Protein AF-A0A9D8QSZ0-F1 (afdb_monomer_lite)

pLDDT: mean 86.06, std 13.31, range [30.45, 98.5]

Sequence (767 aa):
LYDNDGTLAATESTEVPTGPDGMKYVWVFEVTDDGYAAQNLTTGRYIHIAGTGNGGAVEMQTSPSFFTIESDGDYVAFKNESGQYIDMSYSGIKPVTWGGGVAGSRRLCICEAVVEGVDDLTIAKDRLNSCFGKYSDYLPDFGQNSIDDMRGTEIGQYNFTDEDRNTFVENMQQALAILQEEVEEVTVEQIYEIIENIETSFANIMASLVELTIADGNYRIVSALEWTNTTRIDTGEVDEDGKPIYEEVTTHPTKAMYATLDEGKAMWANIDSTDCRYLWNLTNTEAGFVKMMNIATDGILNDCSQSSQAFLTADSQTEMLFQFIERREDGKIVVAMKPSTRGDYGFLHCNGHSGGAGKAGNIVGWIAGAGASQWVLEPVSDEEVAELVDAYAPIKDHELLVSMFQDLIAEAEAAIAQAKDDQYITERSAGLITSTDQFSSPFTDPEEGSFDYVLSDDASTFWHSTWREGDKQNHDHYFHVSFTEPIEGDIQCFMRRRNVINDHITALGVFGSNDESALESTTEEGWTDLGSFDLSANASSSLTVYSNAINFPEGYQYLRFYIDGTTTGRGYGHFATFQLYQLTIDGNTQWSQMGAYADTISYALETAKAVDLDEMYDMTEYNALKAALDAFKAVLCDPSALAAAISANKDVSNLIAIGENPGFWKPDNQAGVFADLIQEATTYLKSGAYTQAQLDAYAEAITSGASDIFSLANPVEEGKWYAFKFDSLEHYEAHGWNKDDPANATLGDLFDNFAAPANNGEEGLEG

Radius of gyration: 54.48 Å; chains: 1; bounding box: 111×75×162 Å

Secondary structure (DSSP, 8-state):
-EEETTEEE----SS---SGGGGGG-EEEEEETTEEEEEETTT-PEEE---SSTT-B-EEESS---BEEEEETTEEEEE-TTSEEEEE-TTSSSEEEEESSS-GGG-B--------S--HHHHHHHHHHHHHHHHGGGSTTT-SS-HHHHBSSSTTSB---HHHHHHHHHHHHHHHHHHTT--S---HHHHHHHHHHHHHHHHHHHHTB----PPSEEEEEEESSPPBEEEEEEEEEE-TTSPEEEEEEEE---EEEEE-TTT-BEEEEE--TT-GGGEEEEEEETTTEEEEEETTT-PEEEE--BTSB-EEETT----EEEEEEEE-TTSPEEEEEEETT--TT-EEEE-S-BTTB-SSEEEEEE-TTSGGG-EEEEEE-HHHHHHHHHHHHHHH-HHHHHHHHHHHHHHHHHHHHHHH-TTTSEEE-S-S---GGGEE-TTB-SSS--GGGTTS--TTS-EEB--TT----TTS-EEEEEEEEEEEEEEEEEEEPPSSSS-BEEEEEEEEES-GGGGG-SSSTT-EEEEEEE--TT-STT-EEEEEEEEEEEEEEEEEEEEEEETT--S--EESEEEEEEEEE-S--HHHH-THHHHHHHHHHHHHHTS-GGG--SSHHHHHHHHHHHHHHTT----HHHHHHHHHHTTGGGG--BSSSTTPBPSSSHHHHHHHHHHHHHHHHHTS---HHHHHHHHHHHHHHHHHHHHTSPPPPTT-------S-HHHHHHTT--TT-GGGTTGGGGSS----------S----

Foldseek 3Di:
DFDDPQWDKFDDDPDQDDDPVSQRVDWDWDQDPQAIWTARLQARWTFDQPDLEWFAATGTHNDTDHWHWDDDPQFIWTAHPSQWTFFADPVNIHTGTHHDGCDDRRGDGDDDDDDPDDDSLNSLLVVLVVLLVVCVQQPPVGHPNHLVVQDDQDASRFPDDPVLVCQLNVLSVVSVCVNVVVDVDDDSVNSVVSSVSNVVSVVNRVVRHNHDDDDWAKWQKWQPFFAKEWDWAFPVDADPVRHTDTDIDIDGAIKTWFADQPFQFIKMAGDDLLAQRRMWTWDDDPPQWIWIARPLRCFTFAFAAAPDTTGTHNPHPFTKHWAFDDQDPVRFTKIWIATPPDDQQGTFFHPDDDPRYDGMTGTHTGGGPDSRRIITIGGDDPVSSVVSCVVCVCLSPLVSVLVLLVVLLVLLVVLLVQLQVLVQQWDWDPFQDDALVQKDWPQWAPPPADSRQQAVLDLQHKTWGDCPVDFDAFQQTKMKGFHPWFDFFKKKKKFWHHQDAWFQQQKKWKWFAPDPVCVVDSDCVRIHGQGMWGFNPPLGGGDMGMTGITGGHDTGRMMMITRRDIPVRRRIHMTSHMTMTHIDRQAGGLLNVPPPLNVQLVVLSVVSVPDDSVPDNDCPSVVSNVVSSVVSVVQRARLVLLSVLLVVQLCLLVCAADDDDAQHAHPPCLSVVLNVLSVVSSVQNRHSPDDNVVSVVSSVCSVVSSVVVSVRGHHDDPPDDDADADPDPVVVVVVPDDPPDPVCPPVVPSPDDDDDDPDDPPDDPDD

Structure (mmCIF, N/CA/C/O backbone):
data_AF-A0A9D8QSZ0-F1
#
_entry.id   AF-A0A9D8QSZ0-F1
#
loop_
_atom_site.group_PDB
_atom_site.id
_atom_site.type_symbol
_atom_site.label_atom_id
_atom_site.label_alt_id
_atom_site.label_comp_id
_atom_site.label_asym_id
_atom_site.label_entity_id
_atom_site.label_seq_id
_atom_site.pdbx_PDB_ins_code
_atom_site.Cartn_x
_atom_site.Cartn_y
_atom_site.Cartn_z
_atom_site.occupancy
_atom_site.B_iso_or_equiv
_atom_site.auth_seq_id
_atom_site.auth_comp_id
_atom_site.auth_asym_id
_atom_site.auth_atom_id
_atom_site.pdbx_PDB_model_num
ATOM 1 N N . LEU A 1 1 ? -29.999 6.059 73.323 1.00 84.62 1 LEU A N 1
ATOM 2 C CA . LEU A 1 1 ? -29.677 5.383 72.046 1.00 84.62 1 LEU A CA 1
ATOM 3 C C . LEU A 1 1 ? -30.974 4.850 71.468 1.00 84.62 1 LEU A C 1
ATOM 5 O O . LEU A 1 1 ? -31.795 4.377 72.249 1.00 84.62 1 LEU A O 1
ATOM 9 N N . TYR A 1 2 ? -31.172 4.964 70.161 1.00 81.94 2 TYR A N 1
ATOM 10 C CA . TYR A 1 2 ? -32.324 4.377 69.483 1.00 81.94 2 TYR A CA 1
ATOM 11 C C . TYR A 1 2 ? -31.925 3.740 68.170 1.00 81.94 2 TYR A C 1
ATOM 13 O O . TYR A 1 2 ? -30.892 4.080 67.594 1.00 81.94 2 TYR A O 1
ATOM 21 N N . ASP A 1 3 ? -32.768 2.827 67.721 1.00 78.00 3 ASP A N 1
ATOM 22 C CA . ASP A 1 3 ? -32.660 2.249 66.398 1.00 78.00 3 ASP A CA 1
ATOM 23 C C . ASP A 1 3 ? -33.382 3.113 65.353 1.00 78.00 3 ASP A C 1
ATOM 25 O O . ASP A 1 3 ? -34.538 3.502 65.537 1.00 78.00 3 ASP A O 1
ATOM 29 N N . ASN A 1 4 ? -32.684 3.439 64.271 1.00 78.81 4 ASN A N 1
ATOM 30 C CA . ASN A 1 4 ? -33.230 4.095 63.094 1.00 78.81 4 ASN A CA 1
ATOM 31 C C . ASN A 1 4 ? -33.138 3.136 61.901 1.00 78.81 4 ASN A C 1
ATOM 33 O O . ASN A 1 4 ? -32.187 3.207 61.118 1.00 78.81 4 ASN A O 1
ATOM 37 N N . ASP A 1 5 ? -34.112 2.232 61.804 1.00 74.31 5 ASP A N 1
ATOM 38 C CA . ASP A 1 5 ? -34.252 1.238 60.731 1.00 74.31 5 ASP A CA 1
ATOM 39 C C . ASP A 1 5 ? -33.036 0.300 60.583 1.00 74.31 5 ASP A C 1
ATOM 41 O O . ASP A 1 5 ? -32.543 0.022 59.491 1.00 74.31 5 ASP A O 1
ATOM 45 N N . GLY A 1 6 ? -32.524 -0.190 61.713 1.00 69.62 6 GLY A N 1
ATOM 46 C CA . GLY A 1 6 ? -31.388 -1.105 61.805 1.00 69.62 6 GLY A CA 1
ATOM 47 C C . GLY A 1 6 ? -30.033 -0.413 61.970 1.00 69.62 6 GLY A C 1
ATOM 48 O O . GLY A 1 6 ? -29.011 -1.105 61.977 1.00 69.62 6 GLY A O 1
ATOM 49 N N . THR A 1 7 ? -30.012 0.917 62.103 1.00 79.75 7 THR A N 1
ATOM 50 C CA . THR A 1 7 ? -28.805 1.722 62.342 1.00 79.75 7 THR A CA 1
ATOM 51 C C . THR A 1 7 ? -28.857 2.359 63.727 1.00 79.75 7 THR A C 1
ATOM 53 O O . THR A 1 7 ? -29.817 3.053 64.064 1.00 79.75 7 THR A O 1
ATOM 56 N N . LEU A 1 8 ? -27.796 2.191 64.523 1.00 84.94 8 LEU A N 1
ATOM 57 C CA . LEU A 1 8 ? -27.723 2.804 65.848 1.00 84.94 8 LEU A CA 1
ATOM 58 C C . LEU A 1 8 ? -27.572 4.328 65.742 1.00 84.94 8 LEU A C 1
ATOM 60 O O . LEU A 1 8 ? -26.616 4.840 65.157 1.00 84.94 8 LEU A O 1
ATOM 64 N N . ALA A 1 9 ? -28.489 5.053 66.373 1.00 84.06 9 ALA A N 1
ATOM 65 C CA . ALA A 1 9 ? -28.493 6.505 66.429 1.00 84.06 9 ALA A CA 1
ATOM 66 C C . ALA A 1 9 ? -28.609 7.020 67.871 1.00 84.06 9 ALA A C 1
ATOM 68 O O . ALA A 1 9 ? -28.971 6.311 68.822 1.00 84.06 9 ALA A O 1
ATOM 69 N N . ALA A 1 10 ? -28.298 8.302 68.041 1.00 80.00 10 ALA A N 1
ATOM 70 C CA . ALA A 1 10 ? -28.492 9.014 69.291 1.00 80.00 10 ALA A CA 1
ATOM 71 C C . ALA A 1 10 ? -29.227 10.333 69.059 1.00 80.00 10 ALA A C 1
ATOM 73 O O . ALA A 1 10 ? -29.180 10.928 67.986 1.00 80.00 10 ALA A O 1
ATOM 74 N N . THR A 1 11 ? -29.962 10.761 70.078 1.00 74.31 11 THR A N 1
ATOM 75 C CA . THR A 1 11 ? -30.587 12.080 70.136 1.00 74.31 11 THR A CA 1
ATOM 76 C C . THR A 1 11 ? -30.447 12.587 71.558 1.00 74.31 11 THR A C 1
ATOM 78 O O . THR A 1 11 ? -30.545 11.806 72.508 1.00 74.31 11 THR A O 1
ATOM 81 N N . GLU A 1 12 ? -30.233 13.887 71.704 1.00 69.56 12 GLU A N 1
ATOM 82 C CA . GLU A 1 12 ? -30.336 14.563 72.989 1.00 69.56 12 GLU A CA 1
ATOM 83 C C . GLU A 1 12 ? -31.829 14.780 73.272 1.00 69.56 12 GLU A C 1
ATOM 85 O O . GLU A 1 12 ? -32.507 15.502 72.544 1.00 69.56 12 GLU A O 1
ATOM 90 N N . SER A 1 13 ? -32.379 14.089 74.269 1.00 65.75 13 SER A N 1
ATOM 91 C CA . SER A 1 13 ? -33.752 14.310 74.731 1.00 65.75 13 SER A CA 1
ATOM 92 C C . SER A 1 13 ? -33.812 14.178 76.246 1.00 65.75 13 SER A C 1
ATOM 94 O O . SER A 1 13 ? -33.230 13.257 76.816 1.00 65.75 13 SER A O 1
ATOM 96 N N . THR A 1 14 ? -34.531 15.093 76.896 1.00 61.75 14 THR A N 1
ATOM 97 C CA . THR A 1 14 ? -34.831 15.036 78.335 1.00 61.75 14 THR A CA 1
ATOM 98 C C . THR A 1 14 ? -36.057 14.178 78.651 1.00 61.75 14 THR A C 1
ATOM 100 O O . THR A 1 14 ? -36.317 13.907 79.820 1.00 61.75 14 THR A O 1
ATOM 103 N N . GLU A 1 15 ? -36.808 13.753 77.631 1.00 69.81 15 GLU A N 1
ATOM 104 C CA . GLU A 1 15 ? -37.982 12.886 77.759 1.00 69.81 15 GLU A CA 1
ATOM 105 C C . GLU A 1 15 ? -37.806 11.642 76.876 1.00 69.81 15 GLU A C 1
ATOM 107 O O . GLU A 1 15 ? -37.470 11.747 75.692 1.00 69.81 15 GLU A O 1
ATOM 112 N N . VAL A 1 16 ? -38.002 10.453 77.454 1.00 69.25 16 VAL A N 1
ATOM 113 C CA . VAL A 1 16 ? -37.995 9.193 76.699 1.00 69.25 16 VAL A CA 1
ATOM 114 C C . VAL A 1 16 ? -39.350 9.062 75.991 1.00 69.25 16 VAL A C 1
ATOM 116 O O . VAL A 1 16 ? -40.376 9.122 76.675 1.00 69.25 16 VAL A O 1
ATOM 119 N N . PRO A 1 17 ? -39.396 8.914 74.653 1.00 72.38 17 PRO A N 1
ATOM 120 C CA . PRO A 1 17 ? -40.657 8.790 73.924 1.00 72.38 17 PRO A CA 1
ATOM 121 C C . PRO A 1 17 ? -41.485 7.591 74.404 1.00 72.38 17 PRO A C 1
ATOM 123 O O . PRO A 1 17 ? -40.939 6.530 74.697 1.00 72.38 17 PRO A O 1
ATOM 126 N N . THR A 1 18 ? -42.808 7.759 74.468 1.00 74.38 18 THR A N 1
ATOM 127 C CA . THR A 1 18 ? -43.773 6.707 74.839 1.00 74.38 18 THR A CA 1
ATOM 128 C C . THR A 1 18 ? -44.669 6.355 73.647 1.00 74.38 18 THR A C 1
ATOM 130 O O . THR A 1 18 ? -44.801 7.150 72.717 1.00 74.38 18 THR A O 1
ATOM 133 N N . GLY A 1 19 ? -45.286 5.168 73.659 1.00 70.31 19 GLY A N 1
ATOM 134 C CA . GLY A 1 19 ? -46.095 4.653 72.543 1.00 70.31 19 GLY A CA 1
ATOM 135 C C . GLY A 1 19 ? -45.280 3.852 71.512 1.00 70.31 19 GLY A C 1
ATOM 136 O O . GLY A 1 19 ? -44.119 3.541 71.781 1.00 70.31 19 GLY A O 1
ATOM 137 N N . PRO A 1 20 ? -45.860 3.513 70.342 1.00 67.38 20 PRO A N 1
ATOM 138 C CA . PRO A 1 20 ? -45.211 2.669 69.328 1.00 67.38 20 PRO A CA 1
ATOM 139 C C . PRO A 1 20 ? -43.840 3.193 68.879 1.00 67.38 20 PRO A C 1
ATOM 141 O O . PRO A 1 20 ? -42.871 2.442 68.834 1.00 67.38 20 PRO A O 1
ATOM 144 N N . ASP A 1 21 ? -43.714 4.509 68.680 1.00 72.88 21 ASP A N 1
ATOM 145 C CA . ASP A 1 21 ? -42.447 5.159 68.309 1.00 72.88 21 ASP A CA 1
ATOM 146 C C . ASP A 1 21 ? -41.397 5.150 69.434 1.00 72.88 21 ASP A C 1
ATOM 148 O O . ASP A 1 21 ? -40.227 5.455 69.197 1.00 72.88 21 ASP A O 1
ATOM 152 N N . GLY A 1 22 ? -41.799 4.826 70.666 1.00 77.38 22 GLY A N 1
ATOM 153 C CA . GLY A 1 22 ? -40.908 4.637 71.809 1.00 77.38 22 GLY A CA 1
ATOM 154 C C . GLY A 1 22 ? -40.168 3.298 71.780 1.00 77.38 22 GLY A C 1
ATOM 155 O O . GLY A 1 22 ? -39.092 3.193 72.368 1.00 77.38 22 GLY A O 1
ATOM 156 N N . MET A 1 23 ? -40.674 2.300 71.045 1.00 77.88 23 MET A N 1
ATOM 157 C CA . MET A 1 23 ? -40.112 0.940 71.022 1.00 77.88 23 MET A CA 1
ATOM 158 C C . MET A 1 23 ? -38.676 0.884 70.488 1.00 77.88 23 MET A C 1
ATOM 160 O O . MET A 1 23 ? -37.874 0.076 70.953 1.00 77.88 23 MET A O 1
ATOM 164 N N . LYS A 1 24 ? -38.288 1.811 69.603 1.00 82.81 24 LYS A N 1
ATOM 165 C CA . LYS A 1 24 ? -36.904 1.934 69.111 1.00 82.81 24 LYS A CA 1
ATOM 166 C C . LYS A 1 24 ? -35.879 2.296 70.192 1.00 82.81 24 LYS A C 1
ATOM 168 O O . LYS A 1 24 ? -34.681 2.121 69.970 1.00 82.81 24 LYS A O 1
ATOM 173 N N . TYR A 1 25 ? -36.327 2.800 71.345 1.00 86.06 25 TYR A N 1
ATOM 174 C CA . TYR A 1 25 ? -35.489 3.104 72.513 1.00 86.06 25 TYR A CA 1
ATOM 175 C C . TYR A 1 25 ? -35.452 1.960 73.535 1.00 86.06 25 TYR A C 1
ATOM 177 O O . TYR A 1 25 ? -34.746 2.082 74.536 1.00 86.06 25 TYR A O 1
ATOM 185 N N . VAL A 1 26 ? -36.200 0.875 73.316 1.00 86.31 26 VAL A N 1
ATOM 186 C CA . VAL A 1 26 ? -36.296 -0.248 74.252 1.00 86.31 26 VAL A CA 1
ATOM 187 C C . VAL A 1 26 ? -35.237 -1.293 73.913 1.00 86.31 26 VAL A C 1
ATOM 189 O O . VAL A 1 26 ? -35.172 -1.803 72.793 1.00 86.31 26 VAL A O 1
ATOM 192 N N . TRP A 1 27 ? -34.408 -1.609 74.906 1.00 89.25 27 TRP A N 1
ATOM 193 C CA . TRP A 1 27 ? -33.313 -2.568 74.800 1.00 89.25 27 TRP A CA 1
ATOM 194 C C . TRP A 1 27 ? -33.464 -3.643 75.870 1.00 89.25 27 TRP A C 1
ATOM 196 O O . TRP A 1 27 ? -33.718 -3.327 77.034 1.00 89.25 27 TRP A O 1
ATOM 206 N N . VAL A 1 28 ? -33.272 -4.899 75.483 1.00 87.50 28 VAL A N 1
ATOM 207 C CA . VAL A 1 28 ? -33.205 -6.040 76.395 1.00 87.50 28 VAL A CA 1
ATOM 208 C C . VAL A 1 28 ? -31.741 -6.301 76.709 1.00 87.50 28 VAL A C 1
ATOM 210 O O . VAL A 1 28 ? -30.931 -6.476 75.801 1.00 87.50 28 VAL A O 1
ATOM 213 N N . PHE A 1 29 ? -31.398 -6.291 77.996 1.00 89.12 29 PHE A N 1
ATOM 214 C CA . PHE A 1 29 ? -30.052 -6.611 78.455 1.00 89.12 29 PHE A CA 1
ATOM 215 C C . PHE A 1 29 ? -29.974 -8.084 78.846 1.00 89.12 29 PHE A C 1
ATOM 217 O O . PHE A 1 29 ? -30.644 -8.527 79.778 1.00 89.12 29 PHE A O 1
ATOM 224 N N . GLU A 1 30 ? -29.108 -8.816 78.162 1.00 88.00 30 GLU A N 1
ATOM 225 C CA . GLU A 1 30 ? -28.732 -10.183 78.493 1.00 88.00 30 GLU A CA 1
ATOM 226 C C . GLU A 1 30 ? -27.446 -10.157 79.325 1.00 88.00 30 GLU A C 1
ATOM 228 O O . GLU A 1 30 ? -26.480 -9.473 78.978 1.00 88.00 30 GLU A O 1
ATOM 233 N N . VAL A 1 31 ? -27.435 -10.892 80.440 1.00 86.31 31 VAL A N 1
ATOM 234 C CA . VAL A 1 31 ? -26.274 -11.000 81.334 1.00 86.31 31 VAL A CA 1
ATOM 235 C C . VAL A 1 31 ? -25.610 -12.354 81.121 1.00 86.31 31 VAL A C 1
ATOM 237 O O . VAL A 1 31 ? -26.260 -13.390 81.260 1.00 86.31 31 VAL A O 1
ATOM 240 N N . THR A 1 32 ? -24.313 -12.344 80.827 1.00 77.94 32 THR A N 1
ATOM 241 C CA . THR A 1 32 ? -23.484 -13.542 80.626 1.00 77.94 32 THR A CA 1
ATOM 242 C C . THR A 1 32 ? -22.218 -13.479 81.481 1.00 77.94 32 THR A C 1
ATOM 244 O O . THR A 1 32 ? -21.911 -12.438 82.068 1.00 77.94 32 THR A O 1
ATOM 247 N N . ASP A 1 33 ? -21.462 -14.580 81.537 1.00 80.38 33 ASP A N 1
ATOM 248 C CA . ASP A 1 33 ? -20.154 -14.614 82.208 1.00 80.38 33 ASP A CA 1
ATOM 249 C C . ASP A 1 33 ? -19.140 -13.644 81.560 1.00 80.38 33 ASP A C 1
ATOM 251 O O . ASP A 1 33 ? -18.243 -13.145 82.243 1.00 80.38 33 ASP A O 1
ATOM 255 N N . ASP A 1 34 ? -19.326 -13.320 80.274 1.00 75.44 34 ASP A N 1
ATOM 256 C CA . ASP A 1 34 ? -18.440 -12.470 79.465 1.00 75.44 34 ASP A CA 1
ATOM 257 C C . ASP A 1 34 ? -18.853 -10.980 79.456 1.00 75.44 34 ASP A C 1
ATOM 259 O O . ASP A 1 34 ? -18.141 -10.126 78.922 1.00 75.44 34 ASP A O 1
ATOM 263 N N . GLY A 1 35 ? -19.984 -10.630 80.085 1.00 88.81 35 GLY A N 1
ATOM 264 C CA . GLY A 1 35 ? -20.485 -9.257 80.192 1.00 88.81 35 GLY A CA 1
ATOM 265 C C . GLY A 1 35 ? -21.966 -9.121 79.837 1.00 88.81 35 GLY A C 1
ATOM 266 O O . GLY A 1 35 ? -22.768 -10.026 80.063 1.00 88.81 35 GLY A O 1
ATOM 267 N N . TYR A 1 36 ? -22.333 -7.960 79.298 1.00 92.81 36 TYR A N 1
ATOM 268 C CA . TYR A 1 36 ? -23.693 -7.626 78.885 1.00 92.81 36 TYR A CA 1
ATOM 269 C C . TYR A 1 36 ? -23.796 -7.617 77.364 1.00 92.81 36 TYR A C 1
ATOM 271 O O . TYR A 1 36 ? -22.921 -7.070 76.694 1.00 92.81 36 TYR A O 1
ATOM 279 N N . ALA A 1 37 ? -24.891 -8.145 76.834 1.00 92.12 37 ALA A N 1
ATOM 280 C CA . ALA A 1 37 ? -25.332 -7.866 75.474 1.00 92.12 37 ALA A CA 1
ATOM 281 C C . ALA A 1 37 ? -26.634 -7.060 75.547 1.00 92.12 37 ALA A C 1
ATOM 283 O O . ALA A 1 37 ? -27.479 -7.323 76.398 1.00 92.12 37 ALA A O 1
ATOM 284 N N . ALA A 1 38 ? -26.791 -6.050 74.692 1.00 92.00 38 ALA A N 1
ATOM 285 C CA . ALA A 1 38 ? -28.031 -5.281 74.598 1.00 92.00 38 ALA A CA 1
ATOM 286 C C . ALA A 1 38 ? -28.645 -5.470 73.220 1.00 92.00 38 ALA A C 1
ATOM 288 O O . ALA A 1 38 ? -28.076 -5.016 72.225 1.00 92.00 38 ALA A O 1
ATOM 289 N N . GLN A 1 39 ? -29.802 -6.118 73.185 1.00 89.81 39 GLN A N 1
ATOM 290 C CA . GLN A 1 39 ? -30.582 -6.346 71.982 1.00 89.81 39 GLN A CA 1
ATOM 291 C C . GLN A 1 39 ? -31.660 -5.270 71.855 1.00 89.81 39 GLN A C 1
ATOM 293 O O . GLN A 1 39 ? -32.366 -4.984 72.824 1.00 89.81 39 GLN A O 1
ATOM 298 N N . ASN A 1 40 ? -31.818 -4.656 70.682 1.00 88.75 40 ASN A N 1
ATOM 299 C CA . ASN A 1 40 ? -32.959 -3.773 70.460 1.00 88.75 40 ASN A CA 1
ATOM 300 C C . ASN A 1 40 ? -34.235 -4.609 70.359 1.00 88.75 40 ASN A C 1
ATOM 302 O O . ASN A 1 40 ? -34.294 -5.546 69.563 1.00 88.75 40 ASN A O 1
ATOM 306 N N . LEU A 1 41 ? -35.280 -4.246 71.100 1.00 78.06 41 LEU A N 1
ATOM 307 C CA . LEU A 1 41 ? -36.521 -5.016 71.083 1.00 78.06 41 LEU A CA 1
ATOM 308 C C . LEU A 1 41 ? -37.237 -4.930 69.724 1.00 78.06 41 LEU A C 1
ATOM 310 O O . LEU A 1 41 ? -37.901 -5.875 69.320 1.00 78.06 41 LEU A O 1
ATOM 314 N N . THR A 1 42 ? -37.060 -3.845 68.965 1.00 74.75 42 THR A N 1
ATOM 315 C CA . THR A 1 42 ? -37.731 -3.650 67.668 1.00 74.75 42 THR A CA 1
ATOM 316 C C . THR A 1 42 ? -37.039 -4.389 66.527 1.00 74.75 42 THR A C 1
ATOM 318 O O . THR A 1 42 ? -37.729 -4.900 65.653 1.00 74.75 42 THR A O 1
ATOM 321 N N . THR A 1 43 ? -35.706 -4.499 66.526 1.00 76.06 43 THR A N 1
ATOM 322 C CA . THR A 1 43 ? -34.943 -5.084 65.396 1.00 76.06 43 THR A CA 1
ATOM 323 C C . THR A 1 43 ? -34.153 -6.341 65.725 1.00 76.06 43 THR A C 1
ATOM 325 O O . THR A 1 43 ? -33.781 -7.077 64.815 1.00 76.06 43 THR A O 1
ATOM 328 N N . GLY A 1 44 ? -33.923 -6.623 67.011 1.00 76.31 44 GLY A N 1
ATOM 329 C CA . GLY A 1 44 ? -33.261 -7.836 67.527 1.00 76.31 44 GLY A CA 1
ATOM 330 C C . GLY A 1 44 ? -31.790 -7.868 67.260 1.00 76.31 44 GLY A C 1
ATOM 331 O O . GLY A 1 44 ? -31.134 -8.878 67.494 1.00 76.31 44 GLY A O 1
ATOM 332 N N . ARG A 1 45 ? -31.276 -6.764 66.747 1.00 84.12 45 ARG A N 1
ATOM 333 C CA . ARG A 1 45 ? -29.863 -6.584 66.574 1.00 84.12 45 ARG A CA 1
ATOM 334 C C . ARG A 1 45 ? -29.265 -6.173 67.906 1.00 84.12 45 ARG A C 1
ATOM 336 O O . ARG A 1 45 ? -29.872 -5.435 68.689 1.00 84.12 45 ARG A O 1
ATOM 343 N N . TYR A 1 46 ? -28.067 -6.666 68.143 1.00 90.62 46 TYR A N 1
ATOM 344 C CA . TYR A 1 46 ? -27.266 -6.361 69.306 1.00 90.62 46 TYR A CA 1
ATOM 345 C C . TYR A 1 46 ? -26.380 -5.154 69.026 1.00 90.62 46 TYR A C 1
ATOM 347 O O . TYR A 1 46 ? -25.852 -4.997 67.922 1.00 90.62 46 TYR A O 1
ATOM 355 N N . ILE A 1 47 ? -26.189 -4.315 70.044 1.00 92.56 47 ILE A N 1
ATOM 356 C CA . ILE A 1 47 ? -25.212 -3.224 69.990 1.00 92.56 47 ILE A CA 1
ATOM 357 C C . ILE A 1 47 ? -23.810 -3.820 69.850 1.00 92.56 47 ILE A C 1
ATOM 359 O O . ILE A 1 47 ? -23.345 -4.518 70.755 1.00 92.56 47 ILE A O 1
ATOM 363 N N . HIS A 1 48 ? -23.114 -3.470 68.770 1.00 91.94 48 HIS A N 1
ATOM 364 C CA . HIS A 1 48 ? -21.741 -3.872 68.487 1.00 91.94 48 HIS A CA 1
ATOM 365 C C . HIS A 1 48 ? -20.779 -2.683 68.546 1.00 91.94 48 HIS A C 1
ATOM 367 O O . HIS A 1 48 ? -20.807 -1.774 67.720 1.00 91.94 48 HIS A O 1
ATOM 373 N N . ILE A 1 49 ? -19.886 -2.686 69.533 1.00 92.12 49 ILE A N 1
ATOM 374 C CA . ILE A 1 49 ? -18.874 -1.641 69.715 1.00 92.12 49 ILE A CA 1
ATOM 375 C C . ILE A 1 49 ? -17.580 -2.087 69.006 1.00 92.12 49 ILE A C 1
ATOM 377 O O . ILE A 1 49 ? -16.630 -2.529 69.657 1.00 92.12 49 ILE A O 1
ATOM 381 N N . ALA A 1 50 ? -17.560 -1.996 67.671 1.00 87.19 50 ALA A N 1
ATOM 382 C CA . ALA A 1 50 ? -16.476 -2.501 66.813 1.00 87.19 50 ALA A CA 1
ATOM 383 C C . ALA A 1 50 ? -15.157 -1.723 66.950 1.00 87.19 50 ALA A C 1
ATOM 385 O O . ALA A 1 50 ? -14.067 -2.251 66.726 1.00 87.19 50 ALA A O 1
ATOM 386 N N . GLY A 1 51 ? -15.250 -0.430 67.272 1.00 85.06 51 GLY A N 1
ATOM 387 C CA . GLY A 1 51 ? -14.097 0.460 67.274 1.00 85.06 51 GLY A CA 1
ATOM 388 C C . GLY A 1 51 ? -13.022 0.066 68.292 1.00 85.06 51 GLY A C 1
ATOM 389 O O . GLY A 1 51 ? -13.266 -0.006 69.496 1.00 85.06 51 GLY A O 1
ATOM 390 N N . THR A 1 52 ? -11.790 -0.108 67.812 1.00 90.50 52 THR A N 1
ATOM 391 C CA . THR A 1 52 ? -10.597 -0.365 68.642 1.00 90.50 52 THR A CA 1
ATOM 392 C C . THR A 1 52 ? -9.853 0.918 69.042 1.00 90.50 52 THR A C 1
ATOM 394 O O . THR A 1 52 ? -8.912 0.878 69.833 1.00 90.50 52 THR A O 1
ATOM 397 N N . GLY A 1 53 ? -10.293 2.079 68.543 1.00 89.94 53 GLY A N 1
ATOM 398 C CA . GLY A 1 53 ? -9.738 3.401 68.844 1.00 89.94 53 GLY A CA 1
ATOM 399 C C . GLY A 1 53 ? -10.794 4.507 68.797 1.00 89.94 53 GLY A C 1
ATOM 400 O O . GLY A 1 53 ? -11.971 4.244 68.559 1.00 89.94 53 GLY A O 1
ATOM 401 N N . ASN A 1 54 ? -10.381 5.755 69.023 1.00 90.88 54 ASN A N 1
ATOM 402 C CA . ASN A 1 54 ? -11.293 6.903 69.024 1.00 90.88 54 ASN A CA 1
ATOM 403 C C . ASN A 1 54 ? -11.892 7.156 67.626 1.00 90.88 54 ASN A C 1
ATOM 405 O O . ASN A 1 54 ? -11.168 7.142 66.632 1.00 90.88 54 ASN A O 1
ATOM 409 N N . GLY A 1 55 ? -13.191 7.450 67.560 1.00 88.00 55 GLY A N 1
ATOM 410 C CA . GLY A 1 55 ? -13.930 7.701 66.318 1.00 88.00 55 GLY A CA 1
ATOM 411 C C . GLY A 1 55 ? -14.289 6.440 65.525 1.00 88.00 55 GLY A C 1
ATOM 412 O O . GLY A 1 55 ? -14.778 6.557 64.405 1.00 88.00 55 GLY A O 1
ATOM 413 N N . GLY A 1 56 ? -14.039 5.254 66.082 1.00 88.88 56 GLY A N 1
ATOM 414 C CA . GLY A 1 56 ? -14.441 3.983 65.489 1.00 88.88 56 GLY A CA 1
ATOM 415 C C . GLY A 1 56 ? -15.953 3.770 65.529 1.00 88.88 56 GLY A C 1
ATOM 416 O O . GLY A 1 56 ? -16.692 4.482 66.216 1.00 88.88 56 GLY A O 1
ATOM 417 N N . ALA A 1 57 ? -16.410 2.793 64.753 1.00 88.12 57 ALA A N 1
ATOM 418 C CA . ALA A 1 57 ? -17.826 2.542 64.561 1.00 88.12 57 ALA A CA 1
ATOM 419 C C . ALA A 1 57 ? -18.473 1.887 65.791 1.00 88.12 57 ALA A C 1
ATOM 421 O O . ALA A 1 57 ? -17.874 1.045 66.471 1.00 88.12 57 ALA A O 1
ATOM 422 N N . VAL A 1 58 ? -19.716 2.289 66.050 1.00 90.19 58 VAL A N 1
ATOM 423 C CA . VAL A 1 58 ? -20.654 1.577 66.915 1.00 90.19 58 VAL A CA 1
ATOM 424 C C . VAL A 1 58 ? -21.844 1.222 66.037 1.00 90.19 58 VAL A C 1
ATOM 426 O O . VAL A 1 58 ? -22.492 2.100 65.469 1.00 90.19 58 VAL A O 1
ATOM 429 N N . GLU A 1 59 ? -22.082 -0.069 65.895 1.00 89.88 59 GLU A N 1
ATOM 430 C CA . GLU A 1 59 ? -22.953 -0.651 64.884 1.00 89.88 59 GLU A CA 1
ATOM 431 C C . GLU A 1 59 ? -23.980 -1.580 65.537 1.00 89.88 59 GLU A C 1
ATOM 433 O O . GLU A 1 59 ? -24.024 -1.745 66.758 1.00 89.88 59 GLU A O 1
ATOM 438 N N . MET A 1 60 ? -24.834 -2.162 64.705 1.00 87.88 60 MET A N 1
ATOM 439 C CA . MET A 1 60 ? -25.845 -3.140 65.086 1.00 87.88 60 MET A CA 1
ATOM 440 C C . MET A 1 60 ? -25.560 -4.424 64.315 1.00 87.88 60 MET A C 1
ATOM 442 O O . MET A 1 60 ? -25.347 -4.363 63.106 1.00 87.88 60 MET A O 1
ATOM 446 N N . GLN A 1 61 ? -25.584 -5.575 64.980 1.00 86.56 61 GLN A N 1
ATOM 447 C CA . GLN A 1 61 ? -25.339 -6.874 64.342 1.00 86.56 61 GLN A CA 1
ATOM 448 C C . GLN A 1 61 ? -26.361 -7.921 64.801 1.00 86.56 61 GLN A C 1
ATOM 450 O O . GLN A 1 61 ? -27.051 -7.717 65.794 1.00 86.56 61 GLN A O 1
ATOM 455 N N . THR A 1 62 ? -26.482 -9.042 64.094 1.00 82.94 62 THR A N 1
ATOM 456 C CA . THR A 1 62 ? -27.460 -10.100 64.414 1.00 82.94 62 THR A CA 1
ATOM 457 C C . THR A 1 62 ? -27.021 -11.007 65.566 1.00 82.94 62 THR A C 1
ATOM 459 O O . THR A 1 62 ? -27.870 -11.520 66.287 1.00 82.94 62 THR A O 1
ATOM 462 N N . SER A 1 63 ? -25.714 -11.150 65.795 1.00 84.38 63 SER A N 1
ATOM 463 C CA . SER A 1 63 ? -25.158 -11.971 66.880 1.00 84.38 63 SER A CA 1
ATOM 464 C C . SER A 1 63 ? -24.875 -11.160 68.154 1.00 84.38 63 SER A C 1
ATOM 466 O O . SER A 1 63 ? -24.455 -10.005 68.059 1.00 84.38 63 SER A O 1
ATOM 468 N N . PRO A 1 64 ? -25.004 -11.741 69.360 1.00 85.44 64 PRO A N 1
ATOM 469 C CA . PRO A 1 64 ? -24.634 -11.059 70.596 1.00 85.44 64 PRO A CA 1
ATOM 470 C C . PRO A 1 64 ? -23.191 -10.546 70.565 1.00 85.44 64 PRO A C 1
ATOM 472 O O . PRO A 1 64 ? -22.254 -11.284 70.261 1.00 85.44 64 PRO A O 1
ATOM 475 N N . SER A 1 65 ? -23.008 -9.269 70.896 1.00 88.19 65 SER A N 1
ATOM 476 C CA . SER A 1 65 ? -21.704 -8.701 71.243 1.00 88.19 65 SER A CA 1
ATOM 477 C C . SER A 1 65 ? -21.695 -8.288 72.693 1.00 88.19 65 SER A C 1
ATOM 479 O O . SER A 1 65 ? -22.587 -7.575 73.156 1.00 88.19 65 SER A O 1
ATOM 481 N N . PHE A 1 66 ? -20.639 -8.701 73.379 1.00 91.31 66 PHE A N 1
ATOM 482 C CA . PHE A 1 66 ? -20.494 -8.459 74.797 1.00 91.31 66 PHE A CA 1
ATOM 483 C C . PHE A 1 66 ? -19.723 -7.172 75.055 1.00 91.31 66 PHE A C 1
ATOM 485 O O . PHE A 1 66 ? -18.713 -6.857 74.420 1.00 91.31 66 PHE A O 1
ATOM 492 N N . PHE A 1 67 ? -20.225 -6.410 76.011 1.00 92.62 67 PHE A N 1
ATOM 493 C CA . PHE A 1 67 ? -19.579 -5.232 76.549 1.00 92.62 67 PHE A CA 1
ATOM 494 C C . PHE A 1 67 ? -19.780 -5.199 78.060 1.00 92.62 67 PHE A C 1
ATOM 496 O O . PHE A 1 67 ? -20.714 -5.767 78.622 1.00 92.62 67 PHE A O 1
ATOM 503 N N . THR A 1 68 ? -18.896 -4.501 78.753 1.00 93.56 68 THR A N 1
ATOM 504 C CA . THR A 1 68 ? -19.060 -4.243 80.186 1.00 93.56 68 THR A CA 1
ATOM 505 C C . THR A 1 68 ? -19.788 -2.922 80.396 1.00 93.56 68 THR A C 1
ATOM 507 O O . THR A 1 68 ? -19.591 -1.971 79.637 1.00 93.56 68 THR A O 1
ATOM 510 N N . ILE A 1 69 ? -20.618 -2.849 81.433 1.00 92.12 69 ILE A N 1
ATOM 511 C CA . ILE A 1 69 ? -21.258 -1.604 81.858 1.00 92.12 69 ILE A CA 1
ATOM 512 C C . ILE A 1 69 ? -20.478 -1.063 83.054 1.00 92.12 69 ILE A C 1
ATOM 514 O O . ILE A 1 69 ? -20.349 -1.737 84.075 1.00 92.12 69 ILE A O 1
ATOM 518 N N . GLU A 1 70 ? -19.961 0.155 82.928 1.00 91.81 70 GLU A N 1
ATOM 519 C CA . GLU A 1 70 ? -19.354 0.894 84.037 1.00 91.81 70 GLU A CA 1
ATOM 520 C C . GLU A 1 70 ? -20.291 2.012 84.488 1.00 91.81 70 GLU A C 1
ATOM 522 O O . GLU A 1 70 ? -20.943 2.638 83.657 1.00 91.81 70 GLU A O 1
ATOM 527 N N . SER A 1 71 ? -20.341 2.281 85.794 1.00 90.44 71 SER A N 1
ATOM 528 C CA . SER A 1 71 ? -21.223 3.290 86.390 1.00 90.44 71 SER A CA 1
ATOM 529 C C . SER A 1 71 ? -20.449 4.347 87.182 1.00 90.44 71 SER A C 1
ATOM 531 O O . SER A 1 71 ? -19.538 3.998 87.937 1.00 90.44 71 SER A O 1
ATOM 533 N N . ASP A 1 72 ? -20.870 5.608 87.085 1.00 88.62 72 ASP A N 1
ATOM 534 C CA . ASP A 1 72 ? -20.441 6.727 87.937 1.00 88.62 72 ASP A CA 1
ATOM 535 C C . ASP A 1 72 ? -21.670 7.555 88.356 1.00 88.62 72 ASP A C 1
ATOM 537 O O . ASP A 1 72 ? -22.230 8.326 87.569 1.00 88.62 72 ASP A O 1
ATOM 541 N N . GLY A 1 73 ? -22.124 7.364 89.598 1.00 87.56 73 GLY A N 1
ATOM 542 C CA . GLY A 1 73 ? -23.380 7.935 90.091 1.00 87.56 73 GLY A CA 1
ATOM 543 C C . GLY A 1 73 ? -24.596 7.370 89.350 1.00 87.56 73 GLY A C 1
ATOM 544 O O . GLY A 1 73 ? -24.753 6.155 89.268 1.00 87.56 73 GLY A O 1
ATOM 545 N N . ASP A 1 74 ? -25.434 8.257 88.809 1.00 85.31 74 ASP A N 1
ATOM 546 C CA . ASP A 1 74 ? -26.641 7.903 88.042 1.00 85.31 74 ASP A CA 1
ATOM 547 C C . ASP A 1 74 ? -26.351 7.589 86.559 1.00 85.31 74 ASP A C 1
ATOM 549 O O . ASP A 1 74 ? -27.268 7.279 85.798 1.00 85.31 74 ASP A O 1
ATOM 553 N N . TYR A 1 75 ? -25.088 7.690 86.130 1.00 88.62 75 TYR A N 1
ATOM 554 C CA . TYR A 1 75 ? -24.685 7.506 84.737 1.00 88.62 75 TYR A CA 1
ATOM 555 C C . TYR A 1 75 ? -23.957 6.185 84.525 1.00 88.62 75 TYR A C 1
ATOM 557 O O . TYR A 1 75 ? -23.199 5.725 85.380 1.00 88.62 75 TYR A O 1
ATOM 565 N N . VAL A 1 76 ? -24.123 5.626 83.331 1.00 90.50 76 VAL A N 1
ATOM 566 C CA . VAL A 1 76 ? -23.420 4.441 82.850 1.00 90.50 76 VAL A CA 1
ATOM 567 C C . VAL A 1 76 ? -22.707 4.714 81.527 1.00 90.50 76 VAL A C 1
ATOM 569 O O . VAL A 1 76 ? -23.071 5.631 80.790 1.00 90.50 76 VAL A O 1
ATOM 572 N N . ALA A 1 77 ? -21.705 3.899 81.207 1.00 91.44 77 ALA A N 1
ATOM 573 C CA . ALA A 1 77 ? -21.097 3.837 79.883 1.00 91.44 77 ALA A CA 1
ATOM 574 C C . ALA A 1 77 ? -20.844 2.378 79.477 1.00 91.44 77 ALA A C 1
ATOM 576 O O . ALA A 1 77 ? -20.504 1.539 80.315 1.00 91.44 77 ALA A O 1
ATOM 577 N N . PHE A 1 78 ? -21.015 2.080 78.188 1.00 93.06 78 PHE A N 1
ATOM 578 C CA . PHE A 1 78 ? -20.824 0.735 77.634 1.00 93.06 78 PHE A CA 1
ATOM 579 C C . PHE A 1 78 ? -19.424 0.637 77.051 1.00 93.06 78 PHE A C 1
ATOM 581 O O . PHE A 1 78 ? -19.076 1.444 76.188 1.00 93.06 78 PHE A O 1
ATOM 588 N N . LYS A 1 79 ? -18.632 -0.318 77.541 1.00 93.25 79 LYS A N 1
ATOM 589 C CA . LYS A 1 79 ? -17.206 -0.456 77.244 1.00 93.25 79 LYS A CA 1
ATOM 590 C C . LYS A 1 79 ? -16.903 -1.805 76.601 1.00 93.25 79 LYS A C 1
ATOM 592 O O . LYS A 1 79 ? -17.217 -2.840 77.190 1.00 93.25 79 LYS A O 1
ATOM 597 N N . ASN A 1 80 ? -16.241 -1.788 75.448 1.00 92.88 80 ASN A N 1
ATOM 598 C CA . ASN A 1 80 ? -15.753 -3.001 74.790 1.00 92.88 80 ASN A CA 1
ATOM 599 C C . ASN A 1 80 ? -14.431 -3.512 75.396 1.00 92.88 80 ASN A C 1
ATOM 601 O O . ASN A 1 80 ? -13.802 -2.855 76.230 1.00 92.88 80 ASN A O 1
ATOM 605 N N . GLU A 1 81 ? -13.978 -4.682 74.948 1.00 90.56 81 GLU A N 1
ATOM 606 C CA . GLU A 1 81 ? -12.726 -5.303 75.410 1.00 90.56 81 GLU A CA 1
ATOM 607 C C . GLU A 1 81 ? -11.477 -4.461 75.109 1.00 90.56 81 GLU A C 1
ATOM 609 O O . GLU A 1 81 ? -10.503 -4.494 75.859 1.00 90.56 81 GLU A O 1
ATOM 614 N N . SER A 1 82 ? -11.522 -3.643 74.051 1.00 90.81 82 SER A N 1
ATOM 615 C CA . SER A 1 82 ? -10.446 -2.709 73.685 1.00 90.81 82 SER A CA 1
ATOM 616 C C . SER A 1 82 ? -10.390 -1.461 74.582 1.00 90.81 82 SER A C 1
ATOM 618 O O . SER A 1 82 ? -9.584 -0.558 74.344 1.00 90.81 82 SER A O 1
ATOM 620 N N . GLY A 1 83 ? -11.240 -1.375 75.612 1.00 90.94 83 GLY A N 1
ATOM 621 C CA . GLY A 1 83 ? -11.302 -0.239 76.534 1.00 90.94 83 GLY A CA 1
ATOM 622 C C . GLY A 1 83 ? -11.931 1.020 75.929 1.00 90.94 83 GLY A C 1
ATOM 623 O O . GLY A 1 83 ? -11.742 2.115 76.467 1.00 90.94 83 GLY A O 1
ATOM 624 N N . GLN A 1 84 ? -12.654 0.880 74.817 1.00 93.31 84 GLN A N 1
ATOM 625 C CA . GLN A 1 84 ? -13.390 1.962 74.175 1.00 93.31 84 GLN A CA 1
ATOM 626 C C . GLN A 1 84 ? -14.839 1.998 74.654 1.00 93.31 84 GLN A C 1
ATOM 628 O O . GLN A 1 84 ? -15.472 0.955 74.820 1.00 93.31 84 GLN A O 1
ATOM 633 N N . TYR A 1 85 ? -15.363 3.207 74.842 1.00 93.38 85 TYR A N 1
ATOM 634 C CA . TYR A 1 85 ? -16.727 3.448 75.299 1.00 93.38 85 TYR A CA 1
ATOM 635 C C . TYR A 1 85 ? -17.592 3.971 74.157 1.00 93.38 85 TYR A C 1
ATOM 637 O O . TYR A 1 85 ? -17.076 4.659 73.275 1.00 93.38 85 TYR A O 1
ATOM 645 N N . ILE A 1 86 ? -18.901 3.711 74.197 1.00 92.12 86 ILE A N 1
ATOM 646 C CA . ILE A 1 86 ? -19.846 4.433 73.335 1.00 92.12 86 ILE A CA 1
ATOM 647 C C . ILE A 1 86 ? -19.833 5.914 73.724 1.00 92.12 86 ILE A C 1
ATOM 649 O O . ILE A 1 86 ? -20.132 6.275 74.861 1.00 92.12 86 ILE A O 1
ATOM 653 N N . ASP A 1 87 ? -19.516 6.761 72.758 1.00 90.25 87 ASP A N 1
ATOM 654 C CA . ASP A 1 87 ? -19.528 8.216 72.831 1.00 90.25 87 ASP A CA 1
ATOM 655 C C . ASP A 1 87 ? -20.294 8.777 71.622 1.00 90.25 87 ASP A C 1
ATOM 657 O O . ASP A 1 87 ? -20.747 8.032 70.752 1.00 90.25 87 ASP A O 1
ATOM 661 N N . MET A 1 88 ? -20.472 10.090 71.562 1.00 86.69 88 MET A N 1
ATOM 662 C CA . MET A 1 88 ? -21.147 10.759 70.456 1.00 86.69 88 MET A CA 1
ATOM 663 C C . MET A 1 88 ? -20.136 11.461 69.557 1.00 86.69 88 MET A C 1
ATOM 665 O O . MET A 1 88 ? -19.201 12.114 70.020 1.00 86.69 88 MET A O 1
ATOM 669 N N . SER A 1 89 ? -20.335 11.339 68.245 1.00 83.62 89 SER A N 1
ATOM 670 C CA . SER A 1 89 ? -19.597 12.130 67.259 1.00 83.62 89 SER A CA 1
ATOM 671 C C . SER A 1 89 ? -19.792 13.628 67.505 1.00 83.62 89 SER A C 1
ATOM 673 O O . SER A 1 89 ? -20.732 14.052 68.173 1.00 83.62 89 SER A O 1
ATOM 675 N N . TYR A 1 90 ? -18.926 14.457 66.917 1.00 75.88 90 TYR A N 1
ATOM 676 C CA . TYR A 1 90 ? -18.971 15.915 67.080 1.00 75.88 90 TYR A CA 1
ATOM 677 C C . TYR A 1 90 ? -20.336 16.545 66.730 1.00 75.88 90 TYR A C 1
ATOM 679 O O . TYR A 1 90 ? -20.682 17.592 67.267 1.00 75.88 90 TYR A O 1
ATOM 687 N N . SER A 1 91 ? -21.129 15.909 65.859 1.00 72.69 91 SER A N 1
ATOM 688 C CA . SER A 1 91 ? -22.485 16.354 65.513 1.00 72.69 91 SER A CA 1
ATOM 689 C C . SER A 1 91 ? -23.572 15.903 66.496 1.00 72.69 91 SER A C 1
ATOM 691 O O . SER A 1 91 ? -24.714 16.317 66.342 1.00 72.69 91 SER A O 1
ATOM 693 N N . GLY A 1 92 ? -23.258 15.043 67.471 1.00 70.62 92 GLY A N 1
ATOM 694 C CA . GLY A 1 92 ? -24.202 14.500 68.456 1.00 70.62 92 GLY A CA 1
ATOM 695 C C . GLY A 1 92 ? -25.190 13.460 67.910 1.00 70.62 92 GLY A C 1
ATOM 696 O O . GLY A 1 92 ? -25.977 12.911 68.672 1.00 70.62 92 GLY A O 1
ATOM 697 N N . ILE A 1 93 ? -25.156 13.182 66.601 1.00 74.88 93 ILE A N 1
ATOM 698 C CA . ILE A 1 93 ? -26.172 12.373 65.903 1.00 74.88 93 ILE A CA 1
ATOM 699 C C . ILE A 1 93 ? -25.766 10.896 65.822 1.00 74.88 93 ILE A C 1
ATOM 701 O O . ILE A 1 93 ? -26.612 10.005 65.902 1.00 74.88 93 ILE A O 1
ATOM 705 N N . LYS A 1 94 ? -24.466 10.628 65.648 1.00 84.69 94 LYS A N 1
ATOM 706 C CA . LYS A 1 94 ? -23.941 9.269 65.456 1.00 84.69 94 LYS A CA 1
ATOM 707 C C . LYS A 1 94 ? -23.126 8.809 66.664 1.00 84.69 94 LYS A C 1
ATOM 709 O O . LYS A 1 94 ? -22.182 9.526 67.022 1.00 84.69 94 LYS A O 1
ATOM 714 N N . PRO A 1 95 ? -23.437 7.639 67.244 1.00 90.38 95 PRO A N 1
ATOM 715 C CA . PRO A 1 95 ? -22.572 6.972 68.207 1.00 90.38 95 PRO A CA 1
ATOM 716 C C . PRO A 1 95 ? -21.229 6.580 67.573 1.00 90.38 95 PRO A C 1
ATOM 718 O O . PRO A 1 95 ? -21.180 6.135 66.429 1.00 90.38 95 PRO A O 1
ATOM 721 N N . VAL A 1 96 ? -20.140 6.761 68.313 1.00 90.75 96 VAL A N 1
ATOM 722 C CA . VAL A 1 96 ? -18.763 6.393 67.941 1.00 90.75 96 VAL A CA 1
ATOM 723 C C . VAL A 1 96 ? -18.037 5.847 69.168 1.00 90.75 96 VAL A C 1
ATOM 725 O O . VAL A 1 96 ? -18.524 5.972 70.288 1.00 90.75 96 VAL A O 1
ATOM 728 N N . THR A 1 97 ? -16.860 5.260 68.992 1.00 92.75 97 THR A N 1
ATOM 729 C CA . THR A 1 97 ? -16.026 4.819 70.116 1.00 92.75 97 THR A CA 1
ATOM 730 C C . THR A 1 97 ? -15.096 5.920 70.622 1.00 92.75 97 THR A C 1
ATOM 732 O O . THR A 1 97 ? -14.552 6.693 69.831 1.00 92.75 97 THR A O 1
ATOM 735 N N . TRP A 1 98 ? -14.873 6.004 71.936 1.00 90.75 98 TRP A N 1
ATOM 736 C CA . TRP A 1 98 ? -13.867 6.903 72.518 1.00 90.75 98 TRP A CA 1
ATOM 737 C C . TRP A 1 98 ? -13.333 6.401 73.868 1.00 90.75 98 TRP A C 1
ATOM 739 O O . TRP A 1 98 ? -14.077 5.871 74.694 1.00 90.75 98 TRP A O 1
ATOM 749 N N . GLY A 1 99 ? -12.044 6.606 74.143 1.00 87.56 99 GLY A N 1
ATOM 750 C CA . GLY A 1 99 ? -11.419 6.219 75.414 1.00 87.56 99 GLY A CA 1
ATOM 751 C C . GLY A 1 99 ? -11.689 7.195 76.575 1.00 87.56 99 GLY A C 1
ATOM 752 O O . GLY A 1 99 ? -11.836 8.403 76.380 1.00 87.56 99 GLY A O 1
ATOM 753 N N . GLY A 1 100 ? -11.697 6.711 77.825 1.00 80.62 100 GLY A N 1
ATOM 754 C CA . GLY A 1 100 ? -11.568 7.577 79.016 1.00 80.62 100 GLY A CA 1
ATOM 755 C C . GLY A 1 100 ? -12.685 7.547 80.072 1.00 80.62 100 GLY A C 1
ATOM 756 O O . GLY A 1 100 ? -12.941 8.584 80.678 1.00 80.62 100 GLY A O 1
ATOM 757 N N . GLY A 1 101 ? -13.335 6.405 80.321 1.00 83.31 101 GLY A N 1
ATOM 758 C CA . GLY A 1 101 ? -14.214 6.209 81.492 1.00 83.31 101 GLY A CA 1
ATOM 759 C C . GLY A 1 101 ? -15.622 6.788 81.343 1.00 83.31 101 GLY A C 1
ATOM 760 O O . GLY A 1 101 ? -16.025 7.113 80.238 1.00 83.31 101 GLY A O 1
ATOM 761 N N . VAL A 1 102 ? -16.369 6.947 82.444 1.00 85.44 102 VAL A N 1
ATOM 762 C CA . VAL A 1 102 ? -17.770 7.434 82.469 1.00 85.44 102 VAL A CA 1
ATOM 763 C C . VAL A 1 102 ? -17.836 8.970 82.646 1.00 85.44 102 VAL A C 1
ATOM 765 O O . VAL A 1 102 ? -18.178 9.485 83.709 1.00 85.44 102 VAL A O 1
ATOM 768 N N . ALA A 1 103 ? -17.475 9.756 81.621 1.00 80.56 103 ALA A N 1
ATOM 769 C CA . ALA A 1 103 ? -17.458 11.230 81.703 1.00 80.56 103 ALA A CA 1
ATOM 770 C C . ALA A 1 103 ? -17.753 11.945 80.371 1.00 80.56 103 ALA A C 1
ATOM 772 O O . ALA A 1 103 ? -17.311 11.509 79.319 1.00 80.56 103 ALA A O 1
ATOM 773 N N . GLY A 1 104 ? -18.427 13.099 80.407 1.00 77.31 104 GLY A N 1
ATOM 774 C CA . GLY A 1 104 ? -18.741 13.875 79.196 1.00 77.31 104 GLY A CA 1
ATOM 775 C C . GLY A 1 104 ? -19.935 13.315 78.414 1.00 77.31 104 GLY A C 1
ATOM 776 O O . GLY A 1 104 ? -20.917 12.895 79.022 1.00 77.31 104 GLY A O 1
ATOM 777 N N . SER A 1 105 ? -19.857 13.312 77.081 1.00 72.62 105 SER A N 1
ATOM 778 C CA . SER A 1 105 ? -20.921 12.903 76.136 1.00 72.62 105 SER A CA 1
ATOM 779 C C . SER A 1 105 ? -21.251 11.401 76.118 1.00 72.62 105 SER A C 1
ATOM 781 O O . SER A 1 105 ? -22.232 10.994 75.506 1.00 72.62 105 SER A O 1
ATOM 783 N N . ARG A 1 106 ? -20.487 10.587 76.852 1.00 79.06 106 ARG A N 1
ATOM 784 C CA . ARG A 1 106 ? -20.706 9.141 77.068 1.00 79.06 106 ARG A CA 1
ATOM 785 C C . ARG A 1 106 ? -21.513 8.799 78.328 1.00 79.06 106 ARG A C 1
ATOM 787 O O . ARG A 1 106 ? -21.572 7.642 78.730 1.00 79.06 106 ARG A O 1
ATOM 794 N N . ARG A 1 107 ? -22.071 9.804 79.011 1.00 82.50 107 ARG A N 1
ATOM 795 C CA . ARG A 1 107 ? -22.932 9.617 80.186 1.00 82.50 107 ARG A CA 1
ATOM 796 C C . ARG A 1 107 ? -24.329 9.195 79.739 1.00 82.50 107 ARG A C 1
ATOM 798 O O . ARG A 1 107 ? -25.152 10.040 79.398 1.00 82.50 107 ARG A O 1
ATOM 805 N N . LEU A 1 108 ? -24.577 7.891 79.729 1.00 84.56 108 LEU A N 1
ATOM 806 C CA . LEU A 1 108 ? -25.877 7.308 79.410 1.00 84.56 108 LEU A CA 1
ATOM 807 C C . LEU A 1 108 ? -26.666 7.061 80.700 1.00 84.56 108 LEU A C 1
ATOM 809 O O . LEU A 1 108 ? -26.079 6.803 81.745 1.00 84.56 108 LEU A O 1
ATOM 813 N N . CYS A 1 109 ? -27.993 7.095 80.621 1.00 84.12 109 CYS A N 1
ATOM 814 C CA . CYS A 1 109 ? -28.870 6.633 81.695 1.00 84.12 109 CYS A CA 1
ATOM 815 C C . CYS A 1 109 ? -29.662 5.427 81.188 1.00 84.12 109 CYS A C 1
ATOM 817 O O . CYS A 1 109 ? -30.160 5.451 80.061 1.00 84.12 109 CYS A O 1
ATOM 819 N N . ILE A 1 110 ? -29.790 4.393 82.019 1.00 85.38 110 ILE A N 1
ATOM 820 C CA . ILE A 1 110 ? -30.709 3.278 81.771 1.00 85.38 110 ILE A CA 1
ATOM 821 C C . ILE A 1 110 ? -31.942 3.521 82.633 1.00 85.38 110 ILE A C 1
ATOM 823 O O . ILE A 1 110 ? -31.843 3.623 83.855 1.00 85.38 110 ILE A O 1
ATOM 827 N N . CYS A 1 111 ? -33.098 3.631 81.989 1.00 82.19 111 CYS A N 1
ATOM 828 C CA . CYS A 1 111 ? -34.389 3.712 82.657 1.00 82.19 111 CYS A CA 1
ATOM 829 C C . CYS A 1 111 ? -35.121 2.384 82.471 1.00 82.19 111 CYS A C 1
ATOM 831 O O . CYS A 1 111 ? -35.054 1.790 81.396 1.00 82.19 111 CYS A O 1
ATOM 833 N N . GLU A 1 112 ? -35.819 1.926 83.508 1.00 81.62 112 GLU A N 1
ATOM 834 C CA . GLU A 1 112 ? -36.693 0.759 83.400 1.00 81.62 112 GLU A CA 1
ATOM 835 C C . GLU A 1 112 ? -37.831 1.066 82.416 1.00 81.62 112 GLU A C 1
ATOM 837 O O . GLU A 1 112 ? -38.559 2.049 82.581 1.00 81.62 112 GLU A O 1
ATOM 842 N N . ALA A 1 113 ? -37.960 0.244 81.374 1.00 77.50 113 ALA A N 1
ATOM 843 C CA . ALA A 1 113 ? -39.065 0.316 80.431 1.00 77.50 113 ALA A CA 1
ATOM 844 C C . ALA A 1 113 ? -40.186 -0.617 80.903 1.00 77.50 113 ALA A C 1
ATOM 846 O O . ALA A 1 113 ? -39.978 -1.820 81.048 1.00 77.50 113 ALA A O 1
ATOM 847 N N . VAL A 1 114 ? -41.381 -0.067 81.124 1.00 73.56 114 VAL A N 1
ATOM 848 C CA . VAL A 1 114 ? -42.583 -0.862 81.397 1.00 73.56 114 VAL A CA 1
ATOM 849 C C . VAL A 1 114 ? -43.243 -1.184 80.058 1.00 73.56 114 VAL A C 1
ATOM 851 O O . VAL A 1 114 ? -43.848 -0.308 79.442 1.00 73.56 114 VAL A O 1
ATOM 854 N N . VAL A 1 115 ? -43.096 -2.427 79.594 1.00 66.25 115 VAL A N 1
ATOM 855 C CA . VAL A 1 115 ? -43.726 -2.927 78.363 1.00 66.25 115 VAL A CA 1
ATOM 856 C C . VAL A 1 115 ? -44.925 -3.790 78.756 1.00 66.25 115 VAL A C 1
ATOM 858 O O . VAL A 1 115 ? -44.766 -4.914 79.225 1.00 66.25 115 VAL A O 1
ATOM 861 N N . GLU A 1 116 ? -46.136 -3.249 78.619 1.00 64.44 116 GLU A N 1
ATOM 862 C CA . GLU A 1 116 ? -47.381 -3.982 78.881 1.00 64.44 116 GLU A CA 1
ATOM 863 C C . GLU A 1 116 ? -47.968 -4.525 77.570 1.00 64.44 116 GLU A C 1
ATOM 865 O O . GLU A 1 116 ? -48.162 -3.774 76.617 1.00 64.44 116 GLU A O 1
ATOM 870 N N . GLY A 1 117 ? -48.304 -5.820 77.536 1.00 60.78 117 GLY A N 1
ATOM 871 C CA . GLY A 1 117 ? -49.132 -6.409 76.473 1.00 60.78 117 GLY A CA 1
ATOM 872 C C . GLY A 1 117 ? -48.426 -6.780 75.165 1.00 60.78 117 GLY A C 1
ATOM 873 O O . GLY A 1 117 ? -49.122 -7.019 74.184 1.00 60.78 117 GLY A O 1
ATOM 874 N N . VAL A 1 118 ? -47.093 -6.849 75.139 1.00 61.91 118 VAL A N 1
ATOM 875 C CA . VAL A 1 118 ? -46.321 -7.302 73.970 1.00 61.91 118 VAL A CA 1
ATOM 876 C C . VAL A 1 118 ? -45.529 -8.543 74.368 1.00 61.91 118 VAL A C 1
ATOM 878 O O . VAL A 1 118 ? -44.646 -8.457 75.218 1.00 61.91 118 VAL A O 1
ATOM 881 N N . ASP A 1 119 ? -45.880 -9.697 73.807 1.00 74.50 119 ASP A N 1
ATOM 882 C CA . ASP A 1 119 ? -45.070 -10.910 73.923 1.00 74.50 119 ASP A CA 1
ATOM 883 C C . ASP A 1 119 ? -44.005 -10.960 72.811 1.00 74.50 119 ASP A C 1
ATOM 885 O O . ASP A 1 119 ? -44.124 -10.295 71.778 1.00 74.50 119 ASP A O 1
ATOM 889 N N . ASP A 1 120 ? -42.941 -11.742 73.022 1.00 74.19 120 ASP A N 1
ATOM 890 C CA . ASP A 1 120 ? -41.827 -11.873 72.066 1.00 74.19 120 ASP A CA 1
ATOM 891 C C . ASP A 1 120 ? -42.299 -12.346 70.681 1.00 74.19 120 ASP A C 1
ATOM 893 O O . ASP A 1 120 ? -41.705 -12.016 69.651 1.00 74.19 120 ASP A O 1
ATOM 897 N N . LEU A 1 121 ? -43.409 -13.087 70.651 1.00 81.75 121 LEU A N 1
ATOM 898 C CA . LEU A 1 121 ? -44.033 -13.582 69.433 1.00 81.75 121 LEU A CA 1
ATOM 899 C C . LEU A 1 121 ? -44.622 -12.447 68.586 1.00 81.75 121 LEU A C 1
ATOM 901 O O . LEU A 1 121 ? -44.441 -12.434 67.368 1.00 81.75 121 LEU A O 1
ATOM 905 N N . THR A 1 122 ? -45.286 -11.480 69.219 1.00 80.00 122 THR A N 1
ATOM 906 C CA . THR A 1 122 ? -45.836 -10.291 68.554 1.00 80.00 122 THR A CA 1
ATOM 907 C C . THR A 1 122 ? -44.721 -9.474 67.897 1.00 80.00 122 THR A C 1
ATOM 909 O O . THR A 1 122 ? -44.832 -9.098 66.732 1.00 80.00 122 THR A O 1
ATOM 912 N N . ILE A 1 123 ? -43.597 -9.287 68.594 1.00 75.81 123 ILE A N 1
ATOM 913 C CA . ILE A 1 123 ? -42.420 -8.576 68.066 1.00 75.81 123 ILE A CA 1
ATOM 914 C C . ILE A 1 123 ? -41.817 -9.297 66.859 1.00 75.81 123 ILE A C 1
ATOM 916 O O . ILE A 1 123 ? -41.481 -8.666 65.854 1.00 75.81 123 ILE A O 1
ATOM 920 N N . ALA A 1 124 ? -41.667 -10.620 66.945 1.00 80.19 124 ALA A N 1
ATOM 921 C CA . ALA A 1 124 ? -41.134 -11.411 65.845 1.00 80.19 124 ALA A CA 1
ATOM 922 C C . ALA A 1 124 ? -42.034 -11.304 64.599 1.00 80.19 124 ALA A C 1
ATOM 924 O O . ALA A 1 124 ? -41.532 -11.078 63.495 1.00 80.19 124 ALA A O 1
ATOM 925 N N . LYS A 1 125 ? -43.363 -11.371 64.774 1.00 84.50 125 LYS A N 1
ATOM 926 C CA . LYS A 1 125 ? -44.338 -11.199 63.683 1.00 84.50 125 LYS A CA 1
ATOM 927 C C . LYS A 1 125 ? -44.267 -9.814 63.033 1.00 84.50 125 LYS A C 1
ATOM 929 O O . LYS A 1 125 ? -44.304 -9.730 61.808 1.00 84.50 125 LYS A O 1
ATOM 934 N N . ASP A 1 126 ? -44.093 -8.743 63.805 1.00 80.81 126 ASP A N 1
ATOM 935 C CA . ASP A 1 126 ? -43.941 -7.390 63.246 1.00 80.81 126 ASP A CA 1
ATOM 936 C C . ASP A 1 126 ? -42.695 -7.269 62.351 1.00 80.81 126 ASP A C 1
ATOM 938 O O . ASP A 1 126 ? -42.729 -6.640 61.288 1.00 80.81 126 ASP A O 1
ATOM 942 N N . ARG A 1 127 ? -41.592 -7.925 62.726 1.00 82.00 127 ARG A N 1
ATOM 943 C CA . ARG A 1 127 ? -40.378 -7.959 61.895 1.00 82.00 127 ARG A CA 1
ATOM 944 C C . ARG A 1 127 ? -40.545 -8.794 60.645 1.00 82.00 127 ARG A C 1
ATOM 946 O O . ARG A 1 127 ? -40.078 -8.385 59.584 1.00 82.00 127 ARG A O 1
ATOM 953 N N . LEU A 1 128 ? -41.219 -9.932 60.766 1.00 88.81 128 LEU A N 1
ATOM 954 C CA . LEU A 1 128 ? -41.568 -10.761 59.622 1.00 88.81 128 LEU A CA 1
ATOM 955 C C . LEU A 1 128 ? -42.412 -9.965 58.624 1.00 88.81 128 LEU A C 1
ATOM 957 O O . LEU A 1 128 ? -42.145 -10.024 57.430 1.00 88.81 128 LEU A O 1
ATOM 961 N N . ASN A 1 129 ? -43.355 -9.152 59.110 1.00 88.81 129 ASN A N 1
ATOM 962 C CA . ASN A 1 129 ? -44.170 -8.268 58.279 1.00 88.81 129 ASN A CA 1
ATOM 963 C C . ASN A 1 129 ? -43.327 -7.207 57.553 1.00 88.81 129 ASN A C 1
ATOM 965 O O . ASN A 1 129 ? -43.530 -6.957 56.367 1.00 88.81 129 ASN A O 1
ATOM 969 N N . SER A 1 130 ? -42.344 -6.614 58.238 1.00 84.19 130 SER A N 1
ATOM 970 C CA . SER A 1 130 ? -41.404 -5.662 57.628 1.00 84.19 130 SER A CA 1
ATOM 971 C C . SER A 1 130 ? -40.529 -6.317 56.547 1.00 84.19 130 SER A C 1
ATOM 973 O O . SER A 1 130 ? -40.413 -5.796 55.435 1.00 84.19 130 SER A O 1
ATOM 975 N N . CYS A 1 131 ? -39.970 -7.499 56.839 1.00 86.88 131 CYS A N 1
ATOM 976 C CA . CYS A 1 131 ? -39.200 -8.297 55.883 1.00 86.88 131 CYS A CA 1
ATOM 977 C C . CYS A 1 131 ? -40.055 -8.675 54.662 1.00 86.88 131 CYS A C 1
ATOM 979 O O . CYS A 1 131 ? -39.658 -8.424 53.526 1.00 86.88 131 CYS A O 1
ATOM 981 N N . PHE A 1 132 ? -41.268 -9.186 54.892 1.00 92.00 132 PHE A N 1
ATOM 982 C CA . PHE A 1 132 ? -42.210 -9.527 53.831 1.00 92.00 132 PHE A CA 1
ATOM 983 C C . PHE A 1 132 ? -42.535 -8.308 52.960 1.00 92.00 132 PHE A C 1
ATOM 985 O O . PHE A 1 132 ? -42.429 -8.386 51.739 1.00 92.00 132 PHE A O 1
ATOM 992 N N . GLY A 1 133 ? -42.843 -7.156 53.564 1.00 88.25 133 GLY A N 1
ATOM 993 C CA . GLY A 1 133 ? -43.124 -5.917 52.836 1.00 88.25 133 GLY A CA 1
ATOM 994 C C . GLY A 1 133 ? -41.984 -5.490 51.905 1.00 88.25 133 GLY A C 1
ATOM 995 O O . GLY A 1 133 ? -42.243 -5.113 50.766 1.00 88.25 133 GLY A O 1
ATOM 996 N N . LYS A 1 134 ? -40.726 -5.629 52.343 1.00 90.31 134 LYS A N 1
ATOM 997 C CA . LYS A 1 134 ? -39.529 -5.294 51.549 1.00 90.31 134 LYS A CA 1
ATOM 998 C C . LYS A 1 134 ? -39.383 -6.136 50.275 1.00 90.31 134 LYS A C 1
ATOM 1000 O O . LYS A 1 134 ? -38.858 -5.635 49.283 1.00 90.31 134 LYS A O 1
ATOM 1005 N N . TYR A 1 135 ? -39.806 -7.399 50.312 1.00 92.56 135 TYR A N 1
ATOM 1006 C CA . TYR A 1 135 ? -39.551 -8.370 49.241 1.00 92.56 135 TYR A CA 1
ATOM 1007 C C . TYR A 1 135 ? -40.806 -8.829 48.488 1.00 92.56 135 TYR A C 1
ATOM 1009 O O . TYR A 1 135 ? -40.693 -9.481 47.451 1.00 92.56 135 TYR A O 1
ATOM 1017 N N . SER A 1 136 ? -41.998 -8.488 48.979 1.00 89.44 136 SER A N 1
ATOM 1018 C CA . SER A 1 136 ? -43.274 -8.933 48.407 1.00 89.44 136 SER A CA 1
ATOM 1019 C C . SER A 1 136 ? -43.470 -8.522 46.945 1.00 89.44 136 SER A C 1
ATOM 1021 O O . SER A 1 136 ? -44.025 -9.304 46.182 1.00 89.44 136 SER A O 1
ATOM 1023 N N . ASP A 1 137 ? -42.928 -7.379 46.515 1.00 88.06 137 ASP A N 1
ATOM 1024 C CA . ASP A 1 137 ? -43.005 -6.906 45.122 1.00 88.06 137 ASP A CA 1
ATOM 1025 C C . ASP A 1 137 ? -42.295 -7.823 44.108 1.00 88.06 137 ASP A C 1
ATOM 1027 O O . ASP A 1 137 ? -42.606 -7.773 42.918 1.00 88.06 137 ASP A O 1
ATOM 1031 N N . TYR A 1 138 ? -41.359 -8.664 44.563 1.00 88.75 138 TYR A N 1
ATOM 1032 C CA . TYR A 1 138 ? -40.653 -9.620 43.706 1.00 88.75 138 TYR A CA 1
ATOM 1033 C C . TYR A 1 138 ? -41.410 -10.940 43.550 1.00 88.75 138 TYR A C 1
ATOM 1035 O O . TYR A 1 138 ? -41.026 -11.768 42.726 1.00 88.75 138 TYR A O 1
ATOM 1043 N N . LEU A 1 139 ? -42.478 -11.175 44.319 1.00 86.06 139 LEU A N 1
ATOM 1044 C CA . LEU A 1 139 ? -43.272 -12.390 44.181 1.00 86.06 139 LEU A CA 1
ATOM 1045 C C . LEU A 1 139 ? -44.055 -12.389 42.852 1.00 86.06 139 LEU A C 1
ATOM 1047 O O . LEU A 1 139 ? -44.596 -11.348 42.471 1.00 86.06 139 LEU A O 1
ATOM 1051 N N . PRO A 1 140 ? -44.210 -13.556 42.195 1.00 73.75 140 PRO A N 1
ATOM 1052 C CA . PRO A 1 140 ? -44.908 -13.683 40.907 1.00 73.75 140 PRO A CA 1
ATOM 1053 C C . PRO A 1 140 ? -46.343 -13.134 40.893 1.00 73.75 140 PRO A C 1
ATOM 1055 O O . PRO A 1 140 ? -46.831 -12.710 39.851 1.00 73.75 140 PRO A O 1
ATOM 1058 N N . ASP A 1 141 ? -47.011 -13.127 42.051 1.00 72.88 141 ASP A N 1
ATOM 1059 C CA . ASP A 1 141 ? -48.429 -12.778 42.179 1.00 72.88 141 ASP A CA 1
ATOM 1060 C C . ASP A 1 141 ? -48.687 -11.363 42.746 1.00 72.88 141 ASP A C 1
ATOM 1062 O O . ASP A 1 141 ? -49.847 -10.958 42.852 1.00 72.88 141 ASP A O 1
ATOM 1066 N N . PHE A 1 142 ? -47.646 -10.609 43.132 1.00 64.19 142 PHE A N 1
ATOM 1067 C CA . PHE A 1 142 ? -47.800 -9.373 43.923 1.00 64.19 142 PHE A CA 1
ATOM 1068 C C . PHE A 1 142 ? -47.305 -8.080 43.245 1.00 64.19 142 PHE A C 1
ATOM 1070 O O . PHE A 1 142 ? -47.863 -7.024 43.548 1.00 64.19 142 PHE A O 1
ATOM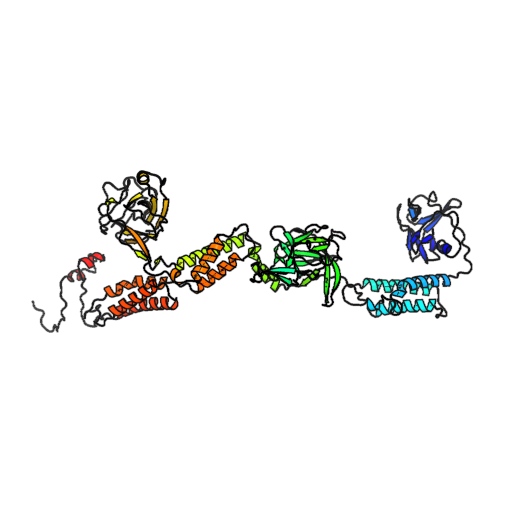 1077 N N . GLY A 1 143 ? -46.331 -8.117 42.324 1.00 60.09 143 GLY A N 1
ATOM 1078 C CA . GLY A 1 143 ? -45.695 -6.895 41.797 1.00 60.09 143 GLY A CA 1
ATOM 1079 C C . GLY A 1 143 ? -45.427 -6.859 40.286 1.00 60.09 143 GLY A C 1
ATOM 1080 O O . GLY A 1 143 ? -45.598 -7.841 39.574 1.00 60.09 143 GLY A O 1
ATOM 1081 N N . GLN A 1 144 ? -45.011 -5.682 39.791 1.00 58.53 144 GLN A N 1
ATOM 1082 C CA . GLN A 1 144 ? -44.606 -5.438 38.390 1.00 58.53 144 GLN A CA 1
ATOM 1083 C C . GLN A 1 144 ? -43.179 -5.923 38.059 1.00 58.53 144 GLN A C 1
ATOM 1085 O O . GLN A 1 144 ? -42.798 -5.880 36.894 1.00 58.53 144 GLN A O 1
ATOM 1090 N N . ASN A 1 145 ? -42.404 -6.356 39.061 1.00 66.81 145 ASN A N 1
ATOM 1091 C CA . ASN A 1 145 ? -40.989 -6.726 38.942 1.00 66.81 145 ASN A CA 1
ATOM 1092 C C . ASN A 1 145 ? -40.756 -8.133 39.514 1.00 66.81 145 ASN A C 1
ATOM 1094 O O . ASN A 1 145 ? -39.999 -8.298 40.474 1.00 66.81 145 ASN A O 1
ATOM 1098 N N . SER A 1 146 ? -41.459 -9.142 38.995 1.00 84.31 146 SER A N 1
ATOM 1099 C CA . SER A 1 146 ? -41.332 -10.488 39.555 1.00 84.31 146 SER A CA 1
ATOM 1100 C C . SER A 1 146 ? -39.915 -11.040 39.361 1.00 84.31 146 SER A C 1
ATOM 1102 O O . SER A 1 146 ? -39.266 -10.786 38.344 1.00 84.31 146 SER A O 1
ATOM 1104 N N . ILE A 1 147 ? -39.440 -11.843 40.318 1.00 86.62 147 ILE A N 1
ATOM 1105 C CA . ILE A 1 147 ? -38.192 -12.611 40.188 1.00 86.62 147 ILE A CA 1
ATOM 1106 C C . ILE A 1 147 ? -38.161 -13.420 38.880 1.00 86.62 147 ILE A C 1
ATOM 1108 O O . ILE A 1 147 ? -37.108 -13.535 38.256 1.00 86.62 147 ILE A O 1
ATOM 1112 N N . ASP A 1 148 ? -39.306 -13.941 38.435 1.00 86.06 148 ASP A N 1
ATOM 1113 C CA . ASP A 1 148 ? -39.398 -14.746 37.215 1.00 86.06 148 ASP A CA 1
ATOM 1114 C C . ASP A 1 148 ? -39.132 -13.909 35.945 1.00 86.06 148 ASP A C 1
ATOM 1116 O O . ASP A 1 148 ? -38.495 -14.411 35.018 1.00 86.06 148 ASP A O 1
ATOM 1120 N N . ASP A 1 149 ? -39.525 -12.629 35.924 1.00 83.38 149 ASP A N 1
ATOM 1121 C CA . ASP A 1 149 ? -39.252 -11.702 34.810 1.00 83.38 149 ASP A CA 1
ATOM 1122 C C . ASP A 1 149 ? -37.775 -11.277 34.745 1.00 83.38 149 ASP A C 1
ATOM 1124 O O . ASP A 1 149 ? -37.261 -10.919 33.685 1.00 83.38 149 ASP A O 1
ATOM 1128 N N . MET A 1 150 ? -37.079 -11.328 35.882 1.00 84.69 150 MET A N 1
ATOM 1129 C CA . MET A 1 150 ? -35.662 -10.976 36.004 1.00 84.69 150 MET A CA 1
ATOM 1130 C C . MET A 1 150 ? -34.723 -12.140 35.644 1.00 84.69 150 MET A C 1
ATOM 1132 O O . MET A 1 150 ? -33.510 -11.940 35.516 1.00 84.69 150 MET A O 1
ATOM 1136 N N . ARG A 1 151 ? -35.254 -13.361 35.500 1.00 88.38 151 ARG A N 1
ATOM 1137 C CA . ARG A 1 151 ? -34.455 -14.569 35.284 1.00 88.38 151 ARG A CA 1
ATOM 1138 C C . ARG A 1 151 ? -33.951 -14.687 33.851 1.00 88.38 151 ARG A C 1
ATOM 1140 O O . ARG A 1 151 ? -34.723 -14.599 32.899 1.00 88.38 151 ARG A O 1
ATOM 1147 N N . GLY A 1 152 ? -32.680 -15.046 33.704 1.00 85.69 152 GLY A N 1
ATOM 1148 C CA . GLY A 1 152 ? -32.147 -15.501 32.428 1.00 85.69 152 GLY A CA 1
ATOM 1149 C C . GLY A 1 152 ? -30.627 -15.554 32.378 1.00 85.69 152 GLY A C 1
ATOM 1150 O O . GLY A 1 152 ? -29.937 -15.273 33.353 1.00 85.69 152 GLY A O 1
ATOM 1151 N N . THR A 1 153 ? -30.111 -15.976 31.228 1.00 85.75 153 THR A N 1
ATOM 1152 C CA . THR A 1 153 ? -28.674 -16.180 30.992 1.00 85.75 153 THR A CA 1
ATOM 1153 C C . THR A 1 153 ? -28.028 -15.016 30.249 1.00 85.75 153 THR A C 1
ATOM 1155 O O . THR A 1 153 ? -26.869 -15.115 29.850 1.00 85.75 153 THR A O 1
ATOM 1158 N N . GLU A 1 154 ? -28.774 -13.945 29.988 1.00 81.50 154 GLU A N 1
ATOM 1159 C CA . GLU A 1 154 ? -28.270 -12.784 29.268 1.00 81.50 154 GLU A CA 1
ATOM 1160 C C . GLU A 1 154 ? -27.874 -11.653 30.205 1.00 81.50 154 GLU A C 1
ATOM 1162 O O . GLU A 1 154 ? -28.362 -11.545 31.325 1.00 81.50 154 GLU A O 1
ATOM 1167 N N . ILE A 1 155 ? -27.006 -10.776 29.705 1.00 81.94 155 ILE A N 1
ATOM 1168 C CA . ILE A 1 155 ? -26.547 -9.591 30.418 1.00 81.94 155 ILE A CA 1
ATOM 1169 C C . ILE A 1 155 ? -27.695 -8.773 31.029 1.00 81.94 155 ILE A C 1
ATOM 1171 O O . ILE A 1 155 ? -28.687 -8.476 30.365 1.00 81.94 155 ILE A O 1
ATOM 1175 N N . GLY A 1 156 ? -27.532 -8.377 32.293 1.00 76.56 156 GLY A N 1
ATOM 1176 C CA . GLY A 1 156 ? -28.534 -7.611 33.039 1.00 76.56 156 GLY A CA 1
ATOM 1177 C C . GLY A 1 156 ? -29.677 -8.459 33.610 1.00 76.56 156 GLY A C 1
ATOM 1178 O O . GLY A 1 156 ? -30.498 -7.926 34.353 1.00 76.56 156 GLY A O 1
ATOM 1179 N N . GLN A 1 157 ? -29.720 -9.758 33.299 1.00 86.38 157 GLN A N 1
ATOM 1180 C CA . GLN A 1 157 ? -30.595 -10.740 33.940 1.00 86.38 157 GLN A CA 1
ATOM 1181 C C . GLN A 1 157 ? -29.850 -11.484 35.051 1.00 86.38 157 GLN A C 1
ATOM 1183 O O . GLN A 1 157 ? -28.636 -11.355 35.208 1.00 86.38 157 GLN A O 1
ATOM 1188 N N . TYR A 1 158 ? -30.582 -12.292 35.811 1.00 91.00 158 TYR A N 1
ATOM 1189 C CA . TYR A 1 158 ? -30.043 -13.073 36.919 1.00 91.00 158 TYR A CA 1
ATOM 1190 C C . TYR A 1 158 ? -30.136 -14.569 36.597 1.00 91.00 158 TYR A C 1
ATOM 1192 O O . TYR A 1 158 ? -31.222 -15.103 36.349 1.00 91.00 158 TYR A O 1
ATOM 1200 N N . ASN A 1 159 ? -28.990 -15.246 36.590 1.00 93.62 159 ASN A N 1
ATOM 1201 C CA . ASN A 1 159 ? -28.855 -16.654 36.225 1.00 93.62 159 ASN A CA 1
ATOM 1202 C C . ASN A 1 159 ? -28.934 -17.564 37.462 1.00 93.62 159 ASN A C 1
ATOM 1204 O O . ASN A 1 159 ? -27.988 -18.283 37.790 1.00 93.62 159 ASN A O 1
ATOM 1208 N N . PHE A 1 160 ? -30.061 -17.501 38.168 1.00 92.81 160 PHE A N 1
ATOM 1209 C CA . PHE A 1 160 ? -30.357 -18.352 39.322 1.00 92.81 160 PHE A CA 1
ATOM 1210 C C . PHE A 1 160 ? -31.171 -19.587 38.913 1.00 92.81 160 PHE A C 1
ATOM 1212 O O . PHE A 1 160 ? -31.883 -19.600 37.901 1.00 92.81 160 PHE A O 1
ATOM 1219 N N . THR A 1 161 ? -31.065 -20.649 39.708 1.00 93.06 161 THR A N 1
ATOM 1220 C CA . THR A 1 161 ? -31.706 -21.939 39.426 1.00 93.06 161 THR A CA 1
ATOM 1221 C C . THR A 1 161 ? -33.181 -21.964 39.844 1.00 93.06 161 THR A C 1
ATOM 1223 O O . THR A 1 161 ? -33.651 -21.121 40.609 1.00 93.06 161 THR A O 1
ATOM 1226 N N . ASP A 1 162 ? -33.932 -22.974 39.383 1.00 92.75 162 ASP A N 1
ATOM 1227 C CA . ASP A 1 162 ? -35.282 -23.244 39.907 1.00 92.75 162 ASP A CA 1
ATOM 1228 C C . ASP A 1 162 ? -35.267 -23.493 41.429 1.00 92.75 162 ASP A C 1
ATOM 1230 O O . ASP A 1 162 ? -36.238 -23.177 42.111 1.00 92.75 162 ASP A O 1
ATOM 1234 N N . GLU A 1 163 ? -34.173 -24.036 41.973 1.00 93.69 163 GLU A N 1
ATOM 1235 C CA . GLU A 1 163 ? -34.008 -24.295 43.408 1.00 93.69 163 GLU A CA 1
ATOM 1236 C C . GLU A 1 163 ? -33.868 -22.994 44.207 1.00 93.69 163 GLU A C 1
ATOM 1238 O O . GLU A 1 163 ? -34.583 -22.810 45.192 1.00 93.69 163 GLU A O 1
ATOM 1243 N N . ASP A 1 164 ? -33.034 -22.058 43.743 1.00 92.81 164 ASP A N 1
ATOM 1244 C CA . ASP A 1 164 ? -32.885 -20.727 44.356 1.00 92.81 164 ASP A CA 1
ATOM 1245 C C . ASP A 1 164 ? -34.220 -19.969 44.355 1.00 92.81 164 ASP A C 1
ATOM 1247 O O . ASP A 1 164 ? -34.662 -19.424 45.372 1.00 92.81 164 ASP A O 1
ATOM 1251 N N . ARG A 1 165 ? -34.901 -20.005 43.202 1.00 91.81 165 ARG A N 1
ATOM 1252 C CA . ARG A 1 165 ? -36.216 -19.399 42.984 1.00 91.81 165 ARG A CA 1
ATOM 1253 C C . ARG A 1 165 ? -37.255 -19.957 43.947 1.00 91.81 165 ARG A C 1
ATOM 1255 O O . ARG A 1 165 ? -37.959 -19.197 44.611 1.00 91.81 165 ARG A O 1
ATOM 1262 N N . ASN A 1 166 ? -37.370 -21.282 44.007 1.00 93.06 166 ASN A N 1
ATOM 1263 C CA . ASN A 1 166 ? -38.360 -21.944 44.849 1.00 93.06 166 ASN A CA 1
ATOM 1264 C C . ASN A 1 166 ? -38.047 -21.734 46.327 1.00 93.06 166 ASN A C 1
ATOM 1266 O O . ASN A 1 166 ? -38.967 -21.457 47.082 1.00 93.06 166 ASN A O 1
ATOM 1270 N N . THR A 1 167 ? -36.773 -21.741 46.720 1.00 94.50 167 THR A N 1
ATOM 1271 C CA . THR A 1 167 ? -36.365 -21.457 48.100 1.00 94.50 167 THR A CA 1
ATOM 1272 C C . THR A 1 167 ? -36.797 -20.054 48.530 1.00 94.50 167 THR A C 1
ATOM 1274 O O . THR A 1 167 ? -37.396 -19.896 49.593 1.00 94.50 167 THR A O 1
ATOM 1277 N N . PHE A 1 168 ? -36.558 -19.024 47.711 1.00 94.81 168 PHE A N 1
ATOM 1278 C CA . PHE A 1 168 ? -37.015 -17.663 48.018 1.00 94.81 168 PHE A CA 1
ATOM 1279 C C . PHE A 1 168 ? -38.549 -17.580 48.110 1.00 94.81 168 PHE A C 1
ATOM 1281 O O . PHE A 1 168 ? -39.090 -17.073 49.095 1.00 94.81 168 PHE A O 1
ATOM 1288 N N . VAL A 1 169 ? -39.259 -18.126 47.116 1.00 93.06 169 VAL A N 1
ATOM 1289 C CA . VAL A 1 169 ? -40.730 -18.090 47.067 1.00 93.06 169 VAL A CA 1
ATOM 1290 C C . VAL A 1 169 ? -41.361 -18.871 48.225 1.00 93.06 169 VAL A C 1
ATOM 1292 O O . VAL A 1 169 ? -42.305 -18.375 48.836 1.00 93.06 169 VAL A O 1
ATOM 1295 N N . GLU A 1 170 ? -40.842 -20.049 48.574 1.00 94.50 170 GLU A N 1
ATOM 1296 C CA . GLU A 1 170 ? -41.338 -20.869 49.685 1.00 94.50 170 GLU A CA 1
ATOM 1297 C C . GLU A 1 170 ? -41.147 -20.168 51.035 1.00 94.50 170 GLU A C 1
ATOM 1299 O O . GLU A 1 170 ? -42.079 -20.148 51.839 1.00 94.50 170 GLU A O 1
ATOM 1304 N N . ASN A 1 171 ? -39.994 -19.533 51.277 1.00 95.50 171 ASN A N 1
ATOM 1305 C CA . ASN A 1 171 ? -39.771 -18.770 52.510 1.00 95.50 171 ASN A CA 1
ATOM 1306 C C . ASN A 1 171 ? -40.706 -17.550 52.603 1.00 95.50 171 ASN A C 1
ATOM 1308 O O . ASN A 1 171 ? -41.280 -17.285 53.660 1.00 95.50 171 ASN A O 1
ATOM 1312 N N . MET A 1 172 ? -40.932 -16.849 51.488 1.00 94.62 172 MET A N 1
ATOM 1313 C CA . MET A 1 172 ? -41.899 -15.748 51.421 1.00 94.62 172 MET A CA 1
ATOM 1314 C C . MET A 1 172 ? -43.346 -16.220 51.648 1.00 94.62 172 MET A C 1
ATOM 1316 O O . MET A 1 172 ? -44.121 -15.536 52.318 1.00 94.62 172 MET A O 1
ATOM 1320 N N . GLN A 1 173 ? -43.723 -17.397 51.139 1.00 92.88 173 GLN A N 1
ATOM 1321 C CA . GLN A 1 173 ? -45.042 -17.997 51.376 1.00 92.88 173 GLN A CA 1
ATOM 1322 C C . GLN A 1 173 ? -45.221 -18.443 52.832 1.00 92.88 173 GLN A C 1
ATOM 1324 O O . GLN A 1 173 ? -46.282 -18.211 53.412 1.00 92.88 173 GLN A O 1
ATOM 1329 N N . GLN A 1 174 ? -44.188 -19.024 53.449 1.00 93.81 174 GLN A N 1
ATOM 1330 C CA . GLN A 1 174 ? -44.195 -19.352 54.878 1.00 93.81 174 GLN A CA 1
ATOM 1331 C C . GLN A 1 174 ? -44.351 -18.092 55.737 1.00 93.81 174 GLN A C 1
ATOM 1333 O O . GLN A 1 174 ? -45.153 -18.083 56.673 1.00 93.81 174 GLN A O 1
ATOM 1338 N N . ALA A 1 175 ? -43.652 -17.007 55.381 1.00 94.12 175 ALA A N 1
ATOM 1339 C CA . ALA A 1 175 ? -43.809 -15.719 56.045 1.00 94.12 175 ALA A CA 1
ATOM 1340 C C . ALA A 1 175 ? -45.254 -15.203 55.958 1.00 94.12 175 ALA A C 1
ATOM 1342 O O . ALA A 1 175 ? -45.834 -14.820 56.975 1.00 94.12 175 ALA A O 1
ATOM 1343 N N . LEU A 1 176 ? -45.866 -15.256 54.770 1.00 93.12 176 LEU A N 1
ATOM 1344 C CA . LEU A 1 176 ? -47.254 -14.840 54.567 1.00 93.12 176 LEU A CA 1
ATOM 1345 C C . LEU A 1 176 ? -48.244 -15.671 55.399 1.00 93.12 176 LEU A C 1
ATOM 1347 O O . LEU A 1 176 ? -49.114 -15.092 56.048 1.00 93.12 176 LEU A O 1
ATOM 1351 N N . ALA A 1 177 ? -48.088 -16.998 55.429 1.00 93.12 177 ALA A N 1
ATOM 1352 C CA . ALA A 1 177 ? -48.960 -17.894 56.192 1.00 93.12 177 ALA A CA 1
ATOM 1353 C C . ALA A 1 177 ? -48.917 -17.598 57.704 1.00 93.12 177 ALA A C 1
ATOM 1355 O O . ALA A 1 177 ? -49.951 -17.593 58.375 1.00 93.12 177 ALA A O 1
ATOM 1356 N N . ILE A 1 178 ? -47.733 -17.286 58.246 1.00 92.81 178 ILE A N 1
ATOM 1357 C CA . ILE A 1 178 ? -47.579 -16.869 59.650 1.00 92.81 178 ILE A CA 1
ATOM 1358 C C . ILE A 1 178 ? -48.277 -15.526 59.906 1.00 92.81 178 ILE A C 1
ATOM 1360 O O . ILE A 1 178 ? -48.958 -15.370 60.925 1.00 92.81 178 ILE A O 1
ATOM 1364 N N . LEU A 1 179 ? -48.124 -14.560 58.994 1.00 90.25 179 LEU A N 1
ATOM 1365 C CA . LEU A 1 179 ? -48.722 -13.224 59.106 1.00 90.25 179 LEU A CA 1
ATOM 1366 C C . LEU A 1 179 ? -50.251 -13.234 58.960 1.00 90.25 179 LEU A C 1
ATOM 1368 O O . LEU A 1 179 ? -50.923 -12.384 59.539 1.00 90.25 179 LEU A O 1
ATOM 1372 N N . GLN A 1 180 ? -50.801 -14.199 58.222 1.00 91.62 180 GLN A N 1
ATOM 1373 C CA . GLN A 1 180 ? -52.243 -14.407 58.052 1.00 91.62 180 GLN A CA 1
ATOM 1374 C C . GLN A 1 180 ? -52.866 -15.296 59.139 1.00 91.62 180 GLN A C 1
ATOM 1376 O O . GLN A 1 180 ? -54.056 -15.600 59.069 1.00 91.62 180 GLN A O 1
ATOM 1381 N N . GLU A 1 181 ? -52.084 -15.684 60.153 1.00 87.81 181 GLU A N 1
ATOM 1382 C CA . GLU A 1 181 ? -52.506 -16.576 61.241 1.00 87.81 181 GLU A CA 1
ATOM 1383 C C . GLU A 1 181 ? -52.979 -17.962 60.756 1.00 87.81 181 GLU A C 1
ATOM 1385 O O . GLU A 1 181 ? -53.785 -18.622 61.409 1.00 87.81 181 GLU A O 1
ATOM 1390 N N . GLU A 1 182 ? -52.454 -18.438 59.623 1.00 89.69 182 GLU A N 1
ATOM 1391 C CA . GLU A 1 182 ? -52.769 -19.763 59.067 1.00 89.69 182 GLU A CA 1
ATOM 1392 C C . GLU A 1 182 ? -51.937 -20.893 59.707 1.00 89.69 182 GLU A C 1
ATOM 1394 O O . GLU A 1 182 ? -52.188 -22.075 59.468 1.00 89.69 182 GLU A O 1
ATOM 1399 N N . VAL A 1 183 ? -50.959 -20.539 60.547 1.00 86.62 183 VAL A N 1
ATOM 1400 C CA . VAL A 1 183 ? -50.087 -21.464 61.286 1.00 86.62 183 VAL A CA 1
ATOM 1401 C C . VAL A 1 183 ? -50.483 -21.470 62.770 1.00 86.62 183 VAL A C 1
ATOM 1403 O O . VAL A 1 183 ? -50.354 -20.451 63.444 1.00 86.62 183 VAL A O 1
ATOM 1406 N N . GLU A 1 184 ? -50.960 -22.616 63.282 1.00 76.81 184 GLU A N 1
ATOM 1407 C CA . GLU A 1 184 ? -51.515 -22.745 64.650 1.00 76.81 184 GLU A CA 1
ATOM 1408 C C . GLU A 1 184 ? -50.473 -22.596 65.777 1.00 76.81 184 GLU A C 1
ATOM 1410 O O . GLU A 1 184 ? -50.790 -22.034 66.825 1.00 76.81 184 GLU A O 1
ATOM 1415 N N . GLU A 1 185 ? -49.236 -23.067 65.583 1.00 83.62 185 GLU A N 1
ATOM 1416 C CA . GLU A 1 185 ? -48.135 -22.932 66.550 1.00 83.62 185 GLU A CA 1
ATOM 1417 C C . GLU A 1 185 ? -46.851 -22.513 65.820 1.00 83.62 185 GLU A C 1
ATOM 1419 O O . GLU A 1 185 ? -46.316 -23.271 65.012 1.00 83.62 185 GLU A O 1
ATOM 1424 N N . VAL A 1 186 ? -46.351 -21.308 66.109 1.00 88.12 186 VAL A N 1
ATOM 1425 C CA . VAL A 1 186 ? -45.083 -20.785 65.577 1.00 88.12 186 VAL A CA 1
ATOM 1426 C C . VAL A 1 186 ? -44.265 -20.171 66.709 1.00 88.12 186 VAL A C 1
ATOM 1428 O O . VAL A 1 186 ? -44.808 -19.450 67.550 1.00 88.12 186 VAL A O 1
ATOM 1431 N N . THR A 1 187 ? -42.969 -20.478 66.760 1.00 89.94 187 THR A N 1
ATOM 1432 C CA . THR A 1 187 ? -42.049 -19.926 67.762 1.00 89.94 187 THR A CA 1
ATOM 1433 C C . THR A 1 187 ? -41.325 -18.686 67.246 1.00 89.94 187 THR A C 1
ATOM 1435 O O . THR A 1 187 ? -41.261 -18.418 66.045 1.00 89.94 187 THR A O 1
ATOM 1438 N N . VAL A 1 188 ? -40.756 -17.920 68.174 1.00 80.62 188 VAL A N 1
ATOM 1439 C CA . VAL A 1 188 ? -39.945 -16.735 67.873 1.00 80.62 188 VAL A CA 1
ATOM 1440 C C . VAL A 1 188 ? -38.726 -17.105 67.021 1.00 80.62 188 VAL A C 1
ATOM 1442 O O . VAL A 1 188 ? -38.425 -16.421 66.047 1.00 80.62 188 VAL A O 1
ATOM 1445 N N . GLU A 1 189 ? -38.060 -18.215 67.343 1.00 83.81 189 GLU A N 1
ATOM 1446 C CA . GLU A 1 189 ? -36.891 -18.716 66.614 1.00 83.81 189 GLU A CA 1
ATOM 1447 C C . GLU A 1 189 ? -37.236 -19.075 65.166 1.00 83.81 189 GLU A C 1
ATOM 1449 O O . GLU A 1 189 ? -36.503 -18.691 64.259 1.00 83.81 189 GLU A O 1
ATOM 1454 N N . GLN A 1 190 ? -38.380 -19.734 64.941 1.00 89.38 190 GLN A N 1
ATOM 1455 C CA . GLN A 1 190 ? -38.840 -20.088 63.594 1.00 89.38 190 GLN A CA 1
ATOM 1456 C C . GLN A 1 190 ? -39.092 -18.847 62.733 1.00 89.38 190 GLN A C 1
ATOM 1458 O O . GLN A 1 190 ? -38.775 -18.839 61.547 1.00 89.38 190 GLN A O 1
ATOM 1463 N N . ILE A 1 191 ? -39.636 -17.778 63.323 1.00 88.56 191 ILE A N 1
ATOM 1464 C CA . ILE A 1 191 ? -39.848 -16.520 62.603 1.00 88.56 191 ILE A CA 1
ATOM 1465 C C . ILE A 1 191 ? -38.510 -15.893 62.187 1.00 88.56 191 ILE A C 1
ATOM 1467 O O . ILE A 1 191 ? -38.383 -15.444 61.048 1.00 88.56 191 ILE A O 1
ATOM 1471 N N . TYR A 1 192 ? -37.509 -15.870 63.071 1.00 86.19 192 TYR A N 1
ATOM 1472 C CA . TYR A 1 192 ? -36.192 -15.322 62.725 1.00 86.19 192 TYR A CA 1
ATOM 1473 C C . TYR A 1 192 ? -35.453 -16.150 61.680 1.00 86.19 192 TYR A C 1
ATOM 1475 O O . TYR A 1 192 ? -34.845 -15.566 60.786 1.00 86.19 192 TYR A O 1
ATOM 1483 N N . GLU A 1 193 ? -35.550 -17.475 61.753 1.00 90.25 193 GLU A N 1
ATOM 1484 C CA . GLU A 1 193 ? -34.984 -18.372 60.743 1.00 90.25 193 GLU A CA 1
ATOM 1485 C C . GLU A 1 193 ? -35.595 -18.098 59.358 1.00 90.25 193 GLU A C 1
ATOM 1487 O O . GLU A 1 193 ? -34.870 -17.977 58.373 1.00 90.25 193 GLU A O 1
ATOM 1492 N N . ILE A 1 194 ? -36.916 -17.895 59.277 1.00 93.88 194 ILE A N 1
ATOM 1493 C CA . ILE A 1 194 ? -37.584 -17.521 58.019 1.00 93.88 194 ILE A CA 1
ATOM 1494 C C . ILE A 1 194 ? -37.073 -16.171 57.499 1.00 93.88 194 ILE A C 1
ATOM 1496 O O . ILE A 1 194 ? -36.790 -16.054 56.308 1.00 93.88 194 ILE A O 1
ATOM 1500 N N . ILE A 1 195 ? -36.919 -15.162 58.364 1.00 89.94 195 ILE A N 1
ATOM 1501 C CA . ILE A 1 195 ? -36.381 -13.846 57.968 1.00 89.94 195 ILE A CA 1
ATOM 1502 C C . ILE A 1 195 ? -34.968 -13.989 57.381 1.00 89.94 195 ILE A C 1
ATOM 1504 O O . ILE A 1 195 ? -34.702 -13.466 56.298 1.00 89.94 195 ILE A O 1
ATOM 1508 N N . GLU A 1 196 ? -34.077 -14.712 58.062 1.00 90.06 196 GLU A N 1
ATOM 1509 C CA . GLU A 1 196 ? -32.700 -14.942 57.605 1.00 90.06 196 GLU A CA 1
ATOM 1510 C C . GLU A 1 196 ? -32.662 -15.693 56.265 1.00 90.06 196 GLU A C 1
ATOM 1512 O O . GLU A 1 196 ? -31.900 -15.330 55.360 1.00 90.06 196 GLU A O 1
ATOM 1517 N N . ASN A 1 197 ? -33.533 -16.692 56.098 1.00 93.88 197 ASN A N 1
ATOM 1518 C CA . ASN A 1 197 ? -33.647 -17.459 54.861 1.00 93.88 197 ASN A CA 1
ATOM 1519 C C . ASN A 1 197 ? -34.150 -16.604 53.685 1.00 93.88 197 ASN A C 1
ATOM 1521 O O . ASN A 1 197 ? -33.641 -16.749 52.568 1.00 93.88 197 ASN A O 1
ATOM 1525 N N . ILE A 1 198 ? -35.101 -15.686 53.911 1.00 94.88 198 ILE A N 1
ATOM 1526 C CA . ILE A 1 198 ? -35.561 -14.729 52.887 1.00 94.88 198 ILE A CA 1
ATOM 1527 C C . ILE A 1 198 ? -34.405 -13.823 52.450 1.00 94.88 198 ILE A C 1
ATOM 1529 O O . ILE A 1 198 ? -34.140 -13.702 51.253 1.00 94.88 198 ILE A O 1
ATOM 1533 N N . GLU A 1 199 ? -33.693 -13.207 53.398 1.00 92.81 199 GLU A N 1
ATOM 1534 C CA . GLU A 1 199 ? -32.597 -12.286 53.073 1.00 92.81 199 GLU A CA 1
ATOM 1535 C C . GLU A 1 199 ? -31.449 -12.998 52.340 1.00 92.81 199 GLU A C 1
ATOM 1537 O O . GLU A 1 199 ? -30.933 -12.477 51.347 1.00 92.81 199 GLU A O 1
ATOM 1542 N N . THR A 1 200 ? -31.095 -14.209 52.780 1.00 92.44 200 THR A N 1
ATOM 1543 C CA . THR A 1 200 ? -30.020 -15.014 52.182 1.00 92.44 200 THR A CA 1
ATOM 1544 C C . THR A 1 200 ? -30.371 -15.483 50.774 1.00 92.44 200 THR A C 1
ATOM 1546 O O . THR A 1 200 ? -29.576 -15.312 49.848 1.00 92.44 200 THR A O 1
ATOM 1549 N N . SER A 1 201 ? -31.568 -16.046 50.582 1.00 94.12 201 SER A N 1
ATOM 1550 C CA . SER A 1 201 ? -32.002 -16.521 49.261 1.00 94.12 201 SER A CA 1
ATOM 1551 C C . SER A 1 201 ? -32.099 -15.376 48.249 1.00 94.12 201 SER A C 1
ATOM 1553 O O . SER A 1 201 ? -31.619 -15.516 47.124 1.00 94.12 201 SER A O 1
ATOM 1555 N N . PHE A 1 202 ? -32.603 -14.206 48.658 1.00 93.44 202 PHE A N 1
ATOM 1556 C CA . PHE A 1 202 ? -32.630 -13.022 47.798 1.00 93.44 202 PHE A CA 1
ATOM 1557 C C . PHE A 1 202 ? -31.222 -12.510 47.449 1.00 93.44 202 PHE A C 1
ATOM 1559 O O . PHE A 1 202 ? -30.959 -12.167 46.296 1.00 93.44 202 PHE A O 1
ATOM 1566 N N . ALA A 1 203 ? -30.295 -12.480 48.412 1.00 92.44 203 ALA A N 1
ATOM 1567 C CA . ALA A 1 203 ? -28.909 -12.085 48.155 1.00 92.44 203 ALA A CA 1
ATOM 1568 C C . ALA A 1 203 ? -28.217 -13.019 47.144 1.00 92.44 203 ALA A C 1
ATOM 1570 O O . ALA A 1 203 ? -27.514 -12.536 46.255 1.00 92.44 203 ALA A O 1
ATOM 1571 N N . ASN A 1 204 ? -28.465 -14.331 47.228 1.00 91.81 204 ASN A N 1
ATOM 1572 C CA . ASN A 1 204 ? -27.945 -15.314 46.272 1.00 91.81 204 ASN A CA 1
ATOM 1573 C C . ASN A 1 204 ? -28.482 -15.079 44.854 1.00 91.81 204 ASN A C 1
ATOM 1575 O O . ASN A 1 204 ? -27.713 -15.112 43.894 1.00 91.81 204 ASN A O 1
ATOM 1579 N N . ILE A 1 205 ? -29.779 -14.778 44.723 1.00 92.94 205 ILE A N 1
ATOM 1580 C CA . ILE A 1 205 ? -30.379 -14.406 43.436 1.00 92.94 205 ILE A CA 1
ATOM 1581 C C . ILE A 1 205 ? -29.678 -13.170 42.871 1.00 92.94 205 ILE A C 1
ATOM 1583 O O . ILE A 1 205 ? -29.229 -13.200 41.728 1.00 92.94 205 ILE A O 1
ATOM 1587 N N . MET A 1 206 ? -29.504 -12.113 43.669 1.00 90.56 206 MET A N 1
ATOM 1588 C CA . MET A 1 206 ? -28.860 -10.879 43.204 1.00 90.56 206 MET A CA 1
ATOM 1589 C C . MET A 1 206 ? -27.386 -11.073 42.819 1.00 90.56 206 MET A C 1
ATOM 1591 O O . MET A 1 206 ? -26.904 -10.426 41.892 1.00 90.56 206 MET A O 1
ATOM 1595 N N . ALA A 1 207 ? -26.678 -11.991 43.479 1.00 89.69 207 ALA A N 1
ATOM 1596 C CA . ALA A 1 207 ? -25.300 -12.346 43.143 1.00 89.69 207 ALA A CA 1
ATOM 1597 C C . ALA A 1 207 ? -25.166 -13.111 41.811 1.00 89.69 207 ALA A C 1
ATOM 1599 O O . ALA A 1 207 ? -24.062 -13.221 41.286 1.00 89.69 207 ALA A O 1
ATOM 1600 N N . SER A 1 208 ? -26.269 -13.622 41.250 1.00 91.06 208 SER A N 1
ATOM 1601 C CA . SER A 1 208 ? -26.285 -14.337 39.965 1.00 91.06 208 SER A CA 1
ATOM 1602 C C . SER A 1 208 ? -26.423 -13.424 38.737 1.00 91.06 208 SER A C 1
ATOM 1604 O O . SER A 1 208 ? -26.696 -13.913 37.639 1.00 91.06 208 SER A O 1
ATOM 1606 N N . LEU A 1 209 ? -26.260 -12.105 38.910 1.00 88.81 209 LEU A N 1
ATOM 1607 C CA . LEU A 1 209 ? -26.304 -11.133 37.818 1.00 88.81 209 LEU A CA 1
ATOM 1608 C C . LEU A 1 209 ? -25.324 -11.529 36.705 1.00 88.81 209 LEU A C 1
ATOM 1610 O O . LEU A 1 209 ? -24.131 -11.719 36.936 1.00 88.81 209 LEU A O 1
ATOM 1614 N N . VAL A 1 210 ? -25.828 -11.620 35.480 1.00 86.75 210 VAL A N 1
ATOM 1615 C CA . VAL A 1 210 ? -25.005 -11.836 34.294 1.00 86.75 210 VAL A CA 1
ATOM 1616 C C . VAL A 1 210 ? -24.391 -10.496 33.891 1.00 86.75 210 VAL A C 1
ATOM 1618 O O . VAL A 1 210 ? -25.083 -9.585 33.427 1.00 86.75 210 VAL A O 1
ATOM 1621 N N . GLU A 1 211 ? -23.084 -10.363 34.091 1.00 84.06 211 GLU A N 1
ATOM 1622 C CA . GLU A 1 211 ? -22.335 -9.137 33.806 1.00 84.06 211 GLU A CA 1
ATOM 1623 C C . GLU A 1 211 ? -21.921 -9.015 32.328 1.00 84.06 211 GLU A C 1
ATOM 1625 O O . GLU A 1 211 ? -21.857 -9.996 31.580 1.00 84.06 211 GLU A O 1
ATOM 1630 N N . LEU A 1 212 ? -21.608 -7.787 31.896 1.00 85.00 212 LEU A N 1
ATOM 1631 C CA . LEU A 1 212 ? -21.025 -7.544 30.576 1.00 85.00 212 LEU A CA 1
ATOM 1632 C C . LEU A 1 212 ? -19.630 -8.152 30.503 1.00 85.00 212 LEU A C 1
ATOM 1634 O O . LEU A 1 212 ? -18.723 -7.706 31.195 1.00 85.00 212 LEU A O 1
ATOM 1638 N N . THR A 1 213 ? -19.439 -9.107 29.598 1.00 83.44 213 THR A N 1
ATOM 1639 C CA . THR A 1 213 ? -18.105 -9.590 29.234 1.00 83.44 213 THR A CA 1
ATOM 1640 C C . THR A 1 213 ? -17.825 -9.227 27.785 1.00 83.44 213 THR A C 1
ATOM 1642 O O . THR A 1 213 ? -18.551 -9.647 26.885 1.00 83.44 213 THR A O 1
ATOM 1645 N N . ILE A 1 214 ? -16.768 -8.449 27.562 1.00 87.44 214 ILE A N 1
ATOM 1646 C CA . ILE A 1 214 ? -16.228 -8.203 26.224 1.00 87.44 214 ILE A CA 1
ATOM 1647 C C . ILE A 1 214 ? -15.153 -9.257 25.971 1.00 87.44 214 ILE A C 1
ATOM 1649 O O . ILE A 1 214 ? -14.209 -9.373 26.753 1.00 87.44 214 ILE A O 1
ATOM 1653 N N . ALA A 1 215 ? -15.334 -10.060 24.923 1.00 89.12 215 ALA A N 1
ATOM 1654 C CA . ALA A 1 215 ? -14.351 -11.061 24.529 1.00 89.12 215 ALA A CA 1
ATOM 1655 C C . ALA A 1 215 ? -13.151 -10.393 23.851 1.00 89.12 215 ALA A C 1
ATOM 1657 O O . ALA A 1 215 ? -13.327 -9.438 23.088 1.00 89.12 215 ALA A O 1
ATOM 1658 N N . ASP A 1 216 ? -11.957 -10.932 24.084 1.00 94.19 216 ASP A N 1
ATOM 1659 C CA . ASP A 1 216 ? -10.755 -10.506 23.373 1.00 94.19 216 ASP A CA 1
ATOM 1660 C C . ASP A 1 216 ? -10.928 -10.721 21.869 1.00 94.19 216 ASP A C 1
ATOM 1662 O O . ASP A 1 216 ? -11.439 -11.758 21.434 1.00 94.19 216 ASP A O 1
ATOM 1666 N N . GLY A 1 217 ? -10.501 -9.747 21.069 1.00 96.50 217 GLY A N 1
ATOM 1667 C CA . GLY A 1 217 ? -10.557 -9.871 19.618 1.00 96.50 217 GLY A CA 1
ATOM 1668 C C . GLY A 1 217 ? -10.595 -8.545 18.879 1.00 96.50 217 GLY A C 1
ATOM 1669 O O . GLY A 1 217 ? -10.395 -7.470 19.448 1.00 96.50 217 GLY A O 1
ATOM 1670 N N . ASN A 1 218 ? -10.858 -8.645 17.581 1.00 98.00 218 ASN A N 1
ATOM 1671 C CA . ASN A 1 218 ? -10.894 -7.517 16.664 1.00 98.00 218 ASN A CA 1
ATOM 1672 C C . ASN A 1 218 ? -12.339 -7.107 16.385 1.00 98.00 218 ASN A C 1
ATOM 1674 O O . ASN A 1 218 ? -13.204 -7.956 16.172 1.00 98.00 218 ASN A O 1
ATOM 1678 N N . TYR A 1 219 ? -12.600 -5.805 16.387 1.00 97.88 219 TYR A N 1
ATOM 1679 C CA . TYR A 1 219 ? -13.941 -5.253 16.269 1.00 97.88 219 TYR A CA 1
ATOM 1680 C C . TYR A 1 219 ? -13.963 -4.000 15.398 1.00 97.88 219 TYR A C 1
ATOM 1682 O O . TYR A 1 219 ? -13.028 -3.196 15.393 1.00 97.88 219 TYR A O 1
ATOM 1690 N N . ARG A 1 220 ? -15.100 -3.783 14.739 1.00 97.75 220 ARG A N 1
ATOM 1691 C CA . ARG A 1 220 ? -15.543 -2.456 14.311 1.00 97.75 220 ARG A CA 1
ATOM 1692 C C . ARG A 1 220 ? -16.457 -1.884 15.385 1.00 97.75 220 ARG A C 1
ATOM 1694 O O . ARG A 1 220 ? -17.376 -2.552 15.859 1.00 97.75 220 ARG A O 1
ATOM 1701 N N . ILE A 1 221 ? -16.208 -0.636 15.765 1.00 97.81 221 ILE A N 1
ATOM 1702 C CA . ILE A 1 221 ? -17.003 0.072 16.771 1.00 97.81 221 ILE A CA 1
ATOM 1703 C C . ILE A 1 221 ? -18.008 0.955 16.034 1.00 97.81 221 ILE A C 1
ATOM 1705 O O . ILE A 1 221 ? -17.680 2.041 15.548 1.00 97.81 221 ILE A O 1
ATOM 1709 N N . VAL A 1 222 ? -19.232 0.454 15.909 1.00 97.12 222 VAL A N 1
ATOM 1710 C CA . VAL A 1 222 ? -20.290 1.021 15.069 1.00 97.12 222 VAL A CA 1
ATOM 1711 C C . VAL A 1 222 ? -21.225 1.869 15.919 1.00 97.12 222 VAL A C 1
ATOM 1713 O O . VAL A 1 222 ? -21.593 1.489 17.027 1.00 97.12 222 VAL A O 1
ATOM 1716 N N . SER A 1 223 ? -21.612 3.044 15.431 1.00 94.38 223 SER A N 1
ATOM 1717 C CA . SER A 1 223 ? -22.574 3.891 16.130 1.00 94.38 223 SER A CA 1
ATOM 1718 C C . SER A 1 223 ? -23.925 3.188 16.194 1.00 94.38 223 SER A C 1
ATOM 1720 O O . SER A 1 223 ? -24.441 2.718 15.182 1.00 94.38 223 SER A O 1
ATOM 1722 N N . ALA A 1 224 ? -24.514 3.144 17.384 1.00 92.56 224 ALA A N 1
ATOM 1723 C CA . ALA A 1 224 ? -25.847 2.595 17.555 1.00 92.56 224 ALA A CA 1
ATOM 1724 C C . ALA A 1 224 ? -26.906 3.554 16.966 1.00 92.56 224 ALA A C 1
ATOM 1726 O O . ALA A 1 224 ? -27.952 3.117 16.491 1.00 92.56 224 ALA A O 1
ATOM 1727 N N . LEU A 1 225 ? -26.653 4.864 16.959 1.00 88.25 225 LEU A N 1
ATOM 1728 C CA . LEU A 1 225 ? -27.592 5.853 16.431 1.00 88.25 225 LEU A CA 1
ATOM 1729 C C . LEU A 1 225 ? -27.866 5.633 14.931 1.00 88.25 225 LEU A C 1
ATOM 1731 O O . LEU A 1 225 ? -26.940 5.429 14.149 1.00 88.25 225 LEU A O 1
ATOM 1735 N N . GLU A 1 226 ? -29.128 5.746 14.517 1.00 86.56 226 GLU A N 1
ATOM 1736 C CA . GLU A 1 226 ? -29.467 5.863 13.098 1.00 86.56 226 GLU A CA 1
ATOM 1737 C C . GLU A 1 226 ? -29.132 7.273 12.604 1.00 86.56 226 GLU A C 1
ATOM 1739 O O . GLU A 1 226 ? -29.643 8.272 13.116 1.00 86.56 226 GLU A O 1
ATOM 1744 N N . TRP A 1 227 ? -28.259 7.359 11.604 1.00 87.50 227 TRP A N 1
ATOM 1745 C CA . TRP A 1 227 ? -27.799 8.630 11.057 1.00 87.50 227 TRP A CA 1
ATOM 1746 C C . TRP A 1 227 ? -28.583 9.008 9.812 1.00 87.50 227 TRP A C 1
ATOM 1748 O O . TRP A 1 227 ? -28.905 8.160 8.986 1.00 87.50 227 TRP A O 1
ATOM 1758 N N . THR A 1 228 ? -28.837 10.302 9.642 1.00 85.69 228 THR A N 1
ATOM 1759 C CA . THR A 1 228 ? -29.446 10.856 8.425 1.00 85.69 228 THR A CA 1
ATOM 1760 C C . THR A 1 228 ? -28.519 11.871 7.780 1.00 85.69 228 THR A C 1
ATOM 1762 O O . THR A 1 228 ? -28.120 12.849 8.416 1.00 85.69 228 THR A O 1
ATOM 1765 N N . ASN A 1 229 ? -28.220 11.675 6.499 1.00 81.44 229 ASN A N 1
ATOM 1766 C CA . ASN A 1 229 ? -27.447 12.605 5.685 1.00 81.44 229 ASN A CA 1
ATOM 1767 C C . ASN A 1 229 ? -28.304 13.104 4.522 1.00 81.44 229 ASN A C 1
ATOM 1769 O O . ASN A 1 229 ? -28.641 12.318 3.641 1.00 81.44 229 ASN A O 1
ATOM 1773 N N . THR A 1 230 ? -28.594 14.405 4.479 1.00 81.12 230 THR A N 1
ATOM 1774 C CA . THR A 1 230 ? -29.239 15.044 3.323 1.00 81.12 230 THR A CA 1
ATOM 1775 C C . THR A 1 230 ? -28.200 15.811 2.512 1.00 81.12 230 THR A C 1
ATOM 1777 O O . THR A 1 230 ? -27.519 16.701 3.032 1.00 81.12 230 THR A O 1
ATOM 1780 N N . THR A 1 231 ? -28.058 15.457 1.238 1.00 80.44 231 THR A N 1
ATOM 1781 C CA . THR A 1 231 ? -27.172 16.130 0.279 1.00 80.44 231 THR A CA 1
ATOM 1782 C C . THR A 1 231 ? -27.972 16.695 -0.878 1.00 80.44 231 THR A C 1
ATOM 1784 O O . THR A 1 231 ? -28.898 16.058 -1.367 1.00 80.44 231 THR A O 1
ATOM 1787 N N . ARG A 1 232 ? -27.591 17.894 -1.321 1.00 83.00 232 ARG A N 1
ATOM 1788 C CA . ARG A 1 232 ? -28.194 18.577 -2.460 1.00 83.00 232 ARG A CA 1
ATOM 1789 C C . ARG A 1 232 ? -27.374 18.258 -3.711 1.00 83.00 232 ARG A C 1
ATOM 1791 O O . ARG A 1 232 ? -26.216 18.665 -3.779 1.00 83.00 232 ARG A O 1
ATOM 1798 N N . ILE A 1 233 ? -27.946 17.506 -4.642 1.00 83.69 233 ILE A N 1
ATOM 1799 C CA . ILE A 1 233 ? -27.298 17.044 -5.875 1.00 83.69 233 ILE A CA 1
ATOM 1800 C C . ILE A 1 233 ? -27.805 17.894 -7.037 1.00 83.69 233 ILE A C 1
ATOM 1802 O O . ILE A 1 233 ? -28.997 18.183 -7.107 1.00 83.69 233 ILE A O 1
ATOM 1806 N N . ASP A 1 234 ? -26.911 18.348 -7.914 1.00 84.88 234 ASP A N 1
ATOM 1807 C CA . ASP A 1 234 ? -27.305 19.018 -9.156 1.00 84.88 234 ASP A CA 1
ATOM 1808 C C . ASP A 1 234 ? -27.903 17.975 -10.105 1.00 84.88 234 ASP A C 1
ATOM 1810 O O . ASP A 1 234 ? -27.276 16.955 -10.389 1.00 84.88 234 ASP A O 1
ATOM 1814 N N . THR A 1 235 ? -29.126 18.218 -10.564 1.00 82.25 235 THR A N 1
ATOM 1815 C CA . THR A 1 235 ? -29.842 17.294 -11.457 1.00 82.25 235 THR A CA 1
ATOM 1816 C C . THR A 1 235 ? -29.335 17.367 -12.899 1.00 82.25 235 THR A C 1
ATOM 1818 O O . THR A 1 235 ? -29.704 16.533 -13.725 1.00 82.25 235 THR A O 1
ATOM 1821 N N . GLY A 1 236 ? -28.510 18.368 -13.228 1.00 81.62 236 GLY A N 1
ATOM 1822 C CA . GLY A 1 236 ? -28.117 18.686 -14.600 1.00 81.62 236 GLY A CA 1
ATOM 1823 C C . GLY A 1 236 ? -29.216 19.398 -15.397 1.00 81.62 236 GLY A C 1
ATOM 1824 O O . GLY A 1 236 ? -28.994 19.768 -16.551 1.00 81.62 236 GLY A O 1
ATOM 1825 N N . GLU A 1 237 ? -30.388 19.616 -14.796 1.00 84.94 237 GLU A N 1
ATOM 1826 C CA . GLU A 1 237 ? -31.469 20.417 -15.357 1.00 84.94 237 GLU A CA 1
ATOM 1827 C C . GLU A 1 237 ? -31.367 21.866 -14.875 1.00 84.94 237 GLU A C 1
ATOM 1829 O O . GLU A 1 237 ? -30.825 22.161 -13.810 1.00 84.94 237 GLU A O 1
ATOM 1834 N N . VAL A 1 238 ? -31.909 22.792 -15.661 1.00 82.88 238 VAL A N 1
ATOM 1835 C CA . VAL A 1 238 ? -32.013 24.204 -15.287 1.00 82.88 238 VAL A CA 1
ATOM 1836 C C . VAL A 1 238 ? -33.473 24.643 -15.314 1.00 82.88 238 VAL A C 1
ATOM 1838 O O . VAL A 1 238 ? -34.253 24.157 -16.132 1.00 82.88 238 VAL A O 1
ATOM 1841 N N . ASP A 1 239 ? -33.853 25.545 -14.412 1.00 86.44 239 ASP A N 1
ATOM 1842 C CA . ASP A 1 239 ? -35.199 26.113 -14.358 1.00 86.44 239 ASP A CA 1
ATOM 1843 C C . ASP A 1 239 ? -35.470 27.079 -15.528 1.00 86.44 239 ASP A C 1
ATOM 1845 O O . ASP A 1 239 ? -34.614 27.328 -16.382 1.00 86.44 239 ASP A O 1
ATOM 1849 N N . GLU A 1 240 ? -36.686 27.631 -15.584 1.00 83.19 240 GLU A N 1
ATOM 1850 C CA . GLU A 1 240 ? -37.117 28.554 -16.647 1.00 83.19 240 GLU A CA 1
ATOM 1851 C C . GLU A 1 240 ? -36.254 29.834 -16.739 1.00 83.19 240 GLU A C 1
ATOM 1853 O O . GLU A 1 240 ? -36.249 30.493 -17.781 1.00 83.19 240 GLU A O 1
ATOM 1858 N N . ASP A 1 241 ? -35.487 30.152 -15.689 1.00 84.25 241 ASP A N 1
ATOM 1859 C CA . ASP A 1 241 ? -34.553 31.281 -15.614 1.00 84.25 241 ASP A CA 1
ATOM 1860 C C . ASP A 1 241 ? -33.085 30.863 -15.873 1.00 84.25 241 ASP A C 1
ATOM 1862 O O . ASP A 1 241 ? -32.173 31.692 -15.776 1.00 84.25 241 ASP A O 1
ATOM 1866 N N . GLY A 1 242 ? -32.833 29.592 -16.211 1.00 80.19 242 GLY A N 1
ATOM 1867 C CA . GLY A 1 242 ? -31.503 29.049 -16.488 1.00 80.19 242 GLY A CA 1
ATOM 1868 C C . GLY A 1 242 ? -30.666 28.742 -15.241 1.00 80.19 242 GLY A C 1
ATOM 1869 O O . GLY A 1 242 ? -29.441 28.645 -15.351 1.00 80.19 242 GLY A O 1
ATOM 1870 N N . LYS A 1 243 ? -31.279 28.611 -14.056 1.00 82.19 243 LYS A N 1
ATOM 1871 C CA . LYS A 1 243 ? -30.565 28.231 -12.826 1.00 82.19 243 LYS A CA 1
ATOM 1872 C C . LYS A 1 243 ? -30.564 26.717 -12.626 1.00 82.19 243 LYS A C 1
ATOM 1874 O O . LYS A 1 243 ? -31.610 26.108 -12.823 1.00 82.19 243 LYS A O 1
ATOM 1879 N N . PRO A 1 244 ? -29.452 26.121 -12.156 1.00 83.44 244 PRO A N 1
ATOM 1880 C CA . PRO A 1 244 ? -29.393 24.693 -11.866 1.00 83.44 244 PRO A CA 1
ATOM 1881 C C . PRO A 1 244 ? -30.482 24.264 -10.878 1.00 83.44 244 PRO A C 1
ATOM 1883 O O . PRO A 1 244 ? -30.659 24.874 -9.814 1.00 83.44 244 PRO A O 1
ATOM 1886 N N . ILE A 1 245 ? -31.212 23.217 -11.247 1.00 85.75 245 ILE A N 1
ATOM 1887 C CA . ILE A 1 245 ? -32.176 22.530 -10.398 1.00 85.75 245 ILE A CA 1
ATOM 1888 C C . ILE A 1 245 ? -31.404 21.504 -9.582 1.00 85.75 245 ILE A C 1
ATOM 1890 O O . ILE A 1 245 ? -30.606 20.726 -10.101 1.00 85.75 245 ILE A O 1
ATOM 1894 N N . TYR A 1 246 ? -31.684 21.479 -8.287 1.00 86.94 246 TYR A N 1
ATOM 1895 C CA . TYR A 1 246 ? -31.065 20.536 -7.377 1.00 86.94 246 TYR A CA 1
ATOM 1896 C C . TYR A 1 246 ? -32.117 19.636 -6.742 1.00 86.94 246 TYR A C 1
ATOM 1898 O O . TYR A 1 246 ? -33.185 20.121 -6.361 1.00 86.94 246 TYR A O 1
ATOM 1906 N N . GLU A 1 247 ? -31.771 18.373 -6.541 1.00 88.88 247 GLU A N 1
ATOM 1907 C CA . GLU A 1 247 ? -32.541 17.420 -5.749 1.00 88.88 247 GLU A CA 1
ATOM 1908 C C . GLU A 1 247 ? -31.906 17.223 -4.371 1.00 88.88 247 GLU A C 1
ATOM 1910 O O . GLU A 1 247 ? -30.686 17.259 -4.215 1.00 88.88 247 GLU A O 1
ATOM 1915 N N . GLU A 1 248 ? -32.730 17.036 -3.344 1.00 88.31 248 GLU A N 1
ATOM 1916 C CA . GLU A 1 248 ? -32.251 16.617 -2.030 1.00 88.31 248 GLU A CA 1
ATOM 1917 C C . GLU A 1 248 ? -32.357 15.098 -1.927 1.00 88.31 248 GLU A C 1
ATOM 1919 O O . GLU A 1 248 ? -33.448 14.536 -2.009 1.00 88.31 248 GLU A O 1
ATOM 1924 N N . VAL A 1 249 ? -31.222 14.437 -1.721 1.00 83.12 249 VAL A N 1
ATOM 1925 C CA . VAL A 1 249 ? -31.159 12.998 -1.464 1.00 83.12 249 VAL A CA 1
ATOM 1926 C C . VAL A 1 249 ? -30.821 12.781 -0.000 1.00 83.12 249 VAL A C 1
ATOM 1928 O O . VAL A 1 249 ? -29.778 13.226 0.486 1.00 83.12 249 VAL A O 1
ATOM 1931 N N . THR A 1 250 ? -31.716 12.090 0.703 1.00 84.75 250 THR A N 1
ATOM 1932 C CA . THR A 1 250 ? -31.511 11.654 2.084 1.00 84.75 250 THR A CA 1
ATOM 1933 C C . THR A 1 250 ? -31.042 10.205 2.102 1.00 84.75 250 THR A C 1
ATOM 1935 O O . THR A 1 250 ? -31.666 9.328 1.512 1.00 84.75 250 THR A O 1
ATOM 1938 N N . THR A 1 251 ? -29.935 9.957 2.795 1.00 85.12 251 THR A N 1
ATOM 1939 C CA . THR A 1 251 ? -29.342 8.632 3.003 1.00 85.12 251 THR A CA 1
ATOM 1940 C C . THR A 1 251 ? -29.262 8.317 4.493 1.00 85.12 251 THR A C 1
ATOM 1942 O O . THR A 1 251 ? -29.203 9.230 5.322 1.00 85.12 251 THR A O 1
ATOM 1945 N N . HIS A 1 252 ? -29.227 7.024 4.825 1.00 87.38 252 HIS A N 1
ATOM 1946 C CA . HIS A 1 252 ? -29.117 6.524 6.196 1.00 87.38 252 HIS A CA 1
ATOM 1947 C C . HIS A 1 252 ? -27.828 5.713 6.386 1.00 87.38 252 HIS A C 1
ATOM 1949 O O . HIS A 1 252 ? -27.875 4.484 6.417 1.00 87.38 252 HIS A O 1
ATOM 1955 N N . PRO A 1 253 ? -26.652 6.364 6.397 1.00 88.69 253 PRO A N 1
ATOM 1956 C CA . PRO A 1 253 ? -25.385 5.650 6.426 1.00 88.69 253 PRO A CA 1
ATOM 1957 C C . PRO A 1 253 ? -25.089 5.049 7.802 1.00 88.69 253 PRO A C 1
ATOM 1959 O O . PRO A 1 253 ? -25.292 5.691 8.833 1.00 88.69 253 PRO A O 1
ATOM 1962 N N . THR A 1 254 ? -24.489 3.862 7.809 1.00 91.75 254 THR A N 1
ATOM 1963 C CA . THR A 1 254 ? -23.844 3.305 9.001 1.00 91.75 254 THR A CA 1
ATOM 1964 C C . THR A 1 254 ? -22.573 4.093 9.308 1.00 91.75 254 THR A C 1
ATOM 1966 O O . THR A 1 254 ? -21.761 4.353 8.416 1.00 91.75 254 THR A O 1
ATOM 1969 N N . LYS A 1 255 ? -22.389 4.480 10.572 1.00 93.56 255 LYS A N 1
ATOM 1970 C CA . LYS A 1 255 ? -21.208 5.218 11.033 1.00 93.56 255 LYS A CA 1
ATOM 1971 C C . LYS A 1 255 ? -20.372 4.369 11.969 1.00 93.56 255 LYS A C 1
ATOM 1973 O O . LYS A 1 255 ? -20.932 3.626 12.770 1.00 93.56 255 LYS A O 1
ATOM 1978 N N . ALA A 1 256 ? -19.061 4.536 11.928 1.00 97.00 256 ALA A N 1
ATOM 1979 C CA . ALA A 1 256 ? -18.143 3.836 12.814 1.00 97.00 256 ALA A CA 1
ATOM 1980 C C . ALA A 1 256 ? -17.013 4.754 13.291 1.00 97.00 256 ALA A C 1
ATOM 1982 O O . ALA A 1 256 ? -16.760 5.814 12.710 1.00 97.00 256 ALA A O 1
ATOM 1983 N N . MET A 1 257 ? -16.376 4.344 14.385 1.00 97.69 257 MET A N 1
ATOM 1984 C CA . MET A 1 257 ? -15.204 5.003 14.943 1.00 97.69 257 MET A CA 1
ATOM 1985 C C . MET A 1 257 ? -13.940 4.577 14.189 1.00 97.69 257 MET A C 1
ATOM 1987 O O . MET A 1 257 ? -13.740 3.387 13.946 1.00 97.69 257 MET A O 1
ATOM 1991 N N . TYR A 1 258 ? -13.070 5.534 13.882 1.00 96.62 258 TYR A N 1
ATOM 1992 C CA . TYR A 1 258 ? -11.750 5.301 13.290 1.00 96.62 258 TYR A CA 1
ATOM 1993 C C . TYR A 1 258 ? -10.688 6.177 13.965 1.00 96.62 258 TYR A C 1
ATOM 1995 O O . TYR A 1 258 ? -11.031 7.081 14.731 1.00 96.62 258 TYR A O 1
ATOM 2003 N N . ALA A 1 259 ? -9.407 5.917 13.703 1.00 95.25 259 ALA A N 1
ATOM 2004 C CA . ALA A 1 259 ? -8.305 6.746 14.193 1.00 95.25 259 ALA A CA 1
ATOM 2005 C C . ALA A 1 259 ? -7.565 7.462 13.055 1.00 95.25 259 ALA A C 1
ATOM 2007 O O . ALA A 1 259 ? -7.462 6.932 11.953 1.00 95.25 259 ALA A O 1
ATOM 2008 N N . THR A 1 260 ? -7.031 8.657 13.314 1.00 91.25 260 THR A N 1
ATOM 2009 C CA . THR A 1 260 ? -6.123 9.348 12.382 1.00 91.25 260 THR A CA 1
ATOM 2010 C C . THR A 1 260 ? -4.675 8.917 12.607 1.00 91.25 260 THR A C 1
ATOM 2012 O O . THR A 1 260 ? -4.277 8.698 13.752 1.00 91.25 260 THR A O 1
ATOM 2015 N N . LEU A 1 261 ? -3.888 8.823 11.529 1.00 83.12 261 LEU A N 1
ATOM 2016 C CA . LEU A 1 261 ? -2.467 8.467 11.602 1.00 83.12 261 LEU A CA 1
ATOM 2017 C C . LEU A 1 261 ? -1.629 9.594 12.220 1.00 83.12 261 LEU A C 1
ATOM 2019 O O . LEU A 1 261 ? -0.929 9.370 13.202 1.00 83.12 261 LEU A O 1
ATOM 2023 N N . ASP A 1 262 ? -1.772 10.813 11.702 1.00 76.75 262 ASP A N 1
ATOM 2024 C CA . ASP A 1 262 ? -0.813 11.900 11.965 1.00 76.75 262 ASP A CA 1
ATOM 2025 C C . ASP A 1 262 ? -0.934 12.488 13.376 1.00 76.75 262 ASP A C 1
ATOM 2027 O O . ASP A 1 262 ? 0.038 12.938 13.979 1.00 76.75 262 ASP A O 1
ATOM 2031 N N . GLU A 1 263 ? -2.154 12.502 13.917 1.00 81.75 263 GLU A N 1
ATOM 2032 C CA . GLU A 1 263 ? -2.467 13.183 15.179 1.00 81.75 263 GLU A CA 1
ATOM 2033 C C . GLU A 1 263 ? -2.956 12.232 16.280 1.00 81.75 263 GLU A C 1
ATOM 2035 O O . GLU A 1 263 ? -3.235 12.687 17.394 1.00 81.75 263 GLU A O 1
ATOM 2040 N N . GLY A 1 264 ? -3.121 10.938 15.976 1.00 89.38 264 GLY A N 1
ATOM 2041 C CA . GLY A 1 264 ? -3.635 9.945 16.920 1.00 89.38 264 GLY A CA 1
ATOM 2042 C C . GLY A 1 264 ? -5.002 10.325 17.497 1.00 89.38 264 GLY A C 1
ATOM 2043 O O . GLY A 1 264 ? -5.218 10.214 18.703 1.00 89.38 264 GLY A O 1
ATOM 2044 N N . LYS A 1 265 ? -5.928 10.840 16.681 1.00 94.38 265 LYS A N 1
ATOM 2045 C CA . LYS A 1 265 ? -7.270 11.256 17.132 1.00 94.38 265 LYS A CA 1
ATOM 2046 C C . LYS A 1 265 ? -8.293 10.163 16.870 1.00 94.38 265 LYS A C 1
ATOM 2048 O O . LYS A 1 265 ? -8.307 9.589 15.788 1.00 94.38 265 LYS A O 1
ATOM 2053 N N . ALA A 1 266 ? -9.210 9.945 17.815 1.00 96.56 266 ALA A N 1
ATOM 2054 C CA . ALA A 1 266 ? -10.402 9.138 17.565 1.00 96.56 266 ALA A CA 1
ATOM 2055 C C . ALA A 1 266 ? -11.489 9.990 16.891 1.00 96.56 266 ALA A C 1
ATOM 2057 O O . ALA A 1 266 ? -11.888 11.052 17.383 1.00 96.56 266 ALA A O 1
ATOM 2058 N N . MET A 1 267 ? -11.980 9.511 15.760 1.00 95.81 267 MET A N 1
ATOM 2059 C CA . MET A 1 267 ? -12.916 10.195 14.877 1.00 95.81 267 MET A CA 1
ATOM 2060 C C . MET A 1 267 ? -14.087 9.267 14.545 1.00 95.81 267 MET A C 1
ATOM 2062 O O . MET A 1 267 ? -14.062 8.076 14.852 1.00 95.81 267 MET A O 1
ATOM 2066 N N . TRP A 1 268 ? -15.131 9.804 13.922 1.00 95.75 268 TRP A N 1
ATOM 2067 C CA . TRP A 1 268 ? -16.248 9.020 13.405 1.00 95.75 268 TRP A CA 1
ATOM 2068 C C . TRP A 1 268 ? -16.659 9.499 12.015 1.00 95.75 268 TRP A C 1
ATOM 2070 O O . TRP A 1 268 ? -16.670 10.700 11.733 1.00 95.75 268 TRP A O 1
ATOM 2080 N N . ALA A 1 269 ? -17.016 8.560 11.145 1.00 94.56 269 ALA A N 1
ATOM 2081 C CA . ALA A 1 269 ? -17.482 8.828 9.786 1.00 94.56 269 ALA A CA 1
ATOM 2082 C C . ALA A 1 269 ? -18.322 7.651 9.262 1.00 94.56 269 ALA A C 1
ATOM 2084 O O . ALA A 1 269 ? -18.659 6.743 10.024 1.00 94.56 269 ALA A O 1
ATOM 2085 N N . ASN A 1 270 ? -18.732 7.703 7.988 1.00 93.25 270 ASN A N 1
ATOM 2086 C CA . ASN A 1 270 ? -19.326 6.542 7.316 1.00 93.25 270 ASN A CA 1
ATOM 2087 C C . ASN A 1 270 ? -18.350 5.371 7.403 1.00 93.25 270 ASN A C 1
ATOM 2089 O O . ASN A 1 270 ? -17.174 5.561 7.121 1.00 93.25 270 ASN A O 1
ATOM 2093 N N . ILE A 1 271 ? -18.843 4.194 7.778 1.00 93.06 271 ILE A N 1
ATOM 2094 C CA . ILE A 1 271 ? -18.010 2.995 7.843 1.00 93.06 271 ILE A CA 1
ATOM 2095 C C . ILE A 1 271 ? -17.364 2.716 6.479 1.00 93.06 271 ILE A C 1
ATOM 2097 O O . ILE A 1 271 ? -18.054 2.694 5.458 1.00 93.06 271 ILE A O 1
ATOM 2101 N N . ASP A 1 272 ? -16.055 2.488 6.486 1.00 91.94 272 ASP A N 1
ATOM 2102 C CA . ASP A 1 272 ? -15.307 1.951 5.356 1.00 91.94 272 ASP A CA 1
ATOM 2103 C C . ASP A 1 272 ? -14.735 0.598 5.782 1.00 91.94 272 ASP A C 1
ATOM 2105 O O . ASP A 1 272 ? -13.865 0.510 6.647 1.00 91.94 272 ASP A O 1
ATOM 2109 N N . SER A 1 273 ? -15.282 -0.483 5.224 1.00 90.56 273 SER A N 1
ATOM 2110 C CA . SER A 1 273 ? -14.845 -1.837 5.565 1.00 90.56 273 SER A CA 1
ATOM 2111 C C . SER A 1 273 ? -13.465 -2.177 5.002 1.00 90.56 273 SER A C 1
ATOM 2113 O O . SER A 1 273 ? -12.886 -3.161 5.449 1.00 90.56 273 SER A O 1
ATOM 2115 N N . THR A 1 274 ? -12.955 -1.390 4.051 1.00 88.81 274 THR A N 1
ATOM 2116 C CA . THR A 1 274 ? -11.647 -1.585 3.407 1.00 88.81 274 THR A CA 1
ATOM 2117 C C . THR A 1 274 ? -10.519 -0.797 4.074 1.00 88.81 274 THR A C 1
ATOM 2119 O O . THR A 1 274 ? -9.359 -0.950 3.706 1.00 88.81 274 THR A O 1
ATOM 2122 N N . ASP A 1 275 ? -10.839 0.016 5.082 1.00 89.62 275 ASP A N 1
ATOM 2123 C CA . ASP A 1 275 ? -9.881 0.871 5.772 1.00 89.62 275 ASP A CA 1
ATOM 2124 C C . ASP A 1 275 ? -9.542 0.313 7.164 1.00 89.62 275 ASP A C 1
ATOM 2126 O O . ASP A 1 275 ? -10.378 0.256 8.075 1.00 89.62 275 ASP A O 1
ATOM 2130 N N . CYS A 1 276 ? -8.273 -0.065 7.341 1.00 92.25 276 CYS A N 1
ATOM 2131 C CA . CYS A 1 276 ? -7.742 -0.628 8.583 1.00 92.25 276 CYS A CA 1
ATOM 2132 C C . CYS A 1 276 ? -7.895 0.326 9.787 1.00 92.25 276 CYS A C 1
ATOM 2134 O O . CYS A 1 276 ? -7.976 -0.121 10.934 1.00 92.25 276 CYS A O 1
ATOM 2136 N N . ARG A 1 277 ? -8.035 1.644 9.561 1.00 93.81 277 ARG A N 1
ATOM 2137 C CA . ARG A 1 277 ? -8.265 2.632 10.632 1.00 93.81 277 ARG A CA 1
ATOM 2138 C C . ARG A 1 277 ? -9.577 2.424 11.383 1.00 93.81 277 ARG A C 1
ATOM 2140 O O . ARG A 1 277 ? -9.697 2.943 12.492 1.00 93.81 277 ARG A O 1
ATOM 2147 N N . TYR A 1 278 ? -10.540 1.686 10.829 1.00 96.69 278 TYR A N 1
ATOM 2148 C CA . TYR A 1 278 ? -11.801 1.343 11.502 1.00 96.69 278 TYR A CA 1
ATOM 2149 C C . TYR A 1 278 ? -11.712 0.094 12.387 1.00 96.69 278 TYR A C 1
ATOM 2151 O O . TYR A 1 278 ? -12.697 -0.251 13.048 1.00 96.69 278 TYR A O 1
ATOM 2159 N N . LEU A 1 279 ? -10.566 -0.591 12.405 1.00 97.56 279 LEU A N 1
ATOM 2160 C CA . LEU A 1 279 ? -10.374 -1.807 13.184 1.00 97.56 279 LEU A CA 1
ATOM 2161 C C . LEU A 1 279 ? -9.772 -1.499 14.557 1.00 97.56 279 LEU A C 1
ATOM 2163 O O . LEU A 1 279 ? -8.785 -0.767 14.694 1.00 97.56 279 LEU A O 1
ATOM 2167 N N . TRP A 1 280 ? -10.368 -2.104 15.578 1.00 97.94 280 TRP A N 1
ATOM 2168 C CA . TRP A 1 280 ? -9.979 -1.958 16.973 1.00 97.94 280 TRP A CA 1
ATOM 2169 C C . TRP A 1 280 ? -9.732 -3.331 17.583 1.00 97.94 280 TRP A C 1
ATOM 2171 O O . TRP A 1 280 ? -10.583 -4.213 17.500 1.00 97.94 280 TRP A O 1
ATOM 2181 N N . ASN A 1 281 ? -8.586 -3.501 18.226 1.00 97.25 281 ASN A N 1
ATOM 2182 C CA . ASN A 1 281 ? -8.296 -4.662 19.046 1.00 97.25 281 ASN A CA 1
ATOM 2183 C C . ASN A 1 281 ? -8.725 -4.366 20.489 1.00 97.25 281 ASN A C 1
ATOM 2185 O O . ASN A 1 281 ? -8.298 -3.370 21.087 1.00 97.25 281 ASN A O 1
ATOM 2189 N N . LEU A 1 282 ? -9.614 -5.206 21.016 1.00 96.69 282 LEU A N 1
ATOM 2190 C CA . LEU A 1 282 ? -10.107 -5.135 22.385 1.00 96.69 282 LEU A CA 1
ATOM 2191 C C . LEU A 1 282 ? -9.490 -6.272 23.193 1.00 96.69 282 LEU A C 1
ATOM 2193 O O . LEU A 1 282 ? -9.617 -7.435 22.813 1.00 96.69 282 LEU A O 1
ATOM 2197 N N . THR A 1 283 ? -8.874 -5.920 24.319 1.00 94.25 283 THR A N 1
ATOM 2198 C CA . THR A 1 283 ? -8.236 -6.877 25.233 1.00 94.25 283 THR A CA 1
ATOM 2199 C C . THR A 1 283 ? -8.762 -6.653 26.638 1.00 94.25 283 THR A C 1
ATOM 2201 O O . THR A 1 283 ? -8.586 -5.574 27.210 1.00 94.25 283 THR A O 1
ATOM 2204 N N . ASN A 1 284 ? -9.418 -7.659 27.196 1.00 89.62 284 ASN A N 1
ATOM 2205 C CA . ASN A 1 284 ? -9.962 -7.648 28.542 1.00 89.62 284 ASN A CA 1
ATOM 2206 C C . ASN A 1 284 ? -8.822 -7.588 29.572 1.00 89.62 284 ASN A C 1
ATOM 2208 O O . ASN A 1 284 ? -7.788 -8.247 29.429 1.00 89.62 284 ASN A O 1
ATOM 2212 N N . THR A 1 285 ? -8.999 -6.776 30.608 1.00 81.94 285 THR A N 1
ATOM 2213 C CA . THR A 1 285 ? -8.069 -6.666 31.731 1.00 81.94 285 THR A CA 1
ATOM 2214 C C . THR A 1 285 ? -8.744 -7.115 33.028 1.00 81.94 285 THR A C 1
ATOM 2216 O O . THR A 1 285 ? -9.958 -7.303 33.097 1.00 81.94 285 THR A O 1
ATOM 2219 N N . GLU A 1 286 ? -7.961 -7.372 34.078 1.00 67.44 286 GLU A N 1
ATOM 2220 C CA . GLU A 1 286 ? -8.520 -7.824 35.357 1.00 67.44 286 GLU A CA 1
ATOM 2221 C C . GLU A 1 286 ? -9.580 -6.823 35.881 1.00 67.44 286 GLU A C 1
ATOM 2223 O O . GLU A 1 286 ? -9.393 -5.612 35.806 1.00 67.44 286 GLU A O 1
ATOM 2228 N N . ALA A 1 287 ? -10.691 -7.328 36.437 1.00 62.31 287 ALA A N 1
ATOM 2229 C CA . ALA A 1 287 ? -11.794 -6.548 37.031 1.00 62.31 287 ALA A CA 1
ATOM 2230 C C . ALA A 1 287 ? -12.761 -5.800 36.077 1.00 62.31 287 ALA A C 1
ATOM 2232 O O . ALA A 1 287 ? -13.412 -4.845 36.502 1.00 62.31 287 ALA A O 1
ATOM 2233 N N . GLY A 1 288 ? -12.936 -6.261 34.831 1.00 71.75 288 GLY A N 1
ATOM 2234 C CA . GLY A 1 288 ? -14.037 -5.805 33.962 1.00 71.75 288 GLY A CA 1
ATOM 2235 C C . GLY A 1 288 ? -13.743 -4.532 33.163 1.00 71.75 288 GLY A C 1
ATOM 2236 O O . GLY A 1 288 ? -14.669 -3.858 32.702 1.00 71.75 288 GLY A O 1
ATOM 2237 N N . PHE A 1 289 ? -12.463 -4.203 32.988 1.00 88.25 289 PHE A N 1
ATOM 2238 C CA . PHE A 1 289 ? -12.016 -3.152 32.079 1.00 88.25 289 PHE A CA 1
ATOM 2239 C C . PHE A 1 289 ? -11.440 -3.743 30.784 1.00 88.25 289 PHE A C 1
ATOM 2241 O O . PHE A 1 289 ? -11.179 -4.939 30.677 1.00 88.25 289 PHE A O 1
ATOM 2248 N N . VAL A 1 290 ? -11.292 -2.904 29.759 1.00 93.38 290 VAL A N 1
ATOM 2249 C CA . VAL A 1 290 ? -10.844 -3.314 28.420 1.00 93.38 290 VAL A CA 1
ATOM 2250 C C . VAL A 1 290 ? -9.816 -2.321 27.896 1.00 93.38 290 VAL A C 1
ATOM 2252 O O . VAL A 1 290 ? -10.045 -1.114 27.914 1.00 93.38 290 VAL A O 1
ATOM 2255 N N . LYS A 1 291 ? -8.689 -2.793 27.374 1.00 94.38 291 LYS A N 1
ATOM 2256 C CA . LYS A 1 291 ? -7.794 -1.966 26.557 1.00 94.38 291 LYS A CA 1
ATOM 2257 C C . LYS A 1 291 ? -8.312 -1.920 25.129 1.00 94.38 291 LYS A C 1
ATOM 2259 O O . LYS A 1 291 ? -8.662 -2.950 24.564 1.00 94.38 291 LYS A O 1
ATOM 2264 N N . MET A 1 292 ? -8.351 -0.720 24.562 1.00 96.38 292 MET A N 1
ATOM 2265 C CA . MET A 1 292 ? -8.891 -0.466 23.231 1.00 96.38 292 MET A CA 1
ATOM 2266 C C . MET A 1 292 ? -7.801 0.162 22.363 1.00 96.38 292 MET A C 1
ATOM 2268 O O . MET A 1 292 ? -7.483 1.345 22.510 1.00 96.38 292 MET A O 1
ATOM 2272 N N . MET A 1 293 ? -7.205 -0.658 21.500 1.00 96.38 293 MET A N 1
ATOM 2273 C CA . MET A 1 293 ? -6.118 -0.277 20.601 1.00 96.38 293 MET A CA 1
ATOM 2274 C C . MET A 1 293 ? -6.640 -0.177 19.173 1.00 96.38 293 MET A C 1
ATOM 2276 O O . MET A 1 293 ? -7.366 -1.055 18.716 1.00 96.38 293 MET A O 1
ATOM 2280 N N . ASN A 1 294 ? -6.270 0.871 18.451 1.00 96.75 294 ASN A N 1
ATOM 2281 C CA . ASN A 1 294 ? -6.544 0.954 17.025 1.00 96.75 294 ASN A CA 1
ATOM 2282 C C . ASN A 1 294 ? -5.436 0.246 16.235 1.00 96.75 294 ASN A C 1
ATOM 2284 O O . ASN A 1 294 ? -4.257 0.519 16.453 1.00 96.75 294 ASN A O 1
ATOM 2288 N N . ILE A 1 295 ? -5.813 -0.643 15.316 1.00 94.94 295 ILE A N 1
ATOM 2289 C CA . ILE A 1 295 ? -4.863 -1.537 14.632 1.00 94.94 295 ILE A CA 1
ATOM 2290 C C . ILE A 1 295 ? -3.962 -0.776 13.646 1.00 94.94 295 ILE A C 1
ATOM 2292 O O . ILE A 1 295 ? -2.772 -1.065 13.551 1.00 94.94 295 ILE A O 1
ATOM 2296 N N . ALA A 1 296 ? -4.490 0.229 12.941 1.00 91.94 296 ALA A N 1
ATOM 2297 C CA . ALA A 1 296 ? -3.708 0.988 11.963 1.00 91.94 296 ALA A CA 1
ATOM 2298 C C . ALA A 1 296 ? -2.607 1.846 12.615 1.00 91.94 296 ALA A C 1
ATOM 2300 O O . ALA A 1 296 ? -1.514 1.979 12.070 1.00 91.94 296 ALA A O 1
ATOM 2301 N N . THR A 1 297 ? -2.895 2.421 13.785 1.00 90.56 297 THR A N 1
ATOM 2302 C CA . THR A 1 297 ? -2.005 3.376 14.475 1.00 90.56 297 THR A CA 1
ATOM 2303 C C . THR A 1 297 ? -1.139 2.750 15.571 1.00 90.56 297 THR A C 1
ATOM 2305 O O . THR A 1 297 ? -0.261 3.428 16.096 1.00 90.56 297 THR A O 1
ATOM 2308 N N . ASP A 1 298 ? -1.435 1.515 15.991 1.00 91.88 298 ASP A N 1
ATOM 2309 C CA . ASP A 1 298 ? -0.983 0.905 17.260 1.00 91.88 298 ASP A CA 1
ATOM 2310 C C . ASP A 1 298 ? -1.302 1.750 18.515 1.00 91.88 298 ASP A C 1
ATOM 2312 O O . ASP A 1 298 ? -0.828 1.479 19.621 1.00 91.88 298 ASP A O 1
ATOM 2316 N N . GLY A 1 299 ? -2.107 2.805 18.370 1.00 94.44 299 GLY A N 1
ATOM 2317 C CA . GLY A 1 299 ? -2.442 3.719 19.445 1.00 94.44 299 GLY A CA 1
ATOM 2318 C C . GLY A 1 299 ? -3.484 3.110 20.373 1.00 94.44 299 GLY A C 1
ATOM 2319 O O . GLY A 1 299 ? -4.514 2.606 19.925 1.00 94.44 299 GLY A O 1
ATOM 2320 N N . ILE A 1 300 ? -3.260 3.212 21.681 1.00 96.25 300 ILE A N 1
ATOM 2321 C CA . ILE A 1 300 ? -4.247 2.843 22.700 1.00 96.25 300 ILE A CA 1
ATOM 2322 C C . ILE A 1 300 ? -5.022 4.100 23.094 1.00 96.25 300 ILE A C 1
ATOM 2324 O O . ILE A 1 300 ? -4.420 5.153 23.337 1.00 96.25 300 ILE A O 1
ATOM 2328 N N . LEU A 1 301 ? -6.354 4.010 23.150 1.00 95.25 301 LEU A N 1
ATOM 2329 C CA . LEU A 1 301 ? -7.200 5.144 23.521 1.00 95.25 301 LEU A CA 1
ATOM 2330 C C . LEU A 1 301 ? -6.859 5.624 24.941 1.00 95.25 301 LEU A C 1
ATOM 2332 O O . LEU A 1 301 ? -7.005 4.890 25.914 1.00 95.25 301 LEU A O 1
ATOM 2336 N N . ASN A 1 302 ? -6.393 6.868 25.048 1.00 93.06 302 ASN A N 1
ATOM 2337 C CA . ASN A 1 302 ? -5.726 7.369 26.244 1.00 93.06 302 ASN A CA 1
ATOM 2338 C C . ASN A 1 302 ? -6.643 8.196 27.148 1.00 93.06 302 ASN A C 1
ATOM 2340 O O . ASN A 1 302 ? -6.630 8.029 28.368 1.00 93.06 302 ASN A O 1
ATOM 2344 N N . ASP A 1 303 ? -7.415 9.116 26.570 1.00 89.00 303 ASP A N 1
ATOM 2345 C CA . ASP A 1 303 ? -8.252 10.036 27.335 1.00 89.00 303 ASP A CA 1
ATOM 2346 C C . ASP A 1 303 ? -9.442 10.559 26.519 1.00 89.00 303 ASP A C 1
ATOM 2348 O O . ASP A 1 303 ? -9.380 10.674 25.295 1.00 89.00 303 ASP A O 1
ATOM 2352 N N . CYS A 1 304 ? -10.518 10.903 27.225 1.00 92.56 304 CYS A N 1
ATOM 2353 C CA . CYS A 1 304 ? -11.718 11.535 26.705 1.00 92.56 304 CYS A CA 1
ATOM 2354 C C . CYS A 1 304 ? -12.429 12.307 27.833 1.00 92.56 304 CYS A C 1
ATOM 2356 O O . CYS A 1 304 ? -13.136 11.735 28.666 1.00 92.56 304 CYS A O 1
ATOM 2358 N N . SER A 1 305 ? -12.204 13.620 27.906 1.00 91.06 305 SER A N 1
ATOM 2359 C CA . SER A 1 305 ? -12.868 14.496 28.882 1.00 91.06 305 SER A CA 1
ATOM 2360 C C . SER A 1 305 ? -14.081 15.202 28.272 1.00 91.06 305 SER A C 1
ATOM 2362 O O . SER A 1 305 ? -14.261 15.220 27.052 1.00 91.06 305 SER A O 1
ATOM 2364 N N . GLN A 1 306 ? -14.936 15.774 29.126 1.00 93.69 306 GLN A N 1
ATOM 2365 C CA . GLN A 1 306 ? -16.185 16.404 28.700 1.00 93.69 306 GLN A CA 1
ATOM 2366 C C . GLN A 1 306 ? -15.947 17.414 27.568 1.00 93.69 306 GLN A C 1
ATOM 2368 O O . GLN A 1 306 ? -15.111 18.313 27.690 1.00 93.69 306 GLN A O 1
ATOM 2373 N N . SER A 1 307 ? -16.697 17.260 26.474 1.00 90.62 307 SER A N 1
ATOM 2374 C CA . SER A 1 307 ? -16.642 18.114 25.279 1.00 90.62 307 SER A CA 1
ATOM 2375 C C . SER A 1 307 ? -15.253 18.245 24.640 1.00 90.62 307 SER A C 1
ATOM 2377 O O . SER A 1 307 ? -15.015 19.190 23.888 1.00 90.62 307 SER A O 1
ATOM 2379 N N . SER A 1 308 ? -14.334 17.326 24.933 1.00 92.50 308 SER A N 1
ATOM 2380 C CA . SER A 1 308 ? -12.940 17.386 24.487 1.00 92.50 308 SER A CA 1
ATOM 2381 C C . SER A 1 308 ? -12.591 16.188 23.615 1.00 92.50 308 SER A C 1
ATOM 2383 O O . SER A 1 308 ? -13.052 15.083 23.881 1.00 92.50 308 SER A O 1
ATOM 2385 N N . GLN A 1 309 ? -11.773 16.424 22.585 1.00 94.56 309 GLN A N 1
ATOM 2386 C CA . GLN A 1 309 ? -11.311 15.416 21.625 1.00 94.56 309 GLN A CA 1
ATOM 2387 C C . GLN A 1 309 ? -10.669 14.211 22.327 1.00 94.56 309 GLN A C 1
ATOM 2389 O O . GLN A 1 309 ? -9.837 14.386 23.217 1.00 94.56 309 GLN A O 1
ATOM 2394 N N . ALA A 1 310 ? -11.026 13.005 21.888 1.00 95.81 310 ALA A N 1
ATOM 2395 C CA . ALA A 1 310 ? -10.381 11.769 22.308 1.00 95.81 310 ALA A CA 1
ATOM 2396 C C . ALA A 1 310 ? -9.085 11.513 21.523 1.00 95.81 310 ALA A C 1
ATOM 2398 O O . ALA A 1 310 ? -9.052 11.657 20.296 1.00 95.81 310 ALA A O 1
ATOM 2399 N N . PHE A 1 311 ? -8.036 11.101 22.230 1.00 94.94 311 PHE A N 1
ATOM 2400 C CA . PHE A 1 311 ? -6.714 10.840 21.658 1.00 94.94 311 PHE A CA 1
ATOM 2401 C C . PHE A 1 311 ? -6.227 9.432 21.992 1.00 94.94 311 PHE A C 1
ATOM 2403 O O . PHE A 1 311 ? -6.568 8.876 23.039 1.00 94.94 311 PHE A O 1
ATOM 2410 N N . 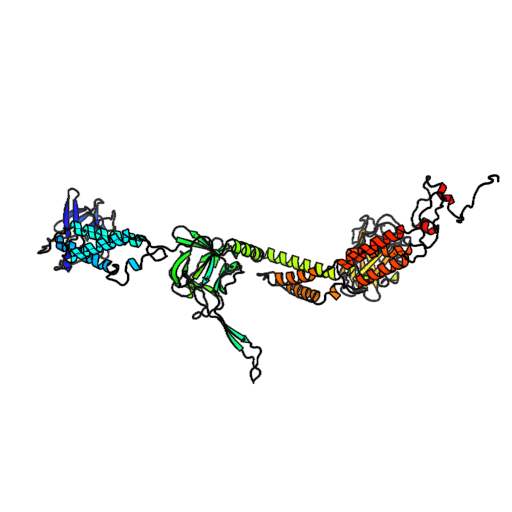LEU A 1 312 ? -5.396 8.893 21.109 1.00 95.44 312 LEU A N 1
ATOM 2411 C CA . LEU A 1 312 ? -4.697 7.629 21.238 1.00 95.44 312 LEU A CA 1
ATOM 2412 C C . LEU A 1 312 ? -3.199 7.895 21.396 1.00 95.44 312 LEU A C 1
ATOM 2414 O O . LEU A 1 312 ? -2.656 8.829 20.809 1.00 95.44 312 LEU A O 1
ATOM 2418 N N . THR A 1 313 ? -2.523 7.059 22.177 1.00 93.00 313 THR A N 1
ATOM 2419 C CA . THR A 1 313 ? -1.060 7.082 22.304 1.00 93.00 313 THR A CA 1
ATOM 2420 C C . THR A 1 313 ? -0.544 5.657 22.461 1.00 93.00 313 THR A C 1
ATOM 2422 O O . THR A 1 313 ? -1.134 4.894 23.227 1.00 93.00 313 THR A O 1
ATOM 2425 N N . ALA A 1 314 ? 0.563 5.311 21.799 1.00 87.81 314 ALA A N 1
ATOM 2426 C CA . ALA A 1 314 ? 1.135 3.958 21.817 1.00 87.81 314 ALA A CA 1
ATOM 2427 C C . ALA A 1 314 ? 1.448 3.438 23.238 1.00 87.81 314 ALA A C 1
ATOM 2429 O O . ALA A 1 314 ? 1.207 2.276 23.545 1.00 87.81 314 ALA A O 1
ATOM 2430 N N . ASP A 1 315 ? 1.900 4.315 24.141 1.00 89.56 315 ASP A N 1
ATOM 2431 C CA . ASP A 1 315 ? 2.289 3.929 25.506 1.00 89.56 315 ASP A CA 1
ATOM 2432 C C . ASP A 1 315 ? 1.130 3.933 26.520 1.00 89.56 315 ASP A C 1
ATOM 2434 O O . ASP A 1 315 ? 1.350 3.679 27.712 1.00 89.56 315 ASP A O 1
ATOM 2438 N N . SER A 1 316 ? -0.104 4.248 26.097 1.00 92.12 316 SER A N 1
ATOM 2439 C CA . SER A 1 316 ? -1.205 4.388 27.054 1.00 92.12 316 SER A CA 1
ATOM 2440 C C . SER A 1 316 ? -1.484 3.073 27.774 1.00 92.12 316 SER A C 1
ATOM 2442 O O . SER A 1 316 ? -1.573 2.004 27.176 1.00 92.12 316 SER A O 1
ATOM 2444 N N . GLN A 1 317 ? -1.659 3.169 29.089 1.00 89.88 317 GLN A N 1
ATOM 2445 C CA . GLN A 1 317 ? -2.147 2.073 29.925 1.00 89.88 317 GLN A CA 1
ATOM 2446 C C . GLN A 1 317 ? -3.598 2.299 30.352 1.00 89.88 317 GLN A C 1
ATOM 2448 O O . GLN A 1 317 ? -4.075 1.614 31.252 1.00 89.88 317 GLN A O 1
ATOM 2453 N N . THR A 1 318 ? -4.283 3.272 29.744 1.00 92.50 318 THR A N 1
ATOM 2454 C CA . THR A 1 318 ? -5.678 3.560 30.051 1.00 92.50 318 THR A CA 1
ATOM 2455 C C . THR A 1 318 ? -6.534 2.348 29.724 1.00 92.50 318 THR A C 1
ATOM 2457 O O . THR A 1 318 ? -6.517 1.818 28.614 1.00 92.50 318 THR A O 1
ATOM 2460 N N . GLU A 1 319 ? -7.306 1.929 30.714 1.00 93.44 319 GLU A N 1
ATOM 2461 C CA . GLU A 1 319 ? -8.320 0.903 30.555 1.00 93.44 319 GLU A CA 1
ATOM 2462 C C . GLU A 1 319 ? -9.683 1.576 30.398 1.00 93.44 319 GLU A C 1
ATOM 2464 O O . GLU A 1 319 ? -9.941 2.657 30.935 1.00 93.44 319 GLU A O 1
ATOM 2469 N N . MET A 1 320 ? -10.563 0.939 29.646 1.00 93.81 320 MET A N 1
ATOM 2470 C CA . MET A 1 320 ? -11.886 1.436 29.317 1.00 93.81 320 MET A CA 1
ATOM 2471 C C . MET A 1 320 ? -12.933 0.692 30.134 1.00 93.81 320 MET A C 1
ATOM 2473 O O . MET A 1 320 ? -12.886 -0.528 30.264 1.00 93.81 320 MET A O 1
ATOM 2477 N N . LEU A 1 321 ? -13.908 1.432 30.648 1.00 92.25 321 LEU A N 1
ATOM 2478 C CA . LEU A 1 321 ? -15.129 0.884 31.215 1.00 92.25 321 LEU A CA 1
ATOM 2479 C C . LEU A 1 321 ? -16.191 0.792 30.120 1.00 92.25 321 LEU A C 1
ATOM 2481 O O . LEU A 1 321 ? -16.454 1.777 29.422 1.00 92.25 321 LEU A O 1
ATOM 2485 N N . PHE A 1 322 ? -16.823 -0.374 30.023 1.00 92.38 322 PHE A N 1
ATOM 2486 C CA . PHE A 1 322 ? -17.952 -0.634 29.139 1.00 92.38 322 PHE A CA 1
ATOM 2487 C C . PHE A 1 322 ? -19.224 -0.739 29.977 1.00 92.38 322 PHE A C 1
ATOM 2489 O O . PHE A 1 322 ? -19.309 -1.532 30.910 1.00 92.38 322 PHE A O 1
ATOM 2496 N N . GLN A 1 323 ? -20.218 0.077 29.646 1.00 90.50 323 GLN A N 1
ATOM 2497 C CA . GLN A 1 323 ? -21.516 0.095 30.303 1.00 90.50 323 GLN A CA 1
ATOM 2498 C C . GLN A 1 323 ? -22.575 -0.444 29.345 1.00 90.50 323 GLN A C 1
ATOM 2500 O O . GLN A 1 323 ? -22.721 0.066 28.236 1.00 90.50 323 GLN A O 1
ATOM 2505 N N . PHE A 1 324 ? -23.346 -1.433 29.793 1.00 90.19 324 PHE A N 1
ATOM 2506 C CA . PHE A 1 324 ? -24.538 -1.888 29.081 1.00 90.19 324 PHE A CA 1
ATOM 2507 C C . PHE A 1 324 ? -25.609 -0.792 29.056 1.00 90.19 324 PHE A C 1
ATOM 2509 O O . PHE A 1 324 ? -25.897 -0.181 30.089 1.00 90.19 324 PHE A O 1
ATOM 2516 N N . ILE A 1 325 ? -26.187 -0.549 27.880 1.00 90.69 325 ILE A N 1
ATOM 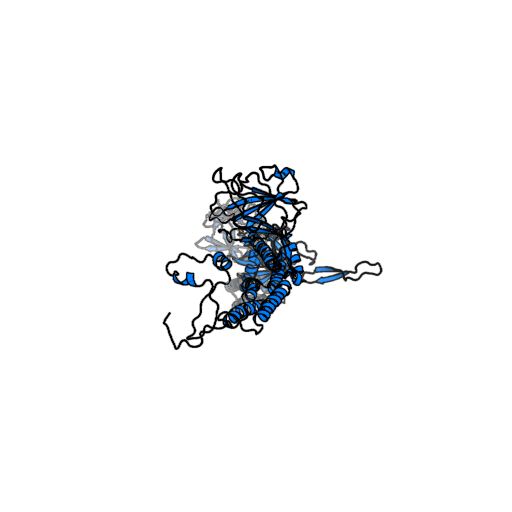2517 C CA . ILE A 1 325 ? -27.275 0.415 27.686 1.00 90.69 325 ILE A CA 1
ATOM 2518 C C . ILE A 1 325 ? -28.584 -0.320 27.427 1.00 90.69 325 ILE A C 1
ATOM 2520 O O . ILE A 1 325 ? -29.544 -0.141 28.171 1.00 90.69 325 ILE A O 1
ATOM 2524 N N . GLU A 1 326 ? -28.619 -1.145 26.384 1.00 89.06 326 GLU A N 1
ATOM 2525 C CA . GLU A 1 326 ? -29.802 -1.905 25.992 1.00 89.06 326 GLU A CA 1
ATOM 2526 C C . GLU A 1 326 ? -29.425 -3.088 25.092 1.00 89.06 326 GLU A C 1
ATOM 2528 O O . GLU A 1 326 ? -28.323 -3.156 24.536 1.00 89.06 326 GLU A O 1
ATOM 2533 N N . ARG A 1 327 ? -30.379 -4.003 24.908 1.00 86.06 327 ARG A N 1
ATOM 2534 C CA . ARG A 1 327 ? -30.374 -4.955 23.799 1.00 86.06 327 ARG A CA 1
ATOM 2535 C C . ARG A 1 327 ? -31.437 -4.530 22.795 1.00 86.06 327 ARG A C 1
ATOM 2537 O O . ARG A 1 327 ? -32.584 -4.292 23.166 1.00 86.06 327 ARG A O 1
ATOM 2544 N N . ARG A 1 328 ? -31.054 -4.465 21.526 1.00 85.50 328 ARG A N 1
ATOM 2545 C CA . ARG A 1 328 ? -31.967 -4.167 20.419 1.00 85.50 328 ARG A CA 1
ATOM 2546 C C . ARG A 1 328 ? -32.801 -5.379 20.029 1.00 85.50 328 ARG A C 1
ATOM 2548 O O . ARG A 1 328 ? -32.428 -6.514 20.311 1.00 85.50 328 ARG A O 1
ATOM 2555 N N . GLU A 1 329 ? -33.903 -5.140 19.318 1.00 82.38 329 GLU A N 1
ATOM 2556 C CA . GLU A 1 329 ? -34.760 -6.208 18.774 1.00 82.38 329 GLU A CA 1
ATOM 2557 C C . GLU A 1 329 ? -34.000 -7.173 17.848 1.00 82.38 329 GLU A C 1
ATOM 2559 O O . GLU A 1 329 ? -34.340 -8.351 17.773 1.00 82.38 329 GLU A O 1
ATOM 2564 N N . ASP A 1 330 ? -32.943 -6.701 17.179 1.00 83.31 330 ASP A N 1
ATOM 2565 C CA . ASP A 1 330 ? -32.057 -7.517 16.337 1.00 83.31 330 ASP A CA 1
ATOM 2566 C C . ASP A 1 330 ? -31.048 -8.366 17.138 1.00 83.31 330 ASP A C 1
ATOM 2568 O O . ASP A 1 330 ? -30.227 -9.080 16.562 1.00 83.31 330 ASP A O 1
ATOM 2572 N N . GLY A 1 331 ? -31.105 -8.298 18.470 1.00 83.38 331 GLY A N 1
ATOM 2573 C CA . GLY A 1 331 ? -30.233 -9.020 19.384 1.00 83.38 331 GLY A CA 1
ATOM 2574 C C . GLY A 1 331 ? -28.886 -8.345 19.638 1.00 83.38 331 GLY A C 1
ATOM 2575 O O . GLY A 1 331 ? -28.133 -8.847 20.474 1.00 83.38 331 GLY A O 1
ATOM 2576 N N . LYS A 1 332 ? -28.560 -7.216 18.995 1.00 88.31 332 LYS A N 1
ATOM 2577 C CA . LYS A 1 332 ? -27.284 -6.523 19.222 1.00 88.31 332 LYS A CA 1
ATOM 2578 C C . LYS A 1 332 ? -27.253 -5.856 20.597 1.00 88.31 332 LYS A C 1
ATOM 2580 O O . LYS A 1 332 ? -28.232 -5.258 21.047 1.00 88.31 332 LYS A O 1
ATOM 2585 N N . ILE A 1 333 ? -26.103 -5.961 21.260 1.00 89.56 333 ILE A N 1
ATOM 2586 C CA . ILE A 1 333 ? -25.841 -5.317 22.549 1.00 89.56 333 ILE A CA 1
ATOM 2587 C C . ILE A 1 333 ? -25.332 -3.902 22.281 1.00 89.56 333 ILE A C 1
ATOM 2589 O O . ILE A 1 333 ? -24.369 -3.717 21.535 1.00 89.56 333 ILE A O 1
ATOM 2593 N N . VAL A 1 334 ? -25.973 -2.920 22.906 1.00 93.81 334 VAL A N 1
ATOM 2594 C CA . VAL A 1 334 ? -25.581 -1.515 22.845 1.00 93.81 334 VAL A CA 1
ATOM 2595 C C . VAL A 1 334 ? -24.828 -1.152 24.116 1.00 93.81 334 VAL A C 1
ATOM 2597 O O . VAL A 1 334 ? -25.301 -1.395 25.230 1.00 93.81 334 VAL A O 1
ATOM 2600 N N . VAL A 1 335 ? -23.659 -0.543 23.945 1.00 94.50 335 VAL A N 1
ATOM 2601 C CA . VAL A 1 335 ? -22.771 -0.146 25.037 1.00 94.50 335 VAL A CA 1
ATOM 2602 C C . VAL A 1 335 ? -22.428 1.337 24.973 1.00 94.50 335 VAL A C 1
ATOM 2604 O O . VAL A 1 335 ? -22.388 1.939 23.901 1.00 94.50 335 VAL A O 1
ATOM 2607 N N . ALA A 1 336 ? -22.129 1.923 26.126 1.00 95.81 336 ALA A N 1
ATOM 2608 C CA . ALA A 1 336 ? -21.401 3.181 26.226 1.00 95.81 336 ALA A CA 1
ATOM 2609 C C . ALA A 1 336 ? -20.012 2.897 26.802 1.00 95.81 336 ALA A C 1
ATOM 2611 O O . ALA A 1 336 ? -19.860 2.074 27.702 1.00 95.81 336 ALA A O 1
ATOM 2612 N N . MET A 1 337 ? -18.990 3.575 26.287 1.00 95.31 337 MET A N 1
ATOM 2613 C CA . MET A 1 337 ? -17.591 3.305 26.633 1.00 95.31 337 MET A CA 1
ATOM 2614 C C . MET A 1 337 ? -16.934 4.577 27.158 1.00 95.31 337 MET A C 1
ATOM 2616 O O . MET A 1 337 ? -17.186 5.645 26.604 1.00 95.31 337 MET A O 1
ATOM 2620 N N . LYS A 1 338 ? -16.085 4.489 28.185 1.00 95.00 338 LYS A N 1
ATOM 2621 C CA . LYS A 1 338 ? -15.289 5.626 28.686 1.00 95.00 338 LYS A CA 1
ATOM 2622 C C . LYS A 1 338 ? -13.940 5.183 29.253 1.00 95.00 338 LYS A C 1
ATOM 2624 O O . LYS A 1 338 ? -13.853 4.055 29.730 1.00 95.00 338 LYS A O 1
ATOM 2629 N N . PRO A 1 339 ? -12.924 6.058 29.310 1.00 94.12 339 PRO A N 1
ATOM 2630 C CA . PRO A 1 339 ? -11.739 5.804 30.126 1.00 94.12 339 PRO A CA 1
ATOM 2631 C C . PRO A 1 339 ? -12.112 5.568 31.597 1.00 94.12 339 PRO A C 1
ATOM 2633 O O . PRO A 1 339 ? -12.918 6.314 32.164 1.00 94.12 339 PRO A O 1
ATOM 2636 N N . SER A 1 340 ? -11.504 4.570 32.241 1.00 90.62 340 SER A N 1
ATOM 2637 C CA . SER A 1 340 ? -11.765 4.199 33.644 1.00 90.62 340 SER A CA 1
ATOM 2638 C C . SER A 1 340 ? -11.464 5.337 34.627 1.00 90.62 340 SER A C 1
ATOM 2640 O O . SER A 1 340 ? -12.077 5.443 35.688 1.00 90.62 340 SER A O 1
ATOM 2642 N N . THR A 1 341 ? -10.579 6.257 34.241 1.00 88.38 341 THR A N 1
ATOM 2643 C CA . THR A 1 341 ? -10.189 7.447 35.011 1.00 88.38 341 THR A CA 1
ATOM 2644 C C . THR A 1 341 ? -11.191 8.607 34.928 1.00 88.38 341 THR A C 1
ATOM 2646 O O . THR A 1 341 ? -10.945 9.680 35.495 1.00 88.38 341 THR A O 1
ATOM 2649 N N . ARG A 1 342 ? -12.313 8.447 34.209 1.00 89.88 342 ARG A N 1
ATOM 2650 C CA . ARG A 1 342 ? -13.278 9.523 33.934 1.00 89.88 342 ARG A CA 1
ATOM 2651 C C . ARG A 1 342 ? -14.643 9.297 34.590 1.00 89.88 342 ARG A C 1
ATOM 2653 O O . ARG A 1 342 ? -15.129 8.178 34.748 1.00 89.88 342 ARG A O 1
ATOM 2660 N N . GLY A 1 343 ? -15.274 10.411 34.973 1.00 90.38 343 GLY A N 1
ATOM 2661 C CA . GLY A 1 343 ? -16.610 10.451 35.579 1.00 90.38 343 GLY A CA 1
ATOM 2662 C C . GLY A 1 343 ? -17.747 10.302 34.561 1.00 90.38 343 GLY A C 1
ATOM 2663 O O . GLY A 1 343 ? -17.563 9.746 33.480 1.00 90.38 343 GLY A O 1
ATOM 2664 N N . ASP A 1 344 ? -18.931 10.813 34.895 1.00 90.81 344 ASP A N 1
ATOM 2665 C CA . ASP A 1 344 ? -20.167 10.593 34.119 1.00 90.81 344 ASP A CA 1
ATOM 2666 C C . ASP A 1 344 ? -20.205 11.285 32.748 1.00 90.81 344 ASP A C 1
ATOM 2668 O O . ASP A 1 344 ? -21.045 10.952 31.920 1.00 90.81 344 ASP A O 1
ATOM 2672 N N . TYR A 1 345 ? -19.290 12.223 32.492 1.00 93.06 345 TYR A N 1
ATOM 2673 C CA . TYR A 1 345 ? -19.174 12.965 31.228 1.00 93.06 345 TYR A CA 1
ATOM 2674 C C . TYR A 1 345 ? -17.976 12.520 30.368 1.00 93.06 345 TYR A C 1
ATOM 2676 O O . TYR A 1 345 ? -17.497 13.280 29.528 1.00 93.06 345 TYR A O 1
ATOM 2684 N N . GLY A 1 346 ? -17.440 11.323 30.621 1.00 93.62 346 GLY A N 1
ATOM 2685 C CA . GLY A 1 346 ? -16.287 10.770 29.902 1.00 93.62 346 GLY A CA 1
ATOM 2686 C C . GLY A 1 346 ? -16.625 9.768 28.798 1.00 93.62 346 GLY A C 1
ATOM 2687 O O . GLY A 1 346 ? -15.708 9.146 28.272 1.00 93.62 346 GLY A O 1
ATOM 2688 N N . PHE A 1 347 ? -17.905 9.548 28.483 1.00 96.88 347 PHE A N 1
ATOM 2689 C CA . PHE A 1 347 ? -18.301 8.533 27.504 1.00 96.88 347 PHE A CA 1
ATOM 2690 C C . PHE A 1 347 ? -18.041 8.995 26.075 1.00 96.88 347 PHE A C 1
ATOM 2692 O O . PHE A 1 347 ? -18.351 10.135 25.735 1.00 96.88 347 PHE A O 1
ATOM 2699 N N . LEU A 1 348 ? -17.489 8.100 25.253 1.00 97.25 348 LEU A N 1
ATOM 2700 C CA . LEU A 1 348 ? -17.140 8.356 23.859 1.00 97.25 348 LEU A CA 1
ATOM 2701 C C . LEU A 1 348 ? -18.395 8.724 23.071 1.00 97.25 348 LEU A C 1
ATOM 2703 O O . LEU A 1 348 ? -19.311 7.914 22.942 1.00 97.25 348 LEU A O 1
ATOM 2707 N N . HIS A 1 349 ? -18.419 9.941 22.546 1.00 95.25 349 HIS A N 1
ATOM 2708 C CA . HIS A 1 349 ? -19.575 10.560 21.919 1.00 95.25 349 HIS A CA 1
ATOM 2709 C C . HIS A 1 349 ? -19.201 11.128 20.555 1.00 95.25 349 HIS A C 1
ATOM 2711 O O . HIS A 1 349 ? -18.216 11.859 20.437 1.00 95.25 349 HIS A O 1
ATOM 2717 N N . CYS A 1 350 ? -20.005 10.861 19.530 1.00 94.31 350 CYS A N 1
ATOM 2718 C CA . CYS A 1 350 ? -19.865 11.554 18.252 1.00 94.31 350 CYS A CA 1
ATOM 2719 C C . CYS A 1 350 ? -20.095 13.057 18.476 1.00 94.31 350 CYS A C 1
ATOM 2721 O O . CYS A 1 350 ? -21.148 13.434 18.965 1.00 94.31 350 CYS A O 1
ATOM 2723 N N . ASN A 1 351 ? -19.152 13.938 18.150 1.00 91.44 351 ASN A N 1
ATOM 2724 C CA . ASN A 1 351 ? -19.352 15.392 18.205 1.00 91.44 351 ASN A CA 1
ATOM 2725 C C . ASN A 1 351 ? -19.902 15.927 16.874 1.00 91.44 351 ASN A C 1
ATOM 2727 O O . ASN A 1 351 ? -19.780 15.279 15.836 1.00 91.44 351 ASN A O 1
ATOM 2731 N N . GLY A 1 352 ? -20.448 17.146 16.884 1.00 83.88 352 GLY A N 1
ATOM 2732 C CA . GLY A 1 352 ? -20.811 17.864 15.658 1.00 83.88 352 GLY A CA 1
ATOM 2733 C C . GLY A 1 352 ? -22.076 17.349 14.969 1.00 83.88 352 GLY A C 1
ATOM 2734 O O . GLY A 1 352 ? -22.254 17.583 13.775 1.00 83.88 352 GLY A O 1
ATOM 2735 N N . HIS A 1 353 ? -22.962 16.671 15.702 1.00 80.69 353 HIS A N 1
ATOM 2736 C CA . HIS A 1 353 ? -24.288 16.285 15.217 1.00 80.69 353 HIS A CA 1
ATOM 2737 C C . HIS A 1 353 ? -25.374 17.182 15.806 1.00 80.69 353 HIS A C 1
ATOM 2739 O O . HIS A 1 353 ? -25.301 17.615 16.954 1.00 80.69 353 HIS A O 1
ATOM 2745 N N . SER A 1 354 ? -26.389 17.490 15.003 1.00 69.50 354 SER A N 1
ATOM 2746 C CA . SER A 1 354 ? -27.588 18.206 15.451 1.00 69.50 354 SER A CA 1
ATOM 2747 C C . SER A 1 354 ? -28.800 17.313 15.214 1.00 69.50 354 SER A C 1
ATOM 2749 O O . SER A 1 354 ? -29.308 17.242 14.100 1.00 69.50 354 SER A O 1
ATOM 2751 N N . GLY A 1 355 ? -29.237 16.600 16.256 1.00 61.44 355 GLY A N 1
ATOM 2752 C CA . GLY A 1 355 ? -30.452 15.777 16.216 1.00 61.44 355 GLY A CA 1
ATOM 2753 C C . GLY A 1 355 ? -30.385 14.565 15.277 1.00 61.44 355 GLY A C 1
ATOM 2754 O O . GLY A 1 355 ? -31.384 14.260 14.639 1.00 61.44 355 GLY A O 1
ATOM 2755 N N . GLY A 1 356 ? -29.224 13.905 15.158 1.00 61.31 356 GLY A N 1
ATOM 2756 C CA . GLY A 1 356 ? -29.031 12.730 14.284 1.00 61.31 356 GLY A CA 1
ATOM 2757 C C . GLY A 1 356 ? -28.571 13.048 12.854 1.00 61.31 356 GLY A C 1
ATOM 2758 O O . GLY A 1 356 ? -28.238 12.142 12.089 1.00 61.31 356 GLY A O 1
ATOM 2759 N N . ALA A 1 357 ? -28.471 14.332 12.495 1.00 66.44 357 ALA A N 1
ATOM 2760 C CA . ALA A 1 357 ? -27.788 14.773 11.283 1.00 66.44 357 ALA A CA 1
ATOM 2761 C C . ALA A 1 357 ? -26.291 15.003 11.559 1.00 66.44 357 ALA A C 1
ATOM 2763 O O . ALA A 1 357 ? -25.943 15.821 12.417 1.00 66.44 357 ALA A O 1
ATOM 2764 N N . GLY A 1 358 ? -25.403 14.315 10.830 1.00 69.94 358 GLY A N 1
ATOM 2765 C CA . GLY A 1 358 ? -23.955 14.523 10.937 1.00 69.94 358 GLY A CA 1
ATOM 2766 C C . GLY A 1 358 ? -23.125 13.746 9.901 1.00 69.94 358 GLY A C 1
ATOM 2767 O O . GLY A 1 358 ? -23.342 12.560 9.651 1.00 69.94 358 GLY A O 1
ATOM 2768 N N . LYS A 1 359 ? -22.163 14.436 9.270 1.00 74.75 359 LYS A N 1
ATOM 2769 C CA . LYS A 1 359 ? -21.372 13.904 8.143 1.00 74.75 359 LYS A CA 1
ATOM 2770 C C . LYS A 1 359 ? -20.159 13.081 8.596 1.00 74.75 359 LYS A C 1
ATOM 2772 O O . LYS A 1 359 ? -20.048 11.929 8.189 1.00 74.75 359 LYS A O 1
ATOM 2777 N N . ALA A 1 360 ? -19.303 13.652 9.431 1.00 85.12 360 ALA A N 1
ATOM 2778 C CA . ALA A 1 360 ? -18.150 13.032 10.085 1.00 85.12 360 ALA A CA 1
ATOM 2779 C C . ALA A 1 360 ? -17.636 14.019 11.145 1.00 85.12 360 ALA A C 1
ATOM 2781 O O . ALA A 1 360 ? -17.949 15.214 11.060 1.00 85.12 360 ALA A O 1
ATOM 2782 N N . GLY A 1 361 ? -16.856 13.564 12.121 1.00 91.50 361 GLY A N 1
ATOM 2783 C CA . GLY A 1 361 ? -16.260 14.474 13.092 1.00 91.50 361 GLY A CA 1
ATOM 2784 C C . GLY A 1 361 ? -15.503 13.799 14.225 1.00 91.50 361 GLY A C 1
ATOM 2785 O O . GLY A 1 361 ? -15.115 12.638 14.159 1.00 91.50 361 GLY A O 1
ATOM 2786 N N . ASN A 1 362 ? -15.305 14.576 15.282 1.00 94.38 362 ASN A N 1
ATOM 2787 C CA . ASN A 1 362 ? -14.521 14.206 16.453 1.00 94.38 362 ASN A CA 1
ATOM 2788 C C . ASN A 1 362 ? -15.279 13.241 17.367 1.00 94.38 362 ASN A C 1
ATOM 2790 O O . ASN A 1 362 ? -16.490 13.391 17.537 1.00 94.38 362 ASN A O 1
ATOM 2794 N N . ILE A 1 363 ? -14.569 12.335 18.039 1.00 96.56 363 ILE A N 1
ATOM 2795 C CA . ILE A 1 363 ? -15.070 11.691 19.260 1.00 96.56 363 ILE A CA 1
ATOM 2796 C C . ILE A 1 363 ? -14.729 12.576 20.464 1.00 96.56 363 ILE A C 1
ATOM 2798 O O . ILE A 1 363 ? -13.586 13.010 20.613 1.00 96.56 363 ILE A O 1
ATOM 2802 N N . VAL A 1 364 ? -15.711 12.855 21.323 1.00 96.00 364 VAL A N 1
ATOM 2803 C CA . VAL A 1 364 ? -15.564 13.673 22.541 1.00 96.00 364 VAL A CA 1
ATOM 2804 C C . VAL A 1 364 ? -16.204 13.016 23.761 1.00 96.00 364 VAL A C 1
ATOM 2806 O O . VAL A 1 364 ? -16.946 12.053 23.613 1.00 96.00 364 VAL A O 1
ATOM 2809 N N . GLY A 1 365 ? -15.943 13.529 24.968 1.00 95.56 365 GLY A N 1
ATOM 2810 C CA . GLY A 1 365 ? -16.552 13.006 26.194 1.00 95.56 365 GLY A CA 1
ATOM 2811 C C . GLY A 1 365 ? -17.947 13.580 26.442 1.00 95.56 365 GLY A C 1
ATOM 2812 O O . GLY A 1 365 ? -18.138 14.799 26.385 1.00 95.56 365 GLY A O 1
ATOM 2813 N N . TRP A 1 366 ? -18.922 12.722 26.744 1.00 95.19 366 TRP A N 1
ATOM 2814 C CA . TRP A 1 366 ? -20.286 13.112 27.111 1.00 95.19 366 TRP A CA 1
ATOM 2815 C C . TRP A 1 366 ? -20.943 12.107 28.075 1.00 95.19 366 TRP A C 1
ATOM 2817 O O . TRP A 1 366 ? -20.264 11.271 28.668 1.00 95.19 366 TRP A O 1
ATOM 2827 N N . ILE A 1 367 ? -22.262 12.211 28.279 1.00 92.88 367 ILE A N 1
ATOM 2828 C CA . ILE A 1 367 ? -23.037 11.294 29.133 1.00 92.88 367 ILE A CA 1
ATOM 2829 C C . ILE A 1 367 ? -23.334 9.963 28.429 1.00 92.88 367 ILE A C 1
ATOM 2831 O O . ILE A 1 367 ? -23.593 9.951 27.224 1.00 92.88 367 ILE A O 1
ATOM 2835 N N . ALA A 1 368 ? -23.375 8.859 29.186 1.00 89.75 368 ALA A N 1
ATOM 2836 C CA . ALA A 1 368 ? -23.644 7.508 28.667 1.00 89.75 368 ALA A CA 1
ATOM 2837 C C . ALA A 1 368 ? -24.991 7.384 27.939 1.00 89.75 368 ALA A C 1
ATOM 2839 O O . ALA A 1 368 ? -25.084 6.756 26.891 1.00 89.75 368 ALA A O 1
ATOM 2840 N N . GLY A 1 369 ? -26.040 8.008 28.485 1.00 82.62 369 GLY A N 1
ATOM 2841 C CA . GLY A 1 369 ? -27.408 7.874 27.977 1.00 82.62 369 GLY A CA 1
ATOM 2842 C C . GLY A 1 369 ? -27.716 8.675 26.707 1.00 82.62 369 GLY A C 1
ATOM 2843 O O . GLY A 1 369 ? -28.825 8.579 26.190 1.00 82.62 369 GLY A O 1
ATOM 2844 N N . ALA A 1 370 ? -26.785 9.484 26.194 1.00 87.00 370 ALA A N 1
ATOM 2845 C CA . ALA A 1 370 ? -27.014 10.193 24.937 1.00 87.00 370 ALA A CA 1
ATOM 2846 C C . ALA A 1 370 ? -26.902 9.217 23.758 1.00 87.00 370 ALA A C 1
ATOM 2848 O O . ALA A 1 370 ? -25.932 8.475 23.683 1.00 87.00 370 ALA A O 1
ATOM 2849 N N . GLY A 1 371 ? -27.840 9.250 22.804 1.00 87.56 371 GLY A N 1
ATOM 2850 C CA . GLY A 1 371 ? -27.857 8.300 21.676 1.00 87.56 371 GLY A CA 1
ATOM 2851 C C . GLY A 1 371 ? -26.561 8.267 20.852 1.00 87.56 371 GLY A C 1
ATOM 2852 O O . GLY A 1 371 ? -26.137 7.213 20.402 1.00 87.56 371 GLY A O 1
ATOM 2853 N N . ALA A 1 372 ? -25.869 9.401 20.719 1.00 91.81 372 ALA A N 1
ATOM 2854 C CA . ALA A 1 372 ? -24.570 9.484 20.041 1.00 91.81 372 ALA A CA 1
ATOM 2855 C C . ALA A 1 372 ? -23.365 9.036 20.900 1.00 91.81 372 ALA A C 1
ATOM 2857 O O . ALA A 1 372 ? -22.234 9.085 20.425 1.00 91.81 372 ALA A O 1
ATOM 2858 N N . SER A 1 373 ? -23.595 8.614 22.148 1.00 95.31 373 SER A N 1
ATOM 2859 C CA . SER A 1 373 ? -22.612 7.946 23.018 1.00 95.31 373 SER A CA 1
ATOM 2860 C C . SER A 1 373 ? -22.749 6.418 23.013 1.00 95.31 373 SER A C 1
ATOM 2862 O O . SER A 1 373 ? -22.075 5.736 23.784 1.00 95.31 373 SER A O 1
ATOM 2864 N N . GLN A 1 374 ? -23.670 5.890 22.206 1.00 95.25 374 GLN A N 1
ATOM 2865 C CA . GLN A 1 374 ? -24.045 4.484 22.186 1.00 95.25 374 GLN A CA 1
ATOM 2866 C C . GLN A 1 374 ? -23.437 3.781 20.973 1.00 95.25 374 GLN A C 1
ATOM 2868 O O . GLN A 1 374 ? -23.497 4.283 19.845 1.00 95.25 374 GLN A O 1
ATOM 2873 N N . TRP A 1 375 ? -22.884 2.598 21.212 1.00 97.06 375 TRP A N 1
ATOM 2874 C CA . TRP A 1 375 ? -22.074 1.856 20.258 1.00 97.06 375 TRP A CA 1
ATOM 2875 C C . TRP A 1 375 ? -22.453 0.379 20.230 1.00 97.06 375 TRP A C 1
ATOM 2877 O O . TRP A 1 375 ? -22.928 -0.178 21.216 1.00 97.06 375 TRP A O 1
ATOM 2887 N N . VAL A 1 376 ? -22.202 -0.247 19.092 1.00 96.19 376 VAL A N 1
ATOM 2888 C CA . VAL A 1 376 ? -22.294 -1.682 18.846 1.00 96.19 376 VAL A CA 1
ATOM 2889 C C . VAL A 1 376 ? -20.894 -2.169 18.493 1.00 96.19 376 VAL A C 1
ATOM 2891 O O . VAL A 1 376 ? -20.203 -1.549 17.684 1.00 96.19 376 VAL A O 1
ATOM 2894 N N . LEU A 1 377 ? -20.480 -3.283 19.091 1.00 95.88 377 LEU A N 1
ATOM 2895 C CA . LEU A 1 377 ? -19.219 -3.942 18.763 1.00 95.88 377 LEU A CA 1
ATOM 2896 C C . LEU A 1 377 ? -19.496 -5.042 17.740 1.00 95.88 377 LEU A C 1
ATOM 2898 O O . LEU A 1 377 ? -20.184 -6.016 18.048 1.00 95.88 377 LEU A O 1
ATOM 2902 N N . GLU A 1 378 ? -18.982 -4.884 16.525 1.00 95.62 378 GLU A N 1
ATOM 2903 C CA . GLU A 1 378 ? -19.115 -5.883 15.465 1.00 95.62 378 GLU A CA 1
ATOM 2904 C C . GLU A 1 378 ? -17.790 -6.641 15.317 1.00 95.62 378 GLU A C 1
ATOM 2906 O O . GLU A 1 378 ? -16.798 -6.023 14.927 1.00 95.62 378 GLU A O 1
ATOM 2911 N N . PRO A 1 379 ? -17.729 -7.941 15.663 1.00 95.62 379 PRO A N 1
ATOM 2912 C CA . PRO A 1 379 ? -16.489 -8.704 15.589 1.00 95.62 379 PRO A CA 1
ATOM 2913 C C . PRO A 1 379 ? -16.012 -8.854 14.141 1.00 95.62 379 PRO A C 1
ATOM 2915 O O . PRO A 1 379 ? -16.816 -9.021 13.222 1.00 95.62 379 PRO A O 1
ATOM 2918 N N . VAL A 1 380 ? -14.696 -8.829 13.959 1.00 97.25 380 VAL A N 1
ATOM 2919 C CA . VAL A 1 380 ? -13.999 -8.986 12.678 1.00 97.25 380 VAL A CA 1
ATOM 2920 C C . VAL A 1 380 ? -13.067 -10.186 12.780 1.00 97.25 380 VAL A C 1
ATOM 2922 O O . VAL A 1 380 ? -12.418 -10.388 13.805 1.00 97.25 380 VAL A O 1
ATOM 2925 N N . SER A 1 381 ? -13.024 -11.006 11.731 1.00 96.81 381 SER A N 1
ATOM 2926 C CA . SER A 1 381 ? -12.165 -12.192 11.708 1.00 96.81 381 SER A CA 1
ATOM 2927 C C . SER A 1 381 ? -10.682 -11.823 11.612 1.00 96.81 381 SER A C 1
ATOM 2929 O O . SER A 1 381 ? -10.329 -10.817 11.000 1.00 96.81 381 SER A O 1
ATOM 2931 N N . ASP A 1 382 ? -9.806 -12.664 12.163 1.00 95.62 382 ASP A N 1
ATOM 2932 C CA . ASP A 1 382 ? -8.353 -12.454 12.076 1.00 95.62 382 ASP A CA 1
ATOM 2933 C C . ASP A 1 382 ? -7.835 -12.490 10.626 1.00 95.62 382 ASP A C 1
ATOM 2935 O O . ASP A 1 382 ? -6.859 -11.816 10.313 1.00 95.62 382 ASP A O 1
ATOM 2939 N N . GLU A 1 383 ? -8.496 -13.241 9.735 1.00 96.00 383 GLU A N 1
ATOM 2940 C CA . GLU A 1 383 ? -8.174 -13.305 8.300 1.00 96.00 383 GLU A CA 1
ATOM 2941 C C . GLU A 1 383 ? -8.415 -11.952 7.618 1.00 96.00 383 GLU A C 1
ATOM 2943 O O . GLU A 1 383 ? -7.508 -11.405 6.997 1.00 96.00 383 GLU A O 1
ATOM 2948 N N . GLU A 1 384 ? -9.593 -11.360 7.823 1.00 95.31 384 GLU A N 1
ATOM 2949 C CA . GLU A 1 384 ? -9.932 -10.033 7.291 1.00 95.31 384 GLU A CA 1
ATOM 2950 C C . GLU A 1 384 ? -9.021 -8.936 7.863 1.00 95.31 384 GLU A C 1
ATOM 2952 O O . GLU A 1 384 ? -8.601 -8.031 7.144 1.00 95.31 384 GLU A O 1
ATOM 2957 N N . VAL A 1 385 ? -8.670 -9.020 9.152 1.00 95.56 385 VAL A N 1
ATOM 2958 C CA . VAL A 1 385 ? -7.712 -8.088 9.765 1.00 95.56 385 VAL A CA 1
ATOM 2959 C C . VAL A 1 385 ? -6.335 -8.215 9.117 1.00 95.56 385 VAL A C 1
ATOM 2961 O O . VAL A 1 385 ? -5.731 -7.191 8.815 1.00 95.56 385 VAL A O 1
ATOM 2964 N N . ALA A 1 386 ? -5.841 -9.435 8.885 1.00 93.94 386 ALA A N 1
ATOM 2965 C CA . ALA A 1 386 ? -4.541 -9.650 8.254 1.00 93.94 386 ALA A CA 1
ATOM 2966 C C . ALA A 1 386 ? -4.491 -9.070 6.831 1.00 93.94 386 ALA A C 1
ATOM 2968 O O . ALA A 1 386 ? -3.555 -8.341 6.511 1.00 93.94 386 ALA A O 1
ATOM 2969 N N . GLU A 1 387 ? -5.525 -9.307 6.015 1.00 92.31 387 GLU A N 1
ATOM 2970 C CA . GLU A 1 387 ? -5.624 -8.742 4.661 1.00 92.31 387 GLU A CA 1
ATOM 2971 C C . GLU A 1 387 ? -5.603 -7.205 4.669 1.00 92.31 387 GLU A C 1
ATOM 2973 O O . GLU A 1 387 ? -4.895 -6.579 3.876 1.00 92.31 387 GLU A O 1
ATOM 2978 N N . LEU A 1 388 ? -6.351 -6.585 5.588 1.00 92.06 388 LEU A N 1
ATOM 2979 C CA . LEU A 1 388 ? -6.413 -5.128 5.708 1.00 92.06 388 LEU A CA 1
ATOM 2980 C C . LEU A 1 388 ? -5.116 -4.532 6.259 1.00 92.06 388 LEU A C 1
ATOM 2982 O O . LEU A 1 388 ? -4.716 -3.456 5.823 1.00 92.06 388 LEU A O 1
ATOM 2986 N N . VAL A 1 389 ? -4.449 -5.206 7.197 1.00 91.06 389 VAL A N 1
ATOM 2987 C CA . VAL A 1 389 ? -3.137 -4.783 7.707 1.00 91.06 389 VAL A CA 1
ATOM 2988 C C . VAL A 1 389 ? -2.088 -4.830 6.599 1.00 91.06 389 VAL A C 1
ATOM 2990 O O . VAL A 1 389 ? -1.353 -3.856 6.446 1.00 91.06 389 VAL A O 1
ATOM 2993 N N . ASP A 1 390 ? -2.053 -5.896 5.796 1.00 87.94 390 ASP A N 1
ATOM 2994 C CA . ASP A 1 390 ? -1.117 -6.021 4.673 1.00 87.94 390 ASP A CA 1
ATOM 2995 C C . ASP A 1 390 ? -1.358 -4.931 3.617 1.00 87.94 390 ASP A C 1
ATOM 2997 O O . ASP A 1 390 ? -0.412 -4.283 3.165 1.00 87.94 390 ASP A O 1
ATOM 3001 N N . ALA A 1 391 ? -2.622 -4.667 3.270 1.00 83.75 391 ALA A N 1
ATOM 3002 C CA . ALA A 1 391 ? -2.982 -3.597 2.340 1.00 83.75 391 ALA A CA 1
ATOM 3003 C C . ALA A 1 391 ? -2.636 -2.197 2.879 1.00 83.75 391 ALA A C 1
ATOM 3005 O O . ALA A 1 391 ? -2.313 -1.293 2.107 1.00 83.75 391 ALA A O 1
ATOM 3006 N N . TYR A 1 392 ? -2.697 -2.013 4.199 1.00 84.81 392 TYR A N 1
ATOM 3007 C CA . TYR A 1 392 ? -2.457 -0.731 4.858 1.00 84.81 392 TYR A CA 1
ATOM 3008 C C . TYR A 1 392 ? -0.985 -0.501 5.234 1.00 84.81 392 TYR A C 1
ATOM 3010 O O . TYR A 1 392 ? -0.606 0.626 5.552 1.00 84.81 392 TYR A O 1
ATOM 3018 N N . ALA A 1 393 ? -0.136 -1.533 5.193 1.00 82.81 393 ALA A N 1
ATOM 3019 C CA . ALA A 1 393 ? 1.261 -1.445 5.615 1.00 82.81 393 ALA A CA 1
ATOM 3020 C C . ALA A 1 393 ? 2.049 -0.297 4.944 1.00 82.81 393 ALA A C 1
ATOM 3022 O O . ALA A 1 393 ? 2.725 0.425 5.679 1.00 82.81 393 ALA A O 1
ATOM 3023 N N . PRO A 1 394 ? 1.923 -0.034 3.623 1.00 81.88 394 PRO A N 1
ATOM 3024 C CA . PRO A 1 394 ? 2.570 1.122 3.001 1.00 81.88 394 PRO A CA 1
ATOM 3025 C C . PRO A 1 394 ? 2.034 2.455 3.535 1.00 81.88 394 PRO A C 1
ATOM 3027 O O . PRO A 1 394 ? 2.801 3.367 3.777 1.00 81.88 394 PRO A O 1
ATOM 3030 N N . ILE A 1 395 ? 0.730 2.572 3.795 1.00 82.25 395 ILE A N 1
ATOM 3031 C CA . ILE A 1 395 ? 0.119 3.818 4.292 1.00 82.25 395 ILE A CA 1
ATOM 3032 C C . ILE A 1 395 ? 0.593 4.137 5.720 1.00 82.25 395 ILE A C 1
ATOM 3034 O O . ILE A 1 395 ? 0.737 5.299 6.097 1.00 82.25 395 ILE A O 1
ATOM 3038 N N . LYS A 1 396 ? 0.843 3.103 6.530 1.00 79.62 396 LYS A N 1
ATOM 3039 C CA . LYS A 1 396 ? 1.391 3.245 7.886 1.00 79.62 396 LYS A CA 1
ATOM 3040 C C . LYS A 1 396 ? 2.850 3.719 7.882 1.00 79.62 396 LYS A C 1
ATOM 3042 O O . LYS A 1 396 ? 3.262 4.395 8.823 1.00 79.62 396 LYS A O 1
ATOM 3047 N N . ASP A 1 397 ? 3.612 3.360 6.854 1.00 84.62 397 ASP A N 1
ATOM 3048 C CA . ASP A 1 397 ? 5.015 3.727 6.678 1.00 84.62 397 ASP A CA 1
ATOM 3049 C C . ASP A 1 397 ? 5.168 4.668 5.477 1.00 84.62 397 ASP A C 1
ATOM 3051 O O . ASP A 1 397 ? 5.390 4.249 4.341 1.00 84.62 397 ASP A O 1
ATOM 3055 N N . HIS A 1 398 ? 5.047 5.967 5.745 1.00 83.94 398 HIS A N 1
ATOM 3056 C CA . HIS A 1 398 ? 5.107 7.000 4.716 1.00 83.94 398 HIS A CA 1
ATOM 3057 C C . HIS A 1 398 ? 6.385 6.932 3.857 1.00 83.94 398 HIS A C 1
ATOM 3059 O O . HIS A 1 398 ? 6.315 7.127 2.645 1.00 83.94 398 HIS A O 1
ATOM 3065 N N . GLU A 1 399 ? 7.544 6.601 4.442 1.00 86.69 399 GLU A N 1
ATOM 3066 C CA . GLU A 1 399 ? 8.796 6.468 3.680 1.00 86.69 399 GLU A CA 1
ATOM 3067 C C . GLU A 1 399 ? 8.724 5.292 2.693 1.00 86.69 399 GLU A C 1
ATOM 3069 O O . GLU A 1 399 ? 9.157 5.413 1.542 1.00 86.69 399 GLU A O 1
ATOM 3074 N N . LEU A 1 400 ? 8.131 4.170 3.115 1.00 87.50 400 LEU A N 1
ATOM 3075 C CA . LEU A 1 400 ? 7.892 3.019 2.246 1.00 87.50 400 LEU A CA 1
ATOM 3076 C C . LEU A 1 400 ? 6.914 3.358 1.115 1.00 87.50 400 LEU A C 1
ATOM 3078 O O . LEU A 1 400 ? 7.180 3.006 -0.036 1.00 87.50 400 LEU A O 1
ATOM 3082 N N . LEU A 1 401 ? 5.815 4.055 1.419 1.00 89.38 401 LEU A N 1
ATOM 3083 C CA . LEU A 1 401 ? 4.849 4.515 0.419 1.00 89.38 401 LEU A CA 1
ATOM 3084 C C . LEU A 1 401 ? 5.517 5.383 -0.652 1.00 89.38 401 LEU A C 1
ATOM 3086 O O . LEU A 1 401 ? 5.397 5.098 -1.848 1.00 89.38 401 LEU A O 1
ATOM 3090 N N . VAL A 1 402 ? 6.266 6.399 -0.224 1.00 91.38 402 VAL A N 1
ATOM 3091 C CA . VAL A 1 402 ? 6.982 7.301 -1.130 1.00 91.38 402 VAL A CA 1
ATOM 3092 C C . VAL A 1 402 ? 7.981 6.529 -1.992 1.00 91.38 402 VAL A C 1
ATOM 3094 O O . VAL A 1 402 ? 7.994 6.714 -3.210 1.00 91.38 402 VAL A O 1
ATOM 3097 N N . SER A 1 403 ? 8.759 5.613 -1.404 1.00 93.06 403 SER A N 1
ATOM 3098 C CA . SER A 1 403 ? 9.706 4.777 -2.154 1.00 93.06 403 SER A CA 1
ATOM 3099 C C . SER A 1 403 ? 8.999 3.924 -3.210 1.00 93.06 403 SER A C 1
ATOM 3101 O O . SER A 1 403 ? 9.402 3.928 -4.371 1.00 93.06 403 SER A O 1
ATOM 3103 N N . MET A 1 404 ? 7.921 3.227 -2.836 1.00 92.88 404 MET A N 1
ATOM 3104 C CA . MET A 1 404 ? 7.146 2.402 -3.768 1.00 92.88 404 MET A CA 1
ATOM 3105 C C . MET A 1 404 ? 6.571 3.229 -4.921 1.00 92.88 404 MET A C 1
ATOM 3107 O O . MET A 1 404 ? 6.512 2.756 -6.058 1.00 92.88 404 MET A O 1
ATOM 3111 N N . PHE A 1 405 ? 6.122 4.452 -4.640 1.00 95.06 405 PHE A N 1
ATOM 3112 C CA . PHE A 1 405 ? 5.551 5.329 -5.652 1.00 95.06 405 PHE A CA 1
ATOM 3113 C C . PHE A 1 405 ? 6.615 5.891 -6.603 1.00 95.06 405 PHE A C 1
ATOM 3115 O O . PHE A 1 405 ? 6.401 5.904 -7.816 1.00 95.06 405 PHE A O 1
ATOM 3122 N N . GLN A 1 406 ? 7.787 6.270 -6.087 1.00 95.56 406 GLN A N 1
ATOM 3123 C CA . GLN A 1 406 ? 8.928 6.699 -6.902 1.00 95.56 406 GLN A CA 1
ATOM 3124 C C . GLN A 1 406 ? 9.453 5.575 -7.805 1.00 95.56 406 GLN A C 1
ATOM 3126 O O . GLN A 1 406 ? 9.711 5.815 -8.987 1.00 95.56 406 GLN A O 1
ATOM 3131 N N . ASP A 1 407 ? 9.543 4.345 -7.291 1.00 97.06 407 ASP A N 1
ATOM 3132 C CA . ASP A 1 407 ? 9.929 3.175 -8.087 1.00 97.06 407 ASP A CA 1
ATOM 3133 C C . ASP A 1 407 ? 8.939 2.933 -9.236 1.00 97.06 407 ASP A C 1
ATOM 3135 O O . ASP A 1 407 ? 9.344 2.674 -10.371 1.00 97.06 407 ASP A O 1
ATOM 3139 N N . LEU A 1 408 ? 7.637 3.087 -8.970 1.00 97.56 408 LEU A N 1
ATOM 3140 C CA . LEU A 1 408 ? 6.591 2.945 -9.981 1.00 97.56 408 LEU A CA 1
ATOM 3141 C C . LEU A 1 408 ? 6.668 4.037 -11.064 1.00 97.56 408 LEU A C 1
ATOM 3143 O O . LEU A 1 408 ? 6.454 3.748 -12.244 1.00 97.56 408 LEU A O 1
ATOM 3147 N N . ILE A 1 409 ? 6.996 5.277 -10.685 1.00 97.62 409 ILE A N 1
ATOM 3148 C CA . ILE A 1 409 ? 7.256 6.379 -11.626 1.00 97.62 409 ILE A CA 1
ATOM 3149 C C . ILE A 1 409 ? 8.435 6.022 -12.538 1.00 97.62 409 ILE A C 1
ATOM 3151 O O . ILE A 1 409 ? 8.296 6.096 -13.760 1.00 97.62 409 ILE A O 1
ATOM 3155 N N . ALA A 1 410 ? 9.557 5.577 -11.969 1.00 97.06 410 ALA A N 1
ATOM 3156 C CA . ALA A 1 410 ? 10.737 5.185 -12.740 1.00 97.06 410 ALA A CA 1
ATOM 3157 C C . ALA A 1 410 ? 10.447 3.995 -13.676 1.00 97.06 410 ALA A C 1
ATOM 3159 O O . ALA A 1 410 ? 10.887 3.968 -14.827 1.00 97.06 410 ALA A O 1
ATOM 3160 N N . GLU A 1 411 ? 9.661 3.020 -13.213 1.00 97.75 411 GLU A N 1
ATOM 3161 C CA . GLU A 1 411 ? 9.229 1.876 -14.017 1.00 97.75 411 GLU A CA 1
ATOM 3162 C C . GLU A 1 411 ? 8.342 2.303 -15.198 1.00 97.75 411 GLU A C 1
ATOM 3164 O O . GLU A 1 411 ? 8.497 1.787 -16.311 1.00 97.75 411 GLU A O 1
ATOM 3169 N N . ALA A 1 412 ? 7.437 3.262 -14.980 1.00 97.62 412 ALA A N 1
ATOM 3170 C CA . ALA A 1 412 ? 6.611 3.832 -16.038 1.00 97.62 412 ALA A CA 1
ATOM 3171 C C . ALA A 1 412 ? 7.448 4.610 -17.061 1.00 97.62 412 ALA A C 1
ATOM 3173 O O . ALA A 1 412 ? 7.269 4.417 -18.264 1.00 97.62 412 ALA A O 1
ATOM 3174 N N . GLU A 1 413 ? 8.403 5.426 -16.615 1.00 95.62 413 GLU A N 1
ATOM 3175 C CA . GLU A 1 413 ? 9.333 6.134 -17.502 1.00 95.62 413 GLU A CA 1
ATOM 3176 C C . GLU A 1 413 ? 10.156 5.169 -18.362 1.00 95.62 413 GLU A C 1
ATOM 3178 O O . GLU A 1 413 ? 10.273 5.374 -19.572 1.00 95.62 413 GLU A O 1
ATOM 3183 N N . ALA A 1 414 ? 10.664 4.085 -17.769 1.00 93.44 414 ALA A N 1
ATOM 3184 C CA . ALA A 1 414 ? 11.408 3.059 -18.491 1.00 93.44 414 ALA A CA 1
ATOM 3185 C C . ALA A 1 414 ? 10.542 2.343 -19.543 1.00 93.44 414 ALA A C 1
ATOM 3187 O O . ALA A 1 414 ? 10.992 2.130 -20.669 1.00 93.44 414 ALA A O 1
ATOM 3188 N N . ALA A 1 415 ? 9.287 2.015 -19.214 1.00 95.12 415 ALA A N 1
ATOM 3189 C CA . ALA A 1 415 ? 8.356 1.400 -20.163 1.00 95.12 415 ALA A CA 1
ATOM 3190 C C . ALA A 1 415 ? 8.010 2.344 -21.330 1.00 95.12 415 ALA A C 1
ATOM 3192 O O . ALA A 1 415 ? 7.966 1.915 -22.484 1.00 95.12 415 ALA A O 1
ATOM 3193 N N . ILE A 1 416 ? 7.809 3.637 -21.051 1.00 94.50 416 ILE A N 1
ATOM 3194 C CA . ILE A 1 416 ? 7.594 4.661 -22.084 1.00 94.50 416 ILE A CA 1
ATOM 3195 C C . ILE A 1 416 ? 8.835 4.793 -22.972 1.00 94.50 416 ILE A C 1
ATOM 3197 O O . ILE A 1 416 ? 8.708 4.847 -24.195 1.00 94.50 416 ILE A O 1
ATOM 3201 N N . ALA A 1 417 ? 10.032 4.831 -22.380 1.00 88.94 417 ALA A N 1
ATOM 3202 C CA . ALA A 1 417 ? 11.287 4.896 -23.123 1.00 88.94 417 ALA A CA 1
ATOM 3203 C C . ALA A 1 417 ? 11.468 3.676 -24.036 1.00 88.94 417 ALA A C 1
ATOM 3205 O O . ALA A 1 417 ? 11.857 3.840 -25.191 1.00 88.94 417 ALA A O 1
ATOM 3206 N N . GLN A 1 418 ? 11.112 2.478 -23.559 1.00 89.12 418 GLN A N 1
ATOM 3207 C CA . GLN A 1 418 ? 11.089 1.274 -24.385 1.00 89.12 418 GLN A CA 1
ATOM 3208 C C . GLN A 1 418 ? 10.139 1.444 -25.575 1.00 89.12 418 GLN A C 1
ATOM 3210 O O . GLN A 1 418 ? 10.571 1.266 -26.700 1.00 89.12 418 GLN A O 1
ATOM 3215 N N . ALA A 1 419 ? 8.893 1.875 -25.362 1.00 91.50 419 ALA A N 1
ATOM 3216 C CA . ALA A 1 419 ? 7.916 2.037 -26.444 1.00 91.50 419 ALA A CA 1
ATOM 3217 C C . ALA A 1 419 ? 8.295 3.095 -27.493 1.00 91.50 419 ALA A C 1
ATOM 3219 O O . ALA A 1 419 ? 7.775 3.083 -28.610 1.00 91.50 419 ALA A O 1
ATOM 3220 N N . LYS A 1 420 ? 9.159 4.055 -27.157 1.00 87.06 420 LYS A N 1
ATOM 3221 C CA . LYS A 1 420 ? 9.675 4.985 -28.165 1.00 87.06 420 LYS A CA 1
ATOM 3222 C C . LYS A 1 420 ? 10.556 4.257 -29.183 1.00 87.06 420 LYS A C 1
ATOM 3224 O O . LYS A 1 420 ? 10.515 4.606 -30.350 1.00 87.06 420 LYS A O 1
ATOM 3229 N N . ASP A 1 421 ? 11.250 3.182 -28.801 1.00 73.81 421 ASP A N 1
ATOM 3230 C CA . ASP A 1 421 ? 12.023 2.318 -29.711 1.00 73.81 421 ASP A CA 1
ATOM 3231 C C . ASP A 1 421 ? 13.060 3.057 -30.587 1.00 73.81 421 ASP A C 1
ATOM 3233 O O . ASP A 1 421 ? 13.547 2.513 -31.583 1.00 73.81 421 ASP A O 1
ATOM 3237 N N . ASP A 1 422 ? 13.447 4.280 -30.211 1.00 72.19 422 ASP A N 1
ATOM 3238 C CA . ASP A 1 422 ? 14.255 5.191 -31.036 1.00 72.19 422 ASP A CA 1
ATOM 3239 C C . ASP A 1 422 ? 15.610 4.568 -31.442 1.00 72.19 422 ASP A C 1
ATOM 3241 O O . ASP A 1 422 ? 16.172 4.856 -32.495 1.00 72.19 422 ASP A O 1
ATOM 3245 N N . GLN A 1 423 ? 16.125 3.617 -30.663 1.00 70.25 423 GLN A N 1
ATOM 3246 C CA . GLN A 1 423 ? 17.372 2.906 -30.965 1.00 70.25 423 GLN A CA 1
ATOM 3247 C C . GLN A 1 423 ? 17.321 1.985 -32.203 1.00 70.25 423 GLN A C 1
ATOM 3249 O O . GLN A 1 423 ? 18.377 1.624 -32.726 1.00 70.25 423 GLN A O 1
ATOM 3254 N N . TYR A 1 424 ? 16.136 1.579 -32.673 1.00 72.38 424 TYR A N 1
ATOM 3255 C CA . TYR A 1 424 ? 15.992 0.586 -33.754 1.00 72.38 424 TYR A CA 1
ATOM 3256 C C . TYR A 1 424 ? 15.518 1.169 -35.080 1.00 72.38 424 TYR A C 1
ATOM 3258 O O . TYR A 1 424 ? 15.753 0.577 -36.135 1.00 72.38 424 TYR A O 1
ATOM 3266 N N . ILE A 1 425 ? 14.847 2.314 -35.026 1.00 73.94 425 ILE A N 1
ATOM 3267 C CA . ILE A 1 425 ? 14.227 2.963 -36.183 1.00 73.94 425 ILE A CA 1
ATOM 3268 C C . ILE A 1 425 ? 14.822 4.347 -36.440 1.00 73.94 425 ILE A C 1
ATOM 3270 O O . ILE A 1 425 ? 14.191 5.185 -37.069 1.00 73.94 425 ILE A O 1
ATOM 3274 N N . THR A 1 426 ? 16.036 4.610 -35.958 1.00 77.25 426 THR A N 1
ATOM 3275 C CA . THR A 1 426 ? 16.763 5.840 -36.275 1.00 77.25 426 THR A CA 1
ATOM 3276 C C . THR A 1 426 ? 17.600 5.680 -37.536 1.00 77.25 426 THR A C 1
ATOM 3278 O O . THR A 1 426 ? 18.389 4.746 -37.691 1.00 77.25 426 THR A O 1
ATOM 3281 N N . GLU A 1 427 ? 17.461 6.645 -38.436 1.00 81.31 427 GLU A N 1
ATOM 3282 C CA . GLU A 1 427 ? 18.375 6.852 -39.551 1.00 81.31 427 GLU A CA 1
ATOM 3283 C C . GLU A 1 427 ? 19.282 8.047 -39.274 1.00 81.31 427 GLU A C 1
ATOM 3285 O O . GLU A 1 427 ? 18.934 8.979 -38.549 1.00 81.31 427 GLU A O 1
ATOM 3290 N N . ARG A 1 428 ? 20.485 7.996 -39.847 1.00 86.06 428 ARG A N 1
ATOM 3291 C CA . ARG A 1 428 ? 21.462 9.078 -39.751 1.00 86.06 428 ARG A CA 1
ATOM 3292 C C . ARG A 1 428 ? 21.253 10.041 -40.906 1.00 86.06 428 ARG A C 1
ATOM 3294 O O . ARG A 1 428 ? 21.150 9.612 -42.056 1.00 86.06 428 ARG A O 1
ATOM 3301 N N . SER A 1 429 ? 21.277 11.333 -40.605 1.00 85.94 429 SER A N 1
ATOM 3302 C CA . SER A 1 429 ? 21.372 12.385 -41.612 1.00 85.94 429 SER A CA 1
ATOM 3303 C C . SER A 1 429 ? 22.652 12.255 -42.453 1.00 85.94 429 SER A C 1
ATOM 3305 O O . SER A 1 429 ? 23.536 11.436 -42.190 1.00 85.94 429 SER A O 1
ATOM 3307 N N . ALA A 1 430 ? 22.820 13.140 -43.438 1.00 87.38 430 ALA A N 1
ATOM 3308 C CA . ALA A 1 430 ? 24.166 13.437 -43.922 1.00 87.38 430 ALA A CA 1
ATOM 3309 C C . ALA A 1 430 ? 25.038 13.945 -42.755 1.00 87.38 430 ALA A C 1
ATOM 3311 O O . ALA A 1 430 ? 24.516 14.542 -41.810 1.00 87.38 430 ALA A O 1
ATOM 3312 N N . GLY A 1 431 ? 26.351 13.708 -42.821 1.00 91.88 431 GLY A N 1
ATOM 3313 C CA . GLY A 1 431 ? 27.285 14.182 -41.798 1.00 91.88 431 GLY A CA 1
ATOM 3314 C C . GLY A 1 431 ? 27.167 15.693 -41.583 1.00 91.88 431 GLY A C 1
ATOM 3315 O O . GLY A 1 431 ? 27.194 16.457 -42.549 1.00 91.88 431 GLY A O 1
ATOM 3316 N N . LEU A 1 432 ? 27.017 16.111 -40.325 1.00 95.00 432 LEU A N 1
ATOM 3317 C CA . LEU A 1 432 ? 26.826 17.516 -39.944 1.00 95.00 432 LEU A CA 1
ATOM 3318 C C . LEU A 1 432 ? 28.115 18.336 -40.096 1.00 95.00 432 LEU A C 1
ATOM 3320 O O . LEU A 1 432 ? 28.074 19.550 -40.295 1.00 95.00 432 LEU A O 1
ATOM 3324 N N . ILE A 1 433 ? 29.270 17.676 -40.023 1.00 96.31 433 ILE A N 1
ATOM 3325 C CA . ILE A 1 433 ? 30.581 18.275 -40.247 1.00 96.31 433 ILE A CA 1
ATOM 3326 C C . ILE A 1 433 ? 30.929 18.120 -41.725 1.00 96.31 433 ILE A C 1
ATOM 3328 O O . ILE A 1 433 ? 31.161 17.015 -42.220 1.00 96.31 433 ILE A O 1
ATOM 3332 N N . THR A 1 434 ? 30.957 19.244 -42.431 1.00 94.62 434 THR A N 1
ATOM 3333 C CA . THR A 1 434 ? 31.114 19.309 -43.892 1.00 94.62 434 THR A CA 1
ATOM 3334 C C . THR A 1 434 ? 32.471 19.859 -44.326 1.00 94.62 434 THR A C 1
ATOM 3336 O O . THR A 1 434 ? 32.845 19.707 -45.488 1.00 94.62 434 THR A O 1
ATOM 3339 N N . SER A 1 435 ? 33.224 20.472 -43.407 1.00 95.56 435 SER A N 1
ATOM 3340 C CA . SER A 1 435 ? 34.577 20.977 -43.644 1.00 95.56 435 SER A CA 1
ATOM 3341 C C . SER A 1 435 ? 35.481 20.738 -42.437 1.00 95.56 435 SER A C 1
ATOM 3343 O O . SER A 1 435 ? 35.048 20.848 -41.291 1.00 95.56 435 SER A O 1
ATOM 3345 N N . THR A 1 436 ? 36.762 20.474 -42.693 1.00 95.38 436 THR A N 1
ATOM 3346 C CA . THR A 1 436 ? 37.800 20.365 -41.658 1.00 95.38 436 THR A CA 1
ATOM 3347 C C . THR A 1 436 ? 38.066 21.698 -40.956 1.00 95.38 436 THR A C 1
ATOM 3349 O O . THR A 1 436 ? 38.492 21.699 -39.806 1.00 95.38 436 THR A O 1
ATOM 3352 N N . ASP A 1 437 ? 37.729 22.826 -41.594 1.00 96.31 437 ASP A N 1
ATOM 3353 C CA . ASP A 1 437 ? 37.830 24.174 -41.009 1.00 96.31 437 ASP A CA 1
ATOM 3354 C C . ASP A 1 437 ? 36.879 24.386 -39.817 1.00 96.31 437 ASP A C 1
ATOM 3356 O O . ASP A 1 437 ? 37.023 25.353 -39.072 1.00 96.31 437 ASP A O 1
ATOM 3360 N N . GLN A 1 438 ? 35.895 23.498 -39.631 1.00 97.19 438 GLN A N 1
ATOM 3361 C CA . GLN A 1 438 ? 35.008 23.525 -38.466 1.00 97.19 438 GLN A CA 1
ATOM 3362 C C . GLN A 1 438 ? 35.719 23.080 -37.185 1.00 97.19 438 GLN A C 1
ATOM 3364 O O . GLN A 1 438 ? 35.238 23.386 -36.096 1.00 97.19 438 GLN A O 1
ATOM 3369 N N . PHE A 1 439 ? 36.839 22.361 -37.297 1.00 97.81 439 PHE A N 1
ATOM 3370 C CA . PHE A 1 439 ? 37.587 21.888 -36.143 1.00 97.81 439 PHE A CA 1
ATOM 3371 C C . PHE A 1 439 ? 38.605 22.918 -35.663 1.00 97.81 439 PHE A C 1
ATOM 3373 O O . PHE A 1 439 ? 39.323 23.544 -36.442 1.00 97.81 439 PHE A O 1
ATOM 3380 N N . SER A 1 440 ? 38.751 23.013 -34.347 1.00 96.19 440 SER A N 1
ATOM 3381 C CA . SER A 1 440 ? 39.898 23.672 -33.728 1.00 96.19 440 SER A CA 1
ATOM 3382 C C . SER A 1 440 ? 40.272 22.971 -32.429 1.00 96.19 440 SER A C 1
ATOM 3384 O O . SER A 1 440 ? 39.445 22.327 -31.795 1.00 96.19 440 SER A O 1
ATOM 3386 N N . SER A 1 441 ? 41.531 23.054 -32.016 1.00 95.94 441 SER A N 1
ATOM 3387 C CA . SER A 1 441 ? 41.939 22.596 -30.688 1.00 95.94 441 SER A CA 1
ATOM 3388 C C . SER A 1 441 ? 43.231 23.291 -30.282 1.00 95.94 441 SER A C 1
ATOM 3390 O O . SER A 1 441 ? 44.186 23.266 -31.069 1.00 95.94 441 SER A O 1
ATOM 3392 N N . PRO A 1 442 ? 43.313 23.843 -29.057 1.00 94.44 442 PRO A N 1
ATOM 3393 C CA . PRO A 1 442 ? 44.566 24.378 -28.531 1.00 94.44 442 PRO A CA 1
ATOM 3394 C C . PRO A 1 442 ? 45.593 23.273 -28.229 1.00 94.44 442 PRO A C 1
ATOM 3396 O O . PRO A 1 442 ? 46.757 23.574 -27.979 1.00 94.44 442 PRO A O 1
ATOM 3399 N N . PHE A 1 443 ? 45.184 22.001 -28.288 1.00 95.62 443 PHE A N 1
ATOM 3400 C CA . PHE A 1 443 ? 46.017 20.843 -27.981 1.00 95.62 443 PHE A CA 1
ATOM 3401 C C . PHE A 1 443 ? 46.418 20.043 -29.218 1.00 95.62 443 PHE A C 1
ATOM 3403 O O . PHE A 1 443 ? 46.918 18.942 -29.055 1.00 95.62 443 PHE A O 1
ATOM 3410 N N . THR A 1 444 ? 46.212 20.525 -30.445 1.00 96.12 444 THR A N 1
ATOM 3411 C CA . THR A 1 444 ? 46.659 19.789 -31.647 1.00 96.12 444 THR A CA 1
ATOM 3412 C C . THR A 1 444 ? 48.179 19.579 -31.621 1.00 96.12 444 THR A C 1
ATOM 3414 O O . THR A 1 444 ? 48.921 20.540 -31.403 1.00 96.12 444 THR A O 1
ATOM 3417 N N . ASP A 1 445 ? 48.661 18.346 -31.831 1.00 94.62 445 ASP A N 1
ATOM 3418 C CA . ASP A 1 445 ? 50.107 18.095 -31.894 1.00 94.62 445 ASP A CA 1
ATOM 3419 C C . ASP A 1 445 ? 50.721 18.792 -33.125 1.00 94.62 445 ASP A C 1
ATOM 3421 O O . ASP A 1 445 ? 50.209 18.656 -34.235 1.00 94.62 445 ASP A O 1
ATOM 3425 N N . PRO A 1 446 ? 51.824 19.544 -32.969 1.00 90.88 446 PRO A N 1
ATOM 3426 C CA . PRO A 1 446 ? 52.404 20.310 -34.070 1.00 90.88 446 PRO A CA 1
ATOM 3427 C C . PRO A 1 446 ? 53.142 19.462 -35.118 1.00 90.88 446 PRO A C 1
ATOM 3429 O O . PRO A 1 446 ? 53.470 19.981 -36.186 1.00 90.88 446 PRO A O 1
ATOM 3432 N N . GLU A 1 447 ? 53.463 18.198 -34.829 1.00 89.62 447 GLU A N 1
ATOM 3433 C CA . GLU A 1 447 ? 54.222 17.324 -35.737 1.00 89.62 447 GLU A CA 1
ATOM 3434 C C . GLU A 1 447 ? 53.513 15.989 -36.023 1.00 89.62 447 GLU A C 1
ATOM 3436 O O . GLU A 1 447 ? 53.947 15.258 -36.917 1.00 89.62 447 GLU A O 1
ATOM 3441 N N . GLU A 1 448 ? 52.455 15.645 -35.283 1.00 87.12 448 GLU A N 1
ATOM 3442 C CA . GLU A 1 448 ? 51.780 14.355 -35.389 1.00 87.12 448 GLU A CA 1
ATOM 3443 C C . GLU A 1 448 ? 50.261 14.493 -35.564 1.00 87.12 448 GLU A C 1
ATOM 3445 O O . GLU A 1 448 ? 49.494 14.531 -34.609 1.00 87.12 448 GLU A O 1
ATOM 3450 N N . GLY A 1 449 ? 49.823 14.471 -36.823 1.00 86.12 449 GLY A N 1
ATOM 3451 C CA . GLY A 1 449 ? 48.408 14.534 -37.180 1.00 86.12 449 GLY A CA 1
ATOM 3452 C C . GLY A 1 449 ? 47.851 15.959 -37.241 1.00 86.12 449 GLY A C 1
ATOM 3453 O O . GLY A 1 449 ? 48.361 16.883 -36.618 1.00 86.12 449 GLY A O 1
ATOM 3454 N N . SER A 1 450 ? 46.802 16.150 -38.036 1.00 93.31 450 SER A N 1
ATOM 3455 C CA . SER A 1 450 ? 46.097 17.426 -38.186 1.00 93.31 450 SER A CA 1
ATOM 3456 C C . SER A 1 450 ? 44.621 17.181 -38.492 1.00 93.31 450 SER A C 1
ATOM 3458 O O . SER A 1 450 ? 44.218 16.068 -38.834 1.00 93.31 450 SER A O 1
ATOM 3460 N N . PHE A 1 451 ? 43.805 18.231 -38.395 1.00 96.12 451 PHE A N 1
ATOM 3461 C CA . PHE A 1 451 ? 42.402 18.151 -38.799 1.00 96.12 451 PHE A CA 1
ATOM 3462 C C . PHE A 1 451 ? 42.201 18.083 -40.322 1.00 96.12 451 PHE A C 1
ATOM 3464 O O . PHE A 1 451 ? 41.106 17.750 -40.752 1.00 96.12 451 PHE A O 1
ATOM 3471 N N . ASP A 1 452 ? 43.223 18.310 -41.155 1.00 92.69 452 ASP A N 1
ATOM 3472 C CA . ASP A 1 452 ? 43.074 18.446 -42.621 1.00 92.69 452 ASP A CA 1
ATOM 3473 C C . ASP A 1 452 ? 42.484 17.207 -43.316 1.00 92.69 452 ASP A C 1
ATOM 3475 O O . ASP A 1 452 ? 42.006 17.285 -44.448 1.00 92.69 452 ASP A O 1
ATOM 3479 N N . TYR A 1 453 ? 42.521 16.054 -42.648 1.00 86.38 453 TYR A N 1
ATOM 3480 C CA . TYR A 1 453 ? 42.100 14.775 -43.207 1.00 86.38 453 TYR A CA 1
ATOM 3481 C C . TYR A 1 453 ? 41.069 14.042 -42.345 1.00 86.38 453 TYR A C 1
ATOM 3483 O O . TYR A 1 453 ? 40.727 12.909 -42.662 1.00 86.38 453 TYR A O 1
ATOM 3491 N N . VAL A 1 454 ? 40.513 14.657 -41.292 1.00 92.00 454 VAL A N 1
ATOM 3492 C CA . VAL A 1 454 ? 39.609 13.942 -40.363 1.00 92.00 454 VAL A CA 1
ATOM 3493 C C . VAL A 1 454 ? 38.210 13.652 -40.919 1.00 92.00 454 VAL A C 1
ATOM 3495 O O . VAL A 1 454 ? 37.333 13.201 -40.188 1.00 92.00 454 VAL A O 1
ATOM 3498 N N . LEU A 1 455 ? 37.995 13.898 -42.211 1.00 91.56 455 LEU A N 1
ATOM 3499 C CA . LEU A 1 455 ? 36.781 13.560 -42.957 1.00 91.56 455 LEU A CA 1
ATOM 3500 C C . LEU A 1 455 ? 37.066 12.605 -44.138 1.00 91.56 455 LEU A C 1
ATOM 3502 O O . LEU A 1 455 ? 36.175 12.360 -44.946 1.00 91.56 455 LEU A O 1
ATOM 3506 N N . SER A 1 456 ? 38.296 12.088 -44.273 1.00 83.69 456 SER A N 1
ATOM 3507 C CA . SER A 1 456 ? 38.734 11.264 -45.416 1.00 83.69 456 SER A CA 1
ATOM 3508 C C . SER A 1 456 ? 38.327 9.784 -45.337 1.00 83.69 456 SER A C 1
ATOM 3510 O O . SER A 1 456 ? 38.458 9.077 -46.333 1.00 83.69 456 SER A O 1
ATOM 3512 N N . ASP A 1 457 ? 37.874 9.317 -44.166 1.00 84.88 457 ASP A N 1
ATOM 3513 C CA . ASP A 1 457 ? 37.662 7.899 -43.821 1.00 84.88 457 ASP A CA 1
ATOM 3514 C C . ASP A 1 457 ? 38.917 7.000 -43.965 1.00 84.88 457 ASP A C 1
ATOM 3516 O O . ASP A 1 457 ? 38.827 5.772 -43.994 1.00 84.88 457 ASP A O 1
ATOM 3520 N N . ASP A 1 458 ? 40.119 7.590 -43.999 1.00 88.19 458 ASP A N 1
ATOM 3521 C CA . ASP A 1 458 ? 41.399 6.876 -44.083 1.00 88.19 458 ASP A CA 1
ATOM 3522 C C . ASP A 1 458 ? 42.076 6.766 -42.704 1.00 88.19 458 ASP A C 1
ATOM 3524 O O . ASP A 1 458 ? 42.517 7.760 -42.128 1.00 88.19 458 ASP A O 1
ATOM 3528 N N . ALA A 1 459 ? 42.236 5.536 -42.193 1.00 89.88 459 ALA A N 1
ATOM 3529 C CA . ALA A 1 459 ? 42.871 5.244 -40.899 1.00 89.88 459 ALA A CA 1
ATOM 3530 C C . ALA A 1 459 ? 44.361 5.647 -40.801 1.00 89.88 459 ALA A C 1
ATOM 3532 O O . ALA A 1 459 ? 44.927 5.644 -39.699 1.00 89.88 459 ALA A O 1
ATOM 3533 N N . SER A 1 460 ? 45.011 5.950 -41.929 1.00 89.88 460 SER A N 1
ATOM 3534 C CA . SER A 1 460 ? 46.404 6.404 -41.997 1.00 89.88 460 SER A CA 1
ATOM 3535 C C . SER A 1 460 ? 46.562 7.919 -41.828 1.00 89.88 460 SER A C 1
ATOM 3537 O O . SER A 1 460 ? 47.649 8.384 -41.472 1.00 89.88 460 SER A O 1
ATOM 3539 N N . THR A 1 461 ? 45.479 8.678 -42.001 1.00 91.12 461 THR A N 1
ATOM 3540 C CA . THR A 1 461 ? 45.419 10.124 -41.772 1.00 91.12 461 THR A CA 1
ATOM 3541 C C . THR A 1 461 ? 44.622 10.411 -40.506 1.00 91.12 461 THR A C 1
ATOM 3543 O O . THR A 1 461 ? 43.584 9.799 -40.289 1.00 91.12 461 THR A O 1
ATOM 3546 N N . PHE A 1 462 ? 45.113 11.275 -39.620 1.00 94.88 462 PHE A N 1
ATOM 3547 C CA . PHE A 1 462 ? 44.528 11.418 -38.286 1.00 94.88 462 PHE A CA 1
ATOM 3548 C C . PHE A 1 462 ? 44.829 12.775 -37.658 1.00 94.88 462 PHE A C 1
ATOM 3550 O O . PHE A 1 462 ? 45.803 13.431 -38.026 1.00 94.88 462 PHE A O 1
ATOM 3557 N N . TRP A 1 463 ? 44.030 13.135 -36.657 1.00 96.94 463 TRP A N 1
ATOM 3558 C CA . TRP A 1 463 ? 44.345 14.167 -35.675 1.00 96.94 463 TRP A CA 1
ATOM 3559 C C . TRP A 1 463 ? 44.797 13.518 -34.362 1.00 96.94 463 TRP A C 1
ATOM 3561 O O . TRP A 1 463 ? 44.316 12.441 -33.997 1.00 96.94 463 TRP A O 1
ATOM 3571 N N . HIS A 1 464 ? 45.714 14.170 -33.650 1.00 95.56 464 HIS A N 1
ATOM 3572 C CA . HIS A 1 464 ? 46.182 13.751 -32.332 1.00 95.56 464 HIS A CA 1
ATOM 3573 C C . HIS A 1 464 ? 46.289 14.972 -31.413 1.00 95.56 464 HIS A C 1
ATOM 3575 O O . HIS A 1 464 ? 46.872 15.991 -31.792 1.00 95.56 464 HIS A O 1
ATOM 3581 N N . SER A 1 465 ? 45.787 14.869 -30.181 1.00 95.75 465 SER A N 1
ATOM 3582 C CA . SER A 1 465 ? 46.085 15.873 -29.155 1.00 95.75 465 SER A CA 1
ATOM 3583 C C . SER A 1 465 ? 47.513 15.673 -28.641 1.00 95.75 465 SER A C 1
ATOM 3585 O O . SER A 1 465 ? 47.872 14.544 -28.326 1.00 95.75 465 SER A O 1
ATOM 3587 N N . THR A 1 466 ? 48.318 16.716 -28.508 1.00 94.69 466 THR A N 1
ATOM 3588 C CA . THR A 1 466 ? 49.725 16.670 -28.094 1.00 94.69 466 THR A CA 1
ATOM 3589 C C . THR A 1 466 ? 49.979 15.718 -26.925 1.00 94.69 466 THR A C 1
ATOM 3591 O O . THR A 1 466 ? 49.404 15.846 -25.852 1.00 94.69 466 THR A O 1
ATOM 3594 N N . TRP A 1 467 ? 50.873 14.752 -27.113 1.00 91.44 467 TRP A N 1
ATOM 3595 C CA . TRP A 1 467 ? 51.343 13.867 -26.036 1.00 91.44 467 TRP A CA 1
ATOM 3596 C C . TRP A 1 467 ? 52.699 14.323 -25.477 1.00 91.44 467 TRP A C 1
ATOM 3598 O O . TRP A 1 467 ? 53.233 13.748 -24.526 1.00 91.44 467 TRP A O 1
ATOM 3608 N N . ARG A 1 468 ? 53.281 15.378 -26.062 1.00 88.50 468 ARG A N 1
ATOM 3609 C CA . ARG A 1 468 ? 54.656 15.842 -25.800 1.00 88.50 468 ARG A CA 1
ATOM 3610 C C . ARG A 1 468 ? 54.862 16.380 -24.390 1.00 88.50 468 ARG A C 1
ATOM 3612 O O . ARG A 1 468 ? 55.998 16.483 -23.933 1.00 88.50 468 ARG A O 1
ATOM 3619 N N . GLU A 1 469 ? 53.773 16.704 -23.706 1.00 86.94 469 GLU A N 1
ATOM 3620 C CA . GLU A 1 469 ? 53.769 17.174 -22.322 1.00 86.94 469 GLU A CA 1
ATOM 3621 C C . GLU A 1 469 ? 53.570 16.043 -21.298 1.00 86.94 469 GLU A C 1
ATOM 3623 O O . GLU A 1 469 ? 53.425 16.318 -20.107 1.00 86.94 469 GLU A O 1
ATOM 3628 N N . GLY A 1 470 ? 53.609 14.783 -21.745 1.00 90.19 470 GLY A N 1
ATOM 3629 C CA . GLY A 1 470 ? 53.374 13.605 -20.914 1.00 90.19 470 GLY A CA 1
ATOM 3630 C C . GLY A 1 470 ? 51.890 13.308 -20.704 1.00 90.19 470 GLY A C 1
ATOM 3631 O O . GLY A 1 470 ? 51.025 13.922 -21.327 1.00 90.19 470 GLY A O 1
ATOM 3632 N N . ASP A 1 471 ? 51.617 12.337 -19.832 1.00 92.44 471 ASP A N 1
ATOM 3633 C CA . ASP A 1 471 ? 50.256 11.924 -19.480 1.00 92.44 471 ASP A CA 1
ATOM 3634 C C . ASP A 1 471 ? 49.470 13.097 -18.870 1.00 92.44 471 ASP A C 1
ATOM 3636 O O . ASP A 1 471 ? 49.998 13.876 -18.068 1.00 92.44 471 ASP A O 1
ATOM 3640 N N . LYS A 1 472 ? 48.200 13.207 -19.254 1.00 92.88 472 LYS A N 1
ATOM 3641 C CA . LYS A 1 472 ? 47.259 14.244 -18.822 1.00 92.88 472 LYS A CA 1
ATOM 3642 C C . LYS A 1 472 ? 46.148 13.644 -17.981 1.00 92.88 472 LYS A C 1
ATOM 3644 O O . LYS A 1 472 ? 45.923 12.432 -18.022 1.00 92.88 472 LYS A O 1
ATOM 3649 N N . GLN A 1 473 ? 45.456 14.482 -17.215 1.00 92.56 473 GLN A N 1
ATOM 3650 C CA . GLN A 1 473 ? 44.210 14.039 -16.610 1.00 92.56 473 GLN A CA 1
ATOM 3651 C C . GLN A 1 473 ? 43.165 13.907 -17.717 1.00 92.56 473 GLN A C 1
ATOM 3653 O O . GLN A 1 473 ? 43.156 14.665 -18.689 1.00 92.56 473 GLN A O 1
ATOM 3658 N N . ASN A 1 474 ? 42.290 12.914 -17.587 1.00 93.94 474 ASN A N 1
ATOM 3659 C CA . ASN A 1 474 ? 41.075 12.905 -18.388 1.00 93.94 474 ASN A CA 1
ATOM 3660 C C . ASN A 1 474 ? 40.330 14.222 -18.133 1.00 93.94 474 ASN A C 1
ATOM 3662 O O . ASN A 1 474 ? 40.392 14.743 -17.018 1.00 93.94 474 ASN A O 1
ATOM 3666 N N . HIS A 1 475 ? 39.646 14.733 -19.152 1.00 94.88 475 HIS A N 1
ATOM 3667 C CA . HIS A 1 475 ? 39.010 16.053 -19.152 1.00 94.88 475 HIS A CA 1
ATOM 3668 C C . HIS A 1 475 ? 39.968 17.263 -19.287 1.00 94.88 475 HIS A C 1
ATOM 3670 O O . HIS A 1 475 ? 39.503 18.397 -19.320 1.00 94.88 475 HIS A O 1
ATOM 3676 N N . ASP A 1 476 ? 41.291 17.078 -19.436 1.00 94.56 476 ASP A N 1
ATOM 3677 C CA . ASP A 1 476 ? 42.212 18.210 -19.680 1.00 94.56 476 ASP A CA 1
ATOM 3678 C C . ASP A 1 476 ? 42.213 18.664 -21.151 1.00 94.56 476 ASP A C 1
ATOM 3680 O O . ASP A 1 476 ? 42.256 19.858 -21.455 1.00 94.56 476 ASP A O 1
ATOM 3684 N N . HIS A 1 477 ? 42.236 17.708 -22.083 1.00 96.31 477 HIS A N 1
ATOM 3685 C CA . HIS A 1 477 ? 42.330 17.986 -23.515 1.00 96.31 477 HIS A CA 1
ATOM 3686 C C . HIS A 1 477 ? 40.954 18.013 -24.163 1.00 96.31 477 HIS A C 1
ATOM 3688 O O . HIS A 1 477 ? 40.131 17.131 -23.928 1.00 96.31 477 HIS A O 1
ATOM 3694 N N . TYR A 1 478 ? 40.745 18.981 -25.052 1.00 97.19 478 TYR A N 1
ATOM 3695 C CA . TYR A 1 478 ? 39.518 19.096 -25.828 1.00 97.19 478 TYR A CA 1
ATOM 3696 C C . TYR A 1 478 ? 39.753 19.588 -27.255 1.00 97.19 478 TYR A C 1
ATOM 3698 O O . TYR A 1 478 ? 40.797 20.152 -27.597 1.00 97.19 478 TYR A O 1
ATOM 3706 N N . PHE A 1 479 ? 38.751 19.405 -28.102 1.00 97.69 479 PHE A N 1
ATOM 3707 C CA . PHE A 1 479 ? 38.652 20.070 -29.396 1.00 97.69 479 PHE A CA 1
ATOM 3708 C C . PHE A 1 479 ? 37.257 20.665 -29.569 1.00 97.69 479 PHE A C 1
ATOM 3710 O O . PHE A 1 479 ? 36.309 20.261 -28.898 1.00 97.69 479 PHE A O 1
ATOM 3717 N N . HIS A 1 480 ? 37.144 21.644 -30.456 1.00 97.81 480 HIS A N 1
ATOM 3718 C CA . HIS A 1 480 ? 35.892 22.280 -30.812 1.00 97.81 480 HIS A CA 1
ATOM 3719 C C . HIS A 1 480 ? 35.430 21.840 -32.193 1.00 97.81 480 HIS A C 1
ATOM 3721 O O . HIS A 1 480 ? 36.254 21.573 -33.073 1.00 97.81 480 HIS A O 1
ATOM 3727 N N . VAL A 1 481 ? 34.116 21.858 -32.383 1.00 98.12 481 VAL A N 1
ATOM 3728 C CA . VAL A 1 481 ? 33.483 21.858 -33.699 1.00 98.12 481 VAL A CA 1
ATOM 3729 C C . VAL A 1 481 ? 32.528 23.045 -33.763 1.00 98.12 481 VAL A C 1
ATOM 3731 O O . VAL A 1 481 ? 31.611 23.150 -32.948 1.00 98.12 481 VAL A O 1
ATOM 3734 N N . SER A 1 482 ? 32.755 23.933 -34.725 1.00 97.88 482 SER A N 1
ATOM 3735 C CA . SER A 1 482 ? 31.932 25.120 -34.958 1.00 97.88 482 SER A CA 1
ATOM 3736 C C . SER A 1 482 ? 31.012 24.907 -36.157 1.00 97.88 482 SER A C 1
ATOM 3738 O O . SER A 1 482 ? 31.443 24.448 -37.220 1.00 97.88 482 SER A O 1
ATOM 3740 N N . PHE A 1 483 ? 29.745 25.270 -36.007 1.00 97.25 483 PHE A N 1
ATOM 3741 C CA . PHE A 1 483 ? 28.733 25.172 -37.052 1.00 97.25 483 PHE A CA 1
ATOM 3742 C C . PHE A 1 483 ? 28.313 26.560 -37.534 1.00 97.25 483 PHE A C 1
ATOM 3744 O O . PHE A 1 483 ? 28.405 27.559 -36.825 1.00 97.25 483 PHE A O 1
ATOM 3751 N N . THR A 1 484 ? 27.871 26.646 -38.787 1.00 93.62 484 THR A N 1
ATOM 3752 C CA . THR A 1 484 ? 27.323 27.901 -39.327 1.00 93.62 484 THR A CA 1
ATOM 3753 C C . THR A 1 484 ? 25.910 28.157 -38.823 1.00 93.62 484 THR A C 1
ATOM 3755 O O . THR A 1 484 ? 25.564 29.306 -38.580 1.00 93.62 484 THR A O 1
ATOM 3758 N N . GLU A 1 485 ? 25.148 27.089 -38.595 1.00 93.62 485 GLU A N 1
ATOM 3759 C CA . GLU A 1 485 ? 23.823 27.104 -37.982 1.00 93.62 485 GLU A CA 1
ATOM 3760 C C . GLU A 1 485 ? 23.834 26.204 -36.735 1.00 93.62 485 GLU A C 1
ATOM 3762 O O . GLU A 1 485 ? 24.523 25.179 -36.754 1.00 93.62 485 GLU A O 1
ATOM 3767 N N . PRO A 1 486 ? 23.103 26.556 -35.663 1.00 95.69 486 PRO A N 1
ATOM 3768 C CA . PRO A 1 486 ? 23.010 25.720 -34.470 1.00 95.69 486 PRO A CA 1
ATOM 3769 C C . PRO A 1 486 ? 22.447 24.323 -34.771 1.00 95.69 486 PRO A C 1
ATOM 3771 O O . PRO A 1 486 ? 21.529 24.188 -35.582 1.00 95.69 486 PRO A O 1
ATOM 3774 N N . ILE A 1 487 ? 22.968 23.293 -34.097 1.00 94.56 487 ILE A N 1
ATOM 3775 C CA . ILE A 1 487 ? 22.469 21.913 -34.208 1.00 94.56 487 ILE A CA 1
ATOM 3776 C C . ILE A 1 487 ? 21.686 21.504 -32.954 1.00 94.56 487 ILE A C 1
ATOM 3778 O O . ILE A 1 487 ? 22.117 21.807 -31.843 1.00 94.56 487 ILE A O 1
ATOM 3782 N N . GLU A 1 488 ? 20.553 20.819 -33.133 1.00 93.69 488 GLU A N 1
ATOM 3783 C CA . GLU A 1 488 ? 19.626 20.401 -32.066 1.00 93.69 488 GLU A CA 1
ATOM 3784 C C . GLU A 1 488 ? 19.081 18.978 -32.291 1.00 93.69 488 GLU A C 1
ATOM 3786 O O . GLU A 1 488 ? 19.180 18.421 -33.392 1.00 93.69 488 GLU A O 1
ATOM 3791 N N . GLY A 1 489 ? 18.454 18.409 -31.260 1.00 90.62 489 GLY A N 1
ATOM 3792 C CA . GLY A 1 489 ? 17.844 17.077 -31.296 1.00 90.62 489 GLY A CA 1
ATOM 3793 C C . GLY A 1 489 ? 18.825 15.954 -30.964 1.00 90.62 489 GLY A C 1
ATOM 3794 O O . GLY A 1 489 ? 19.853 16.182 -30.332 1.00 90.62 489 GLY A O 1
ATOM 3795 N N . ASP A 1 490 ? 18.501 14.723 -31.359 1.00 90.56 490 ASP A N 1
ATOM 3796 C CA . ASP A 1 490 ? 19.319 13.553 -31.031 1.00 90.56 490 ASP A CA 1
ATOM 3797 C C . ASP A 1 490 ? 20.542 13.456 -31.946 1.00 90.56 490 ASP A C 1
ATOM 3799 O O . ASP A 1 490 ? 20.426 13.261 -33.158 1.00 90.56 490 ASP A O 1
ATOM 3803 N N . ILE A 1 491 ? 21.732 13.580 -31.361 1.00 94.25 491 ILE A N 1
ATOM 3804 C CA . ILE A 1 491 ? 23.012 13.553 -32.066 1.00 94.25 491 ILE A CA 1
ATOM 3805 C C . ILE A 1 491 ? 23.771 12.274 -31.723 1.00 94.25 491 ILE A C 1
ATOM 3807 O O . ILE A 1 491 ? 23.872 11.883 -30.561 1.00 94.25 491 ILE A O 1
ATOM 3811 N N . GLN A 1 492 ? 24.358 11.642 -32.737 1.00 93.69 492 GLN A N 1
ATOM 3812 C CA . GLN A 1 492 ? 25.267 10.510 -32.583 1.00 93.69 492 GLN A CA 1
ATOM 3813 C C . GLN A 1 492 ? 26.640 10.834 -33.169 1.00 93.69 492 GLN A C 1
ATOM 3815 O O . GLN A 1 492 ? 26.758 11.377 -34.270 1.00 93.69 492 GLN A O 1
ATOM 3820 N N . CYS A 1 493 ? 27.688 10.440 -32.453 1.00 95.56 493 CYS A N 1
ATOM 3821 C CA . CYS A 1 493 ? 29.064 10.536 -32.909 1.00 95.56 493 CYS A CA 1
ATOM 3822 C C . CYS A 1 493 ? 29.480 9.278 -33.679 1.00 95.56 493 CYS A C 1
ATOM 3824 O O . CYS A 1 493 ? 29.145 8.153 -33.305 1.00 95.56 493 CYS A O 1
ATOM 3826 N N . PHE A 1 494 ? 30.248 9.474 -34.745 1.00 95.06 494 PHE A N 1
ATOM 3827 C CA . PHE A 1 494 ? 31.011 8.445 -35.436 1.00 95.06 494 PHE A CA 1
ATOM 3828 C C . PHE A 1 494 ? 32.495 8.743 -35.334 1.00 95.06 494 PHE A C 1
ATOM 3830 O O . PHE A 1 494 ? 32.933 9.874 -35.563 1.00 95.06 494 PHE A O 1
ATOM 3837 N N . MET A 1 495 ? 33.272 7.693 -35.094 1.00 95.44 495 MET A N 1
ATOM 3838 C CA . MET A 1 495 ? 34.719 7.782 -35.070 1.00 95.44 495 MET A CA 1
ATOM 3839 C C . MET A 1 495 ? 35.370 6.619 -35.814 1.00 95.44 495 MET A C 1
ATOM 3841 O O . MET A 1 495 ? 35.097 5.452 -35.524 1.00 95.44 495 MET A O 1
ATOM 3845 N N . ARG A 1 496 ? 36.314 6.939 -36.706 1.00 94.50 496 ARG A N 1
ATOM 3846 C CA . ARG A 1 496 ? 37.308 5.981 -37.206 1.00 94.50 496 ARG A CA 1
ATOM 3847 C C . ARG A 1 496 ? 38.580 6.083 -36.380 1.00 94.50 496 ARG A C 1
ATOM 3849 O O . ARG A 1 496 ? 39.114 7.173 -36.165 1.00 94.50 496 ARG A O 1
ATOM 3856 N N . ARG A 1 497 ? 39.094 4.940 -35.938 1.00 93.06 497 ARG A N 1
ATOM 3857 C CA . ARG A 1 497 ? 40.351 4.835 -35.198 1.00 93.06 497 ARG A CA 1
ATOM 3858 C C . ARG A 1 497 ? 41.544 4.954 -36.142 1.00 93.06 497 ARG A C 1
ATOM 3860 O O . ARG A 1 497 ? 41.540 4.408 -37.242 1.00 93.06 497 ARG A O 1
ATOM 3867 N N . ARG A 1 498 ? 42.601 5.620 -35.675 1.00 91.56 498 ARG A N 1
ATOM 3868 C CA . ARG A 1 498 ? 43.919 5.595 -36.321 1.00 91.56 498 ARG A CA 1
ATOM 3869 C C . ARG A 1 498 ? 44.478 4.168 -36.340 1.00 91.56 498 ARG A C 1
ATOM 3871 O O . ARG A 1 498 ? 44.200 3.379 -35.433 1.00 91.56 498 ARG A O 1
ATOM 3878 N N . ASN A 1 499 ? 45.322 3.864 -37.324 1.00 90.50 499 ASN A N 1
ATOM 3879 C CA . ASN A 1 499 ? 46.072 2.608 -37.393 1.00 90.50 499 ASN A CA 1
ATOM 3880 C C . ASN A 1 499 ? 47.239 2.538 -36.374 1.00 90.50 499 ASN A C 1
ATOM 3882 O O . ASN A 1 499 ? 48.413 2.567 -36.746 1.00 90.50 499 ASN A O 1
ATOM 3886 N N . VAL A 1 500 ? 46.922 2.501 -35.078 1.00 88.88 500 VAL A N 1
ATOM 3887 C CA . VAL A 1 500 ? 47.863 2.315 -33.956 1.00 88.88 500 VAL A CA 1
ATOM 3888 C C . VAL A 1 500 ? 47.217 1.459 -32.865 1.00 88.88 500 VAL A C 1
ATOM 3890 O O . VAL A 1 500 ? 46.014 1.252 -32.888 1.00 88.88 500 VAL A O 1
ATOM 3893 N N . ILE A 1 501 ? 48.005 0.946 -31.916 1.00 87.31 501 ILE A N 1
ATOM 3894 C CA . ILE A 1 501 ? 47.528 -0.008 -30.892 1.00 87.31 501 ILE A CA 1
ATOM 3895 C C . ILE A 1 501 ? 46.964 0.688 -29.636 1.00 87.31 501 ILE A C 1
ATOM 3897 O O . ILE A 1 501 ? 46.126 0.121 -28.942 1.00 87.31 501 ILE A O 1
ATOM 3901 N N . ASN A 1 502 ? 47.436 1.896 -29.319 1.00 90.25 502 ASN A N 1
ATOM 3902 C CA . ASN A 1 502 ? 47.215 2.545 -28.024 1.00 90.25 502 ASN A CA 1
ATOM 3903 C C . ASN A 1 502 ? 46.485 3.886 -28.159 1.00 90.25 502 ASN A C 1
ATOM 3905 O O . ASN A 1 502 ? 46.418 4.458 -29.245 1.00 90.25 502 ASN A O 1
ATOM 3909 N N . ASP A 1 503 ? 46.003 4.395 -27.021 1.00 92.75 503 ASP A N 1
ATOM 3910 C CA . ASP A 1 503 ? 45.503 5.763 -26.832 1.00 92.75 503 ASP A CA 1
ATOM 3911 C C . ASP A 1 503 ? 44.227 6.087 -27.648 1.00 92.75 503 ASP A C 1
ATOM 3913 O O . ASP A 1 503 ? 43.951 7.237 -27.989 1.00 92.75 503 ASP A O 1
ATOM 3917 N N . HIS A 1 504 ? 43.417 5.066 -27.956 1.00 95.75 504 HIS A N 1
ATOM 3918 C CA . HIS A 1 504 ? 42.112 5.250 -28.599 1.00 95.75 504 HIS A CA 1
ATOM 3919 C C . HIS A 1 504 ? 41.121 5.888 -27.621 1.00 95.75 504 HIS A C 1
ATOM 3921 O O . HIS A 1 504 ? 40.964 5.382 -26.514 1.00 95.75 504 HIS A O 1
ATOM 3927 N N . ILE A 1 505 ? 40.426 6.947 -28.042 1.00 97.12 505 ILE A N 1
ATOM 3928 C CA . ILE A 1 505 ? 39.426 7.673 -27.236 1.00 97.12 505 ILE A CA 1
ATOM 3929 C C . ILE A 1 505 ? 38.216 6.789 -26.908 1.00 97.12 505 ILE A C 1
ATOM 3931 O O . ILE A 1 505 ? 37.480 6.396 -27.803 1.00 97.12 505 ILE A O 1
ATOM 3935 N N . THR A 1 506 ? 37.957 6.487 -25.646 1.00 96.88 506 THR A N 1
ATOM 3936 C CA . THR A 1 506 ? 36.824 5.641 -25.234 1.00 96.88 506 THR A CA 1
ATOM 3937 C C . THR A 1 506 ? 35.624 6.434 -24.734 1.00 96.88 506 THR A C 1
ATOM 3939 O O . THR A 1 506 ? 34.545 5.862 -24.657 1.00 96.88 506 THR A O 1
ATOM 3942 N N . ALA A 1 507 ? 35.787 7.719 -24.412 1.00 97.69 507 ALA A N 1
ATOM 3943 C CA . ALA A 1 507 ? 34.696 8.593 -23.988 1.00 97.69 507 ALA A CA 1
ATOM 3944 C C . ALA A 1 507 ? 34.984 10.053 -24.363 1.00 97.69 507 ALA A C 1
ATOM 3946 O O . ALA A 1 507 ? 36.141 10.485 -24.293 1.00 97.69 507 ALA A O 1
ATOM 3947 N N . LEU A 1 508 ? 33.939 10.794 -24.739 1.00 98.50 508 LEU A N 1
ATOM 3948 C CA . LEU A 1 508 ? 34.000 12.240 -24.960 1.00 98.50 508 LEU A CA 1
ATOM 3949 C C . LEU A 1 508 ? 32.911 12.962 -24.165 1.00 98.50 508 LEU A C 1
ATOM 3951 O O . LEU A 1 508 ? 31.735 12.720 -24.420 1.00 98.50 508 LEU A O 1
ATOM 3955 N N . GLY A 1 509 ? 33.287 13.864 -23.262 1.00 97.88 509 GLY A N 1
ATOM 3956 C CA . GLY A 1 509 ? 32.359 14.804 -22.628 1.00 97.88 509 GLY A CA 1
ATOM 3957 C C . GLY A 1 509 ? 31.989 15.910 -23.611 1.00 97.88 509 GLY A C 1
ATOM 3958 O O . GLY A 1 509 ? 32.869 16.450 -24.285 1.00 97.88 509 GLY A O 1
ATOM 3959 N N . VAL A 1 510 ? 30.702 16.221 -23.740 1.00 98.19 510 VAL A N 1
ATOM 3960 C CA . VAL A 1 510 ? 30.172 17.112 -24.776 1.00 98.19 510 VAL A CA 1
ATOM 3961 C C . VAL A 1 510 ? 29.532 18.326 -24.133 1.00 98.19 510 VAL A C 1
ATOM 3963 O O . VAL A 1 510 ? 28.633 18.203 -23.309 1.00 98.19 510 VAL A O 1
ATOM 3966 N N . PHE A 1 511 ? 29.959 19.503 -24.571 1.00 97.81 511 PHE A N 1
ATOM 3967 C CA . PHE A 1 511 ? 29.421 20.766 -24.098 1.00 97.81 511 PHE A CA 1
ATOM 3968 C C . PHE A 1 511 ? 29.002 21.649 -25.268 1.00 97.81 511 PHE A C 1
ATOM 3970 O O . PHE A 1 511 ? 29.709 21.718 -26.275 1.00 97.81 511 PHE A O 1
ATOM 3977 N N . GLY A 1 512 ? 27.878 22.348 -25.124 1.00 97.31 512 GLY A N 1
ATOM 3978 C CA . GLY A 1 512 ? 27.326 23.256 -26.129 1.00 97.31 512 GLY A CA 1
ATOM 3979 C C . GLY A 1 512 ? 27.406 24.723 -25.719 1.00 97.31 512 GLY A C 1
ATOM 3980 O O . GLY A 1 512 ? 27.266 25.061 -24.547 1.00 97.31 512 GLY A O 1
ATOM 3981 N N . SER A 1 513 ? 27.615 25.612 -26.687 1.00 96.81 513 SER A N 1
ATOM 3982 C CA . SER A 1 513 ? 27.480 27.057 -26.503 1.00 96.81 513 SER A CA 1
ATOM 3983 C C . SER A 1 513 ? 26.977 27.733 -27.780 1.00 96.81 513 SER A C 1
ATOM 3985 O O . SER A 1 513 ? 27.167 27.240 -28.892 1.00 96.81 513 SER A O 1
ATOM 3987 N N . ASN A 1 514 ? 26.342 28.890 -27.610 1.00 95.94 514 ASN A N 1
ATOM 3988 C CA . ASN A 1 514 ? 25.981 29.817 -28.688 1.00 95.94 514 ASN A CA 1
ATOM 3989 C C . ASN A 1 514 ? 26.765 31.137 -28.598 1.00 95.94 514 ASN A C 1
ATOM 3991 O O . ASN A 1 514 ? 26.489 32.075 -29.344 1.00 95.94 514 ASN A O 1
ATOM 3995 N N . ASP A 1 515 ? 27.731 31.224 -27.681 1.00 94.56 515 ASP A N 1
ATOM 3996 C CA . ASP A 1 515 ? 28.609 32.377 -27.518 1.00 94.56 515 ASP A CA 1
ATOM 3997 C C . ASP A 1 515 ? 29.999 32.046 -28.074 1.00 94.56 515 ASP A C 1
ATOM 3999 O O . ASP A 1 515 ? 30.738 31.249 -27.499 1.00 94.56 515 ASP A O 1
ATOM 4003 N N . GLU A 1 516 ? 30.378 32.679 -29.187 1.00 93.75 516 GLU A N 1
ATOM 4004 C CA . GLU A 1 516 ? 31.690 32.482 -29.820 1.00 93.75 516 GLU A CA 1
ATOM 4005 C C . GLU A 1 516 ? 32.850 32.773 -28.856 1.00 93.75 516 GLU A C 1
ATOM 4007 O O . GLU A 1 516 ? 33.907 32.147 -28.943 1.00 93.75 516 GLU A O 1
ATOM 4012 N N . SER A 1 517 ? 32.657 33.686 -27.895 1.00 92.56 517 SER A N 1
ATOM 4013 C CA . SER A 1 517 ? 33.695 34.024 -26.919 1.00 92.56 517 SER A CA 1
ATOM 4014 C C . SER A 1 517 ? 34.029 32.866 -25.970 1.00 92.56 517 SER A C 1
ATOM 4016 O O . SER A 1 517 ? 35.134 32.833 -25.422 1.00 92.56 517 SER A O 1
ATOM 4018 N N . ALA A 1 518 ? 33.141 31.872 -25.842 1.00 92.06 518 ALA A N 1
ATOM 4019 C CA . ALA A 1 518 ? 33.374 30.667 -25.053 1.00 92.06 518 ALA A CA 1
ATOM 4020 C C . ALA A 1 518 ? 34.505 29.788 -25.630 1.00 92.06 518 ALA A C 1
ATOM 4022 O O . ALA A 1 518 ? 35.149 29.054 -24.875 1.00 92.06 518 ALA A O 1
ATOM 4023 N N . LEU A 1 519 ? 34.807 29.895 -26.934 1.00 92.00 519 LEU A N 1
ATOM 4024 C CA . LEU A 1 519 ? 35.900 29.161 -27.594 1.00 92.00 519 LEU A CA 1
ATOM 4025 C C . LEU A 1 519 ? 37.289 29.544 -27.061 1.00 92.00 519 LEU A C 1
ATOM 4027 O O . LEU A 1 519 ? 38.189 28.707 -27.048 1.00 92.00 519 LEU A O 1
ATOM 4031 N N . GLU A 1 520 ? 37.454 30.783 -26.593 1.00 89.75 520 GLU A N 1
ATOM 4032 C CA . GLU A 1 520 ? 38.710 31.293 -26.025 1.00 89.75 520 GLU A CA 1
ATOM 4033 C C . GLU A 1 520 ? 38.851 30.971 -24.525 1.00 89.75 520 GLU A C 1
ATOM 4035 O O . GLU A 1 520 ? 39.916 31.167 -23.934 1.00 89.75 520 GLU A O 1
ATOM 4040 N N . SER A 1 521 ? 37.780 30.485 -23.885 1.00 88.19 521 SER A N 1
ATOM 4041 C CA . SER A 1 521 ? 37.788 30.137 -22.466 1.00 88.19 521 SER A CA 1
ATOM 4042 C C . SER A 1 521 ? 38.493 28.805 -22.224 1.00 88.19 521 SER A C 1
ATOM 4044 O O . SER A 1 521 ? 38.202 27.805 -22.878 1.00 88.19 521 SER A O 1
ATOM 4046 N N . THR A 1 522 ? 39.369 28.753 -21.221 1.00 85.38 522 THR A N 1
ATOM 4047 C CA . THR A 1 522 ? 39.974 27.499 -20.740 1.00 85.38 522 THR A CA 1
ATOM 4048 C C . THR A 1 522 ? 39.134 26.803 -19.665 1.00 85.38 522 THR A C 1
ATOM 4050 O O . THR A 1 522 ? 39.573 25.794 -19.124 1.00 85.38 522 THR A O 1
ATOM 4053 N N . THR A 1 523 ? 37.972 27.356 -19.308 1.00 87.56 523 THR A N 1
ATOM 4054 C CA . THR A 1 523 ? 37.011 26.778 -18.357 1.00 87.56 523 THR A CA 1
ATOM 4055 C C . THR A 1 523 ? 35.703 26.436 -19.075 1.00 87.56 523 THR A C 1
ATOM 4057 O O . THR A 1 523 ? 35.500 26.807 -20.234 1.00 87.56 523 THR A O 1
ATOM 4060 N N . GLU A 1 524 ? 34.805 25.744 -18.379 1.00 91.25 524 GLU A N 1
ATOM 4061 C CA . GLU A 1 524 ? 33.432 25.455 -18.828 1.00 91.25 524 GLU A CA 1
ATOM 4062 C C . GLU A 1 524 ? 32.466 26.634 -18.593 1.00 91.25 524 GLU A C 1
ATOM 4064 O O . GLU A 1 524 ? 31.266 26.525 -18.823 1.00 91.25 524 GLU A O 1
ATOM 4069 N N . GLU A 1 525 ? 32.954 27.796 -18.145 1.00 88.81 525 GLU A N 1
ATOM 4070 C CA . GLU A 1 525 ? 32.106 28.980 -17.992 1.00 88.81 525 GLU A CA 1
ATOM 4071 C C . GLU A 1 525 ? 31.575 29.425 -19.367 1.00 88.81 525 GLU A C 1
ATOM 4073 O O . GLU A 1 525 ? 32.356 29.672 -20.287 1.00 88.81 525 GLU A O 1
ATOM 4078 N N . GLY A 1 526 ? 30.247 29.507 -19.507 1.00 89.94 526 GLY A N 1
ATOM 4079 C CA . GLY A 1 526 ? 29.579 29.809 -20.782 1.00 89.94 526 GLY A CA 1
ATOM 4080 C C . GLY A 1 526 ? 29.271 28.586 -21.657 1.00 89.94 526 GLY A C 1
ATOM 4081 O O . GLY A 1 526 ? 28.808 28.755 -22.787 1.00 89.94 526 GLY A O 1
ATOM 4082 N N . TRP A 1 527 ? 29.504 27.378 -21.138 1.00 95.88 527 TRP A N 1
ATOM 4083 C CA . TRP A 1 527 ? 29.175 26.108 -21.775 1.00 95.88 527 TRP A CA 1
ATOM 4084 C C . TRP A 1 527 ? 28.055 25.378 -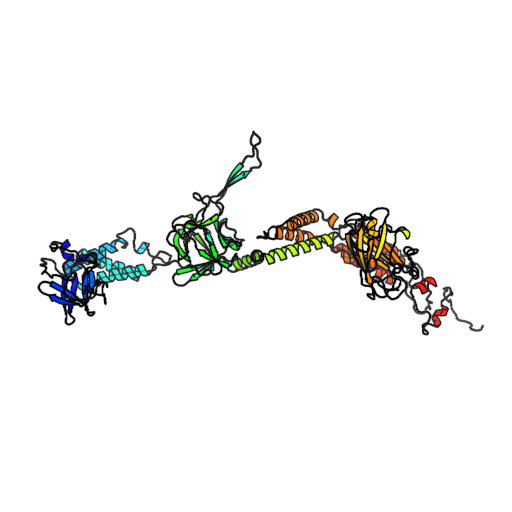21.016 1.00 95.88 527 TRP A C 1
ATOM 4086 O O . TRP A 1 527 ? 28.002 25.410 -19.787 1.00 95.88 527 TRP A O 1
ATOM 4096 N N . THR A 1 528 ? 27.176 24.700 -21.749 1.00 97.12 528 THR A N 1
ATOM 4097 C CA . THR A 1 528 ? 26.140 23.811 -21.208 1.00 97.12 528 THR A CA 1
ATOM 4098 C C . THR A 1 528 ? 26.602 22.368 -21.341 1.00 97.12 528 THR A C 1
ATOM 4100 O O . THR A 1 528 ? 26.965 21.956 -22.440 1.00 97.12 528 THR A O 1
ATOM 4103 N N . ASP A 1 529 ? 26.593 21.606 -20.247 1.00 96.94 529 ASP A N 1
ATOM 4104 C CA . ASP A 1 529 ? 26.872 20.165 -20.267 1.00 96.94 529 ASP A CA 1
ATOM 4105 C C . ASP A 1 529 ? 25.735 19.420 -20.981 1.00 96.94 529 ASP A C 1
ATOM 4107 O O . ASP A 1 529 ? 24.566 19.544 -20.604 1.00 96.94 529 ASP A O 1
ATOM 4111 N N . LEU A 1 530 ? 26.084 18.679 -22.033 1.00 96.69 530 LEU A N 1
ATOM 4112 C CA . LEU A 1 530 ? 25.155 17.889 -22.841 1.00 96.69 530 LEU A CA 1
ATOM 4113 C C . LEU A 1 530 ? 25.277 16.387 -22.546 1.00 96.69 530 LEU A C 1
ATOM 4115 O O . LEU A 1 530 ? 24.459 15.608 -23.028 1.00 96.69 530 LEU A O 1
ATOM 4119 N N . GLY A 1 531 ? 26.262 15.959 -21.753 1.00 96.31 531 GLY A N 1
ATOM 4120 C CA . GLY A 1 531 ? 26.523 14.559 -21.427 1.00 96.31 531 GLY A CA 1
ATOM 4121 C C . GLY A 1 531 ? 27.766 13.995 -22.117 1.00 96.31 531 GLY A C 1
ATOM 4122 O O . GLY A 1 531 ? 28.705 14.715 -22.448 1.00 96.31 531 GLY A O 1
ATOM 4123 N N . SER A 1 532 ? 27.806 12.671 -22.312 1.00 97.31 532 SER A N 1
ATOM 4124 C CA . SER A 1 532 ? 29.002 11.971 -22.799 1.00 97.31 532 SER A CA 1
ATOM 4125 C C . SER A 1 532 ? 28.703 10.963 -23.908 1.00 97.31 532 SER A C 1
ATOM 4127 O O . SER A 1 532 ? 27.744 10.189 -23.829 1.00 97.31 532 SER A O 1
ATOM 4129 N N . PHE A 1 533 ? 29.543 10.972 -24.945 1.00 97.69 533 PHE A N 1
ATOM 4130 C CA . PHE A 1 533 ? 29.561 9.950 -25.985 1.00 97.69 533 PHE A CA 1
ATOM 4131 C C . PHE A 1 533 ? 30.441 8.777 -25.545 1.00 97.69 533 PHE A C 1
ATOM 4133 O O . PHE A 1 533 ? 31.664 8.911 -25.442 1.00 97.69 533 PHE A O 1
ATOM 4140 N N . ASP A 1 534 ? 29.828 7.611 -25.355 1.00 95.75 534 ASP A N 1
ATOM 4141 C CA . ASP A 1 534 ? 30.510 6.335 -25.165 1.00 95.75 534 ASP A CA 1
ATOM 4142 C C . ASP A 1 534 ? 31.066 5.839 -26.503 1.00 95.75 534 ASP A C 1
ATOM 4144 O O . ASP A 1 534 ? 30.340 5.615 -27.469 1.00 95.75 534 ASP A O 1
ATOM 4148 N N . LEU A 1 535 ? 32.382 5.670 -26.554 1.00 95.44 535 LEU A N 1
ATOM 4149 C CA . LEU A 1 535 ? 33.122 5.182 -27.713 1.00 95.44 535 LEU A CA 1
ATOM 4150 C C . LEU A 1 535 ? 33.946 3.938 -27.348 1.00 95.44 535 LEU A C 1
ATOM 4152 O O . LEU A 1 535 ? 34.906 3.605 -28.038 1.00 95.44 535 LEU A O 1
ATOM 4156 N N . SER A 1 536 ? 33.634 3.252 -26.250 1.00 93.00 536 SER A N 1
ATOM 4157 C CA . SER A 1 536 ? 34.427 2.127 -25.738 1.00 93.00 536 SER A CA 1
ATOM 4158 C C . SER A 1 536 ? 34.418 0.899 -26.660 1.00 93.00 536 SER A C 1
ATOM 4160 O O . SER A 1 536 ? 35.403 0.155 -26.716 1.00 93.00 536 SER A O 1
ATOM 4162 N N . ALA A 1 537 ? 33.347 0.711 -27.437 1.00 83.06 537 ALA A N 1
ATOM 4163 C CA . ALA A 1 537 ? 33.253 -0.353 -28.428 1.00 83.06 537 ALA A CA 1
ATOM 4164 C C . ALA A 1 537 ? 34.324 -0.205 -29.523 1.00 83.06 537 ALA A C 1
ATOM 4166 O O . ALA A 1 537 ? 34.629 0.895 -29.986 1.00 83.06 537 ALA A O 1
ATOM 4167 N N . ASN A 1 538 ? 34.896 -1.333 -29.960 1.00 84.00 538 ASN A N 1
ATOM 4168 C CA . ASN A 1 538 ? 35.895 -1.380 -31.033 1.00 84.00 538 ASN A CA 1
ATOM 4169 C C . ASN A 1 538 ? 37.074 -0.403 -30.837 1.00 84.00 538 ASN A C 1
ATOM 4171 O O . ASN A 1 538 ? 37.596 0.154 -31.805 1.00 84.00 538 ASN A O 1
ATOM 4175 N N . ALA A 1 539 ? 37.517 -0.185 -29.594 1.00 86.00 539 ALA A N 1
ATOM 4176 C CA . ALA A 1 539 ? 38.675 0.652 -29.278 1.00 86.00 539 ALA A CA 1
ATOM 4177 C C . ALA A 1 539 ? 40.005 -0.039 -29.657 1.00 86.00 539 ALA A C 1
ATOM 4179 O O . ALA A 1 539 ? 40.842 -0.347 -28.809 1.00 86.00 539 ALA A O 1
ATOM 4180 N N . SER A 1 540 ? 40.176 -0.323 -30.948 1.00 87.94 540 SER A N 1
ATOM 4181 C CA . SER A 1 540 ? 41.332 -0.994 -31.539 1.00 87.94 540 SER A CA 1
ATOM 4182 C C . SER A 1 540 ? 41.707 -0.370 -32.884 1.00 87.94 540 SER A C 1
ATOM 4184 O O . SER A 1 540 ? 40.932 0.379 -33.484 1.00 87.94 540 SER A O 1
ATOM 4186 N N . SER A 1 541 ? 42.906 -0.701 -33.361 1.00 88.88 541 SER A N 1
ATOM 4187 C CA . SER A 1 541 ? 43.503 -0.136 -34.567 1.00 88.88 541 SER A CA 1
ATOM 4188 C C . SER A 1 541 ? 42.569 -0.211 -35.777 1.00 88.88 541 SER A C 1
ATOM 4190 O O . SER A 1 541 ? 42.062 -1.280 -36.112 1.00 88.88 541 SER A O 1
ATOM 4192 N N . SER A 1 542 ? 42.405 0.916 -36.475 1.00 87.44 542 SER A N 1
ATOM 4193 C CA . SER A 1 542 ? 41.683 1.036 -37.757 1.00 87.44 542 SER A CA 1
ATOM 4194 C C . SER A 1 542 ? 40.179 0.715 -37.750 1.00 87.44 542 SER A C 1
ATOM 4196 O O . SER A 1 542 ? 39.550 0.802 -38.806 1.00 87.44 542 SER A O 1
ATOM 4198 N N . LEU A 1 543 ? 39.591 0.362 -36.602 1.00 88.50 543 LEU A N 1
ATOM 4199 C CA . LEU A 1 543 ? 38.159 0.071 -36.492 1.00 88.50 543 LEU A CA 1
ATOM 4200 C C . LEU A 1 543 ? 37.310 1.349 -36.456 1.00 88.50 543 LEU A C 1
ATOM 4202 O O . LEU A 1 543 ? 37.821 2.460 -36.316 1.00 88.50 543 LEU A O 1
ATOM 4206 N N . THR A 1 544 ? 35.996 1.189 -36.572 1.00 90.88 544 THR A N 1
ATOM 4207 C CA . THR A 1 544 ? 35.015 2.270 -36.449 1.00 90.88 544 THR A CA 1
ATOM 4208 C C . THR A 1 544 ? 34.079 2.035 -35.268 1.00 90.88 544 THR A C 1
ATOM 4210 O O . THR A 1 544 ? 33.866 0.899 -34.826 1.00 90.88 544 THR A O 1
ATOM 4213 N N . VAL A 1 545 ? 33.520 3.126 -34.750 1.00 91.50 545 VAL A N 1
ATOM 4214 C CA . VAL A 1 545 ? 32.536 3.113 -33.668 1.00 91.50 545 VAL A CA 1
ATOM 4215 C C . VAL A 1 545 ? 31.497 4.211 -33.884 1.00 91.50 545 VAL A C 1
ATOM 4217 O O . VAL A 1 545 ? 31.819 5.297 -34.368 1.00 91.50 545 VAL A O 1
ATOM 4220 N N . TYR A 1 546 ? 30.254 3.907 -33.517 1.00 90.44 546 TYR A N 1
ATOM 4221 C CA . TYR A 1 546 ? 29.196 4.887 -33.301 1.00 90.44 546 TYR A CA 1
ATOM 4222 C C . TYR A 1 546 ? 28.885 4.936 -31.807 1.00 90.44 546 TYR A C 1
ATOM 4224 O O . TYR A 1 546 ? 28.858 3.885 -31.166 1.00 90.44 546 TYR A O 1
ATOM 4232 N N . SER A 1 547 ? 28.659 6.128 -31.266 1.00 92.69 547 SER A N 1
ATOM 4233 C CA . SER A 1 547 ? 28.328 6.305 -29.851 1.00 92.69 547 SER A CA 1
ATOM 4234 C C . SER A 1 547 ? 26.862 6.000 -29.532 1.00 92.69 547 SER A C 1
ATOM 4236 O O . SER A 1 547 ? 26.042 5.787 -30.428 1.00 92.69 547 SER A O 1
ATOM 4238 N N . ASN A 1 548 ? 26.495 6.078 -28.251 1.00 88.56 548 ASN A N 1
ATOM 4239 C CA . ASN A 1 548 ? 25.117 6.390 -27.860 1.00 88.56 548 ASN A CA 1
ATOM 4240 C C . ASN A 1 548 ? 24.648 7.722 -28.482 1.00 88.56 548 ASN A C 1
ATOM 4242 O O . ASN A 1 548 ? 25.465 8.565 -28.868 1.00 88.56 548 ASN A O 1
ATOM 4246 N N . ALA A 1 549 ? 23.331 7.904 -28.569 1.00 88.56 549 ALA A N 1
ATOM 4247 C CA . ALA A 1 549 ? 22.736 9.191 -28.908 1.00 88.56 549 ALA A CA 1
ATOM 4248 C C . ALA A 1 549 ? 22.702 10.108 -27.676 1.00 88.56 549 ALA A C 1
ATOM 4250 O O . ALA A 1 549 ? 22.567 9.629 -26.547 1.00 88.56 549 ALA A O 1
ATOM 4251 N N . ILE A 1 550 ? 22.811 11.413 -27.904 1.00 92.38 550 ILE A N 1
ATOM 4252 C CA . ILE A 1 550 ? 22.631 12.455 -26.891 1.00 92.38 550 ILE A CA 1
ATOM 4253 C C . ILE A 1 550 ? 21.622 13.464 -27.431 1.00 92.38 550 ILE A C 1
ATOM 4255 O O . ILE A 1 550 ? 21.779 13.938 -28.555 1.00 92.38 550 ILE A O 1
ATOM 4259 N N . ASN A 1 551 ? 20.610 13.803 -26.633 1.00 91.00 551 ASN A N 1
ATOM 4260 C CA . ASN A 1 551 ? 19.636 14.827 -26.992 1.00 91.00 551 ASN A CA 1
ATOM 4261 C C . ASN A 1 551 ? 20.183 16.224 -26.683 1.00 91.00 551 ASN A C 1
ATOM 4263 O O . ASN A 1 551 ? 20.543 16.512 -25.543 1.00 91.00 551 ASN A O 1
ATOM 4267 N N . PHE A 1 552 ? 20.229 17.092 -27.689 1.00 92.88 552 PHE A N 1
ATOM 4268 C CA . PHE A 1 552 ? 20.534 18.509 -27.526 1.00 92.88 552 PHE A CA 1
ATOM 4269 C C . PHE A 1 552 ? 19.197 19.260 -27.444 1.00 92.88 552 PHE A C 1
ATOM 4271 O O . PHE A 1 552 ? 18.523 19.399 -28.471 1.00 92.88 552 PHE A O 1
ATOM 4278 N N . PRO A 1 553 ? 18.775 19.701 -26.242 1.00 82.56 553 PRO A N 1
ATOM 4279 C CA . PRO A 1 553 ? 17.412 20.188 -26.002 1.00 82.56 553 PRO A CA 1
ATOM 4280 C C . PRO A 1 553 ? 17.112 21.526 -26.692 1.00 82.56 553 PRO A C 1
ATOM 4282 O O . PRO A 1 553 ? 15.953 21.898 -26.861 1.00 82.56 553 PRO A O 1
ATOM 4285 N N . GLU A 1 554 ? 18.160 22.243 -27.085 1.00 92.31 554 GLU A N 1
ATOM 4286 C CA . GLU A 1 554 ? 18.134 23.461 -27.886 1.00 92.31 554 GLU A CA 1
ATOM 4287 C C . GLU A 1 554 ? 19.286 23.423 -28.903 1.00 92.31 554 GLU A C 1
ATOM 4289 O O . GLU A 1 554 ? 20.165 22.559 -28.837 1.00 92.31 554 GLU A O 1
ATOM 4294 N N . GLY A 1 555 ? 19.289 24.357 -29.853 1.00 94.69 555 GLY A N 1
ATOM 4295 C CA . GLY A 1 555 ? 20.350 24.463 -30.851 1.00 94.69 555 GLY A CA 1
ATOM 4296 C C . GLY A 1 555 ? 21.658 25.017 -30.293 1.00 94.69 555 GLY A C 1
ATOM 4297 O O . GLY A 1 555 ? 21.647 26.076 -29.667 1.00 94.69 555 GLY A O 1
ATOM 4298 N N . TYR A 1 556 ? 22.786 24.369 -30.609 1.00 97.69 556 TYR A N 1
ATOM 4299 C CA . TYR A 1 556 ? 24.137 24.835 -30.262 1.00 97.69 556 TYR A CA 1
ATOM 4300 C C . TYR A 1 556 ? 25.025 25.041 -31.491 1.00 97.69 556 TYR A C 1
ATOM 4302 O O . TYR A 1 556 ? 25.166 24.152 -32.333 1.00 97.69 556 TYR A O 1
ATOM 4310 N N . GLN A 1 557 ? 25.644 26.219 -31.589 1.00 97.69 557 GLN A N 1
ATOM 4311 C CA . GLN A 1 557 ? 26.537 26.587 -32.691 1.00 97.69 557 GLN A CA 1
ATOM 4312 C C . GLN A 1 557 ? 27.984 26.123 -32.476 1.00 97.69 557 GLN A C 1
ATOM 4314 O O . GLN A 1 557 ? 28.693 25.824 -33.439 1.00 97.69 557 GLN A O 1
ATOM 4319 N N . TYR A 1 558 ? 28.424 26.048 -31.223 1.00 98.00 558 TYR A N 1
ATOM 4320 C CA . TYR A 1 558 ? 29.774 25.655 -30.844 1.00 98.00 558 TYR A CA 1
ATOM 4321 C C . TYR A 1 558 ? 29.699 24.448 -29.925 1.00 98.00 558 TYR A C 1
ATOM 4323 O O . TYR A 1 558 ? 29.006 24.485 -28.910 1.00 98.00 558 TYR A O 1
ATOM 4331 N N . LEU A 1 559 ? 30.427 23.388 -30.269 1.00 98.19 559 LEU A N 1
ATOM 4332 C CA . LEU A 1 559 ? 30.558 22.205 -29.426 1.00 98.19 559 LEU A CA 1
ATOM 4333 C C . LEU A 1 559 ? 31.997 22.047 -28.962 1.00 98.19 559 LEU A C 1
ATOM 4335 O O . LEU A 1 559 ? 32.920 22.195 -29.764 1.00 98.19 559 LEU A O 1
ATOM 4339 N N . ARG A 1 560 ? 32.180 21.693 -27.692 1.00 98.25 560 ARG A N 1
ATOM 4340 C CA . ARG A 1 560 ? 33.460 21.288 -27.111 1.00 98.25 560 ARG A CA 1
ATOM 4341 C C . ARG A 1 560 ? 33.400 19.818 -26.718 1.00 98.25 560 ARG A C 1
ATOM 4343 O O . ARG A 1 560 ? 32.457 19.385 -26.065 1.00 98.25 560 ARG A O 1
ATOM 4350 N N . PHE A 1 561 ? 34.436 19.082 -27.103 1.00 98.31 561 PHE A N 1
ATOM 4351 C CA . PHE A 1 561 ? 34.596 17.658 -26.837 1.00 98.31 561 PHE A CA 1
ATOM 4352 C C . PHE A 1 561 ? 35.815 17.428 -25.956 1.00 98.31 561 PHE A C 1
ATOM 4354 O O . PHE A 1 561 ? 36.943 17.525 -26.443 1.00 98.31 561 PHE A O 1
ATOM 4361 N N . TYR A 1 562 ? 35.594 17.122 -24.682 1.00 98.00 562 TYR A N 1
ATOM 4362 C CA . TYR A 1 562 ? 36.641 16.750 -23.734 1.00 98.00 562 TYR A CA 1
ATOM 4363 C C . TYR A 1 562 ? 37.004 15.274 -23.869 1.00 98.00 562 TYR A C 1
ATOM 4365 O O . TYR A 1 562 ? 36.133 14.422 -24.018 1.00 98.00 562 TYR A O 1
ATOM 4373 N N . ILE A 1 563 ? 38.298 14.958 -23.823 1.00 97.69 563 ILE A N 1
ATOM 4374 C CA . ILE A 1 563 ? 38.789 13.579 -23.838 1.00 97.69 563 ILE A CA 1
ATOM 4375 C C . ILE A 1 563 ? 38.676 13.002 -22.423 1.00 97.69 563 ILE A C 1
ATOM 4377 O O . ILE A 1 563 ? 39.562 13.183 -21.585 1.00 97.69 563 ILE A O 1
ATOM 4381 N N . ASP A 1 564 ? 37.595 12.264 -22.178 1.00 96.94 564 ASP A N 1
ATOM 4382 C CA . ASP A 1 564 ? 37.245 11.748 -20.846 1.00 96.94 564 ASP A CA 1
ATOM 4383 C C . ASP A 1 564 ? 37.748 10.329 -20.592 1.00 96.94 564 ASP A C 1
ATOM 4385 O O . ASP A 1 564 ? 37.780 9.856 -19.453 1.00 96.94 564 ASP A O 1
ATOM 4389 N N . GLY A 1 565 ? 38.192 9.642 -21.644 1.00 95.81 565 GLY A N 1
ATOM 4390 C CA . GLY A 1 565 ? 38.800 8.328 -21.519 1.00 95.81 565 GLY A CA 1
ATOM 4391 C C . GLY A 1 565 ? 39.570 7.906 -22.757 1.00 95.81 565 GLY A C 1
ATOM 4392 O O . GLY A 1 565 ? 39.198 8.240 -23.883 1.00 95.81 565 GLY A O 1
ATOM 4393 N N . THR A 1 566 ? 40.628 7.123 -22.543 1.00 95.50 566 THR A N 1
ATOM 4394 C CA . THR A 1 566 ? 41.365 6.410 -23.591 1.00 95.50 566 THR A CA 1
ATOM 4395 C C . THR A 1 566 ? 41.751 5.003 -23.135 1.00 95.50 566 THR A C 1
ATOM 4397 O O . THR A 1 566 ? 41.796 4.730 -21.935 1.00 95.50 566 THR A O 1
ATOM 4400 N N . THR A 1 567 ? 42.089 4.103 -24.066 1.00 94.19 567 THR A N 1
ATOM 4401 C CA . THR A 1 567 ? 42.452 2.699 -23.757 1.00 94.19 567 THR A CA 1
ATOM 4402 C C . THR A 1 567 ? 43.643 2.532 -22.806 1.00 94.19 567 THR A C 1
ATOM 4404 O O . THR A 1 567 ? 43.813 1.470 -22.210 1.00 94.19 567 THR A O 1
ATOM 4407 N N . THR A 1 568 ? 44.468 3.563 -22.653 1.00 92.44 568 THR A N 1
ATOM 4408 C CA . THR A 1 568 ? 45.667 3.592 -21.799 1.00 92.44 568 THR A CA 1
ATOM 4409 C C . THR A 1 568 ? 45.545 4.559 -20.618 1.00 92.44 568 THR A C 1
ATOM 4411 O O . THR A 1 568 ? 46.436 4.571 -19.770 1.00 92.44 568 THR A O 1
ATOM 4414 N N . GLY A 1 569 ? 44.473 5.359 -20.554 1.00 91.44 569 GLY A N 1
ATOM 4415 C CA . GLY A 1 569 ? 44.214 6.312 -19.470 1.00 91.44 569 GLY A CA 1
ATOM 4416 C C . GLY A 1 569 ? 45.185 7.495 -19.404 1.00 91.44 569 GLY A C 1
ATOM 4417 O O . GLY A 1 569 ? 45.444 7.997 -18.315 1.00 91.44 569 GLY A O 1
ATOM 4418 N N . ARG A 1 570 ? 45.762 7.915 -20.537 1.00 92.00 570 ARG A N 1
ATOM 4419 C CA . ARG A 1 570 ? 46.794 8.972 -20.582 1.00 92.00 570 ARG A CA 1
ATOM 4420 C C . ARG A 1 570 ? 46.269 10.387 -20.862 1.00 92.00 570 ARG A C 1
ATOM 4422 O O . ARG A 1 570 ? 47.075 11.293 -21.056 1.00 92.00 570 ARG A O 1
ATOM 4429 N N . GLY A 1 571 ? 44.950 10.583 -20.923 1.00 89.88 571 GLY A N 1
ATOM 4430 C CA . GLY A 1 571 ? 44.291 11.894 -21.068 1.00 89.88 571 GLY A CA 1
ATOM 4431 C C . GLY A 1 571 ? 44.467 12.620 -22.415 1.00 89.88 571 GLY A C 1
ATOM 4432 O O . GLY A 1 571 ? 43.738 13.563 -22.697 1.00 89.88 571 GLY A O 1
ATOM 4433 N N . TYR A 1 572 ? 45.382 12.177 -23.281 1.00 94.69 572 TYR A N 1
ATOM 4434 C CA . TYR A 1 572 ? 45.481 12.584 -24.687 1.00 94.69 572 TYR A CA 1
ATOM 4435 C C . TYR A 1 572 ? 44.966 11.472 -25.607 1.00 94.69 572 TYR A C 1
ATOM 4437 O O . TYR A 1 572 ? 45.046 10.295 -25.257 1.00 94.69 572 TYR A O 1
ATOM 4445 N N . GLY A 1 573 ? 44.486 11.822 -26.802 1.00 95.06 573 GLY A N 1
ATOM 4446 C CA . GLY A 1 573 ? 43.927 10.850 -27.741 1.00 95.06 573 GLY A CA 1
ATOM 4447 C C . GLY A 1 573 ? 43.997 11.272 -29.204 1.00 95.06 573 GLY A C 1
ATOM 4448 O O . GLY A 1 573 ? 44.492 12.346 -29.553 1.00 95.06 573 GLY A O 1
ATOM 4449 N N . HIS A 1 574 ? 43.498 10.389 -30.065 1.00 95.31 574 HIS A N 1
ATOM 4450 C CA . HIS A 1 574 ? 43.494 10.557 -31.517 1.00 95.31 574 HIS A CA 1
ATOM 4451 C C . HIS A 1 574 ? 42.272 9.931 -32.178 1.00 95.31 574 HIS A C 1
ATOM 4453 O O . HIS A 1 574 ? 41.613 9.043 -31.627 1.00 95.31 574 HIS A O 1
ATOM 4459 N N . PHE A 1 575 ? 42.013 10.383 -33.402 1.00 96.19 575 PHE A N 1
ATOM 4460 C CA . PHE A 1 575 ? 41.058 9.775 -34.319 1.00 96.19 575 PHE A CA 1
ATOM 4461 C C . PHE A 1 575 ? 41.461 10.035 -35.770 1.00 96.19 575 PHE A C 1
ATOM 4463 O O . PHE A 1 575 ? 42.057 11.060 -36.098 1.00 96.19 575 PHE A O 1
ATOM 4470 N N . ALA A 1 576 ? 41.126 9.087 -36.641 1.00 95.19 576 ALA A N 1
ATOM 4471 C CA . ALA A 1 576 ? 41.315 9.214 -38.080 1.00 95.19 576 ALA A CA 1
ATOM 4472 C C . ALA A 1 576 ? 40.146 9.935 -38.747 1.00 95.19 576 ALA A C 1
ATOM 4474 O O . ALA A 1 576 ? 40.325 10.714 -39.674 1.00 95.19 576 ALA A O 1
ATOM 4475 N N . THR A 1 577 ? 38.930 9.697 -38.262 1.00 95.75 577 THR A N 1
ATOM 4476 C CA . THR A 1 577 ? 37.732 10.382 -38.749 1.00 95.75 577 THR A CA 1
ATOM 4477 C C . THR A 1 577 ? 36.808 10.671 -37.589 1.00 95.75 577 THR A C 1
ATOM 4479 O O . THR A 1 577 ? 36.666 9.822 -36.710 1.00 95.75 577 THR A O 1
ATOM 4482 N N . PHE A 1 578 ? 36.198 11.852 -37.591 1.00 97.19 578 PHE A N 1
ATOM 4483 C CA . PHE A 1 578 ? 35.185 12.250 -36.621 1.00 97.19 578 PHE A CA 1
ATOM 4484 C C . PHE A 1 578 ? 34.023 12.904 -37.355 1.00 97.19 578 PHE A C 1
ATOM 4486 O O . PHE A 1 578 ? 34.220 13.818 -38.154 1.00 97.19 578 PHE A O 1
ATOM 4493 N N . GLN A 1 579 ? 32.815 12.423 -37.093 1.00 96.62 579 GLN A N 1
ATOM 4494 C CA . GLN A 1 579 ? 31.602 12.934 -37.711 1.00 96.62 579 GLN A CA 1
ATOM 4495 C C . GLN A 1 579 ? 30.466 12.933 -36.694 1.00 96.62 579 GLN A C 1
ATOM 4497 O O . GLN A 1 579 ? 30.399 12.057 -35.835 1.00 96.62 579 GLN A O 1
ATOM 4502 N N . LEU A 1 580 ? 29.561 13.897 -36.821 1.00 96.81 580 LEU A N 1
ATOM 4503 C CA . LEU A 1 580 ? 28.306 13.916 -36.084 1.00 96.81 580 LEU A CA 1
ATOM 4504 C C . LEU A 1 580 ? 27.156 13.689 -37.054 1.00 96.81 580 LEU A C 1
ATOM 4506 O O . LEU A 1 580 ? 27.163 14.188 -38.182 1.00 96.81 580 LEU A O 1
ATOM 4510 N N . TYR A 1 581 ? 26.162 12.949 -36.596 1.00 94.38 581 TYR A N 1
ATOM 4511 C CA . TYR A 1 581 ? 24.942 12.683 -37.333 1.00 94.38 581 TYR A CA 1
ATOM 4512 C C . TYR A 1 581 ? 23.758 13.101 -36.486 1.00 94.38 581 TYR A C 1
ATOM 4514 O O . TYR A 1 581 ? 23.700 12.763 -35.304 1.00 94.38 581 TYR A O 1
ATOM 4522 N N . GLN A 1 582 ? 22.810 13.796 -37.104 1.00 91.88 582 GLN A N 1
ATOM 4523 C CA . GLN A 1 582 ? 21.491 13.932 -36.518 1.00 91.88 582 GLN A CA 1
ATOM 4524 C C . GLN A 1 582 ? 20.751 12.616 -36.744 1.00 91.88 582 GLN A C 1
ATOM 4526 O O . GLN A 1 582 ? 20.775 12.064 -37.850 1.00 91.88 582 GLN A O 1
ATOM 4531 N N . LEU A 1 583 ? 20.138 12.099 -35.689 1.00 87.62 583 LEU A N 1
ATOM 4532 C CA . LEU A 1 583 ? 19.259 10.951 -35.772 1.00 87.62 583 LEU A CA 1
ATOM 4533 C C . LEU A 1 583 ? 17.843 11.437 -36.059 1.00 87.62 583 LEU A C 1
ATOM 4535 O O . LEU A 1 583 ? 17.323 12.334 -35.399 1.00 87.62 583 LEU A O 1
ATOM 4539 N N . THR A 1 584 ? 17.220 10.832 -37.059 1.00 84.12 584 THR A N 1
ATOM 4540 C CA . THR A 1 584 ? 15.803 11.027 -37.355 1.00 84.12 584 THR A CA 1
ATOM 4541 C C . THR A 1 584 ? 15.094 9.697 -37.228 1.00 84.12 584 THR A C 1
ATOM 4543 O O . THR A 1 584 ? 15.595 8.689 -37.726 1.00 84.12 584 THR A O 1
ATOM 4546 N N . ILE A 1 585 ? 13.920 9.694 -36.602 1.00 82.38 585 ILE A N 1
ATOM 4547 C CA . ILE A 1 585 ? 13.037 8.530 -36.623 1.00 82.38 585 ILE A CA 1
ATOM 4548 C C . ILE A 1 585 ? 12.606 8.284 -38.067 1.00 82.38 585 ILE A C 1
ATOM 4550 O O . ILE A 1 585 ? 11.933 9.118 -38.674 1.00 82.38 585 ILE A O 1
ATOM 4554 N N . ASP A 1 586 ? 13.006 7.142 -38.609 1.00 81.19 586 ASP A N 1
ATOM 4555 C CA . ASP A 1 586 ? 12.546 6.647 -39.892 1.00 81.19 586 ASP A CA 1
ATOM 4556 C C . ASP A 1 586 ? 11.435 5.615 -39.693 1.00 81.19 586 ASP A C 1
ATOM 4558 O O . ASP A 1 586 ? 11.666 4.424 -39.463 1.00 81.19 586 ASP A O 1
ATOM 4562 N N . GLY A 1 587 ? 10.201 6.108 -39.772 1.00 84.75 587 GLY A N 1
ATOM 4563 C CA . GLY A 1 587 ? 8.985 5.335 -39.568 1.00 84.75 587 GLY A CA 1
ATOM 4564 C C . GLY A 1 587 ? 8.177 5.839 -38.377 1.00 84.75 587 GLY A C 1
ATOM 4565 O O . GLY A 1 587 ? 8.121 7.037 -38.102 1.00 84.75 587 GLY A O 1
ATOM 4566 N N . ASN A 1 588 ? 7.516 4.914 -37.693 1.00 89.38 588 ASN A N 1
ATOM 4567 C CA . ASN A 1 588 ? 6.717 5.174 -36.506 1.00 89.38 588 ASN A CA 1
ATOM 4568 C C . ASN A 1 588 ? 7.284 4.390 -35.322 1.00 89.38 588 ASN A C 1
ATOM 4570 O O . ASN A 1 588 ? 7.573 3.201 -35.442 1.00 89.38 588 ASN A O 1
ATOM 4574 N N . THR A 1 589 ? 7.373 5.048 -34.169 1.00 90.62 589 THR A N 1
ATOM 4575 C CA . THR A 1 589 ? 7.630 4.397 -32.881 1.00 90.62 589 THR A CA 1
ATOM 4576 C C . THR A 1 589 ? 6.422 3.557 -32.462 1.00 90.62 589 THR A C 1
ATOM 4578 O O . THR A 1 589 ? 5.294 3.838 -32.877 1.00 90.62 589 THR A O 1
ATOM 4581 N N . GLN A 1 590 ? 6.612 2.556 -31.601 1.00 92.62 590 GLN A N 1
ATOM 4582 C CA . GLN A 1 590 ? 5.474 1.842 -31.011 1.00 92.62 590 GLN A CA 1
ATOM 4583 C C . GLN A 1 590 ? 4.590 2.796 -30.200 1.00 92.62 590 GLN A C 1
ATOM 4585 O O . GLN A 1 590 ? 3.364 2.771 -30.316 1.00 92.62 590 GLN A O 1
ATOM 4590 N N . TRP A 1 591 ? 5.219 3.735 -29.493 1.00 93.31 591 TRP A N 1
ATOM 4591 C CA . TRP A 1 591 ? 4.573 4.827 -28.778 1.00 93.31 591 TRP A CA 1
ATOM 4592 C C . TRP A 1 591 ? 3.580 5.603 -29.652 1.00 93.31 591 TRP A C 1
ATOM 4594 O O . TRP A 1 591 ? 2.432 5.802 -29.252 1.00 93.31 591 TRP A O 1
ATOM 4604 N N . SER A 1 592 ? 3.969 5.995 -30.872 1.00 92.12 592 SER A N 1
ATOM 4605 C CA . SER A 1 592 ? 3.086 6.759 -31.765 1.00 92.12 592 SER A CA 1
ATOM 4606 C C . SER A 1 592 ? 1.892 5.945 -32.279 1.00 92.12 592 SER A C 1
ATOM 4608 O O . SER A 1 592 ? 0.910 6.526 -32.743 1.00 92.12 592 SER A O 1
ATOM 4610 N N . GLN A 1 593 ? 1.954 4.613 -32.178 1.00 93.69 593 GLN A N 1
ATOM 4611 C CA . GLN A 1 593 ? 0.893 3.692 -32.591 1.00 93.69 593 GLN A CA 1
ATOM 4612 C C . GLN A 1 593 ? -0.003 3.226 -31.429 1.00 93.69 593 GLN A C 1
ATOM 4614 O O . GLN A 1 593 ? -1.064 2.650 -31.669 1.00 93.69 593 GLN A O 1
ATOM 4619 N N . MET A 1 594 ? 0.375 3.494 -30.176 1.00 92.75 594 MET A N 1
ATOM 4620 C CA . MET A 1 594 ? -0.334 3.009 -28.982 1.00 92.75 594 MET A CA 1
ATOM 4621 C C . MET A 1 594 ? -1.624 3.775 -28.646 1.00 92.75 594 MET A C 1
ATOM 4623 O O . MET A 1 594 ? -2.463 3.264 -27.898 1.00 92.75 594 MET A O 1
ATOM 4627 N N . GLY A 1 595 ? -1.821 4.976 -29.199 1.00 93.50 595 GLY A N 1
ATOM 4628 C CA . GLY A 1 595 ? -3.053 5.759 -29.045 1.00 93.50 595 GLY A CA 1
ATOM 4629 C C . GLY A 1 595 ? -3.465 5.950 -27.580 1.00 93.50 595 GLY A C 1
ATOM 4630 O O . GLY A 1 595 ? -2.688 6.445 -26.770 1.00 93.50 595 GLY A O 1
ATOM 4631 N N . ALA A 1 596 ? -4.675 5.504 -27.223 1.00 94.38 596 ALA A N 1
ATOM 4632 C CA . ALA A 1 596 ? -5.248 5.708 -25.889 1.00 94.38 596 ALA A CA 1
ATOM 4633 C C . ALA A 1 596 ? -4.405 5.123 -24.740 1.00 94.38 596 ALA A C 1
ATOM 4635 O O . ALA A 1 596 ? -4.459 5.648 -23.628 1.00 94.38 596 ALA A O 1
ATOM 4636 N N . TYR A 1 597 ? -3.627 4.059 -24.979 1.00 95.56 597 TYR A N 1
ATOM 4637 C CA . TYR A 1 597 ? -2.728 3.509 -23.958 1.00 95.56 597 TYR A CA 1
ATOM 4638 C C . TYR A 1 597 ? -1.600 4.491 -23.620 1.00 95.56 597 TYR A C 1
ATOM 4640 O O . TYR A 1 597 ? -1.326 4.703 -22.441 1.00 95.56 597 TYR A O 1
ATOM 4648 N N . ALA A 1 598 ? -1.006 5.124 -24.639 1.00 94.94 598 ALA A N 1
ATOM 4649 C CA . ALA A 1 598 ? 0.018 6.154 -24.474 1.00 94.94 598 ALA A CA 1
ATOM 4650 C C . ALA A 1 598 ? -0.557 7.405 -23.788 1.00 94.94 598 ALA A C 1
ATOM 4652 O O . ALA A 1 598 ? 0.014 7.888 -22.813 1.00 94.94 598 ALA A O 1
ATOM 4653 N N . ASP A 1 599 ? -1.740 7.865 -24.213 1.00 95.38 599 ASP A N 1
ATOM 4654 C CA . ASP A 1 599 ? -2.413 9.014 -23.590 1.00 95.38 599 ASP A CA 1
ATOM 4655 C C . ASP A 1 599 ? -2.711 8.765 -22.098 1.00 95.38 599 ASP A C 1
ATOM 4657 O O . ASP A 1 599 ? -2.484 9.633 -21.253 1.00 95.38 599 ASP A O 1
ATOM 4661 N N . THR A 1 600 ? -3.194 7.561 -21.760 1.00 97.19 600 THR A N 1
ATOM 4662 C CA . THR A 1 600 ? -3.579 7.198 -20.386 1.00 97.19 600 THR A CA 1
ATOM 4663 C C . THR A 1 600 ? -2.368 7.123 -19.461 1.00 97.19 600 THR A C 1
ATOM 4665 O O . THR A 1 600 ? -2.407 7.696 -18.371 1.00 97.19 600 THR A O 1
ATOM 4668 N N . ILE A 1 601 ? -1.287 6.449 -19.878 1.00 97.81 601 ILE A N 1
ATOM 4669 C CA . ILE A 1 601 ? -0.075 6.361 -19.052 1.00 97.81 601 ILE A CA 1
ATOM 4670 C C . ILE A 1 601 ? 0.615 7.721 -18.924 1.00 97.81 601 ILE A C 1
ATOM 4672 O O . ILE A 1 601 ? 1.060 8.054 -17.830 1.00 97.81 601 ILE A O 1
ATOM 4676 N N . SER A 1 602 ? 0.638 8.548 -19.978 1.00 96.38 602 SER A N 1
ATOM 4677 C CA . SER A 1 602 ? 1.175 9.912 -19.891 1.00 96.38 602 SER A CA 1
ATOM 4678 C C . SER A 1 602 ? 0.398 10.765 -18.896 1.00 96.38 602 SER A C 1
ATOM 4680 O O . SER A 1 602 ? 1.008 11.406 -18.047 1.00 96.38 602 SER A O 1
ATOM 4682 N N . TYR A 1 603 ? -0.936 10.747 -18.949 1.00 96.00 603 TYR A N 1
ATOM 4683 C CA . TYR A 1 603 ? -1.753 11.500 -17.998 1.00 96.00 603 TYR A CA 1
ATOM 4684 C C . TYR A 1 603 ? -1.537 11.031 -16.552 1.00 96.00 603 TYR A C 1
ATOM 4686 O O . TYR A 1 603 ? -1.366 11.856 -15.652 1.00 96.00 603 TYR A O 1
ATOM 4694 N N . ALA A 1 604 ? -1.520 9.713 -16.325 1.00 97.44 604 ALA A N 1
ATOM 4695 C CA . ALA A 1 604 ? -1.305 9.150 -14.996 1.00 97.44 604 ALA A CA 1
ATOM 4696 C C . ALA A 1 604 ? 0.101 9.465 -14.459 1.00 97.44 604 ALA A C 1
ATOM 4698 O O . ALA A 1 604 ? 0.235 9.810 -13.289 1.00 97.44 604 ALA A O 1
ATOM 4699 N N . LEU A 1 605 ? 1.131 9.408 -15.311 1.00 97.62 605 LEU A N 1
ATOM 4700 C CA . LEU A 1 605 ? 2.510 9.727 -14.942 1.00 97.62 605 LEU A CA 1
ATOM 4701 C C . LEU A 1 605 ? 2.694 11.213 -14.612 1.00 97.62 605 LEU A C 1
ATOM 4703 O O . LEU A 1 605 ? 3.318 11.533 -13.606 1.00 97.62 605 LEU A O 1
ATOM 4707 N N . GLU A 1 606 ? 2.132 12.121 -15.412 1.00 96.44 606 GLU A N 1
ATOM 4708 C CA . GLU A 1 606 ? 2.181 13.561 -15.119 1.00 96.44 606 GLU A CA 1
ATOM 4709 C C . GLU A 1 606 ? 1.419 13.899 -13.833 1.00 96.44 606 GLU A C 1
ATOM 4711 O O . GLU A 1 606 ? 1.891 14.694 -13.022 1.00 96.44 606 GLU A O 1
ATOM 4716 N N . THR A 1 607 ? 0.275 13.245 -13.601 1.00 95.94 607 THR A N 1
ATOM 4717 C CA . THR A 1 607 ? -0.467 13.373 -12.338 1.00 95.94 607 THR A CA 1
ATOM 4718 C C . THR A 1 607 ? 0.378 12.879 -11.165 1.00 95.94 607 THR A C 1
ATOM 4720 O O . THR A 1 607 ? 0.486 13.575 -10.161 1.00 95.94 607 THR A O 1
ATOM 4723 N N . ALA A 1 608 ? 1.031 11.722 -11.308 1.00 95.69 608 ALA A N 1
ATOM 4724 C CA . ALA A 1 608 ? 1.882 11.145 -10.274 1.00 95.69 608 ALA A CA 1
ATOM 4725 C C . ALA A 1 608 ? 3.092 12.032 -9.936 1.00 95.69 608 ALA A C 1
ATOM 4727 O O . ALA A 1 608 ? 3.399 12.233 -8.766 1.00 95.69 608 ALA A O 1
ATOM 4728 N N . LYS A 1 609 ? 3.739 12.625 -10.945 1.00 94.31 609 LYS A N 1
ATOM 4729 C CA . LYS A 1 609 ? 4.867 13.557 -10.763 1.00 94.31 609 LYS A CA 1
ATOM 4730 C C . LYS A 1 609 ? 4.481 14.873 -10.086 1.00 94.31 609 LYS A C 1
ATOM 4732 O O . LYS A 1 609 ? 5.361 15.572 -9.591 1.00 94.31 609 LYS A O 1
ATOM 4737 N N . ALA A 1 610 ? 3.198 15.227 -10.095 1.00 95.12 610 ALA A N 1
ATOM 4738 C CA . ALA A 1 610 ? 2.687 16.447 -9.480 1.00 95.12 610 ALA A CA 1
ATOM 4739 C C . ALA A 1 610 ? 2.256 16.266 -8.013 1.00 95.12 610 ALA A C 1
ATOM 4741 O O . ALA A 1 610 ? 1.897 17.257 -7.376 1.00 95.12 610 ALA A O 1
ATOM 4742 N N . VAL A 1 611 ? 2.264 15.035 -7.486 1.00 93.31 611 VAL A N 1
ATOM 4743 C CA . VAL A 1 611 ? 1.898 14.743 -6.091 1.00 93.31 611 VAL A CA 1
ATOM 4744 C C . VAL A 1 611 ? 2.928 15.343 -5.137 1.00 93.31 611 VAL A C 1
ATOM 4746 O O . VAL A 1 611 ? 4.133 15.164 -5.320 1.00 93.31 611 VAL A O 1
ATOM 4749 N N . ASP A 1 612 ? 2.447 16.028 -4.097 1.00 92.94 612 ASP A N 1
ATOM 4750 C CA . ASP A 1 612 ? 3.280 16.412 -2.960 1.00 92.94 612 ASP A CA 1
ATOM 4751 C C . ASP A 1 612 ? 3.533 15.175 -2.095 1.00 92.94 612 ASP A C 1
ATOM 4753 O O . ASP A 1 612 ? 2.626 14.660 -1.437 1.00 92.94 612 ASP A O 1
ATOM 4757 N N . LEU A 1 613 ? 4.763 14.666 -2.151 1.00 89.31 613 LEU A N 1
ATOM 4758 C CA . LEU A 1 613 ? 5.132 13.424 -1.486 1.00 89.31 613 LEU A CA 1
ATOM 4759 C C . LEU A 1 613 ? 4.999 13.528 0.033 1.00 89.31 613 LEU A C 1
ATOM 4761 O O . LEU A 1 613 ? 4.646 12.523 0.628 1.00 89.31 613 LEU A O 1
ATOM 4765 N N . ASP A 1 614 ? 5.183 14.711 0.633 1.00 85.31 614 ASP A N 1
ATOM 4766 C CA . ASP A 1 614 ? 5.055 14.919 2.086 1.00 85.31 614 ASP A CA 1
ATOM 4767 C C . ASP A 1 614 ? 3.584 14.849 2.559 1.00 85.31 614 ASP A C 1
ATOM 4769 O O . ASP A 1 614 ? 3.300 14.657 3.747 1.00 85.31 614 ASP A O 1
ATOM 4773 N N . GLU A 1 615 ? 2.627 14.996 1.637 1.00 83.69 615 GLU A N 1
ATOM 4774 C CA . GLU A 1 615 ? 1.185 14.954 1.910 1.00 83.69 615 GLU A CA 1
ATOM 4775 C C . GLU A 1 615 ? 0.513 13.654 1.418 1.00 83.69 615 GLU A C 1
ATOM 4777 O O . GLU A 1 615 ? -0.716 13.555 1.364 1.00 83.69 615 GLU A O 1
ATOM 4782 N N . MET A 1 616 ? 1.304 12.632 1.075 1.00 82.62 616 MET A N 1
ATOM 4783 C CA . MET A 1 616 ? 0.797 11.350 0.587 1.00 82.62 616 MET A CA 1
ATOM 4784 C C . MET A 1 616 ? 0.391 10.418 1.745 1.00 82.62 616 MET A C 1
ATOM 4786 O O . MET A 1 616 ? 1.239 9.849 2.437 1.00 82.62 616 MET A O 1
ATOM 4790 N N . TYR A 1 617 ? -0.922 10.233 1.934 1.00 77.19 617 TYR A N 1
ATOM 4791 C CA . TYR A 1 617 ? -1.506 9.417 3.018 1.00 77.19 617 TYR A CA 1
ATOM 4792 C C . TYR A 1 617 ? -2.511 8.359 2.533 1.00 77.19 617 TYR A C 1
ATOM 4794 O O . TYR A 1 617 ? -3.225 7.758 3.339 1.00 77.19 617 TYR A O 1
ATOM 4802 N N . ASP A 1 618 ? -2.599 8.138 1.222 1.00 81.81 618 ASP A N 1
ATOM 4803 C CA . ASP A 1 618 ? -3.409 7.083 0.621 1.00 81.81 618 ASP A CA 1
ATOM 4804 C C . ASP A 1 618 ? -2.779 6.560 -0.684 1.00 81.81 618 ASP A C 1
ATOM 4806 O O . ASP A 1 618 ? -1.712 7.007 -1.105 1.00 81.81 618 ASP A O 1
ATOM 4810 N N . MET A 1 619 ? -3.416 5.559 -1.299 1.00 85.94 619 MET A N 1
ATOM 4811 C CA . MET A 1 619 ? -2.900 4.873 -2.490 1.00 85.94 619 MET A CA 1
ATOM 4812 C C . MET A 1 619 ? -3.578 5.302 -3.798 1.00 85.94 619 MET A C 1
ATOM 4814 O O . MET A 1 619 ? -3.489 4.572 -4.788 1.00 85.94 619 MET A O 1
ATOM 4818 N N . THR A 1 620 ? -4.298 6.422 -3.829 1.00 88.50 620 THR A N 1
ATOM 4819 C CA . THR A 1 620 ? -5.143 6.806 -4.972 1.00 88.50 620 THR A CA 1
ATOM 4820 C C . THR A 1 620 ? -4.318 6.997 -6.243 1.00 88.50 620 THR A C 1
ATOM 4822 O O . THR A 1 620 ? -4.542 6.298 -7.238 1.00 88.50 620 THR A O 1
ATOM 4825 N N . GLU A 1 621 ? -3.322 7.882 -6.210 1.00 93.00 621 GLU A N 1
ATOM 4826 C CA . GLU A 1 621 ? -2.462 8.177 -7.359 1.00 93.00 621 GLU A CA 1
ATOM 4827 C C . GLU A 1 621 ? -1.525 7.009 -7.686 1.00 93.00 621 GLU A C 1
ATOM 4829 O O . GLU A 1 621 ? -1.306 6.710 -8.864 1.00 93.00 621 GLU A O 1
ATOM 4834 N N . TYR A 1 622 ? -1.050 6.281 -6.668 1.00 93.50 622 TYR A N 1
ATOM 4835 C CA . TYR A 1 622 ? -0.282 5.046 -6.853 1.00 93.50 622 TYR A CA 1
ATOM 4836 C C . TYR A 1 622 ? -1.069 4.013 -7.667 1.00 93.50 622 TYR A C 1
ATOM 4838 O O . TYR A 1 622 ? -0.589 3.521 -8.689 1.00 93.50 622 TYR A O 1
ATOM 4846 N N . ASN A 1 623 ? -2.303 3.708 -7.256 1.00 93.00 623 ASN A N 1
ATOM 4847 C CA . ASN A 1 623 ? -3.142 2.715 -7.925 1.00 93.00 623 ASN A CA 1
ATOM 4848 C C . ASN A 1 623 ? -3.542 3.167 -9.335 1.00 93.00 623 ASN A C 1
ATOM 4850 O O . ASN A 1 623 ? -3.608 2.337 -10.244 1.00 93.00 623 ASN A O 1
ATOM 4854 N N . ALA A 1 624 ? -3.770 4.469 -9.538 1.00 95.62 624 ALA A N 1
ATOM 4855 C CA . ALA A 1 624 ? -4.053 5.027 -10.857 1.00 95.62 624 ALA A CA 1
ATOM 4856 C C . ALA A 1 624 ? -2.868 4.842 -11.822 1.00 95.62 624 ALA A C 1
ATOM 4858 O O . ALA A 1 624 ? -3.061 4.340 -12.935 1.00 95.62 624 ALA A O 1
ATOM 4859 N N . LEU A 1 625 ? -1.644 5.174 -11.389 1.00 97.94 625 LEU A N 1
ATOM 4860 C CA . LEU A 1 625 ? -0.436 4.957 -12.189 1.00 97.94 625 LEU A CA 1
ATOM 4861 C C . LEU A 1 625 ? -0.187 3.465 -12.430 1.00 97.94 625 LEU A C 1
ATOM 4863 O O . LEU A 1 625 ? 0.098 3.071 -13.560 1.00 97.94 625 LEU A O 1
ATOM 4867 N N . LYS A 1 626 ? -0.356 2.623 -11.404 1.00 97.38 626 LYS A N 1
ATOM 4868 C CA . LYS A 1 626 ? -0.144 1.174 -11.507 1.00 97.38 626 LYS A CA 1
ATOM 4869 C C . LYS A 1 626 ? -1.082 0.542 -12.528 1.00 97.38 626 LYS A C 1
ATOM 4871 O O . LYS A 1 626 ? -0.633 -0.223 -13.378 1.00 97.38 626 LYS A O 1
ATOM 4876 N N . ALA A 1 627 ? -2.365 0.895 -12.485 1.00 96.81 627 ALA A N 1
ATOM 4877 C CA . ALA A 1 627 ? -3.352 0.400 -13.437 1.00 96.81 627 ALA A CA 1
ATOM 4878 C C . ALA A 1 627 ? -3.038 0.846 -14.876 1.00 96.81 627 ALA A C 1
ATOM 4880 O O . ALA A 1 627 ? -3.141 0.042 -15.806 1.00 96.81 627 ALA A O 1
ATOM 4881 N N . ALA A 1 628 ? -2.624 2.106 -15.064 1.00 98.00 628 ALA A N 1
ATOM 4882 C CA . ALA A 1 628 ? -2.222 2.618 -16.372 1.00 98.00 628 ALA A CA 1
ATOM 4883 C C . ALA A 1 628 ? -0.962 1.912 -16.901 1.00 98.00 628 ALA A C 1
ATOM 4885 O O . ALA A 1 628 ? -0.929 1.507 -18.065 1.00 98.00 628 ALA A O 1
ATOM 4886 N N . LEU A 1 629 ? 0.041 1.708 -16.041 1.00 98.25 629 LEU A N 1
ATOM 4887 C CA . LEU A 1 629 ? 1.273 0.997 -16.369 1.00 98.25 629 LEU A CA 1
ATOM 4888 C C . LEU A 1 629 ? 1.014 -0.465 -16.740 1.00 98.25 629 LEU A C 1
ATOM 4890 O O . LEU A 1 629 ? 1.538 -0.933 -17.747 1.00 98.25 629 LEU A O 1
ATOM 4894 N N . ASP A 1 630 ? 0.190 -1.181 -15.974 1.00 98.00 630 ASP A N 1
ATOM 4895 C CA . ASP A 1 630 ? -0.141 -2.583 -16.253 1.00 98.00 630 ASP A CA 1
ATOM 4896 C C . ASP A 1 630 ? -0.862 -2.734 -17.596 1.00 98.00 630 ASP A C 1
ATOM 4898 O O . ASP A 1 630 ? -0.523 -3.609 -18.396 1.00 98.00 630 ASP A O 1
ATOM 4902 N N . ALA A 1 631 ? -1.825 -1.849 -17.876 1.00 97.00 631 ALA A N 1
ATOM 4903 C CA . ALA A 1 631 ? -2.527 -1.827 -19.154 1.00 97.00 631 ALA A CA 1
ATOM 4904 C C . ALA A 1 631 ? -1.582 -1.511 -20.326 1.00 97.00 631 ALA A C 1
ATOM 4906 O O . ALA A 1 631 ? -1.705 -2.115 -21.391 1.00 97.00 631 ALA A O 1
ATOM 4907 N N . PHE A 1 632 ? -0.630 -0.597 -20.125 1.00 97.44 632 PHE A N 1
ATOM 4908 C CA . PHE A 1 632 ? 0.384 -0.243 -21.114 1.00 97.44 632 PHE A CA 1
ATOM 4909 C C . PHE A 1 632 ? 1.364 -1.396 -21.377 1.00 97.44 632 PHE A C 1
ATOM 4911 O O . PHE A 1 632 ? 1.585 -1.778 -22.525 1.00 97.44 632 PHE A O 1
ATOM 4918 N N . LYS A 1 633 ? 1.900 -2.020 -20.321 1.00 96.69 633 LYS A N 1
ATOM 4919 C CA . LYS A 1 633 ? 2.812 -3.170 -20.427 1.00 96.69 633 LYS A CA 1
ATOM 4920 C C . LYS A 1 633 ? 2.165 -4.384 -21.084 1.00 96.69 633 LYS A C 1
ATOM 4922 O O . LYS A 1 633 ? 2.854 -5.131 -21.767 1.00 96.69 633 LYS A O 1
ATOM 4927 N N . ALA A 1 634 ? 0.855 -4.571 -20.924 1.00 95.44 634 ALA A N 1
ATOM 4928 C CA . ALA A 1 634 ? 0.131 -5.668 -21.564 1.00 95.44 634 ALA A CA 1
ATOM 4929 C C . ALA A 1 634 ? 0.138 -5.600 -23.104 1.00 95.44 634 ALA A C 1
ATOM 4931 O O . ALA A 1 634 ? -0.086 -6.622 -23.754 1.00 95.44 634 ALA A O 1
ATOM 4932 N N . VAL A 1 635 ? 0.376 -4.418 -23.683 1.00 93.69 635 VAL A N 1
ATOM 4933 C CA . VAL A 1 635 ? 0.464 -4.212 -25.138 1.00 93.69 635 VAL A CA 1
ATOM 4934 C C . VAL A 1 635 ? 1.877 -3.864 -25.617 1.00 93.69 635 VAL A C 1
ATOM 4936 O O . VAL A 1 635 ? 2.107 -3.824 -26.823 1.00 93.69 635 VAL A O 1
ATOM 4939 N N . LEU A 1 636 ? 2.818 -3.645 -24.694 1.00 95.12 636 LEU A N 1
ATOM 4940 C CA . LEU A 1 636 ? 4.216 -3.349 -24.993 1.00 95.12 636 LEU A CA 1
ATOM 4941 C C . LEU A 1 636 ? 4.927 -4.585 -25.562 1.00 95.12 636 LEU A C 1
ATOM 4943 O O . LEU A 1 636 ? 4.884 -5.669 -24.980 1.00 95.12 636 LEU A O 1
ATOM 4947 N N . CYS A 1 637 ? 5.602 -4.409 -26.690 1.00 94.69 637 CYS A N 1
ATOM 4948 C CA . CYS A 1 637 ? 6.379 -5.433 -27.381 1.00 94.69 637 CYS A CA 1
ATOM 4949 C C . CYS A 1 637 ? 7.875 -5.071 -27.391 1.00 94.69 637 CYS A C 1
ATOM 4951 O O . CYS A 1 637 ? 8.224 -3.891 -27.397 1.00 94.69 637 CYS A O 1
ATOM 4953 N N . ASP A 1 638 ? 8.747 -6.083 -27.424 1.00 92.75 638 ASP A N 1
ATOM 4954 C CA . ASP A 1 638 ? 10.206 -5.934 -27.492 1.00 92.75 638 ASP A CA 1
ATOM 4955 C C . ASP A 1 638 ? 10.734 -6.302 -28.897 1.00 92.75 638 ASP A C 1
ATOM 4957 O O . ASP A 1 638 ? 10.781 -7.489 -29.249 1.00 92.75 638 ASP A O 1
ATOM 4961 N N . PRO A 1 639 ? 11.146 -5.313 -29.715 1.00 92.12 639 PRO A N 1
ATOM 4962 C CA . PRO A 1 639 ? 11.647 -5.541 -31.071 1.00 92.12 639 PRO A CA 1
ATOM 4963 C C . PRO A 1 639 ? 13.136 -5.922 -31.148 1.00 92.12 639 PRO A C 1
ATOM 4965 O O . PRO A 1 639 ? 13.646 -6.156 -32.251 1.00 92.12 639 PRO A O 1
ATOM 4968 N N . SER A 1 640 ? 13.853 -5.980 -30.022 1.00 90.75 640 SER A N 1
ATOM 4969 C CA . SER A 1 640 ? 15.317 -6.110 -29.983 1.00 90.75 640 SER A CA 1
ATOM 4970 C C . SER A 1 640 ? 15.854 -7.313 -30.766 1.00 90.75 640 SER A C 1
ATOM 4972 O O . SER A 1 640 ? 16.810 -7.184 -31.537 1.00 90.75 640 SER A O 1
ATOM 4974 N N . ALA A 1 641 ? 15.209 -8.475 -30.633 1.00 93.75 641 ALA A N 1
ATOM 4975 C CA . ALA A 1 641 ? 15.606 -9.704 -31.316 1.00 93.75 641 ALA A CA 1
ATOM 4976 C C . ALA A 1 641 ? 15.464 -9.598 -32.842 1.00 93.75 641 ALA A C 1
ATOM 4978 O O . ALA A 1 641 ? 16.360 -10.019 -33.579 1.00 93.75 641 ALA A O 1
ATOM 4979 N N . LEU A 1 642 ? 14.371 -8.995 -33.325 1.00 95.19 642 LEU A N 1
ATOM 4980 C CA . LEU A 1 642 ? 14.171 -8.772 -34.755 1.00 95.19 642 LEU A CA 1
ATOM 4981 C C . LEU A 1 642 ? 15.198 -7.779 -35.305 1.00 95.19 642 LEU A C 1
ATOM 4983 O O . LEU A 1 642 ? 15.819 -8.045 -36.335 1.00 95.19 642 LEU A O 1
ATOM 4987 N N . ALA A 1 643 ? 15.415 -6.662 -34.606 1.00 90.94 643 ALA A N 1
ATOM 4988 C CA . ALA A 1 643 ? 16.403 -5.664 -35.003 1.00 90.94 643 ALA A CA 1
ATOM 4989 C C . ALA A 1 643 ? 17.817 -6.269 -35.089 1.00 90.94 643 ALA A C 1
ATOM 4991 O O . ALA A 1 643 ? 18.540 -6.035 -36.063 1.00 90.94 643 ALA A O 1
ATOM 4992 N N . ALA A 1 644 ? 18.192 -7.112 -34.121 1.00 89.44 644 ALA A N 1
ATOM 4993 C CA . ALA A 1 644 ? 19.456 -7.843 -34.137 1.00 89.44 644 ALA A CA 1
ATOM 4994 C C . ALA A 1 644 ? 19.548 -8.824 -35.321 1.00 89.44 644 ALA A C 1
ATOM 4996 O O . ALA A 1 644 ? 20.574 -8.855 -36.006 1.00 89.44 644 ALA A O 1
ATOM 4997 N N . ALA A 1 645 ? 18.481 -9.580 -35.604 1.00 93.94 645 ALA A N 1
ATOM 4998 C CA . ALA A 1 645 ? 18.435 -10.520 -36.724 1.00 93.94 645 ALA A CA 1
ATOM 4999 C C . ALA A 1 645 ? 18.575 -9.812 -38.083 1.00 93.94 645 ALA A C 1
ATOM 5001 O O . ALA A 1 645 ? 19.361 -10.260 -38.921 1.00 93.94 645 ALA A O 1
ATOM 5002 N N . ILE A 1 646 ? 17.876 -8.688 -38.284 1.00 92.75 646 ILE A N 1
ATOM 5003 C CA . ILE A 1 646 ? 18.014 -7.847 -39.484 1.00 92.75 646 ILE A CA 1
ATOM 5004 C C . ILE A 1 646 ? 19.455 -7.342 -39.598 1.00 92.75 646 ILE A C 1
ATOM 5006 O O . ILE A 1 646 ? 20.098 -7.539 -40.628 1.00 92.75 646 ILE A O 1
ATOM 5010 N N . SER A 1 647 ? 19.987 -6.732 -38.535 1.00 87.50 647 SER A N 1
ATOM 5011 C CA . SER A 1 647 ? 21.329 -6.139 -38.537 1.00 87.50 647 SER A CA 1
ATOM 5012 C C . SER A 1 647 ? 22.423 -7.159 -38.871 1.00 87.50 647 SER A C 1
ATOM 5014 O O . SER A 1 647 ? 23.305 -6.868 -39.679 1.00 87.50 647 SER A O 1
ATOM 5016 N N . ALA A 1 648 ? 22.332 -8.370 -38.314 1.00 86.44 648 ALA A N 1
ATOM 5017 C CA . ALA A 1 648 ? 23.310 -9.433 -38.532 1.00 86.44 648 ALA A CA 1
ATOM 5018 C C . ALA A 1 648 ? 23.256 -10.052 -39.941 1.00 86.44 648 ALA A C 1
ATOM 5020 O O . ALA A 1 648 ? 24.266 -10.584 -40.398 1.00 86.44 648 ALA A O 1
ATOM 5021 N N . ASN A 1 649 ? 22.105 -10.004 -40.626 1.00 87.00 649 ASN A N 1
ATOM 5022 C CA . ASN A 1 649 ? 21.886 -10.766 -41.862 1.00 87.00 649 ASN A CA 1
ATOM 5023 C C . ASN A 1 649 ? 21.566 -9.916 -43.103 1.00 87.00 649 ASN A C 1
ATOM 5025 O O . ASN A 1 649 ? 21.501 -10.467 -44.202 1.00 87.00 649 ASN A O 1
ATOM 5029 N N . LYS A 1 650 ? 21.403 -8.592 -42.976 1.00 85.12 650 LYS A N 1
ATOM 5030 C CA . LYS A 1 650 ? 21.040 -7.692 -44.092 1.00 85.12 650 LYS A CA 1
ATOM 5031 C C . LYS A 1 650 ? 21.977 -7.760 -45.305 1.00 85.12 650 LYS A C 1
ATOM 5033 O O . LYS A 1 650 ? 21.539 -7.506 -46.420 1.00 85.12 650 LYS A O 1
ATOM 5038 N N . ASP A 1 651 ? 23.243 -8.126 -45.098 1.00 80.12 651 ASP A N 1
ATOM 5039 C CA . ASP A 1 651 ? 24.258 -8.191 -46.156 1.00 80.12 651 ASP A CA 1
ATOM 5040 C C . ASP A 1 651 ? 24.433 -9.598 -46.751 1.00 80.12 651 ASP A C 1
ATOM 5042 O O . ASP A 1 651 ? 25.181 -9.768 -47.713 1.00 80.12 651 ASP A O 1
ATOM 5046 N N . VAL A 1 652 ? 23.732 -10.618 -46.236 1.00 81.50 652 VAL A N 1
ATOM 5047 C CA . VAL A 1 652 ? 23.868 -12.012 -46.703 1.00 81.50 652 VAL A CA 1
ATOM 5048 C C . VAL A 1 652 ? 23.573 -12.134 -48.198 1.00 81.50 652 VAL A C 1
ATOM 5050 O O . VAL A 1 652 ? 24.300 -12.828 -48.907 1.00 81.50 652 VAL A O 1
ATOM 5053 N N . SER A 1 653 ? 22.572 -11.415 -48.716 1.00 77.94 653 SER A N 1
ATOM 5054 C CA . SER A 1 653 ? 22.251 -11.424 -50.150 1.00 77.94 653 SER A CA 1
ATOM 5055 C C . SER A 1 653 ? 23.383 -10.875 -51.026 1.00 77.94 653 SER A C 1
ATOM 5057 O O . SER A 1 653 ? 23.517 -11.300 -52.173 1.00 77.94 653 SER A O 1
ATOM 5059 N N . ASN A 1 654 ? 24.224 -9.981 -50.493 1.00 77.12 654 ASN A N 1
ATOM 5060 C CA . ASN A 1 654 ? 25.358 -9.389 -51.213 1.00 77.12 654 ASN A CA 1
ATOM 5061 C C . ASN A 1 654 ? 26.534 -10.369 -51.352 1.00 77.12 654 ASN A C 1
ATOM 5063 O O . ASN A 1 654 ? 27.380 -10.194 -52.227 1.00 77.12 654 ASN A O 1
ATOM 5067 N N . LEU A 1 655 ? 26.578 -11.410 -50.515 1.00 74.31 655 LEU A N 1
ATOM 5068 C CA . LEU A 1 655 ? 27.612 -12.448 -50.543 1.00 74.31 655 LEU A CA 1
ATOM 5069 C C . LEU A 1 655 ? 27.329 -13.543 -51.586 1.00 74.31 655 LEU A C 1
ATOM 5071 O O . LEU A 1 655 ? 28.183 -14.394 -51.841 1.00 74.31 655 LEU A O 1
ATOM 5075 N N . ILE A 1 656 ? 26.139 -13.547 -52.193 1.00 76.88 656 ILE A N 1
ATOM 5076 C CA . ILE A 1 656 ? 25.700 -14.613 -53.094 1.00 76.88 656 ILE A CA 1
ATOM 5077 C C . ILE A 1 656 ? 26.216 -14.360 -54.513 1.00 76.88 656 ILE A C 1
ATOM 5079 O O . ILE A 1 656 ? 25.747 -13.474 -55.227 1.00 76.88 656 ILE A O 1
ATOM 5083 N N . ALA A 1 657 ? 27.139 -15.212 -54.960 1.00 77.62 657 ALA A N 1
ATOM 5084 C CA . ALA A 1 657 ? 27.617 -15.240 -56.339 1.00 77.62 657 ALA A CA 1
ATOM 5085 C C . ALA A 1 657 ? 26.937 -16.367 -57.134 1.00 77.62 657 ALA A C 1
ATOM 5087 O O . ALA A 1 657 ? 26.999 -17.538 -56.756 1.00 77.62 657 ALA A O 1
ATOM 5088 N N . ILE A 1 658 ? 26.308 -16.030 -58.263 1.00 80.56 658 ILE A N 1
ATOM 5089 C CA . ILE A 1 658 ? 25.638 -17.014 -59.125 1.00 80.56 658 ILE A CA 1
ATOM 5090 C C . ILE A 1 658 ? 26.644 -17.683 -60.065 1.00 80.56 658 ILE A C 1
ATOM 5092 O O . ILE A 1 658 ? 27.382 -17.007 -60.784 1.00 80.56 658 ILE A O 1
ATOM 5096 N N . GLY A 1 659 ? 26.657 -19.016 -60.099 1.00 79.38 659 GLY A N 1
ATOM 5097 C CA . GLY A 1 659 ? 27.542 -19.786 -60.973 1.00 79.38 659 GLY A CA 1
ATOM 5098 C C . GLY A 1 659 ? 27.513 -21.291 -60.713 1.00 79.38 659 GLY A C 1
ATOM 5099 O O . GLY A 1 659 ? 26.767 -21.788 -59.873 1.00 79.38 659 GLY A O 1
ATOM 5100 N N . GLU A 1 660 ? 28.336 -22.032 -61.457 1.00 78.44 660 GLU A N 1
ATOM 5101 C CA . GLU A 1 660 ? 28.409 -23.503 -61.377 1.00 78.44 660 GLU A CA 1
ATOM 5102 C C . GLU A 1 660 ? 29.547 -24.015 -60.473 1.00 78.44 660 GLU A C 1
ATOM 5104 O O . GLU A 1 660 ? 29.636 -25.211 -60.208 1.00 78.44 660 GLU A O 1
ATOM 5109 N N . ASN A 1 661 ? 30.422 -23.128 -59.988 1.00 75.12 661 ASN A N 1
ATOM 5110 C CA . ASN A 1 661 ? 31.553 -23.502 -59.134 1.00 75.12 661 ASN A CA 1
ATOM 5111 C C . ASN A 1 661 ? 31.093 -23.842 -57.700 1.00 75.12 661 ASN A C 1
ATOM 5113 O O . ASN A 1 661 ? 30.057 -23.335 -57.264 1.00 75.12 661 ASN A O 1
ATOM 5117 N N . PRO A 1 662 ? 31.852 -24.649 -56.930 1.00 73.50 662 PRO A N 1
ATOM 5118 C CA . PRO A 1 662 ? 31.577 -24.840 -55.509 1.00 73.50 662 PRO A CA 1
ATOM 5119 C C . PRO A 1 662 ? 31.598 -23.519 -54.743 1.00 73.50 662 PRO A C 1
ATOM 5121 O O . PRO A 1 662 ? 32.420 -22.647 -55.031 1.00 73.50 662 PRO A O 1
ATOM 5124 N N . GLY A 1 663 ? 30.693 -23.372 -53.779 1.00 73.75 663 GLY A N 1
ATOM 5125 C CA . GLY A 1 663 ? 30.505 -22.116 -53.050 1.00 73.75 663 GLY A CA 1
ATOM 5126 C C . GLY A 1 663 ? 29.714 -21.046 -53.815 1.00 73.75 663 GLY A C 1
ATOM 5127 O O . GLY A 1 663 ? 29.435 -20.006 -53.239 1.00 73.75 663 GLY A O 1
ATOM 5128 N N . PHE A 1 664 ? 29.339 -21.283 -55.081 1.00 79.88 664 PHE A N 1
ATOM 5129 C CA . PHE A 1 664 ? 28.421 -20.423 -55.838 1.00 79.88 664 PHE A CA 1
ATOM 5130 C C . PHE A 1 664 ? 27.004 -20.996 -55.770 1.00 79.88 664 PHE A C 1
ATOM 5132 O O . PHE A 1 664 ? 26.813 -22.193 -55.543 1.00 79.88 664 PHE A O 1
ATOM 5139 N N . TRP A 1 665 ? 26.007 -20.152 -56.011 1.00 84.31 665 TRP A N 1
ATOM 5140 C CA . TRP A 1 665 ? 24.598 -20.531 -55.991 1.00 84.31 665 TRP A CA 1
ATOM 5141 C C . TRP A 1 665 ? 24.049 -20.710 -57.400 1.00 84.31 665 TRP A C 1
ATOM 5143 O O . TRP A 1 665 ? 24.463 -20.048 -58.357 1.00 84.31 665 TRP A O 1
ATOM 5153 N N . LYS A 1 666 ? 23.084 -21.620 -57.532 1.00 81.75 666 LYS A N 1
ATOM 5154 C CA . LYS A 1 666 ? 22.349 -21.809 -58.783 1.00 81.75 666 LYS A CA 1
ATOM 5155 C C . LYS A 1 666 ? 21.445 -20.595 -59.044 1.00 81.75 666 LYS A C 1
ATOM 5157 O O . LYS A 1 666 ? 21.019 -19.933 -58.105 1.00 81.75 666 LYS A O 1
ATOM 5162 N N . PRO A 1 667 ? 21.119 -20.289 -60.310 1.00 73.19 667 PRO A N 1
ATOM 5163 C CA . PRO A 1 667 ? 20.183 -19.218 -60.643 1.00 73.19 667 PRO A CA 1
ATOM 5164 C C . PRO A 1 667 ? 18.734 -19.635 -60.328 1.00 73.19 667 PRO A C 1
ATOM 5166 O O . PRO A 1 667 ? 18.000 -20.062 -61.218 1.00 73.19 667 PRO A O 1
ATOM 5169 N N . ASP A 1 668 ? 18.323 -19.533 -59.063 1.00 73.81 668 ASP A N 1
ATOM 5170 C CA . ASP A 1 668 ? 16.979 -19.895 -58.576 1.00 73.81 668 ASP A CA 1
ATOM 5171 C C . ASP A 1 668 ? 16.287 -18.794 -57.739 1.00 73.81 668 ASP A C 1
ATOM 5173 O O . ASP A 1 668 ? 15.223 -19.023 -57.169 1.00 73.81 668 ASP A O 1
ATOM 5177 N N . ASN A 1 669 ? 16.836 -17.572 -57.748 1.00 71.19 669 ASN A N 1
ATOM 5178 C CA . ASN A 1 669 ? 16.302 -16.357 -57.109 1.00 71.19 669 ASN A CA 1
ATOM 5179 C C . ASN A 1 669 ? 16.195 -16.390 -55.566 1.00 71.19 669 ASN A C 1
ATOM 5181 O O . ASN A 1 669 ? 15.590 -15.489 -54.989 1.00 71.19 669 ASN A O 1
ATOM 5185 N N . GLN A 1 670 ? 16.809 -17.360 -54.879 1.00 76.69 670 GLN A N 1
ATOM 5186 C CA . GLN A 1 670 ? 16.749 -17.462 -53.407 1.00 76.69 670 GLN A CA 1
ATOM 5187 C C . GLN A 1 670 ? 17.354 -16.239 -52.695 1.00 76.69 670 GLN A C 1
ATOM 5189 O O . GLN A 1 670 ? 16.824 -15.779 -51.688 1.00 76.69 670 GLN A O 1
ATOM 5194 N N . ALA A 1 671 ? 18.405 -15.649 -53.276 1.00 75.94 671 ALA A N 1
ATOM 5195 C CA . ALA A 1 671 ? 18.988 -14.385 -52.820 1.00 75.94 671 ALA A CA 1
ATOM 5196 C C . ALA A 1 671 ? 17.970 -13.233 -52.797 1.00 75.94 671 ALA A C 1
ATOM 5198 O O . ALA A 1 671 ? 17.935 -12.455 -51.848 1.00 75.94 671 ALA A O 1
ATOM 5199 N N . GLY A 1 672 ? 17.138 -13.144 -53.842 1.00 82.38 672 GLY A N 1
ATOM 5200 C CA . GLY A 1 672 ? 16.088 -12.133 -53.951 1.00 82.38 672 GLY A CA 1
ATOM 5201 C C . GLY A 1 672 ? 14.979 -12.360 -52.930 1.00 82.38 672 GLY A C 1
ATOM 5202 O O . GLY A 1 672 ? 14.594 -11.426 -52.245 1.00 82.38 672 GLY A O 1
ATOM 5203 N N . VAL A 1 673 ? 14.544 -13.613 -52.750 1.00 86.50 673 VAL A N 1
ATOM 5204 C CA . VAL A 1 673 ? 13.519 -13.976 -51.753 1.00 86.50 673 VAL A CA 1
ATOM 5205 C C . VAL A 1 673 ? 13.952 -13.603 -50.330 1.00 86.50 673 VAL A C 1
ATOM 5207 O O . VAL A 1 673 ? 13.145 -13.107 -49.549 1.00 86.50 673 VAL A O 1
ATOM 5210 N N . PHE A 1 674 ? 15.222 -13.813 -49.981 1.00 89.75 674 PHE A N 1
ATOM 5211 C CA . PHE A 1 674 ? 15.726 -13.439 -48.659 1.00 89.75 674 PHE A CA 1
ATOM 5212 C C . PHE A 1 674 ? 15.909 -11.930 -48.487 1.00 89.75 674 PHE A C 1
ATOM 5214 O O . PHE A 1 674 ? 15.598 -11.397 -47.424 1.00 89.75 674 PHE A O 1
ATOM 5221 N N . ALA A 1 675 ? 16.358 -11.227 -49.532 1.00 88.25 675 ALA A N 1
ATOM 5222 C CA . ALA A 1 675 ? 16.399 -9.767 -49.521 1.00 88.25 675 ALA A CA 1
ATOM 5223 C C . ALA A 1 675 ? 14.991 -9.166 -49.335 1.00 88.25 675 ALA A C 1
ATOM 5225 O O . ALA A 1 675 ? 14.826 -8.238 -48.542 1.00 88.25 675 ALA A O 1
ATOM 5226 N N . ASP A 1 676 ? 13.975 -9.740 -49.988 1.00 91.25 676 ASP A N 1
ATOM 5227 C CA . ASP A 1 676 ? 12.573 -9.345 -49.821 1.00 91.25 676 ASP A CA 1
ATOM 5228 C C . ASP A 1 676 ? 12.090 -9.588 -48.378 1.00 91.25 676 ASP A C 1
ATOM 5230 O O . ASP A 1 676 ? 11.475 -8.701 -47.790 1.00 91.25 676 ASP A O 1
ATOM 5234 N N . LEU A 1 677 ? 12.439 -10.725 -47.758 1.00 94.94 677 LEU A N 1
ATOM 5235 C CA . LEU A 1 677 ? 12.119 -11.010 -46.349 1.00 94.94 677 LEU A CA 1
ATOM 5236 C C . LEU A 1 677 ? 12.731 -9.976 -45.388 1.00 94.94 677 LEU A C 1
ATOM 5238 O O . LEU A 1 677 ? 12.044 -9.488 -44.490 1.00 94.94 677 LEU A O 1
ATOM 5242 N N . ILE A 1 678 ? 14.011 -9.630 -45.571 1.00 94.50 678 ILE A N 1
ATOM 5243 C CA . ILE A 1 678 ? 14.679 -8.587 -44.775 1.00 94.50 678 ILE A CA 1
ATOM 5244 C C . ILE A 1 678 ? 13.958 -7.246 -44.950 1.00 94.50 678 ILE A C 1
ATOM 5246 O O . ILE A 1 678 ? 13.733 -6.535 -43.967 1.00 94.50 678 ILE A O 1
ATOM 5250 N N . GLN A 1 679 ? 13.574 -6.902 -46.181 1.00 93.94 679 GLN A N 1
ATOM 5251 C CA . GLN A 1 679 ? 12.873 -5.657 -46.479 1.00 93.94 679 GLN A CA 1
ATOM 5252 C C . GLN A 1 679 ? 11.476 -5.619 -45.843 1.00 93.94 679 GLN A C 1
ATOM 5254 O O . GLN A 1 679 ? 11.127 -4.615 -45.222 1.00 93.94 679 GLN A O 1
ATOM 5259 N N . GLU A 1 680 ? 10.698 -6.698 -45.947 1.00 96.00 680 GLU A N 1
ATOM 5260 C CA . GLU A 1 680 ? 9.377 -6.823 -45.318 1.00 96.00 680 GLU A CA 1
ATOM 5261 C C . GLU A 1 680 ? 9.467 -6.691 -43.795 1.00 96.00 680 GLU A C 1
ATOM 5263 O O . GLU A 1 680 ? 8.733 -5.900 -43.197 1.00 96.00 680 GLU A O 1
ATOM 5268 N N . ALA A 1 681 ? 10.410 -7.398 -43.171 1.00 96.06 681 ALA A N 1
ATOM 5269 C CA . ALA A 1 681 ? 10.647 -7.328 -41.735 1.00 96.06 681 ALA A CA 1
ATOM 5270 C C . ALA A 1 681 ? 11.110 -5.932 -41.283 1.00 96.06 681 ALA A C 1
ATOM 5272 O O . ALA A 1 681 ? 10.654 -5.431 -40.256 1.00 96.06 681 ALA A O 1
ATOM 5273 N N . THR A 1 682 ? 11.961 -5.269 -42.074 1.00 93.38 682 THR A N 1
ATOM 5274 C CA . THR A 1 682 ? 12.400 -3.888 -41.816 1.00 93.38 682 THR A CA 1
ATOM 5275 C C . THR A 1 682 ? 11.227 -2.915 -41.906 1.00 93.38 682 THR A C 1
ATOM 5277 O O . THR A 1 682 ? 11.058 -2.069 -41.033 1.00 93.38 682 THR A O 1
ATOM 5280 N N . THR A 1 683 ? 10.375 -3.044 -42.926 1.00 93.19 683 THR A N 1
ATOM 5281 C CA . THR A 1 683 ? 9.158 -2.233 -43.057 1.00 93.19 683 THR A CA 1
ATOM 5282 C C . THR A 1 683 ? 8.182 -2.492 -41.909 1.00 93.19 683 THR A C 1
ATOM 5284 O O . THR A 1 683 ? 7.564 -1.550 -41.417 1.00 93.19 683 THR A O 1
ATOM 5287 N N . TYR A 1 684 ? 8.062 -3.740 -41.451 1.00 95.12 684 TYR A N 1
ATOM 5288 C CA . TYR A 1 684 ? 7.232 -4.086 -40.300 1.00 95.12 684 TYR A CA 1
ATOM 5289 C C . TYR A 1 684 ? 7.754 -3.449 -39.008 1.00 95.12 684 TYR A C 1
ATOM 5291 O O . TYR A 1 684 ? 6.978 -2.821 -38.290 1.00 95.12 684 TYR A O 1
ATOM 5299 N N . LEU A 1 685 ? 9.065 -3.522 -38.758 1.00 92.69 685 LEU A N 1
ATOM 5300 C CA . LEU A 1 685 ? 9.709 -2.868 -37.618 1.00 92.69 685 LEU A CA 1
ATOM 5301 C C . LEU A 1 685 ? 9.486 -1.344 -37.643 1.00 92.69 685 LEU A C 1
ATOM 5303 O O . LEU A 1 685 ? 9.007 -0.777 -36.665 1.00 92.69 685 LEU A O 1
ATOM 5307 N N . LYS A 1 686 ? 9.722 -0.701 -38.796 1.00 91.12 686 LYS A N 1
ATOM 5308 C CA . LYS A 1 686 ? 9.503 0.743 -39.010 1.00 91.12 686 LYS A CA 1
ATOM 5309 C C . LYS 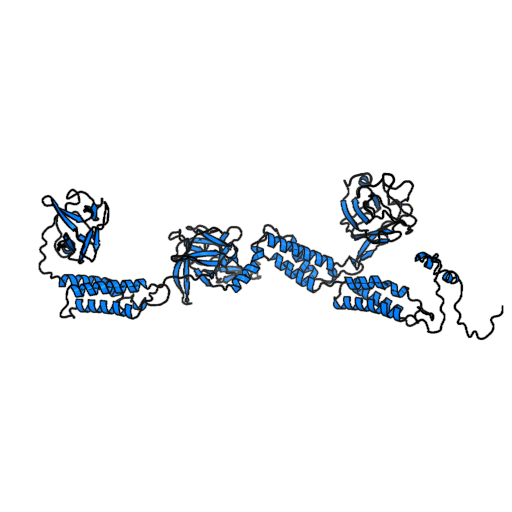A 1 686 ? 8.030 1.165 -38.939 1.00 91.12 686 LYS A C 1
ATOM 5311 O O . LYS A 1 686 ? 7.733 2.355 -38.893 1.00 91.12 686 LYS A O 1
ATOM 5316 N N . SER A 1 687 ? 7.084 0.225 -38.944 1.00 92.31 687 SER A N 1
ATOM 5317 C CA . SER A 1 687 ? 5.664 0.560 -38.820 1.00 92.31 687 SER A CA 1
ATOM 5318 C C . SER A 1 687 ? 5.255 0.950 -37.398 1.00 92.31 687 SER A C 1
ATOM 5320 O O . SER A 1 687 ? 4.206 1.577 -37.249 1.00 92.31 687 SER A O 1
ATOM 5322 N N . GLY A 1 688 ? 6.017 0.543 -36.373 1.00 90.31 688 GLY A N 1
ATOM 5323 C CA . GLY A 1 688 ? 5.687 0.727 -34.951 1.00 90.31 688 GLY A CA 1
ATOM 5324 C C . GLY A 1 688 ? 4.471 -0.074 -34.460 1.00 90.31 688 GLY A C 1
ATOM 5325 O O . GLY A 1 688 ? 4.286 -0.263 -33.264 1.00 90.31 688 GLY A O 1
ATOM 5326 N N . ALA A 1 689 ? 3.633 -0.578 -35.367 1.00 91.75 689 ALA A N 1
ATOM 5327 C CA . ALA A 1 689 ? 2.398 -1.285 -35.061 1.00 91.75 689 ALA A CA 1
ATOM 5328 C C . ALA A 1 689 ? 2.610 -2.796 -35.195 1.00 91.75 689 ALA A C 1
ATOM 5330 O O . ALA A 1 689 ? 2.229 -3.413 -36.196 1.00 91.75 689 ALA A O 1
ATOM 5331 N N . TYR A 1 690 ? 3.234 -3.398 -34.186 1.00 92.69 690 TYR A N 1
ATOM 5332 C CA . TYR A 1 690 ? 3.610 -4.806 -34.225 1.00 92.69 690 TYR A CA 1
ATOM 5333 C C . TYR A 1 690 ? 3.116 -5.620 -33.025 1.00 92.69 690 TYR A C 1
ATOM 5335 O O . TYR A 1 690 ? 2.623 -5.091 -32.036 1.00 92.69 690 TYR A O 1
ATOM 5343 N N . THR A 1 691 ? 3.207 -6.947 -33.155 1.00 94.94 691 THR A N 1
ATOM 5344 C CA . THR A 1 691 ? 2.907 -7.910 -32.084 1.00 94.94 691 THR A CA 1
ATOM 5345 C C . THR A 1 691 ? 4.143 -8.749 -31.795 1.00 94.94 691 THR A C 1
ATOM 5347 O O . THR A 1 691 ? 4.868 -9.087 -32.735 1.00 94.94 691 THR A O 1
ATOM 5350 N N . GLN A 1 692 ? 4.343 -9.158 -30.538 1.00 95.31 692 GLN A N 1
ATOM 5351 C CA . GLN A 1 692 ? 5.500 -9.977 -30.161 1.00 95.31 692 GLN A CA 1
ATOM 5352 C C . GLN A 1 692 ? 5.611 -11.252 -31.008 1.00 95.31 692 GLN A C 1
ATOM 5354 O O . GLN A 1 692 ? 6.669 -11.551 -31.546 1.00 95.31 692 GLN A O 1
ATOM 5359 N N . ALA A 1 693 ? 4.493 -11.948 -31.238 1.00 97.12 693 ALA A N 1
ATOM 5360 C CA . ALA A 1 693 ? 4.481 -13.174 -32.036 1.00 97.12 693 ALA A CA 1
ATOM 5361 C C . ALA A 1 693 ? 4.994 -12.970 -33.474 1.00 97.12 693 ALA A C 1
ATOM 5363 O O . ALA A 1 693 ? 5.670 -13.840 -34.020 1.00 97.12 693 ALA A O 1
ATOM 5364 N N . GLN A 1 694 ? 4.678 -11.832 -34.100 1.00 97.50 694 GLN A N 1
ATOM 5365 C CA . GLN A 1 694 ? 5.127 -11.544 -35.462 1.00 97.50 694 GLN A CA 1
ATOM 5366 C C . GLN A 1 694 ? 6.579 -11.049 -35.501 1.00 97.50 694 GLN A C 1
ATOM 5368 O O . GLN A 1 694 ? 7.289 -11.363 -36.457 1.00 97.50 694 GLN A O 1
ATOM 5373 N N . LEU A 1 695 ? 7.027 -10.308 -34.479 1.00 96.81 695 LEU A N 1
ATOM 5374 C CA . LEU A 1 695 ? 8.440 -9.953 -34.316 1.00 96.81 695 LEU A CA 1
ATOM 5375 C C . LEU A 1 695 ? 9.306 -11.216 -34.226 1.00 96.81 695 LEU A C 1
ATOM 5377 O O . LEU A 1 695 ? 10.255 -11.366 -34.998 1.00 96.81 695 LEU A O 1
ATOM 5381 N N . ASP A 1 696 ? 8.921 -12.144 -33.347 1.00 97.81 696 ASP A N 1
ATOM 5382 C CA . ASP A 1 696 ? 9.622 -13.411 -33.130 1.00 97.81 696 ASP A CA 1
ATOM 5383 C C . ASP A 1 696 ? 9.641 -14.257 -34.412 1.00 97.81 696 ASP A C 1
ATOM 5385 O O . ASP A 1 696 ? 10.689 -14.774 -34.805 1.00 97.81 696 ASP A O 1
ATOM 5389 N N . ALA A 1 697 ? 8.507 -14.334 -35.119 1.00 97.75 697 ALA A N 1
ATOM 5390 C CA . ALA A 1 697 ? 8.403 -15.068 -36.378 1.00 97.75 697 ALA A CA 1
ATOM 5391 C C . ALA A 1 697 ? 9.342 -14.515 -37.465 1.00 97.75 697 ALA A C 1
ATOM 5393 O O . ALA A 1 697 ? 9.990 -15.293 -38.166 1.00 97.75 697 ALA A O 1
ATOM 5394 N N . TYR A 1 698 ? 9.450 -13.188 -37.608 1.00 98.25 698 TYR A N 1
ATOM 5395 C CA . TYR A 1 698 ? 10.402 -12.596 -38.552 1.00 98.25 698 TYR A CA 1
ATOM 5396 C C . TYR A 1 698 ? 11.854 -12.824 -38.124 1.00 98.25 698 TYR A C 1
ATOM 5398 O O . TYR A 1 698 ? 12.687 -13.131 -38.978 1.00 98.25 698 TYR A O 1
ATOM 5406 N N . ALA A 1 699 ? 12.162 -12.722 -36.828 1.00 97.50 699 ALA A N 1
ATOM 5407 C CA . ALA A 1 699 ? 13.513 -12.954 -36.322 1.00 97.50 699 ALA A CA 1
ATOM 5408 C C . ALA A 1 699 ? 13.975 -14.399 -36.603 1.00 97.50 699 ALA A C 1
ATOM 5410 O O . ALA A 1 699 ? 15.089 -14.618 -37.094 1.00 97.50 699 ALA A O 1
ATOM 5411 N N . GLU A 1 700 ? 13.100 -15.383 -36.367 1.00 96.94 700 GLU A N 1
ATOM 5412 C CA . GLU A 1 700 ? 13.355 -16.796 -36.666 1.00 96.94 700 GLU A CA 1
ATOM 5413 C C . GLU A 1 700 ? 13.471 -17.055 -38.175 1.00 96.94 700 GLU A C 1
ATOM 5415 O O . GLU A 1 700 ? 14.399 -17.747 -38.610 1.00 96.94 700 GLU A O 1
ATOM 5420 N N . ALA A 1 701 ? 12.579 -16.470 -38.984 1.00 96.12 701 ALA A N 1
ATOM 5421 C CA . ALA A 1 701 ? 12.595 -16.624 -40.437 1.00 96.12 701 ALA A CA 1
ATOM 5422 C C . ALA A 1 701 ? 13.873 -16.049 -41.065 1.00 96.12 701 ALA A C 1
ATOM 5424 O O . ALA A 1 701 ? 14.468 -16.691 -41.931 1.00 96.12 701 ALA A O 1
ATOM 5425 N N . ILE A 1 702 ? 14.334 -14.881 -40.606 1.00 95.94 702 ILE A N 1
ATOM 5426 C CA . ILE A 1 702 ? 15.592 -14.271 -41.060 1.00 95.94 702 ILE A CA 1
ATOM 5427 C C . ILE A 1 702 ? 16.785 -15.147 -40.669 1.00 95.94 702 ILE A C 1
ATOM 5429 O O . ILE A 1 702 ? 17.636 -15.449 -41.507 1.00 95.94 702 ILE A O 1
ATOM 5433 N N . THR A 1 703 ? 16.841 -15.589 -39.412 1.00 92.81 703 THR A N 1
ATOM 5434 C CA . THR A 1 703 ? 17.966 -16.396 -38.913 1.00 92.81 703 THR A CA 1
ATOM 5435 C C . THR A 1 703 ? 18.057 -17.737 -39.643 1.00 92.81 703 THR A C 1
ATOM 5437 O O . THR A 1 703 ? 19.135 -18.144 -40.083 1.00 92.81 703 THR A O 1
ATOM 5440 N N . SER A 1 704 ? 16.917 -18.406 -39.825 1.00 90.50 704 SER A N 1
ATOM 5441 C CA . SER A 1 704 ? 16.845 -19.687 -40.533 1.00 90.50 704 SER A CA 1
ATOM 5442 C C . SER A 1 704 ? 17.126 -19.515 -42.025 1.00 90.50 704 SER A C 1
ATOM 5444 O O . SER A 1 704 ? 17.935 -20.253 -42.581 1.00 90.50 704 SER A O 1
ATOM 5446 N N . GLY A 1 705 ? 16.541 -18.493 -42.659 1.00 89.56 705 GLY A N 1
ATOM 5447 C CA . GLY A 1 705 ? 16.736 -18.202 -44.079 1.00 89.56 705 GLY A CA 1
ATOM 5448 C C . GLY A 1 705 ? 18.194 -17.915 -44.440 1.00 89.56 705 GLY A C 1
ATOM 5449 O O . GLY A 1 705 ? 18.669 -18.391 -45.472 1.00 89.56 705 GLY A O 1
ATOM 5450 N N . ALA A 1 706 ? 18.936 -17.219 -43.571 1.00 87.56 706 ALA A N 1
ATOM 5451 C CA . ALA A 1 706 ? 20.365 -16.987 -43.764 1.00 87.56 706 ALA A CA 1
ATOM 5452 C C . ALA A 1 706 ? 21.161 -18.305 -43.764 1.00 87.56 706 ALA A C 1
ATOM 5454 O O . ALA A 1 706 ? 21.972 -18.546 -44.661 1.00 87.56 706 ALA A O 1
ATOM 5455 N N . SER A 1 707 ? 20.897 -19.187 -42.794 1.00 85.00 707 SER A N 1
ATOM 5456 C CA . SER A 1 707 ? 21.533 -20.510 -42.711 1.00 85.00 707 SER A CA 1
ATOM 5457 C C . SER A 1 707 ? 21.182 -21.392 -43.915 1.00 85.00 707 SER A C 1
ATOM 5459 O O . SER A 1 707 ? 22.064 -22.010 -44.521 1.00 85.00 707 SER A O 1
ATOM 5461 N N . ASP A 1 708 ? 19.903 -21.426 -44.286 1.00 86.25 708 ASP A N 1
ATOM 5462 C CA . ASP A 1 708 ? 19.408 -22.226 -45.403 1.00 86.25 708 ASP A CA 1
ATOM 5463 C C . ASP A 1 708 ? 20.040 -21.778 -46.720 1.00 86.25 708 ASP A C 1
ATOM 5465 O O . ASP A 1 708 ? 20.504 -22.626 -47.485 1.00 86.25 708 ASP A O 1
ATOM 5469 N N . ILE A 1 709 ? 20.169 -20.468 -46.954 1.00 84.44 709 ILE A N 1
ATOM 5470 C CA . ILE A 1 709 ? 20.868 -19.939 -48.128 1.00 84.44 709 ILE A CA 1
ATOM 5471 C C . ILE A 1 709 ? 22.286 -20.490 -48.215 1.00 84.44 709 ILE A C 1
ATOM 5473 O O . ILE A 1 709 ? 22.653 -21.017 -49.264 1.00 84.44 709 ILE A O 1
ATOM 5477 N N . PHE A 1 710 ? 23.081 -20.442 -47.145 1.00 80.19 710 PHE A N 1
ATOM 5478 C CA . PHE A 1 710 ? 24.452 -20.956 -47.205 1.00 80.19 710 PHE A CA 1
ATOM 5479 C C . PHE A 1 710 ? 24.514 -22.464 -47.477 1.00 80.19 710 PHE A C 1
ATOM 5481 O O . PHE A 1 710 ? 25.437 -22.926 -48.149 1.00 80.19 710 PHE A O 1
ATOM 5488 N N . SER A 1 711 ? 23.507 -23.227 -47.046 1.00 80.62 711 SER A N 1
ATOM 5489 C CA . SER A 1 711 ? 23.416 -24.665 -47.331 1.00 80.62 711 SER A CA 1
ATOM 5490 C C . SER A 1 711 ? 23.141 -24.998 -48.808 1.00 80.62 711 SER A C 1
ATOM 5492 O O . SER A 1 711 ? 23.430 -26.112 -49.250 1.00 80.62 711 SER A O 1
ATOM 5494 N N . LEU A 1 712 ? 22.613 -24.040 -49.582 1.00 81.88 712 LEU A N 1
ATOM 5495 C CA . LEU A 1 712 ? 22.293 -24.200 -51.005 1.00 81.88 712 LEU A CA 1
ATOM 5496 C C . LEU A 1 712 ? 23.481 -23.943 -51.941 1.00 81.88 712 LEU A C 1
ATOM 5498 O O . LEU A 1 712 ? 23.359 -24.170 -53.150 1.00 81.88 712 LEU A O 1
ATOM 5502 N N . ALA A 1 713 ? 24.616 -23.478 -51.414 1.00 82.19 713 ALA A N 1
ATOM 5503 C CA . ALA A 1 713 ? 25.825 -23.310 -52.207 1.00 82.19 713 ALA A CA 1
ATOM 5504 C C . ALA A 1 713 ? 26.245 -24.653 -52.829 1.00 82.19 713 ALA A C 1
ATOM 5506 O O . ALA A 1 713 ? 26.141 -25.713 -52.205 1.00 82.19 713 ALA A O 1
ATOM 5507 N N . ASN A 1 714 ? 26.729 -24.624 -54.073 1.00 81.12 714 ASN A N 1
ATOM 5508 C CA . ASN A 1 714 ? 27.157 -25.836 -54.761 1.00 81.12 714 ASN A CA 1
ATOM 5509 C C . ASN A 1 714 ? 28.232 -26.558 -53.921 1.00 81.12 714 ASN A C 1
ATOM 5511 O O . ASN A 1 714 ? 29.235 -25.933 -53.550 1.00 81.12 714 ASN A O 1
ATOM 5515 N N . PRO A 1 715 ? 28.059 -27.859 -53.625 1.00 80.50 715 PRO A N 1
ATOM 5516 C CA . PRO A 1 715 ? 29.032 -28.601 -52.843 1.00 80.50 715 PRO A CA 1
ATOM 5517 C C . PRO A 1 715 ? 30.295 -28.873 -53.663 1.00 80.50 715 PRO A C 1
ATOM 5519 O O . PRO A 1 715 ? 30.285 -28.868 -54.896 1.00 80.50 715 PRO A O 1
ATOM 5522 N N . VAL A 1 716 ? 31.386 -29.183 -52.967 1.00 76.69 716 VAL A N 1
ATOM 5523 C CA . VAL A 1 716 ? 32.544 -29.822 -53.599 1.00 76.69 716 VAL A CA 1
ATOM 5524 C C . VAL A 1 716 ? 32.170 -31.247 -54.020 1.00 76.69 716 VAL A C 1
ATOM 5526 O O . VAL A 1 716 ? 31.536 -31.984 -53.266 1.00 76.69 716 VAL A O 1
ATOM 5529 N N . GLU A 1 717 ? 32.541 -31.646 -55.233 1.00 75.69 717 GLU A N 1
ATOM 5530 C CA . GLU A 1 717 ? 32.286 -32.988 -55.753 1.00 75.69 717 GLU A CA 1
ATOM 5531 C C . GLU A 1 717 ? 33.450 -33.928 -55.428 1.00 75.69 717 GLU A C 1
ATOM 5533 O O . GLU A 1 717 ? 34.625 -33.602 -55.621 1.00 75.69 717 GLU A O 1
ATOM 5538 N N . GLU A 1 718 ? 33.114 -35.131 -54.968 1.00 72.75 718 GLU A N 1
ATOM 5539 C CA . GLU A 1 718 ? 34.087 -36.170 -54.647 1.00 72.75 718 GLU A CA 1
ATOM 5540 C C . GLU A 1 718 ? 34.898 -36.579 -55.893 1.00 72.75 718 GLU A C 1
ATOM 5542 O O . GLU A 1 718 ? 34.348 -36.847 -56.961 1.00 72.75 718 GLU A O 1
ATOM 5547 N N . GLY A 1 719 ? 36.229 -36.621 -55.762 1.00 68.50 719 GLY A N 1
ATOM 5548 C CA . GLY A 1 719 ? 37.147 -36.999 -56.844 1.00 68.50 719 GLY A CA 1
ATOM 5549 C C . GLY A 1 719 ? 37.523 -35.875 -57.819 1.00 68.50 719 GLY A C 1
ATOM 5550 O O . GLY A 1 719 ? 38.327 -36.119 -58.722 1.00 68.50 719 GLY A O 1
ATOM 5551 N N . LYS A 1 720 ? 37.001 -34.652 -57.639 1.00 67.94 720 LYS A N 1
ATOM 5552 C CA . LYS A 1 720 ? 37.439 -33.460 -58.384 1.00 67.94 720 LYS A CA 1
ATOM 5553 C C . LYS A 1 720 ? 38.488 -32.667 -57.600 1.00 67.94 720 LYS A C 1
ATOM 5555 O O . LYS A 1 720 ? 38.441 -32.578 -56.377 1.00 67.94 720 LYS A O 1
ATOM 5560 N N . TRP A 1 721 ? 39.436 -32.078 -58.326 1.00 61.09 721 TRP A N 1
ATOM 5561 C CA . TRP A 1 721 ? 40.432 -31.166 -57.764 1.00 61.09 721 TRP A CA 1
ATOM 5562 C C . TRP A 1 721 ? 39.952 -29.726 -57.923 1.00 61.09 721 TRP A C 1
ATOM 5564 O O . TRP A 1 721 ? 39.544 -29.326 -59.013 1.00 61.09 721 TRP A O 1
ATOM 5574 N N . TYR A 1 722 ? 40.029 -28.955 -56.840 1.00 57.44 722 TYR A N 1
ATOM 5575 C CA . TYR A 1 722 ? 39.655 -27.545 -56.793 1.00 57.44 722 TYR A CA 1
ATOM 5576 C C . TYR A 1 722 ? 40.868 -26.706 -56.394 1.00 57.44 722 TYR A C 1
ATOM 5578 O O . TYR A 1 722 ? 41.666 -27.128 -55.558 1.00 57.44 722 TYR A O 1
ATOM 5586 N N . ALA A 1 723 ? 41.000 -25.520 -56.983 1.00 53.81 723 ALA A N 1
ATOM 5587 C CA . ALA A 1 723 ? 41.984 -24.519 -56.590 1.00 53.81 723 ALA A CA 1
ATOM 5588 C C . ALA A 1 723 ? 41.243 -23.314 -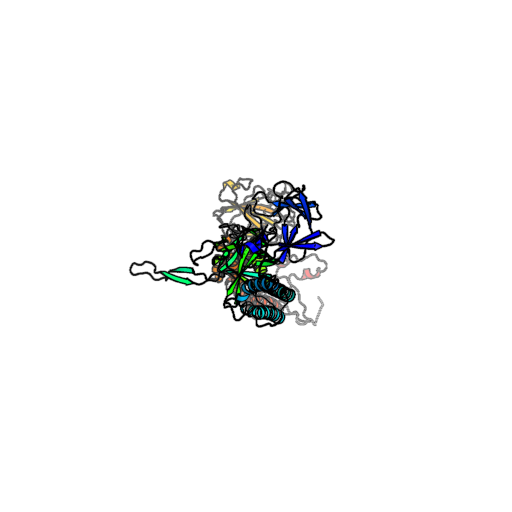55.999 1.00 53.81 723 ALA A C 1
ATOM 5590 O O . ALA A 1 723 ? 40.272 -22.837 -56.587 1.00 53.81 723 ALA A O 1
ATOM 5591 N N . PHE A 1 724 ? 41.680 -22.841 -54.834 1.00 53.75 724 PHE A N 1
ATOM 5592 C CA . PHE A 1 724 ? 41.101 -21.671 -54.177 1.00 53.75 724 PHE A CA 1
ATOM 5593 C C . PHE A 1 724 ? 41.727 -20.409 -54.763 1.00 53.75 724 PHE A C 1
ATOM 5595 O O . PHE A 1 724 ? 42.948 -20.304 -54.833 1.00 53.75 724 PHE A O 1
ATOM 5602 N N . LYS A 1 725 ? 40.908 -19.452 -55.194 1.00 49.12 725 LYS A N 1
ATOM 5603 C CA . LYS A 1 725 ? 41.389 -18.168 -55.705 1.00 49.12 725 LYS A CA 1
ATOM 5604 C C . LYS A 1 725 ? 40.727 -17.041 -54.930 1.00 49.12 725 LYS A C 1
ATOM 5606 O O . LYS A 1 725 ? 39.520 -17.074 -54.713 1.00 49.12 725 LYS A O 1
ATOM 5611 N N . PHE A 1 726 ? 41.520 -16.044 -54.564 1.00 49.28 726 PHE A N 1
ATOM 5612 C CA . PHE A 1 726 ? 41.021 -14.776 -54.050 1.00 49.28 726 PHE A CA 1
ATOM 5613 C C . PHE A 1 726 ? 40.608 -13.885 -55.222 1.00 49.28 726 PHE A C 1
ATOM 5615 O O . PHE A 1 726 ? 41.279 -13.839 -56.256 1.00 49.28 726 PHE A O 1
ATOM 5622 N N . ASP A 1 727 ? 39.472 -13.219 -55.088 1.00 45.38 727 ASP A N 1
ATOM 5623 C CA . ASP A 1 727 ? 38.876 -12.386 -56.132 1.00 45.38 727 ASP A CA 1
ATOM 5624 C C . ASP A 1 727 ? 39.746 -11.173 -56.500 1.00 45.38 727 ASP A C 1
ATOM 5626 O O . ASP A 1 727 ? 39.737 -10.748 -57.658 1.00 45.38 727 ASP A O 1
ATOM 5630 N N . SER A 1 728 ? 40.582 -10.690 -55.578 1.00 53.00 728 SER A N 1
ATOM 5631 C CA . SER A 1 728 ? 41.695 -9.787 -55.879 1.00 53.00 728 SER A CA 1
ATOM 5632 C C . SER A 1 728 ? 42.820 -9.863 -54.833 1.00 53.00 728 SER A C 1
ATOM 5634 O O . SER A 1 728 ? 42.631 -10.342 -53.713 1.00 53.00 728 SER A O 1
ATOM 5636 N N . LEU A 1 729 ? 44.013 -9.367 -55.191 1.00 52.38 729 LEU A N 1
ATOM 5637 C CA . LEU A 1 729 ? 45.116 -9.168 -54.237 1.00 52.38 729 LEU A CA 1
ATOM 5638 C C . LEU A 1 729 ? 44.728 -8.169 -53.136 1.00 52.38 729 LEU A C 1
ATOM 5640 O O . LEU A 1 729 ? 45.109 -8.341 -51.984 1.00 52.38 729 LEU A O 1
ATOM 5644 N N . GLU A 1 730 ? 43.928 -7.169 -53.496 1.00 55.91 730 GLU A N 1
ATOM 5645 C CA . GLU A 1 730 ? 43.428 -6.124 -52.604 1.00 55.91 730 GLU A CA 1
ATOM 5646 C C . GLU A 1 730 ? 42.491 -6.698 -51.527 1.00 55.91 730 GLU A C 1
ATOM 5648 O O . GLU A 1 730 ? 42.653 -6.401 -50.346 1.00 55.91 730 GLU A O 1
ATOM 5653 N N . HIS A 1 731 ? 41.592 -7.619 -51.889 1.00 54.38 731 HIS A N 1
ATOM 5654 C CA . HIS A 1 731 ? 40.737 -8.323 -50.926 1.00 54.38 731 HIS A CA 1
ATOM 5655 C C . HIS A 1 731 ? 41.510 -9.278 -50.014 1.00 54.38 731 HIS A C 1
ATOM 5657 O O . HIS A 1 731 ? 41.214 -9.348 -48.819 1.00 54.38 731 HIS A O 1
ATOM 5663 N N . TYR A 1 732 ? 42.518 -9.979 -50.541 1.00 54.25 732 TYR A N 1
ATOM 5664 C CA . TYR A 1 732 ? 43.401 -10.821 -49.728 1.00 54.25 732 TYR A CA 1
ATOM 5665 C C . TYR A 1 732 ? 44.155 -9.996 -48.669 1.00 54.25 732 TYR A C 1
ATOM 5667 O O . TYR A 1 732 ? 44.275 -10.407 -47.515 1.00 54.25 732 TYR A O 1
ATOM 5675 N N . GLU A 1 733 ? 44.652 -8.818 -49.052 1.00 56.25 733 GLU A N 1
ATOM 5676 C CA . GLU A 1 733 ? 45.383 -7.910 -48.161 1.00 56.25 733 GLU A CA 1
ATOM 5677 C C . GLU A 1 733 ? 44.471 -7.235 -47.129 1.00 56.25 733 GLU A C 1
ATOM 5679 O O . GLU A 1 733 ? 44.860 -7.123 -45.965 1.00 56.25 733 GLU A O 1
ATOM 5684 N N . ALA A 1 734 ? 43.244 -6.872 -47.514 1.00 51.25 734 ALA A N 1
ATOM 5685 C CA . ALA A 1 734 ? 42.260 -6.245 -46.631 1.00 51.25 734 ALA A CA 1
ATOM 5686 C C . ALA A 1 734 ? 41.841 -7.125 -45.435 1.00 51.25 734 ALA A C 1
ATOM 5688 O O . ALA A 1 734 ? 41.453 -6.594 -44.397 1.00 51.25 734 ALA A O 1
ATOM 5689 N N . HIS A 1 735 ? 41.951 -8.455 -45.548 1.00 51.56 735 HIS A N 1
ATOM 5690 C CA . HIS A 1 735 ? 41.547 -9.406 -44.500 1.00 51.56 735 HIS A CA 1
ATOM 5691 C C . HIS A 1 735 ? 42.714 -9.911 -43.628 1.00 51.56 735 HIS A C 1
ATOM 5693 O O . HIS A 1 735 ? 42.515 -10.764 -42.761 1.00 51.56 735 HIS A O 1
ATOM 5699 N N . GLY A 1 736 ? 43.935 -9.392 -43.822 1.00 45.19 736 GLY A N 1
ATOM 5700 C CA . GLY A 1 736 ? 45.070 -9.639 -42.922 1.00 45.19 736 GLY A CA 1
ATOM 5701 C C . GLY A 1 736 ? 45.600 -11.080 -42.900 1.00 45.19 736 GLY A C 1
ATOM 5702 O O . GLY A 1 736 ? 46.228 -11.489 -41.921 1.00 45.19 736 GLY A O 1
ATOM 5703 N N . TRP A 1 737 ? 45.362 -11.874 -43.947 1.00 53.16 737 TRP A N 1
ATOM 5704 C CA . TRP A 1 737 ? 45.848 -13.255 -44.011 1.00 53.16 737 TRP A CA 1
ATOM 5705 C C . TRP A 1 737 ? 47.372 -13.326 -44.197 1.00 53.16 737 TRP A C 1
ATOM 5707 O O . TRP A 1 737 ? 47.954 -12.701 -45.086 1.00 53.16 737 TRP A O 1
ATOM 5717 N N . ASN A 1 738 ? 48.036 -14.098 -43.328 1.00 45.84 738 ASN A N 1
ATOM 5718 C CA . ASN A 1 738 ? 49.493 -14.114 -43.203 1.00 45.84 738 ASN A CA 1
ATOM 5719 C C . ASN A 1 738 ? 50.169 -14.775 -44.421 1.00 45.84 738 ASN A C 1
ATOM 5721 O O . ASN A 1 738 ? 50.043 -15.981 -44.636 1.00 45.84 738 ASN A O 1
ATOM 5725 N N . LYS A 1 739 ? 50.911 -13.977 -45.200 1.00 50.31 739 LYS A N 1
ATOM 5726 C CA . LYS A 1 739 ? 51.678 -14.419 -46.382 1.00 50.31 739 LYS A CA 1
ATOM 5727 C C . LYS A 1 739 ? 52.933 -15.227 -46.023 1.00 50.31 739 LYS A C 1
ATOM 5729 O O . LYS A 1 739 ? 53.468 -15.913 -46.887 1.00 50.31 739 LYS A O 1
ATOM 5734 N N . ASP A 1 740 ? 53.372 -15.166 -44.765 1.00 45.31 740 ASP A N 1
ATOM 5735 C CA . ASP A 1 740 ? 54.684 -15.651 -44.325 1.00 45.31 740 ASP A CA 1
ATOM 5736 C C . ASP A 1 740 ? 54.623 -16.935 -43.478 1.00 45.31 740 ASP A C 1
ATOM 5738 O O . ASP A 1 740 ? 55.628 -17.328 -42.883 1.00 45.31 740 ASP A O 1
ATOM 5742 N N . ASP A 1 741 ? 53.471 -17.615 -43.403 1.00 43.66 741 ASP A N 1
ATOM 5743 C CA . ASP A 1 741 ? 53.393 -18.921 -42.739 1.00 43.66 741 ASP A CA 1
ATOM 5744 C C . ASP A 1 741 ? 54.100 -19.995 -43.599 1.00 43.66 741 ASP A C 1
ATOM 5746 O O . ASP A 1 741 ? 53.661 -20.281 -44.716 1.00 43.66 741 ASP A O 1
ATOM 5750 N N . PRO A 1 742 ? 55.189 -20.631 -43.128 1.00 41.47 742 PRO A N 1
ATOM 5751 C CA . PRO A 1 742 ? 55.905 -21.653 -43.889 1.00 41.47 742 PRO A CA 1
ATOM 5752 C C . PRO A 1 742 ? 55.095 -22.943 -44.124 1.00 41.47 742 PRO A C 1
ATOM 5754 O O . PRO A 1 742 ? 55.512 -23.762 -44.946 1.00 41.47 742 PRO A O 1
ATOM 5757 N N . ALA A 1 743 ? 53.937 -23.130 -43.477 1.00 44.28 743 ALA A N 1
ATOM 5758 C CA . ALA A 1 743 ? 52.971 -24.166 -43.861 1.00 44.28 743 ALA A CA 1
ATOM 5759 C C . ALA A 1 743 ? 52.230 -23.841 -45.181 1.00 44.28 743 ALA A C 1
ATOM 5761 O O . ALA A 1 743 ? 51.711 -24.748 -45.830 1.00 44.28 743 ALA A O 1
ATOM 5762 N N . ASN A 1 744 ? 52.251 -22.573 -45.613 1.00 44.56 744 ASN A N 1
ATOM 5763 C CA . ASN A 1 744 ? 51.564 -22.028 -46.789 1.00 44.56 744 ASN A CA 1
ATOM 5764 C C . ASN A 1 744 ? 52.482 -21.790 -48.001 1.00 44.56 744 ASN A C 1
ATOM 5766 O O . ASN A 1 744 ? 52.058 -21.177 -48.980 1.00 44.56 744 ASN A O 1
ATOM 5770 N N . ALA A 1 745 ? 53.712 -22.318 -48.006 1.00 41.03 745 ALA A N 1
ATOM 5771 C CA . ALA A 1 745 ? 54.662 -22.157 -49.118 1.00 41.03 745 ALA A CA 1
ATOM 5772 C C . ALA A 1 745 ? 54.169 -22.709 -50.481 1.00 41.03 745 ALA A C 1
ATOM 5774 O O . ALA A 1 745 ? 54.821 -22.493 -51.496 1.00 41.03 745 ALA A O 1
ATOM 5775 N N . THR A 1 746 ? 53.026 -23.405 -50.516 1.00 43.44 746 THR A N 1
ATOM 5776 C CA . THR A 1 746 ? 52.350 -23.893 -51.734 1.00 43.44 746 THR A CA 1
ATOM 5777 C C . THR A 1 746 ? 51.125 -23.064 -52.155 1.00 43.44 746 THR A C 1
ATOM 5779 O O . THR A 1 746 ? 50.613 -23.275 -53.249 1.00 43.44 746 THR A O 1
ATOM 5782 N N . LEU A 1 747 ? 50.663 -22.096 -51.348 1.00 39.66 747 LEU A N 1
ATOM 5783 C CA . LEU A 1 747 ? 49.567 -21.179 -51.720 1.00 39.66 747 LEU A CA 1
ATOM 5784 C C . LEU A 1 747 ? 50.051 -19.992 -52.572 1.00 39.66 747 LEU A C 1
ATOM 5786 O O . LEU A 1 747 ? 49.248 -19.375 -53.269 1.00 39.66 747 LEU A O 1
ATOM 5790 N N . GLY A 1 748 ? 51.358 -19.697 -52.564 1.00 39.28 748 GLY A N 1
ATOM 5791 C CA . GLY A 1 748 ? 51.971 -18.654 -53.399 1.00 39.28 748 GLY A CA 1
ATOM 5792 C C . GLY A 1 748 ? 51.818 -18.878 -54.912 1.00 39.28 748 GLY A C 1
ATOM 5793 O O . GLY A 1 748 ? 51.933 -17.923 -55.675 1.00 39.28 748 GLY A O 1
ATOM 5794 N N . ASP A 1 749 ? 51.479 -20.101 -55.333 1.00 43.62 749 ASP A N 1
ATOM 5795 C CA . ASP A 1 749 ? 51.276 -20.488 -56.737 1.00 43.62 749 ASP A CA 1
ATOM 5796 C C . ASP A 1 749 ? 49.812 -20.337 -57.223 1.00 43.62 749 ASP A C 1
ATOM 5798 O O . ASP A 1 749 ? 49.490 -20.703 -58.354 1.00 43.62 749 ASP A O 1
ATOM 5802 N N . LEU A 1 750 ? 48.899 -19.804 -56.396 1.00 40.50 750 LEU A N 1
ATOM 5803 C CA . LEU A 1 750 ? 47.474 -19.629 -56.745 1.00 40.50 750 LEU A CA 1
ATOM 5804 C C . LEU A 1 750 ? 47.145 -18.301 -57.446 1.00 40.50 750 LEU A C 1
ATOM 5806 O O . LEU A 1 750 ? 45.989 -18.058 -57.808 1.00 40.50 750 LEU A O 1
ATOM 5810 N N . PHE A 1 751 ? 48.144 -17.454 -57.687 1.00 37.00 751 PHE A N 1
ATOM 5811 C CA . PHE A 1 751 ? 47.984 -16.308 -58.575 1.00 37.00 751 PHE A CA 1
ATOM 5812 C C . PHE A 1 751 ? 48.062 -16.767 -60.047 1.00 37.00 751 PHE A C 1
ATOM 5814 O O . PHE A 1 751 ? 49.035 -17.379 -60.470 1.00 37.00 751 PHE A O 1
ATOM 5821 N N . ASP A 1 752 ? 47.016 -16.439 -60.817 1.00 32.66 752 ASP A N 1
ATOM 5822 C CA . ASP A 1 752 ? 46.933 -16.484 -62.293 1.00 32.66 752 ASP A CA 1
ATOM 5823 C C . ASP A 1 752 ? 46.619 -17.781 -63.076 1.00 32.66 752 ASP A C 1
ATOM 5825 O O . ASP A 1 752 ? 46.800 -17.795 -64.292 1.00 32.66 752 ASP A O 1
ATOM 5829 N N . ASN A 1 753 ? 45.990 -18.817 -62.505 1.00 34.62 753 ASN A N 1
ATOM 5830 C CA . ASN A 1 753 ? 45.512 -19.952 -63.326 1.00 34.62 753 ASN A CA 1
ATOM 5831 C C . ASN A 1 753 ? 43.981 -20.009 -63.512 1.00 34.62 753 ASN A C 1
ATOM 5833 O O . ASN A 1 753 ? 43.206 -19.957 -62.559 1.00 34.62 753 ASN A O 1
ATOM 5837 N N . PHE A 1 754 ? 43.546 -20.096 -64.777 1.00 32.12 754 PHE A N 1
ATOM 5838 C CA . PHE A 1 754 ? 42.141 -20.196 -65.194 1.00 32.12 754 PHE A CA 1
ATOM 5839 C C . PHE A 1 754 ? 41.552 -21.586 -64.914 1.00 32.12 754 PHE A C 1
ATOM 5841 O O . PHE A 1 754 ? 42.211 -22.605 -65.112 1.00 32.12 754 PHE A O 1
ATOM 5848 N N . ALA A 1 755 ? 40.270 -21.626 -64.539 1.00 37.88 755 ALA A N 1
ATOM 5849 C CA . ALA A 1 755 ? 39.502 -22.858 -64.403 1.00 37.88 755 ALA A CA 1
ATOM 5850 C C . ALA A 1 755 ? 39.184 -23.466 -65.782 1.00 37.88 755 ALA A C 1
ATOM 5852 O O . ALA A 1 755 ? 38.488 -22.857 -66.595 1.00 37.88 755 ALA A O 1
ATOM 5853 N N . ALA A 1 756 ? 39.648 -24.689 -66.032 1.00 35.12 756 ALA A N 1
ATOM 5854 C CA . ALA A 1 756 ? 39.123 -25.549 -67.088 1.00 35.12 756 ALA A CA 1
ATOM 5855 C C . ALA A 1 756 ? 39.037 -26.994 -66.569 1.00 35.12 756 ALA A C 1
ATOM 5857 O O . ALA A 1 756 ? 39.927 -27.425 -65.831 1.00 35.12 756 ALA A O 1
ATOM 5858 N N . PRO A 1 757 ? 38.001 -27.767 -66.939 1.00 34.25 757 PRO A N 1
ATOM 5859 C CA . PRO A 1 757 ? 37.945 -29.179 -66.600 1.00 34.25 757 PRO A CA 1
ATOM 5860 C C . PRO A 1 757 ? 39.086 -29.909 -67.316 1.00 34.25 757 PRO A C 1
ATOM 5862 O O . PRO A 1 757 ? 39.189 -29.866 -68.544 1.00 34.25 757 PRO A O 1
ATOM 5865 N N . ALA A 1 758 ? 39.938 -30.597 -66.556 1.00 36.38 758 ALA A N 1
ATOM 5866 C CA . ALA A 1 758 ? 40.897 -31.536 -67.116 1.00 36.38 758 ALA A CA 1
ATOM 5867 C C . ALA A 1 758 ? 40.125 -32.736 -67.685 1.00 36.38 758 ALA A C 1
ATOM 5869 O O . ALA A 1 758 ? 39.862 -33.715 -66.989 1.00 36.38 758 ALA A O 1
ATOM 5870 N N . ASN A 1 759 ? 39.722 -32.661 -68.953 1.00 38.88 759 ASN A N 1
ATOM 5871 C CA . ASN A 1 759 ? 39.311 -33.856 -69.677 1.00 38.88 759 ASN A CA 1
ATOM 5872 C C . ASN A 1 759 ? 40.540 -34.764 -69.819 1.00 38.88 759 ASN A C 1
ATOM 5874 O O . ASN A 1 759 ? 41.468 -34.433 -70.547 1.00 38.88 759 ASN A O 1
ATOM 5878 N N . ASN A 1 760 ? 40.502 -35.892 -69.105 1.00 37.78 760 ASN A N 1
ATOM 5879 C CA . ASN A 1 760 ? 41.297 -37.109 -69.276 1.00 37.78 760 ASN A CA 1
ATOM 5880 C C . ASN A 1 760 ? 42.782 -36.916 -69.621 1.00 37.78 760 ASN A C 1
ATOM 5882 O O . ASN A 1 760 ? 43.183 -36.977 -70.781 1.00 37.78 760 ASN A O 1
ATOM 5886 N N . GLY A 1 761 ? 43.614 -36.834 -68.585 1.00 33.12 761 GLY A N 1
ATOM 5887 C CA . GLY A 1 761 ? 45.028 -37.183 -68.685 1.00 33.12 761 GLY A CA 1
ATOM 5888 C C . GLY A 1 761 ? 45.239 -38.697 -68.606 1.00 33.12 761 GLY A C 1
ATOM 5889 O O . GLY A 1 761 ? 45.742 -39.187 -67.602 1.00 33.12 761 GLY A O 1
ATOM 5890 N N . GLU A 1 762 ? 44.888 -39.434 -69.659 1.00 42.47 762 GLU A N 1
ATOM 5891 C CA . GLU A 1 762 ? 45.651 -40.632 -70.034 1.00 42.47 762 GLU A CA 1
ATOM 5892 C C . GLU A 1 762 ? 46.373 -40.309 -71.344 1.00 42.47 762 GLU A C 1
ATOM 5894 O O . GLU A 1 762 ? 45.818 -40.486 -72.420 1.00 42.47 762 GLU A O 1
ATOM 5899 N N . GLU A 1 763 ? 47.568 -39.724 -71.221 1.00 38.78 763 GLU A N 1
ATOM 5900 C CA . GLU A 1 763 ? 48.792 -40.035 -71.982 1.00 38.78 763 GLU A CA 1
ATOM 5901 C C . GLU A 1 763 ? 49.787 -38.859 -71.921 1.00 38.78 763 GLU A C 1
ATOM 5903 O O . GLU A 1 763 ? 49.506 -37.755 -72.374 1.00 38.78 763 GLU A O 1
ATOM 5908 N N . GLY A 1 764 ? 50.995 -39.142 -71.415 1.00 31.91 764 GLY A N 1
ATOM 5909 C CA . GLY A 1 764 ? 52.221 -38.473 -71.862 1.00 31.91 764 GLY A CA 1
ATOM 5910 C C . GLY A 1 764 ? 52.766 -37.321 -71.015 1.00 31.91 764 GLY A C 1
ATOM 5911 O O . GLY A 1 764 ? 52.718 -36.172 -71.433 1.00 31.91 764 GLY A O 1
ATOM 5912 N N . LEU A 1 765 ? 53.414 -37.641 -69.889 1.00 30.97 765 LEU A N 1
ATOM 5913 C CA . LEU A 1 765 ? 54.494 -36.810 -69.342 1.00 30.97 765 LEU A CA 1
ATOM 5914 C C . LEU A 1 765 ? 55.809 -37.156 -70.064 1.00 30.97 765 LEU A C 1
ATOM 5916 O O . LEU A 1 765 ? 56.477 -38.109 -69.677 1.00 30.97 765 LEU A O 1
ATOM 5920 N N . GLU A 1 766 ? 56.177 -36.376 -71.081 1.00 32.47 766 GLU A N 1
ATOM 5921 C CA . GLU A 1 766 ? 57.570 -36.049 -71.433 1.00 32.47 766 GLU A CA 1
ATOM 5922 C C . GLU A 1 766 ? 57.591 -34.642 -72.056 1.00 32.47 766 GLU A C 1
ATOM 5924 O O . GLU A 1 766 ? 56.948 -34.416 -73.083 1.00 32.47 766 GLU A O 1
ATOM 5929 N N . GLY A 1 767 ? 58.336 -33.713 -71.442 1.00 30.45 767 GLY A N 1
ATOM 5930 C CA . GLY A 1 767 ? 58.581 -32.358 -71.951 1.00 30.45 767 GLY A CA 1
ATOM 5931 C C . GLY A 1 767 ? 58.650 -31.303 -70.865 1.00 30.45 767 GLY A C 1
ATOM 5932 O O . GLY A 1 767 ? 57.644 -30.579 -70.732 1.00 30.45 767 GLY A O 1
#